Protein AF-0000000083357816 (afdb_homodimer)

Radius of gyration: 38.57 Å; Cα contacts (8 Å, |Δi|>4): 1274; chains: 2; bounding box: 135×91×121 Å

Secondary structure (DSSP, 8-state):
--TTSSHHHHHHHSS-STTHHHHHHHHHHHHHHHHHHHHHHHHHHHHHHHHHHTTS-------------------------------------THHHHHHHHHHHHHHHHHHHHHHS--TT---GGGGTS--S---PPPHHHHHHHHHHHHHHHSPPP--SS-EEEEEEEESS--TTHHHHHHHHTT-TTSEEEEEEESSS-----SGGGTT-B-------TTSHHHHHHHHHHHHHHHTSTTEEEEEEE-TT-EESS-HHHHHHHHHT-SSEEEE-B---STTTGGG--GGGTTTS-GGG--B--S-EEEEHHHHHHHHH--HHHHHHHHH--TT-GGG----HHHHHHHHHHHHH-GGGEEES-SEEE--TT-SSSPPPB-GGG--HHHHHHHHH--EEEEE-SSTT--EEEEE-EETTEE----SEEE-B-GGGHHHHHHHHHHHT--/--TTSSHHHHTTTSS-GGGHHHHHHHHHHHHHHHHHHHHHHHHHHHHHHHHHHTT--------------------------------------THHHHHHHHHHHHHHHHHHHHHHS--TT---GGGGTS--S---PPPHHHHHHHHHHHHHHHSPPP--SS-EEEEEEEESS--TTHHHHHHHHTT-TTSEEEEEEESSS-----SGGGTT-B-------TTSHHHHHHHHHHHHHHHTSTTEEEEEEE-TT-EESS-HHHHHHHHHT-SSEEEE-B---STTTGGG--GGGTTTS-GGG--B--S-EEEEHHHHHHHHH--HHHHHHHHH--TT-GGG----HHHHHHHHHHHHH-GGGEEES-SEEE--TT-SSSPPPB-GGG--HHHHHHHHH--EEEEE-SSTT--EEEEE-EETTEE----SEEE-B-GGGHHHHHHHHHHHT--

Organism: Setaria viridis (NCBI:txid4556)

pLDDT: mean 77.67, std 27.73, range [16.91, 98.94]

Structure (mmCIF, N/CA/C/O backbone):
data_AF-0000000083357816-model_v1
#
loop_
_entity.id
_entity.type
_entity.pdbx_description
1 polymer 'Uncharacterized protein'
#
loop_
_atom_site.group_PDB
_atom_site.id
_atom_site.type_symbol
_atom_site.label_atom_id
_atom_site.label_alt_id
_atom_site.label_comp_id
_atom_site.label_asym_id
_atom_site.label_entity_id
_atom_site.label_seq_id
_atom_site.pdbx_PDB_ins_code
_atom_site.Cartn_x
_atom_site.Cartn_y
_atom_site.Cartn_z
_atom_site.occupancy
_atom_site.B_iso_or_equiv
_atom_site.auth_seq_id
_atom_site.auth_comp_id
_atom_site.auth_asym_id
_atom_site.auth_atom_id
_atom_site.pdbx_PDB_model_num
ATOM 1 N N . MET A 1 1 ? -51.688 39.781 12.18 1 22.92 1 MET A N 1
ATOM 2 C CA . MET A 1 1 ? -52.219 38.438 12.133 1 22.92 1 MET A CA 1
ATOM 3 C C . MET A 1 1 ? -51.906 37.781 10.797 1 22.92 1 MET A C 1
ATOM 5 O O . MET A 1 1 ? -51.781 36.531 10.719 1 22.92 1 MET A O 1
ATOM 9 N N . ARG A 1 2 ? -52.094 38.5 9.602 1 25.75 2 ARG A N 1
ATOM 10 C CA . ARG A 1 2 ? -52.188 38.031 8.227 1 25.75 2 ARG A CA 1
ATOM 11 C C . ARG A 1 2 ? -50.812 37.594 7.703 1 25.75 2 ARG A C 1
ATOM 13 O O . ARG A 1 2 ? -50.719 36.875 6.719 1 25.75 2 ARG A O 1
ATOM 20 N N . GLY A 1 3 ? -49.781 38.406 8.102 1 25.77 3 GLY A N 1
ATOM 21 C CA . GLY A 1 3 ? -48.469 38.375 7.441 1 25.77 3 GLY A CA 1
ATOM 22 C C . GLY A 1 3 ? -47.719 37.094 7.664 1 25.77 3 GLY A C 1
ATOM 23 O O . GLY A 1 3 ? -46.594 36.938 7.195 1 25.77 3 GLY A O 1
ATOM 24 N N . PHE A 1 4 ? -48.031 36.281 8.789 1 29.12 4 PHE A N 1
ATOM 25 C CA . PHE A 1 4 ? -47.281 35.156 9.305 1 29.12 4 PHE A CA 1
ATOM 26 C C . PHE A 1 4 ? -47.312 34 8.328 1 29.12 4 PHE A C 1
ATOM 28 O O . PHE A 1 4 ? -46.719 32.938 8.57 1 29.12 4 PHE A O 1
ATOM 35 N N . LEU A 1 5 ? -48.312 33.906 7.359 1 29.92 5 LEU A N 1
ATOM 36 C CA . LEU A 1 5 ? -48.688 32.688 6.637 1 29.92 5 LEU A CA 1
ATOM 37 C C . LEU A 1 5 ? -47.688 32.406 5.52 1 29.92 5 LEU A C 1
ATOM 39 O O . LEU A 1 5 ? -47.656 31.297 4.996 1 29.92 5 LEU A O 1
ATOM 43 N N . ALA A 1 6 ? -47.094 33.469 4.883 1 29.08 6 ALA A N 1
ATOM 44 C CA . ALA A 1 6 ? -46.5 33.312 3.555 1 29.08 6 ALA A CA 1
ATOM 45 C C . ALA A 1 6 ? -45.188 32.531 3.621 1 29.08 6 ALA A C 1
ATOM 47 O O . ALA A 1 6 ? -44.719 32.031 2.6 1 29.08 6 ALA A O 1
ATOM 48 N N . VAL A 1 7 ? -44.438 32.594 4.758 1 28.38 7 VAL A N 1
ATOM 49 C CA . VAL A 1 7 ? -43.062 32.094 4.746 1 28.38 7 VAL A CA 1
ATOM 50 C C . VAL A 1 7 ? -43.062 30.562 4.648 1 28.38 7 VAL A C 1
ATOM 52 O O . VAL A 1 7 ? -42.094 29.953 4.23 1 28.38 7 VAL A O 1
ATOM 55 N N . SER A 1 8 ? -44.156 29.875 5.121 1 28.27 8 SER A N 1
ATOM 56 C CA . SER A 1 8 ? -44.188 28.422 5.227 1 28.27 8 SER A CA 1
ATOM 57 C C . SER A 1 8 ? -44.219 27.766 3.852 1 28.27 8 SER A C 1
ATOM 59 O O . SER A 1 8 ? -43.875 26.594 3.707 1 28.27 8 SER A O 1
ATOM 61 N N . TRP A 1 9 ? -44.875 28.406 2.848 1 30.91 9 TRP A N 1
ATOM 62 C CA . TRP A 1 9 ? -45.25 27.719 1.621 1 30.91 9 TRP A CA 1
ATOM 63 C C . TRP A 1 9 ? -44.031 27.422 0.764 1 30.91 9 TRP A C 1
ATOM 65 O O . TRP A 1 9 ? -43.938 26.359 0.136 1 30.91 9 TRP A O 1
ATOM 75 N N . ILE A 1 10 ? -43 28.328 0.675 1 30.38 10 ILE A N 1
ATOM 76 C CA . ILE A 1 10 ? -41.969 28.156 -0.332 1 30.38 10 ILE A CA 1
ATOM 77 C C . ILE A 1 10 ? -41.062 26.984 0.043 1 30.38 10 ILE A C 1
ATOM 79 O O . ILE A 1 10 ? -40.438 26.359 -0.829 1 30.38 10 ILE A O 1
ATOM 83 N N . ALA A 1 11 ? -40.875 26.672 1.398 1 27.55 11 ALA A N 1
ATOM 84 C CA . ALA A 1 11 ? -39.906 25.625 1.768 1 27.55 11 ALA A CA 1
ATOM 85 C C . ALA A 1 11 ? -40.375 24.266 1.267 1 27.55 11 ALA A C 1
ATOM 87 O O . ALA A 1 11 ? -39.562 23.328 1.182 1 27.55 11 ALA A O 1
ATOM 88 N N . SER A 1 12 ? -41.656 24.078 1.129 1 30.02 12 SER A N 1
ATOM 89 C CA . SER A 1 12 ? -42.188 22.75 0.837 1 30.02 12 SER A CA 1
ATOM 90 C C . SER A 1 12 ? -41.75 22.281 -0.547 1 30.02 12 SER A C 1
ATOM 92 O O . SER A 1 12 ? -41.812 21.094 -0.854 1 30.02 12 SER A O 1
ATOM 94 N N . ARG A 1 13 ? -41.875 23.172 -1.579 1 30.11 13 ARG A N 1
ATOM 95 C CA . ARG A 1 13 ? -41.875 22.625 -2.938 1 30.11 13 ARG A CA 1
ATOM 96 C C . ARG A 1 13 ? -40.5 22.094 -3.305 1 30.11 13 ARG A C 1
ATOM 98 O O . ARG A 1 13 ? -40.344 21.438 -4.34 1 30.11 13 ARG A O 1
ATOM 105 N N . LEU A 1 14 ? -39.406 22.828 -2.863 1 28.27 14 LEU A N 1
ATOM 106 C CA . LEU A 1 14 ? -38.188 22.453 -3.539 1 28.27 14 LEU A CA 1
ATOM 107 C C . LEU A 1 14 ? -37.656 21.109 -3.029 1 28.27 14 LEU A C 1
ATOM 109 O O . LEU A 1 14 ? -36.562 20.688 -3.381 1 28.27 14 LEU A O 1
ATOM 113 N N . LEU A 1 15 ? -38.219 20.641 -1.861 1 26.94 15 LEU A N 1
ATOM 114 C CA . LEU A 1 15 ? -37.562 19.453 -1.331 1 26.94 15 LEU A CA 1
ATOM 115 C C . LEU A 1 15 ? -37.906 18.234 -2.189 1 26.94 15 LEU A C 1
ATOM 117 O O . LEU A 1 15 ? -39.062 17.922 -2.416 1 26.94 15 LEU A O 1
ATOM 121 N N . LEU A 1 16 ? -37.031 17.984 -3.182 1 29.44 16 LEU A N 1
ATOM 122 C CA . LEU A 1 16 ? -37.188 16.797 -4.004 1 29.44 16 LEU A CA 1
ATOM 123 C C . LEU A 1 16 ? -37.5 15.578 -3.139 1 29.44 16 LEU A C 1
ATOM 125 O O . LEU A 1 16 ? -36.969 15.453 -2.023 1 29.44 16 LEU A O 1
ATOM 129 N N . PRO A 1 17 ? -38.656 14.82 -3.363 1 29.39 17 PRO A N 1
ATOM 130 C CA . PRO A 1 17 ? -39.375 13.797 -2.605 1 29.39 17 PRO A CA 1
ATOM 131 C C . PRO A 1 17 ? -38.469 12.688 -2.092 1 29.39 17 PRO A C 1
ATOM 133 O O . PRO A 1 17 ? -38.688 12.164 -0.996 1 29.39 17 PRO A O 1
ATOM 136 N N . ASP A 1 18 ? -37.625 12.195 -2.979 1 30.28 18 ASP A N 1
ATOM 137 C CA . ASP A 1 18 ? -37.219 10.812 -2.785 1 30.28 18 ASP A CA 1
ATOM 138 C C . ASP A 1 18 ? -36.219 10.688 -1.625 1 30.28 18 ASP A C 1
ATOM 140 O O . ASP A 1 18 ? -36 9.586 -1.118 1 30.28 18 ASP A O 1
ATOM 144 N N . LEU A 1 19 ? -35.375 11.68 -1.396 1 25.83 19 LEU A N 1
ATOM 145 C CA . LEU A 1 19 ? -34.312 11.453 -0.423 1 25.83 19 LEU A CA 1
ATOM 146 C C . LEU A 1 19 ? -34.844 11.5 1 1 25.83 19 LEU A C 1
ATOM 148 O O . LEU A 1 19 ? -34.094 11.516 1.964 1 25.83 19 LEU A O 1
ATOM 152 N N . ARG A 1 20 ? -36.188 11.82 1.104 1 29.8 20 ARG A N 1
ATOM 153 C CA . ARG A 1 20 ? -36.812 12.102 2.396 1 29.8 20 ARG A CA 1
ATOM 154 C C . ARG A 1 20 ? -36.781 10.883 3.307 1 29.8 20 ARG A C 1
ATOM 156 O O . ARG A 1 20 ? -36.625 11.008 4.523 1 29.8 20 ARG A O 1
ATOM 163 N N . GLN A 1 21 ? -37.125 9.805 2.738 1 27.75 21 GLN A N 1
ATOM 164 C CA . GLN A 1 21 ? -37.625 8.742 3.604 1 27.75 21 GLN A CA 1
ATOM 165 C C . GLN A 1 21 ? -36.531 8.211 4.523 1 27.75 21 GLN A C 1
ATOM 167 O O . GLN A 1 21 ? -36.812 7.812 5.656 1 27.75 21 GLN A O 1
ATOM 172 N N . CYS A 1 22 ? -35.281 8.086 3.908 1 27.72 22 CYS A N 1
ATOM 173 C CA . CYS A 1 22 ? -34.375 7.203 4.648 1 27.72 22 CYS A CA 1
ATOM 174 C C . CYS A 1 22 ? -33.812 7.918 5.855 1 27.72 22 CYS A C 1
ATOM 176 O O . CYS A 1 22 ? -33.344 7.273 6.809 1 27.72 22 CYS A O 1
ATOM 178 N N . TYR A 1 23 ? -33.688 9.234 5.773 1 31.56 23 TYR A N 1
ATOM 179 C CA . TYR A 1 23 ? -32.969 9.875 6.863 1 31.56 23 TYR A CA 1
ATOM 180 C C . TYR A 1 23 ? -33.812 9.891 8.141 1 31.56 23 TYR A C 1
ATOM 182 O O . TYR A 1 23 ? -33.281 9.938 9.242 1 31.56 23 TYR A O 1
ATOM 190 N N . PHE A 1 24 ? -35.125 10.055 7.973 1 33.78 24 PHE A N 1
ATOM 191 C CA . PHE A 1 24 ? -35.969 10.18 9.164 1 33.78 24 PHE A CA 1
ATOM 192 C C . PHE A 1 24 ? -35.938 8.898 9.992 1 33.78 24 PHE A C 1
ATOM 194 O O . PHE A 1 24 ? -36.156 8.922 11.203 1 33.78 24 PHE A O 1
ATOM 201 N N . ALA A 1 25 ? -35.625 7.82 9.234 1 32.91 25 ALA A N 1
ATOM 202 C CA . ALA A 1 25 ? -35.75 6.559 9.961 1 32.91 25 ALA A CA 1
ATOM 203 C C . ALA A 1 25 ? -34.594 6.383 10.961 1 32.91 25 ALA A C 1
ATOM 205 O O . ALA A 1 25 ? -34.812 5.914 12.078 1 32.91 25 ALA A O 1
ATOM 206 N N . GLU A 1 26 ? -33.438 6.871 10.562 1 34.25 26 GLU A N 1
ATOM 207 C CA . GLU A 1 26 ? -32.281 6.602 11.445 1 34.25 26 GLU A CA 1
ATOM 208 C C . GLU A 1 26 ? -32.344 7.461 12.703 1 34.25 26 GLU A C 1
ATOM 210 O O . GLU A 1 26 ? -32.062 6.984 13.797 1 34.25 26 GLU A O 1
ATOM 215 N N . VAL A 1 27 ? -32.75 8.695 12.562 1 37.56 27 VAL A N 1
ATOM 216 C CA . VAL A 1 27 ? -32.875 9.547 13.742 1 37.56 27 VAL A CA 1
ATOM 217 C C . VAL A 1 27 ? -33.938 8.992 14.68 1 37.56 27 VAL A C 1
ATOM 219 O O . VAL A 1 27 ? -33.75 9 15.906 1 37.56 27 VAL A O 1
ATOM 222 N N . PHE A 1 28 ? -35 8.398 14.086 1 38.25 28 PHE A N 1
ATOM 223 C CA . PHE A 1 28 ? -36.094 7.863 14.898 1 38.25 28 PHE A CA 1
ATOM 224 C C . PHE A 1 28 ? -35.656 6.586 15.602 1 38.25 28 PHE A C 1
ATOM 226 O O . PHE A 1 28 ? -36.031 6.355 16.75 1 38.25 28 PHE A O 1
ATOM 233 N N . ILE A 1 29 ? -34.75 5.867 14.914 1 39.47 29 ILE A N 1
ATOM 234 C CA . ILE A 1 29 ? -34.344 4.605 15.516 1 39.47 29 ILE A CA 1
ATOM 235 C C . ILE A 1 29 ? -33.375 4.879 16.672 1 39.47 29 ILE A C 1
ATOM 237 O O . ILE A 1 29 ? -33.5 4.273 17.75 1 39.47 29 ILE A O 1
ATOM 241 N N . GLU A 1 30 ? -32.469 5.84 16.5 1 39.72 30 GLU A N 1
ATOM 242 C CA . GLU A 1 30 ? -31.562 6.168 17.594 1 39.72 30 GLU A CA 1
ATOM 243 C C . GLU A 1 30 ? -32.312 6.785 18.766 1 39.72 30 GLU A C 1
ATOM 245 O O . GLU A 1 30 ? -32.031 6.465 19.922 1 39.72 30 GLU A O 1
ATOM 250 N N . ALA A 1 31 ? -33.281 7.598 18.484 1 42.03 31 ALA A N 1
ATOM 251 C CA . ALA A 1 31 ? -34.125 8.172 19.531 1 42.03 31 ALA A CA 1
ATOM 252 C C . ALA A 1 31 ? -34.969 7.09 20.219 1 42.03 31 ALA A C 1
ATOM 254 O O . ALA A 1 31 ? -35.094 7.094 21.438 1 42.03 31 ALA A O 1
ATOM 255 N N . LYS A 1 32 ? -35.406 6.125 19.453 1 42.5 32 LYS A N 1
ATOM 256 C CA . LYS A 1 32 ? -36.188 5.023 20.016 1 42.5 32 LYS A CA 1
ATOM 257 C C . LYS A 1 32 ? -35.312 4.113 20.859 1 42.5 32 LYS A C 1
ATOM 259 O O . LYS A 1 32 ? -35.75 3.639 21.922 1 42.5 32 LYS A O 1
ATOM 264 N N . ARG A 1 33 ? -34.062 3.93 20.438 1 43.5 33 ARG A N 1
ATOM 265 C CA . ARG A 1 33 ? -33.156 3.1 21.188 1 43.5 33 ARG A CA 1
ATOM 266 C C . ARG A 1 33 ? -32.781 3.742 22.516 1 43.5 33 ARG A C 1
ATOM 268 O O . ARG A 1 33 ? -32.75 3.066 23.547 1 43.5 33 ARG A O 1
ATOM 275 N N . LYS A 1 34 ? -32.5 5.055 22.453 1 45.09 34 LYS A N 1
ATOM 276 C CA . LYS A 1 34 ? -32.219 5.789 23.688 1 45.09 34 LYS A CA 1
ATOM 277 C C . LYS A 1 34 ? -33.438 5.812 24.594 1 45.09 34 LYS A C 1
ATOM 279 O O . LYS A 1 34 ? -33.312 5.656 25.812 1 45.09 34 LYS A O 1
ATOM 284 N N . LEU A 1 35 ? -34.562 5.84 23.906 1 44.88 35 LEU A N 1
ATOM 285 C CA . LEU A 1 35 ? -35.812 5.82 24.656 1 44.88 35 LEU A CA 1
ATOM 286 C C . LEU A 1 35 ? -36.062 4.434 25.234 1 44.88 35 LEU A C 1
ATOM 288 O O . LEU A 1 35 ? -36.531 4.312 26.375 1 44.88 35 LEU A O 1
ATOM 292 N N . LEU A 1 36 ? -35.688 3.406 24.469 1 45.22 36 LEU A N 1
ATOM 293 C CA . LEU A 1 36 ? -35.875 2.047 24.969 1 45.22 36 LEU A CA 1
ATOM 294 C C . LEU A 1 36 ? -34.906 1.767 26.109 1 45.22 36 LEU A C 1
ATOM 296 O O . LEU A 1 36 ? -35.281 1.151 27.109 1 45.22 36 LEU A O 1
ATOM 300 N N . LEU A 1 37 ? -33.688 2.248 26 1 44.97 37 LEU A N 1
ATOM 301 C CA . LEU A 1 37 ? -32.719 2.082 27.078 1 44.97 37 LEU A CA 1
ATOM 302 C C . LEU A 1 37 ? -33.156 2.85 28.312 1 44.97 37 LEU A C 1
ATOM 304 O O . LEU A 1 37 ? -33.031 2.346 29.438 1 44.97 37 LEU A O 1
ATOM 308 N N . PHE A 1 38 ? -33.688 4.055 28.078 1 47.62 38 PHE A N 1
ATOM 309 C CA . PHE A 1 38 ? -34.219 4.84 29.188 1 47.62 38 PHE A CA 1
ATOM 310 C C . PHE A 1 38 ? -35.438 4.16 29.781 1 47.62 38 PHE A C 1
ATOM 312 O O . PHE A 1 38 ? -35.594 4.145 31.016 1 47.62 38 PHE A O 1
ATOM 319 N N . SER A 1 39 ? -36.25 3.561 28.953 1 49.53 39 SER A N 1
ATOM 320 C CA . SER A 1 39 ? -37.438 2.838 29.422 1 49.53 39 SER A CA 1
ATOM 321 C C . SER A 1 39 ? -37.031 1.564 30.156 1 49.53 39 SER A C 1
ATOM 323 O O . SER A 1 39 ? -37.656 1.207 31.172 1 49.53 39 SER A O 1
ATOM 325 N N . LEU A 1 40 ?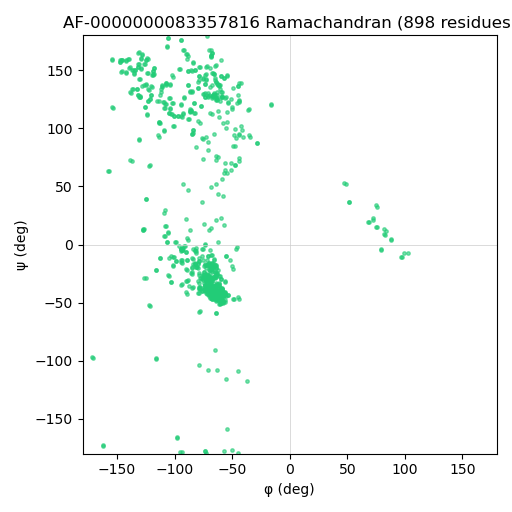 -35.969 0.923 29.703 1 49.56 40 LEU A N 1
ATOM 326 C CA . LEU A 1 40 ? -35.469 -0.271 30.375 1 49.56 40 LEU A CA 1
ATOM 327 C C . LEU A 1 40 ? -34.844 0.088 31.719 1 49.56 40 LEU A C 1
ATOM 329 O O . LEU A 1 40 ? -35.031 -0.6 32.719 1 49.56 40 LEU A O 1
ATOM 333 N N . LEU A 1 41 ? -34.156 1.222 31.734 1 47.03 41 LEU A N 1
ATOM 334 C CA . LEU A 1 41 ? -33.562 1.722 32.969 1 47.03 41 LEU A CA 1
ATOM 335 C C . LEU A 1 41 ? -34.656 2.156 33.969 1 47.03 41 LEU A C 1
ATOM 337 O O . LEU A 1 41 ? -34.562 1.877 35.156 1 47.03 41 LEU A O 1
ATOM 341 N N . GLU A 1 42 ? -35.656 2.773 33.438 1 51.47 42 GLU A N 1
ATOM 342 C CA . GLU A 1 42 ? -36.812 3.146 34.219 1 51.47 42 GLU A CA 1
ATOM 343 C C . GLU A 1 42 ? -37.562 1.911 34.75 1 51.47 42 GLU A C 1
ATOM 345 O O . GLU A 1 42 ? -37.969 1.879 35.906 1 51.47 42 GLU A O 1
ATOM 350 N N . PHE A 1 43 ? -37.625 0.898 33.906 1 51 43 PHE A N 1
ATOM 351 C CA . PHE A 1 43 ? -38.25 -0.357 34.312 1 51 43 PHE A CA 1
ATOM 352 C C . PHE A 1 43 ? -37.469 -1.047 35.406 1 51 43 PHE A C 1
ATOM 354 O O . PHE A 1 43 ? -38.031 -1.53 36.375 1 51 43 PHE A O 1
ATOM 361 N N . VAL A 1 44 ? -36.188 -1.045 35.25 1 48.69 44 VAL A N 1
ATOM 362 C CA . VAL A 1 44 ? -35.312 -1.664 36.25 1 48.69 44 VAL A CA 1
ATOM 363 C C . VAL A 1 44 ? -35.344 -0.864 37.562 1 48.69 44 VAL A C 1
ATOM 365 O O . VAL A 1 44 ? -35.469 -1.438 38.625 1 48.69 44 VAL A O 1
ATOM 368 N N . VAL A 1 45 ? -35.438 0.47 37.406 1 48.94 45 VAL A N 1
ATOM 369 C CA . VAL A 1 45 ? -35.5 1.342 38.562 1 48.94 45 VAL A CA 1
ATOM 370 C C . VAL A 1 45 ? -36.875 1.199 39.219 1 48.94 45 VAL A C 1
ATOM 372 O O . VAL A 1 45 ? -36.969 1.09 40.438 1 48.94 45 VAL A O 1
ATOM 375 N N . GLN A 1 46 ? -37.938 1.14 38.438 1 47.31 46 GLN A N 1
ATOM 376 C CA . GLN A 1 46 ? -39.281 0.985 38.969 1 47.31 46 GLN A CA 1
ATOM 377 C C . GLN A 1 46 ? -39.469 -0.395 39.594 1 47.31 46 GLN A C 1
ATOM 379 O O . GLN A 1 46 ? -40.094 -0.524 40.625 1 47.31 46 GLN A O 1
ATOM 384 N N . HIS A 1 47 ? -38.938 -1.328 38.875 1 48.5 47 HIS A N 1
ATOM 385 C CA . HIS A 1 47 ? -39 -2.676 39.406 1 48.5 47 HIS A CA 1
ATOM 386 C C . HIS A 1 47 ? -38.25 -2.781 40.719 1 48.5 47 HIS A C 1
ATOM 388 O O . HIS A 1 47 ? -38.719 -3.41 41.688 1 48.5 47 HIS A O 1
ATOM 394 N N . PHE A 1 48 ? -37.125 -2.066 40.781 1 44.09 48 PHE A N 1
ATOM 395 C CA . PHE A 1 48 ? -36.344 -2.025 42 1 44.09 48 PHE A CA 1
ATOM 396 C C . PHE A 1 48 ? -37.062 -1.225 43.094 1 44.09 48 PHE A C 1
ATOM 398 O O . PHE A 1 48 ? -37.062 -1.612 44.25 1 44.09 48 PHE A O 1
ATOM 405 N N . LEU A 1 49 ? -37.625 -0.123 42.75 1 43.16 49 LEU A N 1
ATOM 406 C CA . LEU A 1 49 ? -38.375 0.687 43.688 1 43.16 49 LEU A CA 1
ATOM 407 C C . LEU A 1 49 ? -39.656 -0.04 44.156 1 43.16 49 LEU A C 1
ATOM 409 O O . LEU A 1 49 ? -40.031 0.078 45.312 1 43.16 49 LEU A O 1
ATOM 413 N N . SER A 1 50 ? -40.25 -0.759 43.219 1 41.47 50 SER A N 1
ATOM 414 C CA . SER A 1 50 ? -41.469 -1.492 43.594 1 41.47 50 SER A CA 1
ATOM 415 C C . SER A 1 50 ? -41.156 -2.641 44.562 1 41.47 50 SER A C 1
ATOM 417 O O . SER A 1 50 ? -41.969 -2.979 45.406 1 41.47 50 SER A O 1
ATOM 419 N N . GLN A 1 51 ? -39.938 -3.186 44.281 1 39.44 51 GLN A N 1
ATOM 420 C CA . GLN A 1 51 ? -39.625 -4.27 45.219 1 39.44 51 GLN A CA 1
ATOM 421 C C . GLN A 1 51 ? -39.375 -3.74 46.625 1 39.44 51 GLN A C 1
ATOM 423 O O . GLN A 1 51 ? -39.531 -4.465 47.594 1 39.44 51 GLN A O 1
ATOM 428 N N . VAL A 1 52 ? -38.812 -2.473 46.688 1 37.75 52 VAL A N 1
ATOM 429 C CA . VAL A 1 52 ? -38.594 -1.93 48 1 37.75 52 VAL A CA 1
ATOM 430 C C . VAL A 1 52 ? -39.906 -1.631 48.688 1 37.75 52 VAL A C 1
ATOM 432 O O . VAL A 1 52 ? -40.031 -1.794 49.906 1 37.75 52 VAL A O 1
ATOM 435 N N . GLU A 1 53 ? -40.875 -1.086 47.938 1 35 53 GLU A N 1
ATOM 436 C CA . GLU A 1 53 ? -42.094 -0.668 48.625 1 35 53 GLU A CA 1
ATOM 437 C C . GLU A 1 53 ? -42.906 -1.873 49.031 1 35 53 GLU A C 1
ATOM 439 O O . GLU A 1 53 ? -43.844 -1.739 49.844 1 35 53 GLU A O 1
ATOM 444 N N . SER A 1 54 ? -42.781 -2.908 48.219 1 33.75 54 SER A N 1
ATOM 445 C CA . SER A 1 54 ? -43.812 -3.916 48.375 1 33.75 54 SER A CA 1
ATOM 446 C C . SER A 1 54 ? -43.656 -4.668 49.688 1 33.75 54 SER A C 1
ATOM 448 O O . SER A 1 54 ? -44.094 -5.812 49.812 1 33.75 54 SER A O 1
ATOM 450 N N . ASN A 1 55 ? -42.812 -4.156 50.594 1 31.88 55 ASN A N 1
ATOM 451 C CA . ASN A 1 55 ? -42.75 -5.043 51.75 1 31.88 55 ASN A CA 1
ATOM 452 C C . ASN A 1 55 ? -44.094 -5.168 52.438 1 31.88 55 ASN A C 1
ATOM 454 O O . ASN A 1 5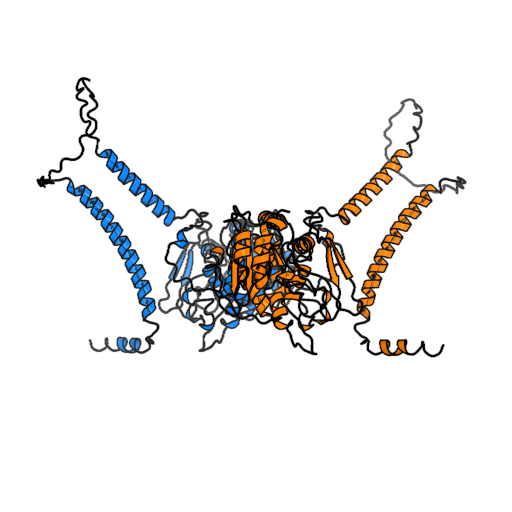5 ? -44.188 -5.684 53.562 1 31.88 55 ASN A O 1
ATOM 458 N N . ASP A 1 56 ? -44.969 -4.121 52.188 1 27.61 56 ASP A N 1
ATOM 459 C CA . ASP A 1 56 ? -45.938 -4.223 53.25 1 27.61 56 ASP A CA 1
ATOM 460 C C . ASP A 1 56 ? -46.719 -5.523 53.188 1 27.61 56 ASP A C 1
ATOM 462 O O . ASP A 1 56 ? -46.812 -6.277 54.156 1 27.61 56 ASP A O 1
ATOM 466 N N . GLY A 1 57 ? -48.062 -5.469 52.781 1 27.12 57 GLY A N 1
ATOM 467 C CA . GLY A 1 57 ? -49.281 -6.121 53.25 1 27.12 57 GLY A CA 1
ATOM 468 C C . GLY A 1 57 ? -49.562 -7.445 52.562 1 27.12 57 GLY A C 1
ATOM 469 O O . GLY A 1 57 ? -50.688 -7.953 52.594 1 27.12 57 GLY A O 1
ATOM 470 N N . GLY A 1 58 ? -48.5 -8.156 51.938 1 24.8 58 GLY A N 1
ATOM 471 C CA . GLY A 1 58 ? -48.844 -9.102 50.875 1 24.8 58 GLY A CA 1
ATOM 472 C C . GLY A 1 58 ? -49.688 -10.258 51.375 1 24.8 58 GLY A C 1
ATOM 473 O O . GLY A 1 58 ? -49.25 -11.023 52.25 1 24.8 58 GLY A O 1
ATOM 474 N N . VAL A 1 59 ? -51.094 -9.992 51.625 1 23.36 59 VAL A N 1
ATOM 475 C CA . VAL A 1 59 ? -52.062 -11.023 51.938 1 23.36 59 VAL A CA 1
ATOM 476 C C . VAL A 1 59 ? -51.938 -12.18 50.969 1 23.36 59 VAL A C 1
ATOM 478 O O . VAL A 1 59 ? -52.219 -12.023 49.781 1 23.36 59 VAL A O 1
ATOM 481 N N . LEU A 1 60 ? -50.844 -12.938 51.031 1 21.22 60 LEU A N 1
ATOM 482 C CA . LEU A 1 60 ? -50.5 -14.055 50.156 1 21.22 60 LEU A CA 1
ATOM 483 C C . LEU A 1 60 ? -51.594 -15.109 50.156 1 21.22 60 LEU A C 1
ATOM 485 O O . LEU A 1 60 ? -51.875 -15.719 51.188 1 21.22 60 LEU A O 1
ATOM 489 N N . GLN A 1 61 ? -52.781 -14.75 49.531 1 19.77 61 GLN A N 1
ATOM 490 C CA . GLN A 1 61 ? -53.906 -15.68 49.469 1 19.77 61 GLN A CA 1
ATOM 491 C C . GLN A 1 61 ? -53.5 -17.016 48.844 1 19.77 61 GLN A C 1
ATOM 493 O O . GLN A 1 61 ? -52.875 -17.031 47.781 1 19.77 61 GLN A O 1
ATOM 498 N N . CYS A 1 62 ? -53.25 -18.031 49.719 1 19.8 62 CYS A N 1
ATOM 499 C CA . CYS A 1 62 ? -52.875 -19.438 49.594 1 19.8 62 CYS A CA 1
ATOM 500 C C . CYS A 1 62 ? -53.812 -20.172 48.625 1 19.8 62 CYS A C 1
ATOM 502 O O . CYS A 1 62 ? -54.969 -20.438 48.969 1 19.8 62 CYS A O 1
ATOM 504 N N . ALA A 1 63 ? -53.781 -19.75 47.281 1 17.84 63 ALA A N 1
ATOM 505 C CA . ALA A 1 63 ? -54.75 -20.5 46.469 1 17.84 63 ALA A CA 1
ATOM 506 C C . ALA A 1 63 ? -54.406 -21.984 46.5 1 17.84 63 ALA A C 1
ATOM 508 O O . ALA A 1 63 ? -53.25 -22.375 46.5 1 17.84 63 ALA A O 1
ATOM 509 N N . ARG A 1 64 ? -55.406 -22.828 46.719 1 19.56 64 ARG A N 1
ATOM 510 C CA . ARG A 1 64 ? -55.594 -24.234 47.094 1 19.56 64 ARG A CA 1
ATOM 511 C C . ARG A 1 64 ? -55.281 -25.141 45.906 1 19.56 64 ARG A C 1
ATOM 513 O O . ARG A 1 64 ? -55.438 -26.359 45.969 1 19.56 64 ARG A O 1
ATOM 520 N N . PRO A 1 65 ? -54.5 -24.609 44.75 1 18.2 65 PRO A N 1
ATOM 521 C CA . PRO A 1 65 ? -54.938 -25.609 43.781 1 18.2 65 PRO A CA 1
ATOM 522 C C . PRO A 1 65 ? -54.625 -27.047 44.219 1 18.2 65 PRO A C 1
ATOM 524 O O . PRO A 1 65 ? -53.781 -27.25 45.094 1 18.2 65 PRO A O 1
ATOM 527 N N . LYS A 1 66 ? -55.031 -27.969 43.188 1 17.78 66 LYS A N 1
ATOM 528 C CA . LYS A 1 66 ? -55.625 -29.297 43.031 1 17.78 66 LYS A CA 1
ATOM 529 C C . LYS A 1 66 ? -54.594 -30.375 43.25 1 17.78 66 LYS A C 1
ATOM 531 O O . LYS A 1 66 ? -54.781 -31.281 44.094 1 17.78 66 LYS A O 1
ATOM 536 N N . ARG A 1 67 ? -54.125 -30.984 42.062 1 17.92 67 ARG A N 1
ATOM 537 C CA . ARG A 1 67 ? -54.281 -32.406 41.75 1 17.92 67 ARG A CA 1
ATOM 538 C C . ARG A 1 67 ? -53.094 -33.188 42.281 1 17.92 67 ARG A C 1
ATOM 540 O O . ARG A 1 67 ? -52 -32.656 42.469 1 17.92 67 ARG A O 1
ATOM 547 N N . GLY A 1 68 ? -53.25 -34.5 42.469 1 17.92 68 GLY A N 1
ATOM 548 C CA . GLY A 1 68 ? -52.938 -35.656 43.312 1 17.92 68 GLY A CA 1
ATOM 549 C C . GLY A 1 68 ? -51.625 -36.312 42.906 1 17.92 68 GLY A C 1
ATOM 550 O O . GLY A 1 68 ? -51.031 -37.062 43.719 1 17.92 68 GLY A O 1
ATOM 551 N N . MET A 1 69 ? -51.219 -36.375 41.531 1 19.17 69 MET A N 1
ATOM 552 C CA . MET A 1 69 ? -50.906 -37.781 41.281 1 19.17 69 MET A CA 1
ATOM 553 C C . MET A 1 69 ? -49.656 -38.219 42 1 19.17 69 MET A C 1
ATOM 555 O O . MET A 1 69 ? -48.75 -37.406 42.25 1 19.17 69 MET A O 1
ATOM 559 N N . LYS A 1 70 ? -49.625 -39.5 42.312 1 20.77 70 LYS A N 1
ATOM 560 C CA . LYS A 1 70 ? -49.062 -40.531 43.219 1 20.77 70 LYS A CA 1
ATOM 561 C C . LYS A 1 70 ? -47.625 -40.844 42.844 1 20.77 70 LYS A C 1
ATOM 563 O O . LYS A 1 70 ? -47.375 -41.75 42.031 1 20.77 70 LYS A O 1
ATOM 568 N N . TRP A 1 71 ? -46.844 -39.75 42.406 1 16.91 71 TRP A N 1
ATOM 569 C CA . TRP A 1 71 ? -45.562 -40.312 41.938 1 16.91 71 TRP A CA 1
ATOM 570 C C . TRP A 1 71 ? -44.969 -41.25 42.969 1 16.91 71 TRP A C 1
ATOM 572 O O . TRP A 1 71 ? -45.312 -41.188 44.156 1 16.91 71 TRP A O 1
ATOM 582 N N . TYR A 1 72 ? -43.719 -41.719 42.562 1 19.03 72 TYR A N 1
ATOM 583 C CA . TYR A 1 72 ? -42.875 -42.906 42.656 1 19.03 72 TYR A CA 1
ATOM 584 C C . TYR A 1 72 ? -42.281 -43.062 44.062 1 19.03 72 TYR A C 1
ATOM 586 O O . TYR A 1 72 ? -42 -42.062 44.719 1 19.03 72 TYR A O 1
ATOM 594 N N . GLN A 1 73 ? -42.438 -44.312 44.594 1 21.22 73 GLN A N 1
ATOM 595 C CA . GLN A 1 73 ? -42.281 -45.125 45.812 1 21.22 73 GLN A CA 1
ATOM 596 C C . GLN A 1 73 ? -40.844 -45.031 46.312 1 21.22 73 GLN A C 1
ATOM 598 O O . GLN A 1 73 ? -40.469 -45.75 47.281 1 21.22 73 GLN A O 1
ATOM 603 N N . VAL A 1 74 ? -39.969 -44.406 45.438 1 20.11 74 VAL A N 1
ATOM 604 C CA . VAL A 1 74 ? -38.688 -45.094 45.656 1 20.11 74 VAL A CA 1
ATOM 605 C C . VAL A 1 74 ? -38.344 -45.031 47.156 1 20.11 74 VAL A C 1
ATOM 607 O O . VAL A 1 74 ? -38.875 -44.188 47.875 1 20.11 74 VAL A O 1
ATOM 610 N N . TRP A 1 75 ? -36.969 -45.219 47.438 1 21.19 75 TRP A N 1
ATOM 611 C CA . TRP A 1 75 ? -36.125 -46.031 48.312 1 21.19 75 TRP A CA 1
ATOM 612 C C . TRP A 1 75 ? -36 -45.375 49.688 1 21.19 75 TRP A C 1
ATOM 614 O O . TRP A 1 75 ? -35.594 -44.219 49.812 1 21.19 75 TRP A O 1
ATOM 624 N N . LYS A 1 76 ? -36.844 -45.844 50.594 1 23.72 76 LYS A N 1
ATOM 625 C CA . LYS A 1 76 ? -37.125 -45.531 52 1 23.72 76 LYS A CA 1
ATOM 626 C C . LYS A 1 76 ? -35.844 -45.688 52.844 1 23.72 76 LYS A C 1
ATOM 628 O O . LYS A 1 76 ? -35.844 -46.438 53.812 1 23.72 76 LYS A O 1
ATOM 633 N N . LEU A 1 77 ? -34.625 -45.719 52.156 1 23.09 77 LEU A N 1
ATOM 634 C CA . LEU A 1 77 ? -33.688 -46.25 53.156 1 23.09 77 LEU A CA 1
ATOM 635 C C . LEU A 1 77 ? -33.812 -45.5 54.469 1 23.09 77 LEU A C 1
ATOM 637 O O . LEU A 1 77 ? -34.031 -44.281 54.5 1 23.09 77 LEU A O 1
ATOM 641 N N . ARG A 1 78 ? -33.844 -46.281 55.562 1 24.77 78 ARG A N 1
ATOM 642 C CA . ARG A 1 78 ? -34.188 -46.344 56.969 1 24.77 78 ARG A CA 1
ATOM 643 C C . ARG A 1 78 ? -33.312 -45.375 57.781 1 24.77 78 ARG A C 1
ATOM 645 O O . ARG A 1 78 ? -32.156 -45.688 58.062 1 24.77 78 ARG A O 1
ATOM 652 N N . PHE A 1 79 ? -33.219 -44.125 57.438 1 24.75 79 PHE A N 1
ATOM 653 C CA . PHE A 1 79 ? -32.438 -43.156 58.188 1 24.75 79 PHE A CA 1
ATOM 654 C C . PHE A 1 79 ? -32.938 -43.062 59.625 1 24.75 79 PHE A C 1
ATOM 656 O O . PHE A 1 79 ? -33.938 -42.406 59.906 1 24.75 79 PHE A O 1
ATOM 663 N N . SER A 1 80 ? -32.938 -44.281 60.281 1 23.44 80 SER A N 1
ATOM 664 C CA . SER A 1 80 ? -33.562 -44.344 61.594 1 23.44 80 SER A CA 1
ATOM 665 C C . SER A 1 80 ? -33.312 -43.062 62.406 1 23.44 80 SER A C 1
ATOM 667 O O . SER A 1 80 ? -34.25 -42.312 62.688 1 23.44 80 SER A O 1
ATOM 669 N N . ASP A 1 81 ? -32.594 -43.312 63.531 1 26.16 81 ASP A N 1
ATOM 670 C CA . ASP A 1 81 ? -32.906 -42.938 64.875 1 26.16 81 ASP A CA 1
ATOM 671 C C . ASP A 1 81 ? -32.438 -41.5 65.188 1 26.16 81 ASP A C 1
ATOM 673 O O . ASP A 1 81 ? -32.469 -41.062 66.312 1 26.16 81 ASP A O 1
ATOM 677 N N . MET A 1 82 ? -31.438 -41 64.438 1 23.72 82 MET A N 1
ATOM 678 C CA . MET A 1 82 ? -30.672 -40.031 65.188 1 23.72 82 MET A CA 1
ATOM 679 C C . MET A 1 82 ? -31.547 -38.844 65.625 1 23.72 82 MET A C 1
ATOM 681 O O . MET A 1 82 ? -32.312 -38.344 64.812 1 23.72 82 MET A O 1
ATOM 685 N N . LYS A 1 83 ? -31.578 -38.594 67 1 29.45 83 LYS A N 1
ATOM 686 C CA . LYS A 1 83 ? -32.312 -37.656 67.812 1 29.45 83 LYS A CA 1
ATOM 687 C C . LYS A 1 83 ? -32.312 -36.25 67.188 1 29.45 83 LYS A C 1
ATOM 689 O O . LYS A 1 83 ? -31.344 -35.844 66.562 1 29.45 83 LYS A O 1
ATOM 694 N N . GLY A 1 84 ? -33.469 -35.562 67 1 27.39 84 GLY A N 1
ATOM 695 C CA . GLY A 1 84 ? -34.125 -34.438 66.375 1 27.39 84 GLY A CA 1
ATOM 696 C C . GLY A 1 84 ? -33.5 -33.094 66.75 1 27.39 84 GLY A C 1
ATOM 697 O O . GLY A 1 84 ? -33.781 -32.562 67.812 1 27.39 84 GLY A O 1
ATOM 698 N N . VAL A 1 85 ? -32.031 -33 66.812 1 29 85 VAL A N 1
ATOM 699 C CA . VAL A 1 85 ? -31.562 -31.75 67.375 1 29 85 VAL A CA 1
ATOM 700 C C . VAL A 1 85 ? -32.156 -30.562 66.625 1 29 85 VAL A C 1
ATOM 702 O O . VAL A 1 85 ? -32.156 -30.531 65.375 1 29 85 VAL A O 1
ATOM 705 N N . THR A 1 86 ? -33.156 -29.906 67.312 1 27.38 86 THR A N 1
ATOM 706 C CA . THR A 1 86 ? -34 -28.797 66.812 1 27.38 86 THR A CA 1
ATOM 707 C C . THR A 1 86 ? -33.125 -27.672 66.312 1 27.38 86 THR A C 1
ATOM 709 O O . THR A 1 86 ? -32.406 -27.016 67.062 1 27.38 86 THR A O 1
ATOM 712 N N . VAL A 1 87 ? -32.25 -27.891 65.25 1 30.8 87 VAL A N 1
ATOM 713 C CA . VAL A 1 87 ? -31.391 -26.797 64.875 1 30.8 87 VAL A CA 1
ATOM 714 C C . VAL A 1 87 ? -32.219 -25.578 64.5 1 30.8 87 VAL A C 1
ATOM 716 O O . VAL A 1 87 ? -33.156 -25.688 63.688 1 30.8 87 VAL A O 1
ATOM 719 N N . PRO A 1 88 ? -32.281 -24.562 65.375 1 30.66 88 PRO A N 1
ATOM 720 C CA . PRO A 1 88 ? -33.094 -23.359 65.188 1 30.66 88 PRO A CA 1
ATOM 721 C C . PRO A 1 88 ? -32.844 -22.734 63.781 1 30.66 88 PRO A C 1
ATOM 723 O O . PRO A 1 88 ? -31.734 -22.875 63.25 1 30.66 88 PRO A O 1
ATOM 726 N N . ARG A 1 89 ? -33.875 -22.703 62.938 1 32.41 89 ARG A N 1
ATOM 727 C CA . ARG A 1 89 ? -33.938 -22.156 61.594 1 32.41 89 ARG A CA 1
ATOM 728 C C . ARG A 1 89 ? -33.344 -20.75 61.531 1 32.41 89 ARG A C 1
ATOM 730 O O . ARG A 1 89 ? -33.906 -19.812 62.125 1 32.41 89 ARG A O 1
ATOM 737 N N . ILE A 1 90 ? -32.062 -20.672 61.719 1 30.61 90 ILE A N 1
ATOM 738 C CA . ILE A 1 90 ? -31.484 -19.344 61.594 1 30.61 90 ILE A CA 1
ATOM 739 C C . ILE A 1 90 ? -31.969 -18.688 60.312 1 30.61 90 ILE A C 1
ATOM 741 O O . ILE A 1 90 ? -31.797 -19.234 59.219 1 30.61 90 ILE A O 1
ATOM 745 N N . ARG A 1 91 ? -33.094 -17.859 60.438 1 32.25 91 ARG A N 1
ATOM 746 C CA . ARG A 1 91 ? -33.656 -16.984 59.406 1 32.25 91 ARG A CA 1
ATOM 747 C C . ARG A 1 91 ? -32.531 -16.281 58.625 1 32.25 91 ARG A C 1
ATOM 749 O O . ARG A 1 91 ? -31.656 -15.672 59.25 1 32.25 91 ARG A O 1
ATOM 756 N N . ALA A 1 92 ? -32.125 -16.875 57.562 1 37.59 92 ALA A N 1
ATOM 757 C CA . ALA A 1 92 ? -31.141 -16.312 56.625 1 37.59 92 ALA A CA 1
ATOM 758 C C . ALA A 1 92 ? -31.422 -14.844 56.344 1 37.59 92 ALA A C 1
ATOM 760 O O . ALA A 1 92 ? -32.562 -14.469 56.031 1 37.59 92 ALA A O 1
ATOM 761 N N . SER A 1 93 ? -30.75 -13.992 57.094 1 36.72 93 SER A N 1
ATOM 762 C CA . SER A 1 93 ? -30.812 -12.531 57.031 1 36.72 93 SER A CA 1
ATOM 763 C C . SER A 1 93 ? -30.781 -12.039 55.594 1 36.72 93 SER A C 1
ATOM 765 O O . SER A 1 93 ? -30.141 -12.664 54.75 1 36.72 93 SER A O 1
ATOM 767 N N . PRO A 1 94 ? -31.812 -11.227 55.188 1 42.91 94 PRO A N 1
ATOM 768 C CA . PRO A 1 94 ? -32.031 -10.609 53.875 1 42.91 94 PRO A CA 1
ATOM 769 C C . PRO A 1 94 ? -30.781 -9.953 53.312 1 42.91 94 PRO A C 1
ATOM 771 O O . PRO A 1 94 ? -30.828 -9.391 52.219 1 42.91 94 PRO A O 1
ATOM 774 N N . ARG A 1 95 ? -29.688 -10.016 54.156 1 45.06 95 ARG A N 1
ATOM 775 C CA . ARG A 1 95 ? -28.5 -9.305 53.688 1 45.06 95 ARG A CA 1
ATOM 776 C C . ARG A 1 95 ? -27.891 -9.984 52.469 1 45.06 95 ARG A C 1
ATOM 778 O O . ARG A 1 95 ? -27.094 -9.383 51.75 1 45.06 95 ARG A O 1
ATOM 785 N N . ARG A 1 96 ? -28.234 -11.281 52.312 1 47.94 96 ARG A N 1
ATOM 786 C CA . ARG A 1 96 ? -27.547 -11.953 51.219 1 47.94 96 ARG A CA 1
ATOM 787 C C . ARG A 1 96 ? -28.109 -11.516 49.875 1 47.94 96 ARG A C 1
ATOM 789 O O . ARG A 1 96 ? -27.375 -11.438 48.875 1 47.94 96 ARG A O 1
ATOM 796 N N . ARG A 1 97 ? -29.375 -11.117 50 1 49.59 97 ARG A N 1
ATOM 797 C CA . ARG A 1 97 ? -29.969 -10.766 48.688 1 49.59 97 ARG A CA 1
ATOM 798 C C . ARG A 1 97 ? -29.5 -9.383 48.25 1 49.59 97 ARG A C 1
ATOM 800 O O . ARG A 1 97 ? -29.406 -9.117 47.062 1 49.59 97 ARG A O 1
ATOM 807 N N . ILE A 1 98 ? -29.125 -8.602 49.344 1 54.69 98 ILE A N 1
ATOM 808 C CA . ILE A 1 98 ? -28.688 -7.254 49 1 54.69 98 ILE A CA 1
ATOM 809 C C . ILE A 1 98 ? -27.297 -7.316 48.344 1 54.69 98 ILE A C 1
ATOM 811 O O . ILE A 1 98 ? -27.016 -6.57 47.406 1 54.69 98 ILE A O 1
ATOM 815 N N . TRP A 1 99 ? -26.609 -8.383 48.719 1 58.12 99 TRP A N 1
ATOM 816 C CA . TRP A 1 99 ? -25.266 -8.453 48.188 1 58.12 99 TRP A CA 1
ATOM 817 C C . TRP A 1 99 ? -25.281 -8.875 46.719 1 58.12 99 TRP A C 1
ATOM 819 O O . TRP A 1 99 ? -24.484 -8.375 45.906 1 58.12 99 TRP A O 1
ATOM 829 N N . ILE A 1 100 ? -26.328 -9.672 46.375 1 60.59 100 ILE A N 1
ATOM 830 C CA . ILE A 1 100 ? -26.422 -10.07 44.969 1 60.59 100 ILE A CA 1
ATOM 831 C C . ILE A 1 100 ? -26.797 -8.867 44.125 1 60.59 100 ILE A C 1
ATOM 833 O O . ILE A 1 100 ? -26.219 -8.641 43.062 1 60.59 100 ILE A O 1
ATOM 837 N N . SER A 1 101 ? -27.672 -8.031 44.75 1 62.19 101 SER A N 1
ATOM 838 C CA . SER A 1 101 ? -28.078 -6.84 44 1 62.19 101 SER A CA 1
ATOM 839 C C . SER A 1 101 ? -26.922 -5.844 43.906 1 62.19 101 SER A C 1
ATOM 841 O O . SER A 1 101 ? -26.719 -5.234 42.844 1 62.19 101 SER A O 1
ATOM 843 N N . VAL A 1 102 ? -26.125 -5.77 44.938 1 63.28 102 VAL A N 1
ATOM 844 C CA . VAL A 1 102 ? -24.969 -4.871 44.938 1 63.28 102 VAL A CA 1
ATOM 845 C C . VAL A 1 102 ? -23.922 -5.383 43.938 1 63.28 102 VAL A C 1
ATOM 847 O O . VAL A 1 102 ? -23.344 -4.605 43.188 1 63.28 102 VAL A O 1
ATOM 850 N N . VAL A 1 103 ? -23.766 -6.672 43.844 1 66.62 103 VAL A N 1
ATOM 851 C CA . VAL A 1 103 ? -22.781 -7.254 42.938 1 66.62 103 VAL A CA 1
ATOM 852 C C . VAL A 1 103 ? -23.25 -7.094 41.5 1 66.62 103 VAL A C 1
ATOM 854 O O . VAL A 1 103 ? -22.453 -6.734 40.625 1 66.62 103 VAL A O 1
ATOM 857 N N . VAL A 1 104 ? -24.578 -7.258 41.312 1 66.75 104 VAL A N 1
ATOM 858 C CA . VAL A 1 104 ? -25.125 -7.094 39.969 1 66.75 104 VAL A CA 1
ATOM 859 C C . VAL A 1 104 ? -25.016 -5.633 39.531 1 66.75 104 VAL A C 1
ATOM 861 O O . VAL A 1 104 ? -24.625 -5.332 38.406 1 66.75 104 VAL A O 1
ATOM 864 N N . ILE A 1 105 ? -25.266 -4.691 40.5 1 66.31 105 ILE A N 1
ATOM 865 C CA . ILE A 1 105 ? -25.141 -3.266 40.188 1 66.31 105 ILE A CA 1
ATOM 866 C C . ILE A 1 105 ? -23.672 -2.92 39.938 1 66.31 105 ILE A C 1
ATOM 868 O O . ILE A 1 105 ? -23.359 -2.178 39.031 1 66.31 105 ILE A O 1
ATOM 872 N N . PHE A 1 106 ? -22.797 -3.533 40.656 1 67.62 106 PHE A N 1
ATOM 873 C CA . PHE A 1 106 ? -21.359 -3.289 40.469 1 67.62 106 PHE A CA 1
ATOM 874 C C . PHE A 1 106 ? -20.891 -3.83 39.125 1 67.62 106 PHE A C 1
ATOM 876 O O . PHE A 1 106 ? -20.125 -3.178 38.406 1 67.62 106 PHE A O 1
ATOM 883 N N . ILE A 1 107 ? -21.375 -4.984 38.75 1 67.06 107 ILE A N 1
ATOM 884 C CA . ILE A 1 107 ? -21.047 -5.555 37.438 1 67.06 107 ILE A CA 1
ATOM 885 C C . ILE A 1 107 ? -21.609 -4.672 36.312 1 67.06 107 ILE A C 1
ATOM 887 O O . ILE A 1 107 ? -20.906 -4.363 35.344 1 67.06 107 ILE A O 1
ATOM 891 N N . ILE A 1 108 ? -22.844 -4.176 36.5 1 65.69 108 ILE A N 1
ATOM 892 C CA . ILE A 1 108 ? -23.469 -3.32 35.5 1 65.69 108 ILE A CA 1
ATOM 893 C C . ILE A 1 108 ? -22.703 -2 35.406 1 65.69 108 ILE A C 1
ATOM 895 O O . ILE A 1 108 ? -22.422 -1.513 34.312 1 65.69 108 ILE A O 1
ATOM 899 N N . ILE A 1 109 ? -22.234 -1.402 36.5 1 63.22 109 ILE A N 1
ATOM 900 C CA . ILE A 1 109 ? -21.469 -0.159 36.5 1 63.22 109 ILE A CA 1
ATOM 901 C C . ILE A 1 109 ? -20.109 -0.391 35.875 1 63.22 109 ILE A C 1
ATOM 903 O O . ILE A 1 109 ? -19.641 0.425 35.062 1 63.22 109 ILE A O 1
ATOM 907 N N . THR A 1 110 ? -19.469 -1.494 36.156 1 64.56 110 THR A N 1
ATOM 908 C CA . THR A 1 110 ? -18.156 -1.784 35.562 1 64.56 110 THR A CA 1
ATOM 909 C C . THR A 1 110 ? -18.281 -2.02 34.062 1 64.56 110 THR A C 1
ATOM 911 O O . THR A 1 110 ? -17.438 -1.551 33.281 1 64.56 110 THR A O 1
ATOM 914 N N . VAL A 1 111 ? -19.266 -2.777 33.625 1 62.59 111 VAL A N 1
ATOM 915 C CA . VAL A 1 111 ? -19.484 -3.008 32.219 1 62.59 111 VAL A CA 1
ATOM 916 C C . VAL A 1 111 ? -19.844 -1.689 31.531 1 62.59 111 VAL A C 1
ATOM 918 O O . VAL A 1 111 ? -19.328 -1.386 30.453 1 62.59 111 VAL A O 1
ATOM 921 N N . LEU A 1 112 ? -20.734 -0.887 32.156 1 57.31 112 LEU A N 1
ATOM 922 C CA . LEU A 1 112 ? -21.047 0.429 31.609 1 57.31 112 LEU A CA 1
ATOM 923 C C . LEU A 1 112 ? -19.828 1.336 31.609 1 57.31 112 LEU A C 1
ATOM 925 O O . LEU A 1 112 ? -19.594 2.074 30.656 1 57.31 112 LEU A O 1
ATOM 929 N N . TRP A 1 113 ? -19.016 1.382 32.656 1 57.47 113 TRP A N 1
ATOM 930 C CA . TRP A 1 113 ? -17.766 2.125 32.719 1 57.47 113 TRP A CA 1
ATOM 931 C C . TRP A 1 113 ? -16.781 1.62 31.672 1 57.47 113 TRP A C 1
ATOM 933 O O . TRP A 1 113 ? -16.156 2.416 30.969 1 57.47 113 TRP A O 1
ATOM 943 N N . ALA A 1 114 ? -16.562 0.323 31.641 1 57.12 114 ALA A N 1
ATOM 944 C CA . ALA A 1 114 ? -15.703 -0.25 30.594 1 57.12 114 ALA A CA 1
ATOM 945 C C . ALA A 1 114 ? -16.25 0.058 29.203 1 57.12 114 ALA A C 1
ATOM 947 O O . ALA A 1 114 ? -15.477 0.229 28.266 1 57.12 114 ALA A O 1
ATOM 948 N N . TYR A 1 115 ? -17.531 0.014 29.094 1 54.84 115 TYR A N 1
ATOM 949 C CA . TYR A 1 115 ? -18.188 0.397 27.844 1 54.84 115 TYR A CA 1
ATOM 950 C C . TYR A 1 115 ? -18 1.886 27.578 1 54.84 115 TYR A C 1
ATOM 952 O O . TYR A 1 115 ? -17.734 2.289 26.438 1 54.84 115 TYR A O 1
ATOM 960 N N . LEU A 1 116 ? -18.172 2.76 28.5 1 52.19 116 LEU A N 1
ATOM 961 C CA . LEU A 1 116 ? -18.062 4.207 28.359 1 52.19 116 LEU A CA 1
ATOM 962 C C . LEU A 1 116 ? -16.594 4.633 28.359 1 52.19 116 LEU A C 1
ATOM 964 O O . LEU A 1 116 ? -16.234 5.625 27.734 1 52.19 116 LEU A O 1
ATOM 968 N N . TYR A 1 117 ? -15.766 4.055 29.125 1 45.44 117 TYR A N 1
ATOM 969 C CA . TYR A 1 117 ? -14.328 4.312 29.203 1 45.44 117 TYR A CA 1
ATOM 970 C C . TYR A 1 117 ? -13.531 3.045 28.922 1 45.44 117 TYR A C 1
ATOM 972 O O . TYR A 1 117 ? -13.047 2.387 29.844 1 45.44 117 TYR A O 1
ATOM 980 N N . PRO A 1 118 ? -13.578 2.523 27.641 1 43.59 118 PRO A N 1
ATOM 981 C CA . PRO A 1 118 ? -12.812 1.312 27.344 1 43.59 118 PRO A CA 1
ATOM 982 C C . PRO A 1 118 ? -11.312 1.488 27.609 1 43.59 118 PRO A C 1
ATOM 984 O O . PRO A 1 118 ? -10.797 2.602 27.5 1 43.59 118 PRO A O 1
ATOM 987 N N . PRO A 1 119 ? -10.766 0.588 28.375 1 41.06 119 PRO A N 1
ATOM 988 C CA . PRO A 1 119 ? -9.312 0.77 28.469 1 41.06 119 PRO A CA 1
ATOM 989 C C . PRO A 1 119 ? -8.656 1.038 27.125 1 41.06 119 PRO A C 1
ATOM 991 O O . PRO A 1 119 ? -9.18 0.61 26.094 1 41.06 119 PRO A O 1
ATOM 994 N N . GLN A 1 120 ? -7.75 2.016 27.156 1 37.69 120 GLN A N 1
ATOM 995 C CA . GLN A 1 120 ? -7.086 2.582 25.984 1 37.69 120 GLN A CA 1
ATOM 996 C C . GLN A 1 120 ? -6.633 1.487 25.031 1 37.69 120 GLN A C 1
ATOM 998 O O . GLN A 1 120 ? -6.641 1.68 23.812 1 37.69 120 GLN A O 1
ATOM 1003 N N . ASP A 1 121 ? -5.984 0.435 25.594 1 35.56 121 ASP A N 1
ATOM 1004 C CA . ASP A 1 121 ? -5.375 -0.568 24.734 1 35.56 121 ASP A CA 1
ATOM 1005 C C . ASP A 1 121 ? -6.406 -1.596 24.266 1 35.56 121 ASP A C 1
ATOM 1007 O O . ASP A 1 121 ? -6.047 -2.635 23.703 1 35.56 121 ASP A O 1
ATOM 1011 N N . TYR A 1 122 ? -7.562 -1.618 24.953 1 34.78 122 TYR A N 1
ATOM 1012 C CA . TYR A 1 122 ? -8.492 -2.684 24.594 1 34.78 122 TYR A CA 1
ATOM 1013 C C . TYR A 1 122 ? -9.195 -2.371 23.281 1 34.78 122 TYR A C 1
ATOM 1015 O O . TYR A 1 122 ? -9.93 -1.383 23.188 1 34.78 122 TYR A O 1
ATOM 1023 N N . THR A 1 123 ? -8.625 -2.828 22.219 1 35.72 123 THR A N 1
ATOM 1024 C CA . THR A 1 123 ? -9.43 -2.902 21 1 35.72 123 THR A CA 1
ATOM 1025 C C . THR A 1 123 ? -10.766 -3.572 21.266 1 35.72 123 THR A C 1
ATOM 1027 O O . THR A 1 123 ? -10.82 -4.699 21.766 1 35.72 123 THR A O 1
ATOM 1030 N N . TYR A 1 124 ? -11.773 -2.918 21.703 1 32.72 124 TYR A N 1
ATOM 1031 C CA . TYR A 1 124 ? -13.125 -3.426 21.906 1 32.72 124 TYR A CA 1
ATOM 1032 C C . TYR A 1 124 ? -13.547 -4.312 20.734 1 32.72 124 TYR A C 1
ATOM 1034 O O . TYR A 1 124 ? -13.555 -3.875 19.594 1 32.72 124 TYR A O 1
ATOM 1042 N N . PRO A 1 125 ? -13.508 -5.625 20.906 1 34.88 125 PRO A N 1
ATOM 1043 C CA . PRO A 1 125 ? -14.211 -6.492 19.953 1 34.88 125 PRO A CA 1
ATOM 1044 C C . PRO A 1 125 ? -15.656 -6.066 19.719 1 34.88 125 PRO A C 1
ATOM 1046 O O . PRO A 1 125 ? -16.375 -6.688 18.922 1 34.88 125 PRO A O 1
ATOM 1049 N N . VAL A 1 126 ? -16.188 -5.262 20.641 1 33.91 126 VAL A N 1
ATOM 1050 C CA . VAL A 1 126 ? -17.625 -5.031 20.641 1 33.91 126 VAL A CA 1
ATOM 1051 C C . VAL A 1 126 ? -18.016 -4.141 19.469 1 33.91 126 VAL A C 1
ATOM 1053 O O . VAL A 1 126 ? -19.203 -3.934 19.203 1 33.91 126 VAL A O 1
ATOM 1056 N N . ARG A 1 127 ? -17.094 -3.416 18.922 1 34.62 127 ARG A N 1
ATOM 1057 C CA . ARG A 1 127 ? -17.609 -2.631 17.797 1 34.62 127 ARG A CA 1
ATOM 1058 C C . ARG A 1 127 ? -18.281 -3.527 16.766 1 34.62 127 ARG A C 1
ATOM 1060 O O . ARG A 1 127 ? -18.984 -3.037 15.883 1 34.62 127 ARG A O 1
ATOM 1067 N N . ASP A 1 128 ? -18.109 -4.84 16.938 1 34.62 128 ASP A N 1
ATOM 1068 C CA . ASP A 1 128 ? -18.781 -5.766 16.031 1 34.62 128 ASP A CA 1
ATOM 1069 C C . ASP A 1 128 ? -20.25 -5.941 16.406 1 34.62 128 ASP A C 1
ATOM 1071 O O . ASP A 1 128 ? -20.984 -6.695 15.75 1 34.62 128 ASP A O 1
ATOM 1075 N N . TRP A 1 129 ? -20.641 -5.457 17.562 1 34.31 129 TRP A N 1
ATOM 1076 C CA . TRP A 1 129 ? -22 -5.809 17.922 1 34.31 129 TRP A CA 1
ATOM 1077 C C . TRP A 1 129 ? -23 -4.844 17.297 1 34.31 129 TRP A C 1
ATOM 1079 O O . TRP A 1 129 ? -24.219 -5.047 17.391 1 34.31 129 TRP A O 1
ATOM 1089 N N . PHE A 1 130 ? -22.75 -3.555 17.172 1 33.53 130 PHE A N 1
ATOM 1090 C CA . PHE A 1 130 ? -23.844 -2.783 16.594 1 33.53 130 PHE A CA 1
ATOM 1091 C C . PHE A 1 130 ? -24.125 -3.234 15.164 1 33.53 130 PHE A C 1
ATOM 1093 O O . PHE A 1 130 ? -23.203 -3.58 14.422 1 33.53 130 PHE A O 1
ATOM 1100 N N . PRO A 1 131 ? -25.438 -3.58 14.961 1 34.53 131 PRO A N 1
ATOM 1101 C CA . PRO A 1 131 ? -25.75 -3.891 13.562 1 34.53 131 PRO A CA 1
ATOM 1102 C C . PRO A 1 131 ? -25.141 -2.896 12.586 1 34.53 131 PRO A C 1
ATOM 1104 O O . PRO A 1 131 ? -25.375 -1.691 12.688 1 34.53 131 PRO A O 1
ATOM 1107 N N . SER A 1 132 ? -23.938 -2.92 12.344 1 37.53 132 SER A N 1
ATOM 1108 C CA . SER A 1 132 ? -23.312 -2.061 11.352 1 37.53 132 SER A CA 1
ATOM 1109 C C . SER A 1 132 ? -24.219 -1.844 10.148 1 37.53 132 SER A C 1
ATOM 1111 O O . SER A 1 132 ? -25.062 -2.693 9.836 1 37.53 132 SER A O 1
ATOM 1113 N N . GLU A 1 133 ? -24.703 -0.593 9.859 1 42.88 133 GLU A N 1
ATOM 1114 C CA . GLU A 1 133 ? -25.281 -0.39 8.531 1 42.88 133 GLU A CA 1
ATOM 1115 C C . GLU A 1 133 ? -24.875 -1.514 7.578 1 42.88 133 GLU A C 1
ATOM 1117 O O . GLU A 1 133 ? -23.797 -2.096 7.719 1 42.88 133 GLU A O 1
ATOM 1122 N N . PRO A 1 134 ? -25.859 -2.227 7.043 1 48.78 134 PRO A N 1
ATOM 1123 C CA . PRO A 1 134 ? -25.453 -3.299 6.133 1 48.78 134 PRO A CA 1
ATOM 1124 C C . PRO A 1 134 ? -24.125 -3.004 5.434 1 48.78 134 PRO A C 1
ATOM 1126 O O . PRO A 1 134 ? -23.969 -1.937 4.836 1 48.78 134 PRO A O 1
ATOM 1129 N N . THR A 1 135 ? -23.031 -3.367 6.055 1 65 135 THR A N 1
ATOM 1130 C CA . THR A 1 135 ? -21.672 -3.199 5.539 1 65 135 THR A CA 1
ATOM 1131 C C . THR A 1 135 ? -21.656 -3.387 4.023 1 65 135 THR A C 1
ATOM 1133 O O . THR A 1 135 ? -22.062 -4.43 3.514 1 65 135 THR A O 1
ATOM 1136 N N . ARG A 1 136 ? -21.766 -2.266 3.311 1 81.31 136 ARG A N 1
ATOM 1137 C CA . ARG A 1 136 ? -21.688 -2.336 1.854 1 81.31 136 ARG A CA 1
ATOM 1138 C C . ARG A 1 136 ? -20.547 -3.252 1.41 1 81.31 136 ARG A C 1
ATOM 1140 O O . ARG A 1 136 ? -19.547 -3.4 2.117 1 81.31 136 ARG A O 1
ATOM 1147 N N . GLU A 1 137 ? -20.938 -3.965 0.41 1 88.12 137 GLU A N 1
ATOM 1148 C CA . GLU A 1 137 ? -19.875 -4.773 -0.191 1 88.12 137 GLU A CA 1
ATOM 1149 C C . GLU A 1 137 ? -18.781 -3.893 -0.785 1 88.12 137 GLU A C 1
ATOM 1151 O O . GLU A 1 137 ? -19.078 -2.957 -1.535 1 88.12 137 GLU A O 1
ATOM 1156 N N . LEU A 1 138 ? -17.656 -4.113 -0.384 1 93.12 138 LEU A N 1
ATOM 1157 C CA . LEU A 1 138 ? -16.516 -3.324 -0.855 1 93.12 138 LEU A CA 1
ATOM 1158 C C . LEU A 1 138 ? -16.141 -3.709 -2.283 1 93.12 138 LEU A C 1
ATOM 1160 O O . LEU A 1 138 ? -16.297 -4.867 -2.68 1 93.12 138 LEU A O 1
ATOM 1164 N N . THR A 1 139 ? -15.695 -2.719 -3.014 1 93.5 139 THR A N 1
ATOM 1165 C CA . THR A 1 139 ? -15.125 -3.008 -4.324 1 93.5 139 THR A CA 1
ATOM 1166 C C . THR A 1 139 ? -13.82 -3.789 -4.184 1 93.5 139 THR A C 1
ATOM 1168 O O . THR A 1 139 ? -13.234 -3.834 -3.102 1 93.5 139 THR A O 1
ATOM 1171 N N . ASP A 1 140 ? -13.344 -4.391 -5.266 1 92.5 140 ASP A N 1
ATOM 1172 C CA . ASP A 1 140 ? -12.078 -5.117 -5.258 1 92.5 140 ASP A CA 1
ATOM 1173 C C . ASP A 1 140 ? -10.922 -4.211 -4.84 1 92.5 140 ASP A C 1
ATOM 1175 O O . ASP A 1 140 ? -10.07 -4.609 -4.039 1 92.5 140 ASP A O 1
ATOM 1179 N N . ALA A 1 141 ? -10.969 -3.033 -5.367 1 93.88 141 ALA A N 1
ATOM 1180 C CA . ALA A 1 141 ? -9.906 -2.08 -5.07 1 93.88 141 ALA A CA 1
ATOM 1181 C C . ALA A 1 141 ? -9.914 -1.687 -3.596 1 93.88 141 ALA A C 1
ATOM 1183 O O . ALA A 1 141 ? -8.859 -1.567 -2.971 1 93.88 141 ALA A O 1
ATOM 1184 N N . GLU A 1 142 ? -11.078 -1.524 -3.043 1 96 142 GLU A N 1
ATOM 1185 C CA . GLU A 1 142 ? -11.195 -1.186 -1.628 1 96 142 GLU A CA 1
ATOM 1186 C C . GLU A 1 142 ? -10.727 -2.336 -0.744 1 96 142 GLU A C 1
ATOM 1188 O O . GLU A 1 142 ? -10.031 -2.117 0.252 1 96 142 GLU A O 1
ATOM 1193 N N . THR A 1 143 ? -11.156 -3.504 -1.144 1 95.25 143 THR A N 1
ATOM 1194 C CA . THR A 1 143 ? -10.75 -4.676 -0.375 1 95.25 143 THR A CA 1
ATOM 1195 C C . THR A 1 143 ? -9.227 -4.781 -0.321 1 95.25 143 THR A C 1
ATOM 1197 O O . THR A 1 143 ? -8.648 -4.969 0.752 1 95.25 143 THR A O 1
ATOM 1200 N N . ALA A 1 144 ? -8.648 -4.668 -1.436 1 95.81 144 ALA A N 1
ATOM 1201 C CA . ALA A 1 144 ? -7.195 -4.727 -1.508 1 95.81 144 ALA A CA 1
ATOM 1202 C C . ALA A 1 144 ? -6.559 -3.627 -0.662 1 95.81 144 ALA A C 1
ATOM 1204 O O . ALA A 1 144 ? -5.66 -3.893 0.142 1 95.81 144 ALA A O 1
ATOM 1205 N N . ALA A 1 145 ? -7.039 -2.406 -0.798 1 96.94 145 ALA A N 1
ATOM 1206 C CA . ALA A 1 145 ? -6.477 -1.27 -0.073 1 96.94 145 ALA A CA 1
ATOM 1207 C C . ALA A 1 145 ? -6.645 -1.442 1.434 1 96.94 145 ALA A C 1
ATOM 1209 O O . ALA A 1 145 ? -5.707 -1.209 2.199 1 96.94 145 ALA A O 1
ATOM 1210 N N . ARG A 1 146 ? -7.777 -1.848 1.837 1 96.5 146 ARG A N 1
ATOM 1211 C CA . ARG A 1 146 ? -8.086 -1.919 3.26 1 96.5 146 ARG A CA 1
ATOM 1212 C C . ARG A 1 146 ? -7.309 -3.043 3.936 1 96.5 146 ARG A C 1
ATOM 1214 O O . ARG A 1 146 ? -6.961 -2.943 5.113 1 96.5 146 ARG A O 1
ATOM 1221 N N . VAL A 1 147 ? -7.043 -4.125 3.168 1 96.38 147 VAL A N 1
ATOM 1222 C CA . VAL A 1 147 ? -6.184 -5.172 3.703 1 96.38 147 VAL A CA 1
ATOM 1223 C C . VAL A 1 147 ? -4.797 -4.605 4 1 96.38 147 VAL A C 1
ATOM 1225 O O . VAL A 1 147 ? -4.223 -4.867 5.059 1 96.38 147 VAL A O 1
ATOM 1228 N N . VAL A 1 148 ? -4.277 -3.803 3.113 1 96.75 148 VAL A N 1
ATOM 1229 C CA . VAL A 1 148 ? -2.961 -3.197 3.275 1 96.75 148 VAL A CA 1
ATOM 1230 C C . VAL A 1 148 ? -2.982 -2.215 4.441 1 96.75 148 VAL A C 1
ATOM 1232 O O . VAL A 1 148 ? -2.074 -2.211 5.277 1 96.75 148 VAL A O 1
ATOM 1235 N N . PHE A 1 149 ? -4.062 -1.401 4.531 1 97.75 149 PHE A N 1
ATOM 1236 C CA . PHE A 1 149 ? -4.184 -0.444 5.625 1 97.75 149 PHE A CA 1
ATOM 1237 C C . PHE A 1 149 ? -4.207 -1.16 6.973 1 97.75 149 PHE A C 1
ATOM 1239 O O . PHE A 1 149 ? -3.506 -0.762 7.902 1 97.75 149 PHE A O 1
ATOM 1246 N N . ARG A 1 150 ? -4.984 -2.188 7 1 94.69 150 ARG A N 1
ATOM 1247 C CA . ARG A 1 150 ? -5.102 -2.939 8.242 1 94.69 150 ARG A CA 1
ATOM 1248 C C . ARG A 1 150 ? -3.756 -3.539 8.648 1 94.69 150 ARG A C 1
ATOM 1250 O O . ARG A 1 150 ? -3.396 -3.527 9.828 1 94.69 150 ARG A O 1
ATOM 1257 N N . HIS A 1 151 ? -3.078 -4.023 7.652 1 93.06 151 HIS A N 1
ATOM 1258 C CA . HIS A 1 151 ? -1.751 -4.562 7.918 1 93.06 151 HIS A CA 1
ATOM 1259 C C . HIS A 1 151 ? -0.829 -3.498 8.5 1 93.06 151 HIS A C 1
ATOM 1261 O O . HIS A 1 151 ? -0.165 -3.732 9.516 1 93.06 151 HIS A O 1
ATOM 1267 N N . ILE A 1 152 ? -0.812 -2.322 7.957 1 94.81 152 ILE A N 1
ATOM 1268 C CA . ILE A 1 152 ? 0.043 -1.222 8.391 1 94.81 152 ILE A CA 1
ATOM 1269 C C . ILE A 1 152 ? -0.339 -0.794 9.805 1 94.81 152 ILE A C 1
ATOM 1271 O O . ILE A 1 152 ? 0.529 -0.631 10.664 1 94.81 152 ILE A O 1
ATOM 1275 N N . LEU A 1 153 ? -1.598 -0.665 10.039 1 94.31 153 LEU A N 1
ATOM 1276 C CA . LEU A 1 153 ? -2.092 -0.119 11.305 1 94.31 153 LEU A CA 1
ATOM 1277 C C . LEU A 1 153 ? -1.95 -1.138 12.43 1 94.31 153 LEU A C 1
ATOM 1279 O O . LEU A 1 153 ? -1.845 -0.765 13.602 1 94.31 153 LEU A O 1
ATOM 1283 N N . SER A 1 154 ? -1.892 -2.438 12.055 1 88.56 154 SER A N 1
ATOM 1284 C CA . SER A 1 154 ? -1.815 -3.477 13.078 1 88.56 154 SER A CA 1
ATOM 1285 C C . SER A 1 154 ? -0.369 -3.867 13.359 1 88.56 154 SER A C 1
ATOM 1287 O O . SER A 1 154 ? -0.09 -4.562 14.336 1 88.56 154 SER A O 1
ATOM 1289 N N . THR A 1 155 ? 0.486 -3.5 12.523 1 85.56 155 THR A N 1
ATOM 1290 C CA . THR A 1 155 ? 1.896 -3.814 12.719 1 85.56 155 THR A CA 1
ATOM 1291 C C . THR A 1 155 ? 2.496 -2.945 13.82 1 85.56 155 THR A C 1
ATOM 1293 O O . THR A 1 155 ? 2.336 -1.723 13.805 1 85.56 155 THR A O 1
ATOM 1296 N N . PRO A 1 156 ? 3.094 -3.596 14.734 1 79.31 156 PRO A N 1
ATOM 1297 C CA . PRO A 1 156 ? 3.736 -2.785 15.773 1 79.31 156 PRO A CA 1
ATOM 1298 C C . PRO A 1 156 ? 4.805 -1.847 15.211 1 79.31 156 PRO A C 1
ATOM 1300 O O . PRO A 1 156 ? 5.508 -2.203 14.266 1 79.31 156 PRO A O 1
ATOM 1303 N N . PRO A 1 157 ? 4.879 -0.729 15.812 1 74.94 157 PRO A N 1
ATOM 1304 C CA . PRO A 1 157 ? 5.863 0.232 15.312 1 74.94 157 PRO A CA 1
ATOM 1305 C C . PRO A 1 157 ? 7.301 -0.265 15.461 1 74.94 157 PRO A C 1
ATOM 1307 O O . PRO A 1 157 ? 7.613 -0.974 16.422 1 74.94 157 PRO A O 1
ATOM 1310 N N . PHE A 1 158 ? 8.031 0.031 14.414 1 74.19 158 PHE A N 1
ATOM 1311 C CA . PHE A 1 158 ? 9.461 -0.258 14.461 1 74.19 158 PHE A CA 1
ATOM 1312 C C . PHE A 1 158 ? 10.125 0.483 15.617 1 74.19 158 PHE A C 1
ATOM 1314 O O . PHE A 1 158 ? 9.867 1.671 15.828 1 74.19 158 PHE A O 1
ATOM 1321 N N . ILE A 1 159 ? 10.812 -0.234 16.406 1 78.5 159 ILE A N 1
ATOM 1322 C CA . ILE A 1 159 ? 11.531 0.403 17.5 1 78.5 159 ILE A CA 1
ATOM 1323 C C . ILE A 1 159 ? 12.875 0.933 16.984 1 78.5 159 ILE A C 1
ATOM 1325 O O . ILE A 1 159 ? 13.812 0.164 16.797 1 78.5 159 ILE A O 1
ATOM 1329 N N . SER A 1 160 ? 12.852 2.195 16.719 1 83.88 160 SER A N 1
ATOM 1330 C CA . SER A 1 160 ? 14.078 2.852 16.266 1 83.88 160 SER A CA 1
ATOM 1331 C C . SER A 1 160 ? 15 3.158 17.438 1 83.88 160 SER A C 1
ATOM 1333 O O . SER A 1 160 ? 14.539 3.514 18.531 1 83.88 160 SER A O 1
ATOM 1335 N N . ARG A 1 161 ? 16.25 2.961 17.203 1 86 161 ARG A N 1
ATOM 1336 C CA . ARG A 1 161 ? 17.234 3.297 18.219 1 86 161 ARG A CA 1
ATOM 1337 C C . ARG A 1 161 ? 17.359 4.809 18.391 1 86 161 ARG A C 1
ATOM 1339 O O . ARG A 1 161 ? 17.641 5.293 19.484 1 86 161 ARG A O 1
ATOM 1346 N N . ASN A 1 162 ? 17.062 5.605 17.344 1 93.06 162 ASN A N 1
ATOM 1347 C CA . ASN A 1 162 ? 17.125 7.062 17.359 1 93.06 162 ASN A CA 1
ATOM 1348 C C . ASN A 1 162 ? 15.914 7.68 16.656 1 93.06 162 ASN A C 1
ATOM 1350 O O . ASN A 1 162 ? 16.047 8.281 15.586 1 93.06 162 ASN A O 1
ATOM 1354 N N . PRO A 1 163 ? 14.805 7.566 17.344 1 96.56 163 PRO A N 1
ATOM 1355 C CA . PRO A 1 163 ? 13.602 8.094 16.703 1 96.56 163 PRO A CA 1
ATOM 1356 C C . PRO A 1 163 ? 13.688 9.594 16.438 1 96.56 163 PRO A C 1
ATOM 1358 O O . PRO A 1 163 ? 14.203 10.344 17.266 1 96.56 163 PRO A O 1
ATOM 1361 N N . LYS A 1 164 ? 13.242 9.984 15.266 1 98.5 164 LYS A N 1
ATOM 1362 C CA . LYS A 1 164 ? 13.305 11.375 14.828 1 98.5 164 LYS A CA 1
ATOM 1363 C C . LYS A 1 164 ? 11.93 11.891 14.422 1 98.5 164 LYS A C 1
ATOM 1365 O O . LYS A 1 164 ? 11.016 11.102 14.164 1 98.5 164 LYS A O 1
ATOM 1370 N N . ILE A 1 165 ? 11.82 13.188 14.445 1 98.81 165 ILE A N 1
ATOM 1371 C CA . ILE A 1 165 ? 10.68 13.867 13.852 1 98.81 165 ILE A CA 1
ATOM 1372 C C . ILE A 1 165 ? 11.094 14.5 12.516 1 98.81 165 ILE A C 1
ATOM 1374 O O . ILE A 1 165 ? 12.109 15.188 12.438 1 98.81 165 ILE A O 1
ATOM 1378 N N . ALA A 1 166 ? 10.344 14.156 11.484 1 98.94 166 ALA A N 1
ATOM 1379 C CA . ALA A 1 166 ? 10.57 14.797 10.188 1 98.94 166 ALA A CA 1
ATOM 1380 C C . ALA A 1 166 ? 9.789 16.094 10.07 1 98.94 166 ALA A C 1
ATOM 1382 O O . ALA A 1 166 ? 8.555 16.094 10.109 1 98.94 166 ALA A O 1
ATOM 1383 N N . PHE A 1 167 ? 10.492 17.188 9.977 1 98.94 167 PHE A N 1
ATOM 1384 C CA . PHE A 1 167 ? 9.875 18.484 9.719 1 98.94 167 PHE A CA 1
ATOM 1385 C C . PHE A 1 167 ? 9.844 18.781 8.227 1 98.94 167 PHE A C 1
ATOM 1387 O O . PHE A 1 167 ? 10.891 18.953 7.598 1 98.94 167 PHE A O 1
ATOM 1394 N N . MET A 1 168 ? 8.641 18.797 7.676 1 98.94 168 MET A N 1
ATOM 1395 C CA . MET A 1 168 ? 8.43 18.906 6.234 1 98.94 168 MET A CA 1
ATOM 1396 C C . MET A 1 168 ? 7.875 20.281 5.867 1 98.94 168 MET A C 1
ATOM 1398 O O . MET A 1 168 ? 6.762 20.641 6.266 1 98.94 168 MET A O 1
ATOM 1402 N N . PHE A 1 169 ? 8.648 21.016 5.09 1 98.75 169 PHE A N 1
ATOM 1403 C CA . PHE A 1 169 ? 8.258 22.359 4.711 1 98.75 169 PHE A CA 1
ATOM 1404 C C . PHE A 1 169 ? 7.723 22.391 3.283 1 98.75 169 PHE A C 1
ATOM 1406 O O . PHE A 1 169 ? 8.445 22.078 2.336 1 98.75 169 PHE A O 1
ATOM 1413 N N . LEU A 1 170 ? 6.48 22.656 3.127 1 98.06 170 LEU A N 1
ATOM 1414 C CA . LEU A 1 170 ? 5.871 22.938 1.835 1 98.06 170 LEU A CA 1
ATOM 1415 C C . LEU A 1 170 ? 5.812 24.453 1.583 1 98.06 170 LEU A C 1
ATOM 1417 O O . LEU A 1 170 ? 5.055 25.156 2.24 1 98.06 170 LEU A O 1
ATOM 1421 N N . THR A 1 171 ? 6.609 24.953 0.643 1 96.94 171 THR A N 1
ATOM 1422 C CA . THR A 1 171 ? 6.777 26.391 0.441 1 96.94 171 THR A CA 1
ATOM 1423 C C . THR A 1 171 ? 6.754 26.734 -1.046 1 96.94 171 THR A C 1
ATOM 1425 O O . THR A 1 171 ? 7.078 25.891 -1.888 1 96.94 171 THR A O 1
ATOM 1428 N N . PRO A 1 172 ? 6.301 27.922 -1.374 1 94.12 172 PRO A N 1
ATOM 1429 C CA . PRO A 1 172 ? 6.441 28.344 -2.766 1 94.12 172 PRO A CA 1
ATOM 1430 C C . PRO A 1 172 ? 7.898 28.578 -3.166 1 94.12 172 PRO A C 1
ATOM 1432 O O . PRO A 1 172 ? 8.25 28.422 -4.34 1 94.12 172 PRO A O 1
ATOM 1435 N N . GLY A 1 173 ? 8.734 28.969 -2.135 1 93.06 173 GLY A N 1
ATOM 1436 C CA . GLY A 1 173 ? 10.133 29.266 -2.41 1 93.06 173 GLY A CA 1
ATOM 1437 C C . GLY A 1 173 ? 10.953 29.484 -1.155 1 93.06 173 GLY A C 1
ATOM 1438 O O . GLY A 1 173 ? 11.219 28.531 -0.409 1 93.06 173 GLY A O 1
ATOM 1439 N N . GLN A 1 174 ? 11.109 30.734 -0.834 1 91.88 174 GLN A N 1
ATOM 1440 C CA . GLN A 1 174 ? 12 31.094 0.262 1 91.88 174 GLN A CA 1
ATOM 1441 C C . GLN A 1 174 ? 11.391 30.719 1.611 1 91.88 174 GLN A C 1
ATOM 1443 O O . GLN A 1 174 ? 10.172 30.641 1.75 1 91.88 174 GLN A O 1
ATOM 1448 N N . LEU A 1 175 ? 12.289 30.484 2.557 1 96.44 175 LEU A N 1
ATOM 1449 C CA . LEU A 1 175 ? 11.945 30.234 3.949 1 96.44 175 LEU A CA 1
ATOM 1450 C C . LEU A 1 175 ? 12.43 31.359 4.848 1 96.44 175 LEU A C 1
ATOM 1452 O O . LEU A 1 175 ? 13.539 31.297 5.395 1 96.44 175 LEU A O 1
ATOM 1456 N N . PRO A 1 176 ? 11.602 32.312 5.094 1 96.69 176 PRO A N 1
ATOM 1457 C CA . PRO A 1 176 ? 12.047 33.531 5.777 1 96.69 176 PRO A CA 1
ATOM 1458 C C . PRO A 1 176 ? 12.422 33.281 7.238 1 96.69 176 PRO A C 1
ATOM 1460 O O . PRO A 1 176 ? 13.133 34.094 7.844 1 96.69 176 PRO A O 1
ATOM 1463 N N . PHE A 1 177 ? 12.016 32.188 7.816 1 97.81 177 PHE A N 1
ATOM 1464 C CA . PHE A 1 177 ? 12.219 31.984 9.242 1 97.81 177 PHE A CA 1
ATOM 1465 C C . PHE A 1 177 ? 13.281 30.922 9.492 1 97.81 177 PHE A C 1
ATOM 1467 O O . PHE A 1 177 ? 13.258 30.234 10.516 1 97.81 177 PHE A O 1
ATOM 1474 N N . GLU A 1 178 ? 14.219 30.719 8.617 1 97.38 178 GLU A N 1
ATOM 1475 C CA . GLU A 1 178 ? 15.273 29.719 8.766 1 97.38 178 GLU A CA 1
ATOM 1476 C C . GLU A 1 178 ? 16.078 29.953 10.047 1 97.38 178 GLU A C 1
ATOM 1478 O O . GLU A 1 178 ? 16.391 29 10.758 1 97.38 178 GLU A O 1
ATOM 1483 N N . LYS A 1 179 ? 16.375 31.203 10.305 1 96.38 179 LYS A N 1
ATOM 1484 C CA . LYS A 1 179 ? 17.156 31.516 11.484 1 96.38 179 LYS A CA 1
ATOM 1485 C C . LYS A 1 179 ? 16.422 31.125 12.766 1 96.38 179 LYS A C 1
ATOM 1487 O O . LYS A 1 179 ? 17.047 30.641 13.719 1 96.38 179 LYS A O 1
ATOM 1492 N N . LEU A 1 180 ? 15.148 31.422 12.758 1 97.5 180 LEU A N 1
ATOM 1493 C CA . LEU A 1 180 ? 14.336 31.031 13.906 1 97.5 180 LEU A CA 1
ATOM 1494 C C . LEU A 1 180 ? 14.328 29.516 14.078 1 97.5 180 LEU A C 1
ATOM 1496 O O . LEU A 1 180 ? 14.484 29.016 15.188 1 97.5 180 LEU A O 1
ATOM 1500 N N . TRP A 1 181 ? 14.148 28.75 13.031 1 98.25 181 TRP A N 1
ATOM 1501 C CA . TRP A 1 181 ? 14.117 27.297 13.07 1 98.25 181 TRP A CA 1
ATOM 1502 C C . TRP A 1 181 ? 15.484 26.734 13.461 1 98.25 181 TRP A C 1
ATOM 1504 O O . TRP A 1 181 ? 15.57 25.703 14.133 1 98.25 181 TRP A O 1
ATOM 1514 N N . GLU A 1 182 ? 16.516 27.422 12.992 1 97.31 182 GLU A N 1
ATOM 1515 C CA . GLU A 1 182 ? 17.859 27.031 13.422 1 97.31 182 GLU A CA 1
ATOM 1516 C C . GLU A 1 182 ? 18 27.094 14.945 1 97.31 182 GLU A C 1
ATOM 1518 O O . GLU A 1 182 ? 18.578 26.203 15.562 1 97.31 182 GLU A O 1
ATOM 1523 N N . LEU A 1 183 ? 17.5 28.188 15.484 1 96.31 183 LEU A N 1
ATOM 1524 C CA . LEU A 1 183 ? 17.5 28.328 16.938 1 96.31 183 LEU A CA 1
ATOM 1525 C C . LEU A 1 183 ? 16.672 27.219 17.578 1 96.31 183 LEU A C 1
ATOM 1527 O O . LEU A 1 183 ? 17.094 26.641 18.594 1 96.31 183 LEU A O 1
ATOM 1531 N N . PHE A 1 184 ? 15.578 26.891 17.016 1 97.75 184 PHE A N 1
ATOM 1532 C CA . PHE A 1 184 ? 14.68 25.859 17.5 1 97.75 184 PHE A CA 1
ATOM 1533 C C . PHE A 1 184 ? 15.375 24.5 17.516 1 97.75 184 PHE A C 1
ATOM 1535 O O . PHE A 1 184 ? 15.25 23.75 18.484 1 97.75 184 PHE A O 1
ATOM 1542 N N . PHE A 1 185 ? 16.172 24.156 16.531 1 98.06 185 PHE A N 1
ATOM 1543 C CA . PHE A 1 185 ? 16.766 22.828 16.344 1 98.06 185 PHE A CA 1
ATOM 1544 C C . PHE A 1 185 ? 18.109 22.734 17.062 1 98.06 185 PHE A C 1
ATOM 1546 O O . PHE A 1 185 ? 18.656 21.641 17.219 1 98.06 185 PHE A O 1
ATOM 1553 N N . LYS A 1 186 ? 18.609 23.859 17.453 1 95.88 186 LYS A N 1
ATOM 1554 C CA . LYS A 1 186 ? 19.969 23.922 17.984 1 95.88 186 LYS A CA 1
ATOM 1555 C C . LYS A 1 186 ? 20.141 22.953 19.156 1 95.88 186 LYS A C 1
ATOM 1557 O O . LYS A 1 186 ? 19.359 22.984 20.109 1 95.88 186 LYS A O 1
ATOM 1562 N N . GLY A 1 187 ? 21.156 22.109 19.062 1 96.12 187 GLY A N 1
ATOM 1563 C CA . GLY A 1 187 ? 21.484 21.203 20.156 1 96.12 187 GLY A CA 1
ATOM 1564 C C . GLY A 1 187 ? 20.734 19.891 20.094 1 96.12 187 GLY A C 1
ATOM 1565 O O . GLY A 1 187 ? 20.875 19.047 20.984 1 96.12 187 GLY A O 1
ATOM 1566 N N . HIS A 1 188 ? 20 19.703 19.094 1 97.44 188 HIS A N 1
ATOM 1567 C CA . HIS A 1 188 ? 19.172 18.5 19.016 1 97.44 188 HIS A CA 1
ATOM 1568 C C . HIS A 1 188 ? 19.453 17.734 17.719 1 97.44 188 HIS A C 1
ATOM 1570 O O . HIS A 1 188 ? 18.547 17.125 17.141 1 97.44 188 HIS A O 1
ATOM 1576 N N . GLU A 1 189 ? 20.719 17.797 17.5 1 94.12 189 GLU A N 1
ATOM 1577 C CA . GLU A 1 189 ? 21.156 17.125 16.281 1 94.12 189 GLU A CA 1
ATOM 1578 C C . GLU A 1 189 ? 20.875 15.617 16.344 1 94.12 189 GLU A C 1
ATOM 1580 O O . GLU A 1 189 ? 21.094 14.984 17.375 1 94.12 189 GLU A O 1
ATOM 1585 N N . GLY A 1 190 ? 20.266 15.031 15.438 1 96.31 190 GLY A N 1
ATOM 1586 C CA . GLY A 1 190 ? 19.969 13.602 15.383 1 96.31 190 GLY A CA 1
ATOM 1587 C C . GLY A 1 190 ? 18.531 13.281 15.75 1 96.31 190 GLY A C 1
ATOM 1588 O O . GLY A 1 190 ? 18.109 12.133 15.625 1 96.31 190 GLY A O 1
ATOM 1589 N N . ARG A 1 191 ? 17.812 14.258 16.203 1 98.12 191 ARG A N 1
ATOM 1590 C CA . ARG A 1 191 ? 16.453 14.008 16.656 1 98.12 191 ARG A CA 1
ATOM 1591 C C . ARG A 1 191 ? 15.438 14.539 15.664 1 98.12 191 ARG A C 1
ATOM 1593 O O . ARG A 1 191 ? 14.234 14.492 15.914 1 98.12 191 ARG A O 1
ATOM 1600 N N . TYR A 1 192 ? 15.992 15.062 14.617 1 98.62 192 TYR A N 1
ATOM 1601 C CA . TYR A 1 192 ? 15.094 15.617 13.609 1 98.62 192 TYR A CA 1
ATOM 1602 C C . TYR A 1 192 ? 15.68 15.453 12.211 1 98.62 192 TYR A C 1
ATOM 1604 O O . TYR A 1 192 ? 16.875 15.195 12.062 1 98.62 192 TYR A O 1
ATOM 1612 N N . THR A 1 193 ? 14.836 15.469 11.242 1 98.69 193 THR A N 1
ATOM 1613 C CA . THR A 1 193 ? 15.195 15.625 9.836 1 98.69 193 THR A CA 1
ATOM 1614 C C . THR A 1 193 ? 14.359 16.734 9.188 1 98.69 193 THR A C 1
ATOM 1616 O O . THR A 1 193 ? 13.289 17.078 9.688 1 98.69 193 THR A O 1
ATOM 1619 N N . ILE A 1 194 ? 14.938 17.359 8.188 1 98.75 194 ILE A N 1
ATOM 1620 C CA . ILE A 1 194 ? 14.258 18.453 7.5 1 98.75 194 ILE A CA 1
ATOM 1621 C C . ILE A 1 194 ? 14.078 18.109 6.023 1 98.75 194 ILE A C 1
ATOM 1623 O O . ILE A 1 194 ? 14.992 17.562 5.395 1 98.75 194 ILE A O 1
ATOM 1627 N N . TYR A 1 195 ? 12.938 18.359 5.477 1 98.62 195 TYR A N 1
ATOM 1628 C CA . TYR A 1 195 ? 12.617 18.203 4.059 1 98.62 195 TYR A CA 1
ATOM 1629 C C . TYR A 1 195 ? 11.906 19.438 3.525 1 98.62 195 TYR A C 1
ATOM 1631 O O . TYR A 1 195 ? 10.953 19.938 4.141 1 98.62 195 TYR A O 1
ATOM 1639 N N . VAL A 1 196 ? 12.328 19.938 2.359 1 98.56 196 VAL A N 1
ATOM 1640 C CA . VAL A 1 196 ? 11.758 21.172 1.816 1 98.56 196 VAL A CA 1
ATOM 1641 C C . VAL A 1 196 ? 11.25 20.922 0.399 1 98.56 196 VAL A C 1
ATOM 1643 O O . VAL A 1 196 ? 12 20.453 -0.464 1 98.56 196 VAL A O 1
ATOM 1646 N N . HIS A 1 197 ? 10.031 21.078 0.178 1 98.25 197 HIS A N 1
ATOM 1647 C CA . HIS A 1 197 ? 9.414 21.125 -1.143 1 98.25 197 HIS A CA 1
ATOM 1648 C C . HIS A 1 197 ? 9.133 22.562 -1.572 1 98.25 197 HIS A C 1
ATOM 1650 O O . HIS A 1 197 ? 8.227 23.203 -1.042 1 98.25 197 HIS A O 1
ATOM 1656 N N . ALA A 1 198 ? 9.859 23.047 -2.555 1 96.75 198 ALA A N 1
ATOM 1657 C CA . ALA A 1 198 ? 9.711 24.406 -3.07 1 96.75 198 ALA A CA 1
ATOM 1658 C C . ALA A 1 198 ? 8.992 24.406 -4.414 1 96.75 198 ALA A C 1
ATOM 1660 O O . ALA A 1 198 ? 9.578 24.078 -5.445 1 96.75 198 ALA A O 1
ATOM 1661 N N . SER A 1 199 ? 7.82 24.938 -4.5 1 93.81 199 SER A N 1
ATOM 1662 C CA . SER A 1 199 ? 6.879 24.703 -5.59 1 93.81 199 SER A CA 1
ATOM 1663 C C . SER A 1 199 ? 7.082 25.688 -6.727 1 93.81 199 SER A C 1
ATOM 1665 O O . SER A 1 199 ? 6.637 25.453 -7.852 1 93.81 199 SER A O 1
ATOM 1667 N N . GLN A 1 200 ? 7.68 26.812 -6.484 1 92.12 200 GLN A N 1
ATOM 1668 C CA . GLN A 1 200 ? 7.758 27.844 -7.512 1 92.12 200 GLN A CA 1
ATOM 1669 C C . GLN A 1 200 ? 9.203 28.219 -7.809 1 92.12 200 GLN A C 1
ATOM 1671 O O . GLN A 1 200 ? 9.617 28.25 -8.969 1 92.12 200 GLN A O 1
ATOM 1676 N N . GLU A 1 201 ? 9.906 28.531 -6.73 1 91.44 201 GLU A N 1
ATOM 1677 C CA . GLU A 1 201 ? 11.289 28.969 -6.887 1 91.44 201 GLU A CA 1
ATOM 1678 C C . GLU A 1 201 ? 12.219 28.203 -5.945 1 91.44 201 GLU A C 1
ATOM 1680 O O . GLU A 1 201 ? 11.852 27.906 -4.809 1 91.44 201 GLU A O 1
ATOM 1685 N N . LYS A 1 202 ? 13.328 27.938 -6.465 1 90 202 LYS A N 1
ATOM 1686 C CA . LYS A 1 202 ? 14.312 27.297 -5.609 1 90 202 LYS A CA 1
ATOM 1687 C C . LYS A 1 202 ? 14.766 28.219 -4.484 1 90 202 LYS A C 1
ATOM 1689 O O . LYS A 1 202 ? 15.172 29.359 -4.738 1 90 202 LYS A O 1
ATOM 1694 N N . PRO A 1 203 ? 14.719 27.719 -3.389 1 91.38 203 PRO A N 1
ATOM 1695 C CA . PRO A 1 203 ? 15.109 28.578 -2.27 1 91.38 203 PRO A CA 1
ATOM 1696 C C . PRO A 1 203 ? 16.625 28.719 -2.131 1 91.38 203 PRO A C 1
ATOM 1698 O O . PRO A 1 203 ? 17.359 27.797 -2.451 1 91.38 203 PRO A O 1
ATOM 1701 N N . GLU A 1 204 ? 17.062 29.906 -1.726 1 92.94 204 GLU A N 1
ATOM 1702 C CA . GLU A 1 204 ? 18.422 30.141 -1.26 1 92.94 204 GLU A CA 1
ATOM 1703 C C . GLU A 1 204 ? 18.5 30.094 0.264 1 92.94 204 GLU A C 1
ATOM 1705 O O . GLU A 1 204 ? 18.062 31.031 0.942 1 92.94 204 GLU A O 1
ATOM 1710 N N . HIS A 1 205 ? 19.141 29.047 0.726 1 95.31 205 HIS A N 1
ATOM 1711 C CA . HIS A 1 205 ? 19.141 28.828 2.168 1 95.31 205 HIS A CA 1
ATOM 1712 C C . HIS A 1 205 ? 20.25 29.625 2.85 1 95.31 205 HIS A C 1
ATOM 1714 O O . HIS A 1 205 ? 21.391 29.609 2.41 1 95.31 205 HIS A O 1
ATOM 1720 N N . ILE A 1 206 ? 19.906 30.312 3.893 1 93.12 206 ILE A N 1
ATOM 1721 C CA . ILE A 1 206 ? 20.859 31.109 4.66 1 93.12 206 ILE A CA 1
ATOM 1722 C C . ILE A 1 206 ? 21.375 30.281 5.836 1 93.12 206 ILE A C 1
ATOM 1724 O O . ILE A 1 206 ? 22.547 30.406 6.227 1 93.12 206 ILE A O 1
ATOM 1728 N N . SER A 1 207 ? 20.562 29.469 6.383 1 95.56 207 SER A N 1
ATOM 1729 C CA . SER A 1 207 ? 20.938 28.609 7.496 1 95.56 207 SER A CA 1
ATOM 1730 C C . SER A 1 207 ? 21.516 27.281 6.996 1 95.56 207 SER A C 1
ATOM 1732 O O . SER A 1 207 ? 20.922 26.625 6.133 1 95.56 207 SER A O 1
ATOM 1734 N N . PRO A 1 208 ? 22.578 26.797 7.582 1 95.69 208 PRO A N 1
ATOM 1735 C CA . PRO A 1 208 ? 23.219 25.562 7.145 1 95.69 208 PRO A CA 1
ATOM 1736 C C . PRO A 1 208 ? 22.328 24.328 7.328 1 95.69 208 PRO A C 1
ATOM 1738 O O . PRO A 1 208 ? 22.469 23.359 6.59 1 95.69 208 PRO A O 1
ATOM 1741 N N . ILE A 1 209 ? 21.438 24.344 8.266 1 96.88 209 ILE A N 1
ATOM 1742 C CA . ILE A 1 209 ? 20.656 23.156 8.57 1 96.88 209 ILE A CA 1
ATOM 1743 C C . ILE A 1 209 ? 19.672 22.891 7.43 1 96.88 209 ILE A C 1
ATOM 1745 O O . ILE A 1 209 ? 19.125 21.797 7.324 1 96.88 209 ILE A O 1
ATOM 1749 N N . PHE A 1 210 ? 19.406 23.844 6.555 1 97.5 210 PHE A N 1
ATOM 1750 C CA . PHE A 1 210 ? 18.453 23.688 5.469 1 97.5 210 PHE A CA 1
ATOM 1751 C C . PHE A 1 210 ? 19.156 23.359 4.164 1 97.5 210 PHE A C 1
ATOM 1753 O O . PHE A 1 210 ? 18.516 22.953 3.189 1 97.5 210 PHE A O 1
ATOM 1760 N N . VAL A 1 211 ? 20.469 23.547 4.125 1 96.06 211 VAL A N 1
ATOM 1761 C CA . VAL A 1 211 ? 21.234 23.297 2.908 1 96.06 211 VAL A CA 1
ATOM 1762 C C . VAL A 1 211 ? 21.172 21.812 2.564 1 96.06 211 VAL A C 1
ATOM 1764 O O . VAL A 1 211 ? 21.438 20.953 3.42 1 96.06 211 VAL A O 1
ATOM 1767 N N . GLY A 1 212 ? 20.797 21.484 1.318 1 94.94 212 GLY A N 1
ATOM 1768 C CA . GLY A 1 212 ? 20.766 20.109 0.859 1 94.94 212 GLY A CA 1
ATOM 1769 C C . GLY A 1 212 ? 19.5 19.375 1.262 1 94.94 212 GLY A C 1
ATOM 1770 O O . GLY A 1 212 ? 19.391 18.156 1.076 1 94.94 212 GLY A O 1
ATOM 1771 N N . ARG A 1 213 ? 18.547 20.109 1.812 1 96.69 213 ARG A N 1
ATOM 1772 C CA . ARG A 1 213 ? 17.344 19.453 2.34 1 96.69 213 ARG A CA 1
ATOM 1773 C C . ARG A 1 213 ? 16.203 19.547 1.347 1 96.69 213 ARG A C 1
ATOM 1775 O O . ARG A 1 213 ? 15.109 19.031 1.604 1 96.69 213 ARG A O 1
ATOM 1782 N N . ASP A 1 214 ? 16.438 20.125 0.204 1 96.12 214 ASP A N 1
ATOM 1783 C CA . ASP A 1 214 ? 15.406 20.234 -0.827 1 96.12 214 ASP A CA 1
ATOM 1784 C C . ASP A 1 214 ? 15.148 18.891 -1.492 1 96.12 214 ASP A C 1
ATOM 1786 O O . ASP A 1 214 ? 16.078 18.141 -1.791 1 96.12 214 ASP A O 1
ATOM 1790 N N . ILE A 1 215 ? 13.906 18.625 -1.702 1 95.56 215 ILE A N 1
ATOM 1791 C CA . ILE A 1 215 ? 13.539 17.406 -2.434 1 95.56 215 ILE A CA 1
ATOM 1792 C C . ILE A 1 215 ? 13.07 17.781 -3.838 1 95.56 215 ILE A C 1
ATOM 1794 O O . ILE A 1 215 ? 12.906 18.969 -4.152 1 95.56 215 ILE A O 1
ATOM 1798 N N . HIS A 1 216 ? 12.891 16.75 -4.699 1 92.75 216 HIS A N 1
ATOM 1799 C CA . HIS A 1 216 ? 12.227 17 -5.973 1 92.75 216 HIS A CA 1
ATOM 1800 C C . HIS A 1 216 ? 10.883 17.688 -5.77 1 92.75 216 HIS A C 1
ATOM 1802 O O . HIS A 1 216 ? 10.047 17.203 -5.004 1 92.75 216 HIS A O 1
ATOM 1808 N N . SER A 1 217 ? 10.789 18.875 -6.414 1 94.25 217 SER A N 1
ATOM 1809 C CA . SER A 1 217 ? 9.586 19.672 -6.223 1 94.25 217 SER A CA 1
ATOM 1810 C C . SER A 1 217 ? 8.852 19.891 -7.543 1 94.25 217 SER A C 1
ATOM 1812 O O . SER A 1 217 ? 9.469 19.875 -8.609 1 94.25 217 SER A O 1
ATOM 1814 N N . GLU A 1 218 ? 7.551 19.938 -7.457 1 94.62 218 GLU A N 1
ATOM 1815 C CA . GLU A 1 218 ? 6.695 20.281 -8.594 1 94.62 218 GLU A CA 1
ATOM 1816 C C . GLU A 1 218 ? 5.793 21.469 -8.266 1 94.62 218 GLU A C 1
ATOM 1818 O O . GLU A 1 218 ? 5.562 21.766 -7.09 1 94.62 218 GLU A O 1
ATOM 1823 N N . LYS A 1 219 ? 5.332 22.062 -9.32 1 94.94 219 LYS A N 1
ATOM 1824 C CA . LYS A 1 219 ? 4.438 23.203 -9.141 1 94.94 219 LYS A CA 1
ATOM 1825 C C . LYS A 1 219 ? 3.168 22.781 -8.398 1 94.94 219 LYS A C 1
ATOM 1827 O O . LYS A 1 219 ? 2.611 21.719 -8.656 1 94.94 219 LYS A O 1
ATOM 1832 N N . VAL A 1 220 ? 2.807 23.625 -7.484 1 94.25 220 VAL A N 1
ATOM 1833 C CA . VAL A 1 220 ? 1.607 23.406 -6.68 1 94.25 220 VAL A CA 1
ATOM 1834 C C . VAL A 1 220 ? 0.635 24.578 -6.883 1 94.25 220 VAL A C 1
ATOM 1836 O O . VAL A 1 220 ? 1.033 25.734 -6.852 1 94.25 220 VAL A O 1
ATOM 1839 N N . ALA A 1 221 ? -0.611 24.219 -7.195 1 90.25 221 ALA A N 1
ATOM 1840 C CA . ALA A 1 221 ? -1.669 25.219 -7.305 1 90.25 221 ALA A CA 1
ATOM 1841 C C . ALA A 1 221 ? -2.633 25.125 -6.125 1 90.25 221 ALA A C 1
ATOM 1843 O O . ALA A 1 221 ? -3.004 24.031 -5.703 1 90.25 221 ALA A O 1
ATOM 1844 N N . TRP A 1 222 ? -3 26.328 -5.664 1 85.19 222 TRP A N 1
ATOM 1845 C CA . TRP A 1 222 ? -3.838 26.391 -4.473 1 85.19 222 TRP A CA 1
ATOM 1846 C C . TRP A 1 222 ? -5.152 25.656 -4.691 1 85.19 222 TRP A C 1
ATOM 1848 O O . TRP A 1 222 ? -5.816 25.828 -5.715 1 85.19 222 TRP A O 1
ATOM 1858 N N . GLY A 1 223 ? -5.461 24.797 -3.693 1 86 223 GLY A N 1
ATOM 1859 C CA . GLY A 1 223 ? -6.742 24.109 -3.668 1 86 223 GLY A CA 1
ATOM 1860 C C . GLY A 1 223 ? -6.797 22.922 -4.605 1 86 223 GLY A C 1
ATOM 1861 O O . GLY A 1 223 ? -7.793 22.188 -4.637 1 86 223 GLY A O 1
ATOM 1862 N N . MET A 1 224 ? -5.789 22.719 -5.355 1 90.69 224 MET A N 1
ATOM 1863 C CA . MET A 1 224 ? -5.746 21.625 -6.316 1 90.69 224 MET A CA 1
ATOM 1864 C C . MET A 1 224 ? -5.125 20.375 -5.691 1 90.69 224 MET A C 1
ATOM 1866 O O . MET A 1 224 ? -4.5 20.453 -4.633 1 90.69 224 MET A O 1
ATOM 1870 N N . ILE A 1 225 ? -5.316 19.312 -6.422 1 95.69 225 ILE A N 1
ATOM 1871 C CA . ILE A 1 225 ? -4.809 18.031 -5.938 1 95.69 225 ILE A CA 1
ATOM 1872 C C . ILE A 1 225 ? -3.283 18.078 -5.863 1 95.69 225 ILE A C 1
ATOM 1874 O O . ILE A 1 225 ? -2.666 17.297 -5.133 1 95.69 225 ILE A O 1
ATOM 1878 N N . SER A 1 226 ? -2.674 19.031 -6.559 1 96.25 226 SER A N 1
ATOM 1879 C CA . SER A 1 226 ? -1.221 19.156 -6.566 1 96.25 226 SER A CA 1
ATOM 1880 C C . SER A 1 226 ? -0.685 19.469 -5.172 1 96.25 226 SER A C 1
ATOM 1882 O O . SER A 1 226 ? 0.461 19.141 -4.855 1 96.25 226 SER A O 1
ATOM 1884 N N . MET A 1 227 ? -1.5 20.078 -4.301 1 96.25 227 MET A N 1
ATOM 1885 C CA . MET A 1 227 ? -1.111 20.297 -2.914 1 96.25 227 MET A CA 1
ATOM 1886 C C . MET A 1 227 ? -0.934 18.969 -2.178 1 96.25 227 MET A C 1
ATOM 1888 O O . MET A 1 227 ? 0.052 18.781 -1.464 1 96.25 227 MET A O 1
ATOM 1892 N N . VAL A 1 228 ? -1.912 18.094 -2.408 1 97.88 228 VAL A N 1
ATOM 1893 C CA . VAL A 1 228 ? -1.85 16.781 -1.778 1 97.88 228 VAL A CA 1
ATOM 1894 C C . VAL A 1 228 ? -0.689 15.977 -2.365 1 97.88 228 VAL A C 1
ATOM 1896 O O . VAL A 1 228 ? 0.006 15.258 -1.645 1 97.88 228 VAL A O 1
ATOM 1899 N N . ASP A 1 229 ? -0.445 16.141 -3.719 1 97.69 229 ASP A N 1
ATOM 1900 C CA . ASP A 1 229 ? 0.698 15.492 -4.355 1 97.69 229 ASP A CA 1
ATOM 1901 C C . ASP A 1 229 ? 2.006 15.898 -3.68 1 97.69 229 ASP A C 1
ATOM 1903 O O . ASP A 1 229 ? 2.869 15.055 -3.43 1 97.69 229 ASP A O 1
ATOM 1907 N N . ALA A 1 230 ? 2.107 17.141 -3.41 1 98.06 230 ALA A N 1
ATOM 1908 C CA . ALA A 1 230 ? 3.318 17.656 -2.781 1 98.06 230 ALA A CA 1
ATOM 1909 C C . ALA A 1 230 ? 3.482 17.109 -1.367 1 98.06 230 ALA A C 1
ATOM 1911 O O . ALA A 1 230 ? 4.594 16.766 -0.952 1 98.06 230 ALA A O 1
ATOM 1912 N N . GLU A 1 231 ? 2.4 17.078 -0.626 1 98.31 231 GLU A N 1
ATOM 1913 C CA . GLU A 1 231 ? 2.418 16.484 0.712 1 98.31 231 GLU A CA 1
ATOM 1914 C C . GLU A 1 231 ? 2.857 15.031 0.675 1 98.31 231 GLU A C 1
ATOM 1916 O O . GLU A 1 231 ? 3.674 14.602 1.494 1 98.31 231 GLU A O 1
ATOM 1921 N N . ARG A 1 232 ? 2.342 14.328 -0.266 1 98.25 232 ARG A N 1
ATOM 1922 C CA . ARG A 1 232 ? 2.695 12.922 -0.422 1 98.25 232 ARG A CA 1
ATOM 1923 C C . ARG A 1 232 ? 4.168 12.766 -0.792 1 98.25 232 ARG A C 1
ATOM 1925 O O . ARG A 1 232 ? 4.832 11.836 -0.331 1 98.25 232 ARG A O 1
ATOM 1932 N N . ARG A 1 233 ? 4.695 13.672 -1.641 1 97.94 233 ARG A N 1
ATOM 1933 C CA . ARG A 1 233 ? 6.109 13.641 -2 1 97.94 233 ARG A CA 1
ATOM 1934 C C . ARG A 1 233 ? 6.988 13.844 -0.771 1 97.94 233 ARG A C 1
ATOM 1936 O O . ARG A 1 233 ? 7.977 13.125 -0.585 1 97.94 233 ARG A O 1
ATOM 1943 N N . LEU A 1 234 ? 6.582 14.766 0.015 1 98.69 234 LEU A N 1
ATOM 1944 C CA . LEU A 1 234 ? 7.312 15.039 1.247 1 98.69 234 LEU A CA 1
ATOM 1945 C C . LEU A 1 234 ? 7.289 13.828 2.178 1 98.69 234 LEU A C 1
ATOM 1947 O O . LEU A 1 234 ? 8.328 13.406 2.682 1 98.69 234 LEU A O 1
ATOM 1951 N N . LEU A 1 235 ? 6.121 13.266 2.342 1 98.81 235 LEU A N 1
ATOM 1952 C CA . LEU A 1 235 ? 5.973 12.109 3.217 1 98.81 235 LEU A CA 1
ATOM 1953 C C . LEU A 1 235 ? 6.789 10.93 2.701 1 98.81 235 LEU A C 1
ATOM 1955 O O . LEU A 1 235 ? 7.504 10.281 3.471 1 98.81 235 LEU A O 1
ATOM 1959 N N . ALA A 1 236 ? 6.684 10.68 1.409 1 98.31 236 ALA A N 1
ATOM 1960 C CA . ALA A 1 236 ? 7.398 9.555 0.825 1 98.31 236 ALA A CA 1
ATOM 1961 C C . ALA A 1 236 ? 8.906 9.695 1.026 1 98.31 236 ALA A C 1
ATOM 1963 O O . ALA A 1 236 ? 9.578 8.734 1.414 1 98.31 236 ALA A O 1
ATOM 1964 N N . LYS A 1 237 ? 9.391 10.883 0.784 1 98 237 LYS A N 1
ATOM 1965 C CA . LYS A 1 237 ? 10.82 11.125 0.942 1 98 237 LYS A CA 1
ATOM 1966 C C . LYS A 1 237 ? 11.242 10.992 2.402 1 98 237 LYS A C 1
ATOM 1968 O O . LYS A 1 237 ? 12.266 10.367 2.705 1 98 237 LYS A O 1
ATOM 1973 N N . ALA A 1 238 ? 10.469 11.516 3.301 1 98.69 238 ALA A N 1
ATOM 1974 C CA . ALA A 1 238 ? 10.781 11.469 4.727 1 98.69 238 ALA A CA 1
ATOM 1975 C C . ALA A 1 238 ? 10.711 10.047 5.262 1 98.69 238 ALA A C 1
ATOM 1977 O O . ALA A 1 238 ? 11.469 9.672 6.164 1 98.69 238 ALA A O 1
ATOM 1978 N N . LEU A 1 239 ? 9.867 9.242 4.711 1 97.88 239 LEU A N 1
ATOM 1979 C CA . LEU A 1 239 ? 9.641 7.875 5.168 1 97.88 239 LEU A CA 1
ATOM 1980 C C . LEU A 1 239 ? 10.812 6.977 4.789 1 97.88 239 LEU A C 1
ATOM 1982 O O . LEU A 1 239 ? 10.945 5.871 5.312 1 97.88 239 LEU A O 1
ATOM 1986 N N . GLU A 1 240 ? 11.648 7.422 3.838 1 95.56 240 GLU A N 1
ATOM 1987 C CA . GLU A 1 240 ? 12.82 6.633 3.475 1 95.56 240 GLU A CA 1
ATOM 1988 C C . GLU A 1 240 ? 13.742 6.434 4.676 1 95.56 240 GLU A C 1
ATOM 1990 O O . GLU A 1 240 ? 14.461 5.434 4.754 1 95.56 240 GLU A O 1
ATOM 1995 N N . ASP A 1 241 ? 13.703 7.422 5.555 1 96 241 ASP A N 1
ATOM 1996 C CA . ASP A 1 241 ? 14.469 7.293 6.793 1 96 241 ASP A CA 1
ATOM 1997 C C . ASP A 1 241 ? 13.664 6.543 7.855 1 96 241 ASP A C 1
ATOM 1999 O O . ASP A 1 241 ? 12.672 7.062 8.367 1 96 241 ASP A O 1
ATOM 2003 N N . ILE A 1 242 ? 14.125 5.383 8.234 1 92.75 242 ILE A N 1
ATOM 2004 C CA . ILE A 1 242 ? 13.383 4.5 9.133 1 92.75 242 ILE A CA 1
ATOM 2005 C C . ILE A 1 242 ? 13.328 5.105 10.531 1 92.75 242 ILE A C 1
ATOM 2007 O O . ILE A 1 242 ? 12.469 4.754 11.336 1 92.75 242 ILE A O 1
ATOM 2011 N N . ASP A 1 243 ? 14.242 6.039 10.789 1 96.31 243 ASP A N 1
ATOM 2012 C CA . ASP A 1 243 ? 14.273 6.645 12.117 1 96.31 243 ASP A CA 1
ATOM 2013 C C . ASP A 1 243 ? 13.195 7.715 12.258 1 96.31 243 ASP A C 1
ATOM 2015 O O . ASP A 1 243 ? 12.875 8.141 13.375 1 96.31 243 ASP A O 1
ATOM 2019 N N . ASN A 1 244 ? 12.688 8.234 11.141 1 97.75 244 ASN A N 1
ATOM 2020 C CA . ASN A 1 244 ? 11.562 9.164 11.227 1 97.75 244 ASN A CA 1
ATOM 2021 C C . ASN A 1 244 ? 10.297 8.469 11.711 1 97.75 244 ASN A C 1
ATOM 2023 O O . ASN A 1 244 ? 9.719 7.648 10.984 1 97.75 244 ASN A O 1
ATOM 2027 N N . GLN A 1 245 ? 9.891 8.852 12.898 1 97.38 245 GLN A N 1
ATOM 2028 C CA . GLN A 1 245 ? 8.742 8.172 13.492 1 97.38 245 GLN A CA 1
ATOM 2029 C C . GLN A 1 245 ? 7.543 9.102 13.594 1 97.38 245 GLN A C 1
ATOM 2031 O O . GLN A 1 245 ? 6.426 8.656 13.875 1 97.38 245 GLN A O 1
ATOM 2036 N N . HIS A 1 246 ? 7.77 10.359 13.383 1 98.5 246 HIS A N 1
ATOM 2037 C CA . HIS A 1 246 ? 6.703 11.352 13.344 1 98.5 246 HIS A CA 1
ATOM 2038 C C . HIS A 1 246 ? 6.965 12.398 12.273 1 98.5 246 HIS A C 1
ATOM 2040 O O . HIS A 1 246 ? 8.117 12.703 11.961 1 98.5 246 HIS A O 1
ATOM 2046 N N . PHE A 1 247 ? 5.871 12.922 11.688 1 98.94 247 PHE A N 1
ATOM 2047 C CA . PHE A 1 247 ? 5.969 13.789 10.523 1 98.94 247 PHE A CA 1
ATOM 2048 C C . PHE A 1 247 ? 5.129 15.047 10.711 1 98.94 247 PHE A C 1
ATOM 2050 O O . PHE A 1 247 ? 3.936 14.969 11.016 1 98.94 247 PHE A O 1
ATOM 2057 N N . VAL A 1 248 ? 5.711 16.188 10.5 1 98.94 248 VAL A N 1
ATOM 2058 C CA . VAL A 1 248 ? 5.031 17.469 10.695 1 98.94 248 VAL A CA 1
ATOM 2059 C C . VAL A 1 248 ? 5.035 18.266 9.383 1 98.94 248 VAL A C 1
ATOM 2061 O O . VAL A 1 248 ? 6.09 18.469 8.781 1 98.94 248 VAL A O 1
ATOM 2064 N N . LEU A 1 249 ? 3.877 18.672 8.922 1 98.94 249 LEU A N 1
ATOM 2065 C CA . LEU A 1 249 ? 3.783 19.531 7.75 1 98.94 249 LEU A CA 1
ATOM 2066 C C . LEU A 1 249 ? 3.77 21 8.156 1 98.94 249 LEU A C 1
ATOM 2068 O O . LEU A 1 249 ? 2.941 21.422 8.969 1 98.94 249 LEU A O 1
ATOM 2072 N N . LEU A 1 250 ? 4.684 21.781 7.578 1 98.75 250 LEU A N 1
ATOM 2073 C CA . LEU A 1 250 ? 4.836 23.203 7.867 1 98.75 250 LEU A CA 1
ATOM 2074 C C . LEU A 1 250 ? 4.902 24.016 6.578 1 98.75 250 LEU A C 1
ATOM 2076 O O . LEU A 1 250 ? 5.23 23.484 5.516 1 98.75 250 LEU A O 1
ATOM 2080 N N . SER A 1 251 ? 4.531 25.281 6.668 1 97.56 251 SER A N 1
ATOM 2081 C CA . SER A 1 251 ? 4.727 26.234 5.578 1 97.56 251 SER A CA 1
ATOM 2082 C C . SER A 1 251 ? 5.871 27.203 5.887 1 97.56 251 SER A C 1
ATOM 2084 O O . SER A 1 251 ? 6.473 27.125 6.961 1 97.56 251 SER A O 1
ATOM 2086 N N . GLU A 1 252 ? 6.148 28.062 4.945 1 97.19 252 GLU A N 1
ATOM 2087 C CA . GLU A 1 252 ? 7.176 29.078 5.109 1 97.19 252 GLU A CA 1
ATOM 2088 C C . GLU A 1 252 ? 6.77 30.109 6.164 1 97.19 252 GLU A C 1
ATOM 2090 O O . GLU A 1 252 ? 7.613 30.844 6.68 1 97.19 252 GLU A O 1
ATOM 2095 N N . SER A 1 253 ? 5.473 30.141 6.516 1 97.94 253 SER A N 1
ATOM 2096 C CA . SER A 1 253 ? 4.965 31.172 7.414 1 97.94 253 SER A CA 1
ATOM 2097 C C . SER A 1 253 ? 4.691 30.609 8.805 1 97.94 253 SER A C 1
ATOM 2099 O O . SER A 1 253 ? 4.047 31.266 9.625 1 97.94 253 SER A O 1
ATOM 2101 N N . CYS A 1 254 ? 5.152 29.375 9.031 1 98.38 254 CYS A N 1
ATOM 2102 C CA . CYS A 1 254 ? 4.969 28.719 10.328 1 98.38 254 CYS A CA 1
ATOM 2103 C C . CYS A 1 254 ? 6.113 29.062 11.273 1 98.38 254 CYS A C 1
ATOM 2105 O O . CYS A 1 254 ? 7.25 29.25 10.836 1 98.38 254 CYS A O 1
ATOM 2107 N N . ILE A 1 255 ? 5.801 29.094 12.57 1 98.12 255 ILE A N 1
ATOM 2108 C CA . ILE A 1 255 ? 6.801 29.266 13.617 1 98.12 255 ILE A CA 1
ATOM 2109 C C . ILE A 1 255 ? 6.559 28.266 14.742 1 98.12 255 ILE A C 1
ATOM 2111 O O . ILE A 1 255 ? 5.434 27.812 14.945 1 98.12 255 ILE A O 1
ATOM 2115 N N . PRO A 1 256 ? 7.582 27.859 15.422 1 98 256 PRO A N 1
ATOM 2116 C CA . PRO A 1 256 ? 7.379 27.047 16.625 1 98 256 PRO A CA 1
ATOM 2117 C C . PRO A 1 256 ? 6.883 27.875 17.812 1 98 256 PRO A C 1
ATOM 2119 O O . PRO A 1 256 ? 7.316 29.016 18 1 98 256 PRO A O 1
ATOM 2122 N N . LEU A 1 257 ? 6.008 27.266 18.578 1 97.06 257 LEU A N 1
ATOM 2123 C CA . LEU A 1 257 ? 5.457 27.953 19.75 1 97.06 257 LEU A CA 1
ATOM 2124 C C . LEU A 1 257 ? 6.137 27.484 21.031 1 97.06 257 LEU A C 1
ATOM 2126 O O . LEU A 1 257 ? 6.012 28.125 22.062 1 97.06 257 LEU A O 1
ATOM 2130 N N . HIS A 1 258 ? 6.789 26.344 20.969 1 96.44 258 HIS A N 1
ATOM 2131 C CA . HIS A 1 258 ? 7.48 25.719 22.094 1 96.44 258 HIS A CA 1
ATOM 2132 C C . HIS A 1 258 ? 8.914 25.359 21.719 1 96.44 258 HIS A C 1
ATOM 2134 O O . HIS A 1 258 ? 9.297 25.422 20.547 1 96.44 258 HIS A O 1
ATOM 2140 N N . ASN A 1 259 ? 9.727 25.109 22.797 1 95.75 259 ASN A N 1
ATOM 2141 C CA . ASN A 1 259 ? 11.07 24.625 22.5 1 95.75 259 ASN A CA 1
ATOM 2142 C C . ASN A 1 259 ? 11.055 23.219 21.922 1 95.75 259 ASN A C 1
ATOM 2144 O O . ASN A 1 259 ? 10.023 22.547 21.938 1 95.75 259 ASN A O 1
ATOM 2148 N N . PHE A 1 260 ? 12.141 22.828 21.422 1 97.69 260 PHE A N 1
ATOM 2149 C CA . PHE A 1 260 ? 12.234 21.578 20.703 1 97.69 260 PHE A CA 1
ATOM 2150 C C . PHE A 1 260 ? 11.906 20.391 21.625 1 97.69 260 PHE A C 1
ATOM 2152 O O . PHE A 1 260 ? 11.188 19.484 21.219 1 97.69 260 PHE A O 1
ATOM 2159 N N . ASP A 1 261 ? 12.43 20.391 22.812 1 97.12 261 ASP A N 1
ATOM 2160 C CA . ASP A 1 261 ? 12.234 19.266 23.719 1 97.12 261 ASP A CA 1
ATOM 2161 C C . ASP A 1 261 ? 10.758 19.031 24.016 1 97.12 261 ASP A C 1
ATOM 2163 O O . ASP A 1 261 ? 10.289 17.891 24.016 1 97.12 261 ASP A O 1
ATOM 2167 N N . TYR A 1 262 ? 10.078 20.109 24.203 1 96.81 262 TYR A N 1
ATOM 2168 C CA . TYR A 1 262 ? 8.648 19.984 24.453 1 96.81 262 TYR A CA 1
ATOM 2169 C C . TYR A 1 262 ? 7.926 19.406 23.25 1 96.81 262 TYR A C 1
ATOM 2171 O O . TYR A 1 262 ? 7.121 18.484 23.375 1 96.81 262 TYR A O 1
ATOM 2179 N N . VAL A 1 263 ? 8.203 19.938 22.094 1 98.31 263 VAL A N 1
ATOM 2180 C CA . VAL A 1 263 ? 7.559 19.5 20.859 1 98.31 263 VAL A CA 1
ATOM 2181 C C . VAL A 1 263 ? 7.875 18.016 20.609 1 98.31 263 VAL A C 1
ATOM 2183 O O . VAL A 1 263 ? 6.984 17.234 20.281 1 98.31 263 VAL A O 1
ATOM 2186 N N . TYR A 1 264 ? 9.109 17.688 20.797 1 98.44 264 TYR A N 1
ATOM 2187 C CA . TYR A 1 264 ? 9.555 16.312 20.594 1 98.44 264 TYR A CA 1
ATOM 2188 C C . TYR A 1 264 ? 8.82 15.344 21.516 1 98.44 264 TYR A C 1
ATOM 2190 O O . TYR A 1 264 ? 8.266 14.344 21.062 1 98.44 264 TYR A O 1
ATOM 2198 N N . ASP A 1 265 ? 8.797 15.656 22.766 1 97.56 265 ASP A N 1
ATOM 2199 C CA . ASP A 1 265 ? 8.156 14.789 23.75 1 97.56 265 ASP A CA 1
ATOM 2200 C C . ASP A 1 265 ? 6.656 14.688 23.516 1 97.56 265 ASP A C 1
ATOM 2202 O O . ASP A 1 265 ? 6.066 13.617 23.656 1 97.56 265 ASP A O 1
ATOM 2206 N N . PHE A 1 266 ? 6.086 15.805 23.141 1 98 266 PHE A N 1
ATOM 2207 C CA . PHE A 1 266 ? 4.652 15.859 22.875 1 98 266 PHE A CA 1
ATOM 2208 C C . PHE A 1 266 ? 4.277 14.938 21.719 1 98 266 PHE A C 1
ATOM 2210 O O . PHE A 1 266 ? 3.371 14.109 21.844 1 98 266 PHE A O 1
ATOM 2217 N N . LEU A 1 267 ? 4.992 15.008 20.672 1 98.5 267 LEU A N 1
ATOM 2218 C CA . LEU A 1 267 ? 4.648 14.289 19.453 1 98.5 267 LEU A CA 1
ATOM 2219 C C . LEU A 1 267 ? 5.059 12.82 19.547 1 98.5 267 LEU A C 1
ATOM 2221 O O . LEU A 1 267 ? 4.285 11.93 19.188 1 98.5 267 LEU A O 1
ATOM 2225 N N . MET A 1 268 ? 6.23 12.562 20.094 1 96.88 268 MET A N 1
ATOM 2226 C CA . MET A 1 268 ? 6.73 11.195 20.172 1 96.88 268 MET A CA 1
ATOM 2227 C C . MET A 1 268 ? 5.977 10.406 21.234 1 96.88 268 MET A C 1
ATOM 2229 O O . MET A 1 268 ? 5.855 9.188 21.141 1 96.88 268 MET A O 1
ATOM 2233 N N . GLY A 1 269 ? 5.484 11.141 22.141 1 96 269 GLY A N 1
ATOM 2234 C CA . GLY A 1 269 ? 4.809 10.477 23.234 1 96 269 GLY A CA 1
ATOM 2235 C C . GLY A 1 269 ? 3.328 10.258 22.984 1 96 269 GLY A C 1
ATOM 2236 O O . GLY A 1 269 ? 2.652 9.578 23.766 1 96 269 GLY A O 1
ATOM 2237 N N . SER A 1 270 ? 2.826 10.781 21.938 1 96.44 270 SER A N 1
ATOM 2238 C CA . SER A 1 270 ? 1.392 10.695 21.672 1 96.44 270 SER A CA 1
ATOM 2239 C C . SER A 1 270 ? 1.031 9.391 20.969 1 96.44 270 SER A C 1
ATOM 2241 O O . SER A 1 270 ? 1.797 8.898 20.141 1 96.44 270 SER A O 1
ATOM 2243 N N . ARG A 1 271 ? -0.191 8.922 21.234 1 94.62 271 ARG A N 1
ATOM 2244 C CA . ARG A 1 271 ? -0.72 7.746 20.547 1 94.62 271 ARG A CA 1
ATOM 2245 C C . ARG A 1 271 ? -1.513 8.141 19.312 1 94.62 271 ARG A C 1
ATOM 2247 O O . ARG A 1 271 ? -1.937 7.281 18.531 1 94.62 271 ARG A O 1
ATOM 2254 N N . HIS A 1 272 ? -1.665 9.461 19.109 1 97.75 272 HIS A N 1
ATOM 2255 C CA . HIS A 1 272 ? -2.539 9.945 18.047 1 97.75 272 HIS A CA 1
ATOM 2256 C C . HIS A 1 272 ? -1.761 10.766 17.031 1 97.75 272 HIS A C 1
ATOM 2258 O O . HIS A 1 272 ? -0.705 11.32 17.344 1 97.75 272 HIS A O 1
ATOM 2264 N N . SER A 1 273 ? -2.227 10.703 15.828 1 98.5 273 SER A N 1
ATOM 2265 C CA . SER A 1 273 ? -1.877 11.727 14.852 1 98.5 273 SER A CA 1
ATOM 2266 C C . SER A 1 273 ? -2.754 12.961 15.008 1 98.5 273 SER A C 1
ATOM 2268 O O . SER A 1 273 ? -3.889 12.867 15.484 1 98.5 273 SER A O 1
ATOM 2270 N N . PHE A 1 274 ? -2.197 14.078 14.672 1 98.75 274 PHE A N 1
ATOM 2271 C CA . PHE A 1 274 ? -2.9 15.336 14.852 1 98.75 274 PHE A CA 1
ATOM 2272 C C . PHE A 1 274 ? -3.312 15.93 13.508 1 98.75 274 PHE A C 1
ATOM 2274 O O . PHE A 1 274 ? -2.506 16.562 12.828 1 98.75 274 PHE A O 1
ATOM 2281 N N . LEU A 1 275 ? -4.52 15.711 13.148 1 97.38 275 LEU A N 1
ATOM 2282 C CA . LEU A 1 275 ? -5.148 16.234 11.938 1 97.38 275 LEU A CA 1
ATOM 2283 C C . LEU A 1 275 ? -6.555 16.75 12.234 1 97.38 275 LEU A C 1
ATOM 2285 O O . LEU A 1 275 ? -7.309 16.109 12.977 1 97.38 275 LEU A O 1
ATOM 2289 N N . ASP A 1 276 ? -6.797 17.891 11.719 1 97.25 276 ASP A N 1
ATOM 2290 C CA . ASP A 1 276 ? -8.125 18.484 11.859 1 97.25 276 ASP A CA 1
ATOM 2291 C C . ASP A 1 276 ? -9.172 17.672 11.102 1 97.25 276 ASP A C 1
ATOM 2293 O O . ASP A 1 276 ? -8.953 17.281 9.953 1 97.25 276 ASP A O 1
ATOM 2297 N N . CYS A 1 277 ? -10.242 17.312 11.766 1 98.12 277 CYS A N 1
ATOM 2298 C CA . CYS A 1 277 ? -11.289 16.484 11.172 1 98.12 277 CYS A CA 1
ATOM 2299 C C . CYS A 1 277 ? -12.633 16.734 11.844 1 98.12 277 CYS A C 1
ATOM 2301 O O . CYS A 1 277 ? -12.797 16.453 13.031 1 98.12 277 CYS A O 1
ATOM 2303 N N . PHE A 1 278 ? -13.609 17.203 11.156 1 97.81 278 PHE A N 1
ATOM 2304 C CA . PHE A 1 278 ? -14.938 17.422 11.719 1 97.81 278 PHE A CA 1
ATOM 2305 C C . PHE A 1 278 ? -16 17.359 10.625 1 97.81 278 PHE A C 1
ATOM 2307 O O . PHE A 1 278 ? -15.68 17.406 9.438 1 97.81 278 PHE A O 1
ATOM 2314 N N . HIS A 1 279 ? -17.219 17.125 11.023 1 97.38 279 HIS A N 1
ATOM 2315 C CA . HIS A 1 279 ? -18.359 17.109 10.109 1 97.38 279 HIS A CA 1
ATOM 2316 C C . HIS A 1 279 ? -18.922 18.516 9.93 1 97.38 279 HIS A C 1
ATOM 2318 O O . HIS A 1 279 ? -19.344 19.156 10.898 1 97.38 279 HIS A O 1
ATOM 2324 N N . ASP A 1 280 ? -18.875 19.047 8.781 1 97.31 280 ASP A N 1
ATOM 2325 C CA . ASP A 1 280 ? -19.484 20.328 8.414 1 97.31 280 ASP A CA 1
ATOM 2326 C C . ASP A 1 280 ? -20.625 20.125 7.414 1 97.31 280 ASP A C 1
ATOM 2328 O O . ASP A 1 280 ? -20.375 19.875 6.23 1 97.31 280 ASP A O 1
ATOM 2332 N N . PRO A 1 281 ? -21.812 20.219 7.828 1 96.19 281 PRO A N 1
ATOM 2333 C CA . PRO A 1 281 ? -22.969 19.969 6.953 1 96.19 281 PRO A CA 1
ATOM 2334 C C . PRO A 1 281 ? -23.188 21.109 5.949 1 96.19 281 PRO A C 1
ATOM 2336 O O . PRO A 1 281 ? -24.078 21 5.094 1 96.19 281 PRO A O 1
ATOM 2339 N N . GLY A 1 282 ? -22.375 22.141 5.945 1 94.5 282 GLY A N 1
ATOM 2340 C CA . GLY A 1 282 ? -22.609 23.344 5.152 1 94.5 282 GLY A CA 1
ATOM 2341 C C . GLY A 1 282 ? -21.844 23.344 3.846 1 94.5 282 GLY A C 1
ATOM 2342 O O . GLY A 1 282 ? -21.391 22.297 3.377 1 94.5 282 GLY A O 1
ATOM 2343 N N . PRO A 1 283 ? -21.781 24.531 3.23 1 92.44 283 PRO A N 1
ATOM 2344 C CA . PRO A 1 283 ? -21.203 24.688 1.894 1 92.44 283 PRO A CA 1
ATOM 2345 C C . PRO A 1 283 ? -19.703 24.391 1.86 1 92.44 283 PRO A C 1
ATOM 2347 O O . PRO A 1 283 ? -19.172 24.047 0.807 1 92.44 283 PRO A O 1
ATOM 2350 N N . HIS A 1 284 ? -19.062 24.516 3.002 1 92.38 284 HIS A N 1
ATOM 2351 C CA . HIS A 1 284 ? -17.625 24.281 3.012 1 92.38 284 HIS A CA 1
ATOM 2352 C C . HIS A 1 284 ? -17.297 22.844 3.385 1 92.38 284 HIS A C 1
ATOM 2354 O O . HIS A 1 284 ? -16.125 22.438 3.365 1 92.38 284 HIS A O 1
ATOM 2360 N N . GLY A 1 285 ? -18.297 22.094 3.713 1 94.81 285 GLY A N 1
ATOM 2361 C CA . GLY A 1 285 ? -18.125 20.703 4.09 1 94.81 285 GLY A CA 1
ATOM 2362 C C . GLY A 1 285 ? -18.797 19.734 3.137 1 94.81 285 GLY A C 1
ATOM 2363 O O . GLY A 1 285 ? -18.344 19.547 2.012 1 94.81 285 GLY A O 1
ATOM 2364 N N . VAL A 1 286 ? -20 19.281 3.494 1 94.25 286 VAL A N 1
ATOM 2365 C CA . VAL A 1 286 ? -20.688 18.203 2.805 1 94.25 286 VAL A CA 1
ATOM 2366 C C . VAL A 1 286 ? -21.094 18.656 1.403 1 94.25 286 VAL A C 1
ATOM 2368 O O . VAL A 1 286 ? -21.141 17.844 0.472 1 94.25 286 VAL A O 1
ATOM 2371 N N . TYR A 1 287 ? -21.328 19.922 1.191 1 93.56 287 TYR A N 1
ATOM 2372 C CA . TYR A 1 287 ? -21.75 20.406 -0.12 1 93.56 287 TYR A CA 1
ATOM 2373 C C . TYR A 1 287 ? -20.625 20.297 -1.133 1 93.56 287 TYR A C 1
ATOM 2375 O O . TYR A 1 287 ? -20.844 20.391 -2.342 1 93.56 287 TYR A O 1
ATOM 2383 N N . ARG A 1 288 ? -19.484 20.172 -0.655 1 95.62 288 ARG A N 1
ATOM 2384 C CA . ARG A 1 288 ? -18.344 20.016 -1.546 1 95.62 288 ARG A CA 1
ATOM 2385 C C . ARG A 1 288 ? -18.188 18.562 -2 1 95.62 288 ARG A C 1
ATOM 2387 O O . ARG A 1 288 ? -17.391 18.266 -2.895 1 95.62 288 ARG A O 1
ATOM 2394 N N . TYR A 1 289 ? -18.984 17.672 -1.499 1 96.12 289 TYR A N 1
ATOM 2395 C CA . TYR A 1 289 ? -18.953 16.25 -1.825 1 96.12 289 TYR A CA 1
ATOM 2396 C C . TYR A 1 289 ? -19.5 16 -3.229 1 96.12 289 TYR A C 1
ATOM 2398 O O . TYR A 1 289 ? -20.453 16.656 -3.654 1 96.12 289 TYR A O 1
ATOM 2406 N N . SER A 1 290 ? -18.859 15.062 -3.943 1 95.38 290 SER A N 1
ATOM 2407 C CA . SER A 1 290 ? -19.344 14.625 -5.254 1 95.38 290 SER A CA 1
ATOM 2408 C C . SER A 1 290 ? -19.875 13.195 -5.199 1 95.38 290 SER A C 1
ATOM 2410 O O . SER A 1 290 ? -19.203 12.297 -4.68 1 95.38 290 SER A O 1
ATOM 2412 N N . LYS A 1 291 ? -20.984 12.938 -5.82 1 94.38 291 LYS A N 1
ATOM 2413 C CA . LYS A 1 291 ? -21.578 11.609 -5.871 1 94.38 291 LYS A CA 1
ATOM 2414 C C . LYS A 1 291 ? -20.703 10.648 -6.676 1 94.38 291 LYS A C 1
ATOM 2416 O O . LYS A 1 291 ? -20.844 9.43 -6.57 1 94.38 291 LYS A O 1
ATOM 2421 N N . ASN A 1 292 ? -19.844 11.219 -7.469 1 95.25 292 ASN A N 1
ATOM 2422 C CA . ASN A 1 292 ? -18.938 10.391 -8.266 1 95.25 292 ASN A CA 1
ATOM 2423 C C . ASN A 1 292 ? -17.922 9.664 -7.391 1 95.25 292 ASN A C 1
ATOM 2425 O O . ASN A 1 292 ? -17.234 8.742 -7.852 1 95.25 292 ASN A O 1
ATOM 2429 N N . MET A 1 293 ? -17.859 9.992 -6.141 1 96.5 293 MET A N 1
ATOM 2430 C CA . MET A 1 293 ? -16.938 9.336 -5.211 1 96.5 293 MET A CA 1
ATOM 2431 C C . MET A 1 293 ? -17.5 7.988 -4.762 1 96.5 293 MET A C 1
ATOM 2433 O O . MET A 1 293 ? -16.766 7.172 -4.191 1 96.5 293 MET A O 1
ATOM 2437 N N . LEU A 1 294 ? -18.781 7.832 -5.004 1 95.94 294 LEU A N 1
ATOM 2438 C CA . LEU A 1 294 ? -19.406 6.551 -4.68 1 95.94 294 LEU A CA 1
ATOM 2439 C C . LEU A 1 294 ? -18.875 5.445 -5.578 1 95.94 294 LEU A C 1
ATOM 2441 O O . LEU A 1 294 ? -18.484 5.695 -6.723 1 95.94 294 LEU A O 1
ATOM 2445 N N . PRO A 1 295 ? -18.797 4.172 -4.988 1 96.44 295 PRO A N 1
ATOM 2446 C CA . PRO A 1 295 ? -19.234 3.742 -3.656 1 96.44 295 PRO A CA 1
ATOM 2447 C C . PRO A 1 295 ? -18.125 3.846 -2.611 1 96.44 295 PRO A C 1
ATOM 2449 O O . PRO A 1 295 ? -18.359 3.566 -1.432 1 96.44 295 PRO A O 1
ATOM 2452 N N . GLU A 1 296 ? -16.922 4.262 -2.973 1 97.25 296 GLU A N 1
ATOM 2453 C CA . GLU A 1 296 ? -15.75 4.18 -2.098 1 97.25 296 GLU A CA 1
ATOM 2454 C C . GLU A 1 296 ? -15.844 5.184 -0.953 1 97.25 296 GLU A C 1
ATOM 2456 O O . GLU A 1 296 ? -15.445 4.891 0.175 1 97.25 296 GLU A O 1
ATOM 2461 N N . VAL A 1 297 ? -16.375 6.34 -1.286 1 97.81 297 VAL A N 1
ATOM 2462 C CA . VAL A 1 297 ? -16.547 7.379 -0.278 1 97.81 297 VAL A CA 1
ATOM 2463 C C . VAL A 1 297 ? -18.016 7.812 -0.234 1 97.81 297 VAL A C 1
ATOM 2465 O O . VAL A 1 297 ? -18.5 8.477 -1.154 1 97.81 297 VAL A O 1
ATOM 2468 N N . ARG A 1 298 ? -18.625 7.523 0.771 1 96.81 298 ARG A N 1
ATOM 2469 C CA . ARG A 1 298 ? -20.016 7.941 0.951 1 96.81 298 ARG A CA 1
ATOM 2470 C C . ARG A 1 298 ? -20.094 9.359 1.501 1 96.81 298 ARG A C 1
ATOM 2472 O O . ARG A 1 298 ? -19.172 9.828 2.168 1 96.81 298 ARG A O 1
ATOM 2479 N N . GLU A 1 299 ? -21.141 9.984 1.283 1 96.81 299 GLU A N 1
ATOM 2480 C CA . GLU A 1 299 ? -21.344 11.352 1.737 1 96.81 299 GLU A CA 1
ATOM 2481 C C . GLU A 1 299 ? -21.234 11.453 3.256 1 96.81 299 GLU A C 1
ATOM 2483 O O . GLU A 1 299 ? -20.656 12.414 3.775 1 96.81 299 GLU A O 1
ATOM 2488 N N . SER A 1 300 ? -21.734 10.453 3.922 1 96.25 300 SER A N 1
ATOM 2489 C CA . SER A 1 300 ? -21.75 10.461 5.383 1 96.25 300 SER A CA 1
ATOM 2490 C C . SER A 1 300 ? -20.328 10.359 5.945 1 96.25 300 SER A C 1
ATOM 2492 O O . SER A 1 300 ? -20.094 10.695 7.109 1 96.25 300 SER A O 1
ATOM 2494 N N . GLU A 1 301 ? -19.422 9.914 5.172 1 97.44 301 GLU A N 1
ATOM 2495 C CA . GLU A 1 301 ? -18.047 9.719 5.609 1 97.44 301 GLU A CA 1
ATOM 2496 C C . GLU A 1 301 ? -17.188 10.93 5.289 1 97.44 301 GLU A C 1
ATOM 2498 O O . GLU A 1 301 ? -16.078 11.062 5.809 1 97.44 301 GLU A O 1
ATOM 2503 N N . PHE A 1 302 ? -17.688 11.836 4.461 1 98.19 302 PHE A N 1
ATOM 2504 C CA . PHE A 1 302 ? -16.953 13.008 4 1 98.19 302 PHE A CA 1
ATOM 2505 C C . PHE A 1 302 ? -16.703 13.977 5.152 1 98.19 302 PHE A C 1
ATOM 2507 O O . PHE A 1 302 ? -17.609 14.305 5.91 1 98.19 302 PHE A O 1
ATOM 2514 N N . ARG A 1 303 ? -15.438 14.398 5.359 1 98.44 303 ARG A N 1
ATOM 2515 C CA . ARG A 1 303 ? -15.039 15.25 6.473 1 98.44 303 ARG A CA 1
ATOM 2516 C C . ARG A 1 303 ? -14.242 16.453 5.98 1 98.44 303 ARG A C 1
ATOM 2518 O O . ARG A 1 303 ? -13.734 16.453 4.855 1 98.44 303 ARG A O 1
ATOM 2525 N N . LYS A 1 304 ? -14.203 17.422 6.812 1 97.69 304 LYS A N 1
ATOM 2526 C CA . LYS A 1 304 ? -13.445 18.641 6.574 1 97.69 304 LYS A CA 1
ATOM 2527 C C . LYS A 1 304 ? -12.375 18.844 7.641 1 97.69 304 LYS A C 1
ATOM 2529 O O . LYS A 1 304 ? -12.531 18.406 8.781 1 97.69 304 LYS A O 1
ATOM 2534 N N . GLY A 1 305 ? -11.25 19.422 7.25 1 96.56 305 GLY A N 1
ATOM 2535 C CA . GLY A 1 305 ? -10.18 19.812 8.156 1 96.56 305 GLY A CA 1
ATOM 2536 C C . GLY A 1 305 ? -9.227 20.812 7.547 1 96.56 305 GLY A C 1
ATOM 2537 O O . GLY A 1 305 ? -9.562 21.484 6.566 1 96.56 305 GLY A O 1
ATOM 2538 N N . SER A 1 306 ? -8.18 21.078 8.258 1 94.31 306 SER A N 1
ATOM 2539 C CA . SER A 1 306 ? -7.102 21.922 7.734 1 94.31 306 SER A CA 1
ATOM 2540 C C . SER A 1 306 ? -6.055 21.078 7.008 1 94.31 306 SER A C 1
ATOM 2542 O O . SER A 1 306 ? -6.035 19.859 7.137 1 94.31 306 SER A O 1
ATOM 2544 N N . GLN A 1 307 ? -5.254 21.719 6.254 1 95.69 307 GLN A N 1
ATOM 2545 C CA . GLN A 1 307 ? -4.18 21.062 5.52 1 95.69 307 GLN A CA 1
ATOM 2546 C C . GLN A 1 307 ? -3.082 20.578 6.461 1 95.69 307 GLN A C 1
ATOM 2548 O O . GLN A 1 307 ? -2.41 19.594 6.184 1 95.69 307 GLN A O 1
ATOM 2553 N N . TRP A 1 308 ? -2.936 21.25 7.574 1 98.19 308 TRP A N 1
ATOM 2554 C CA . TRP A 1 308 ? -1.761 21.062 8.414 1 98.19 308 TRP A CA 1
ATOM 2555 C C . TRP A 1 308 ? -1.932 19.844 9.328 1 98.19 308 TRP A C 1
ATOM 2557 O O . TRP A 1 308 ? -2.902 19.766 10.086 1 98.19 308 TRP A O 1
ATOM 2567 N N . PHE A 1 309 ? -1.007 18.922 9.18 1 98.69 309 PHE A N 1
ATOM 2568 C CA . PHE A 1 309 ? -1.086 17.688 9.961 1 98.69 309 PHE A CA 1
ATOM 2569 C C . PHE A 1 309 ? 0.256 17.375 10.617 1 98.69 309 PHE A C 1
ATOM 2571 O O . PHE A 1 309 ? 1.292 17.906 10.195 1 98.69 309 PHE A O 1
ATOM 2578 N N . SER A 1 310 ? 0.246 16.719 11.672 1 98.75 310 SER A N 1
ATOM 2579 C CA . SER A 1 310 ? 1.326 15.93 12.266 1 98.75 310 SER A CA 1
ATOM 2580 C C . SER A 1 310 ? 0.906 14.477 12.484 1 98.75 310 SER A C 1
ATOM 2582 O O . SER A 1 310 ? -0.125 14.211 13.102 1 98.75 310 SER A O 1
ATOM 2584 N N . MET A 1 311 ? 1.678 13.594 11.906 1 98.38 311 MET A N 1
ATOM 2585 C CA . MET A 1 311 ? 1.131 12.242 12 1 98.38 311 MET A CA 1
ATOM 2586 C C . MET A 1 311 ? 2.23 11.234 12.297 1 98.38 311 MET A C 1
ATOM 2588 O O . MET A 1 311 ? 3.4 11.469 11.992 1 98.38 311 MET A O 1
ATOM 2592 N N . LYS A 1 312 ? 1.81 10.211 12.914 1 97.56 312 LYS A N 1
ATOM 2593 C CA . LYS A 1 312 ? 2.674 9.078 13.227 1 97.56 312 LYS A CA 1
ATOM 2594 C C . LYS A 1 312 ? 3.072 8.328 11.961 1 97.56 312 LYS A C 1
ATOM 2596 O O . LYS A 1 312 ? 2.406 8.445 10.93 1 97.56 312 LYS A O 1
ATOM 2601 N N . ARG A 1 313 ? 4.07 7.586 12.102 1 96.94 313 ARG A N 1
ATOM 2602 C CA . ARG A 1 313 ? 4.656 6.891 10.953 1 96.94 313 ARG A CA 1
ATOM 2603 C C . ARG A 1 313 ? 3.633 5.969 10.297 1 96.94 313 ARG A C 1
ATOM 2605 O O . ARG A 1 313 ? 3.559 5.891 9.07 1 96.94 313 ARG A O 1
ATOM 2612 N N . GLN A 1 314 ? 2.822 5.227 11.07 1 96.06 314 GLN A N 1
ATOM 2613 C CA . GLN A 1 314 ? 1.837 4.301 10.523 1 96.06 314 GLN A CA 1
ATOM 2614 C C . GLN A 1 314 ? 0.832 5.031 9.641 1 96.06 314 GLN A C 1
ATOM 2616 O O . GLN A 1 314 ? 0.477 4.551 8.562 1 96.06 314 GLN A O 1
ATOM 2621 N N . HIS A 1 315 ? 0.419 6.195 10.109 1 98.44 315 HIS A N 1
ATOM 2622 C CA . HIS A 1 315 ? -0.54 6.965 9.32 1 98.44 315 HIS A CA 1
ATOM 2623 C C . HIS A 1 315 ? 0.106 7.523 8.055 1 98.44 315 HIS A C 1
ATOM 2625 O O . HIS A 1 315 ? -0.516 7.547 6.992 1 98.44 315 HIS A O 1
ATOM 2631 N N . ALA A 1 316 ? 1.323 7.992 8.195 1 98.56 316 ALA A N 1
ATOM 2632 C CA . ALA A 1 316 ? 2.051 8.43 7.012 1 98.56 316 ALA A CA 1
ATOM 2633 C C . ALA A 1 316 ? 2.141 7.309 5.977 1 98.56 316 ALA A C 1
ATOM 2635 O O . ALA A 1 316 ? 1.955 7.543 4.781 1 98.56 316 ALA A O 1
ATOM 2636 N N . MET A 1 317 ? 2.4 6.117 6.441 1 97.56 317 MET A N 1
ATOM 2637 C CA . MET A 1 317 ? 2.494 4.945 5.574 1 97.56 317 MET A CA 1
ATOM 2638 C C . MET A 1 317 ? 1.162 4.676 4.883 1 97.56 317 MET A C 1
ATOM 2640 O O . MET A 1 317 ? 1.13 4.352 3.693 1 97.56 317 MET A O 1
ATOM 2644 N N . VAL A 1 318 ? 0.077 4.797 5.605 1 98.38 318 VAL A N 1
ATOM 2645 C CA . VAL A 1 318 ? -1.252 4.594 5.035 1 98.38 318 VAL A CA 1
ATOM 2646 C C . VAL A 1 318 ? -1.487 5.594 3.904 1 98.38 318 VAL A C 1
ATOM 2648 O O . VAL A 1 318 ? -2.002 5.23 2.844 1 98.38 318 VAL A O 1
ATOM 2651 N N . VAL A 1 319 ? -1.066 6.832 4.113 1 98.69 319 VAL A N 1
ATOM 2652 C CA . VAL A 1 319 ? -1.264 7.875 3.113 1 98.69 319 VAL A CA 1
ATOM 2653 C C . VAL A 1 319 ? -0.51 7.516 1.835 1 98.69 319 VAL A C 1
ATOM 2655 O O . VAL A 1 319 ? -1.057 7.621 0.734 1 98.69 319 VAL A O 1
ATOM 2658 N N . ILE A 1 320 ? 0.692 7.055 2.021 1 98.12 320 ILE A N 1
ATOM 2659 C CA . ILE A 1 320 ? 1.547 6.785 0.87 1 98.12 320 ILE A CA 1
ATOM 2660 C C . ILE A 1 320 ? 1.1 5.492 0.188 1 98.12 320 ILE A C 1
ATOM 2662 O O . ILE A 1 320 ? 1.233 5.348 -1.03 1 98.12 320 ILE A O 1
ATOM 2666 N N . ALA A 1 321 ? 0.483 4.602 0.9 1 97.81 321 ALA A N 1
ATOM 2667 C CA . ALA A 1 321 ? 0.001 3.332 0.358 1 97.81 321 ALA A CA 1
ATOM 2668 C C . ALA A 1 321 ? -1.338 3.514 -0.353 1 97.81 321 ALA A C 1
ATOM 2670 O O . ALA A 1 321 ? -1.745 2.664 -1.148 1 97.81 321 ALA A O 1
ATOM 2671 N N . ASP A 1 322 ? -2.051 4.59 -0.074 1 98 322 ASP A N 1
ATOM 2672 C CA . ASP A 1 322 ? -3.412 4.766 -0.572 1 98 322 ASP A CA 1
ATOM 2673 C C . ASP A 1 322 ? -3.41 5.184 -2.041 1 98 322 ASP A C 1
ATOM 2675 O O . ASP A 1 322 ? -2.877 6.242 -2.391 1 98 322 ASP A O 1
ATOM 2679 N N . SER A 1 323 ? -4.004 4.367 -2.836 1 95.44 323 SER A N 1
ATOM 2680 C CA . SER A 1 323 ? -4.207 4.738 -4.234 1 95.44 323 SER A CA 1
ATOM 2681 C C . SER A 1 323 ? -5.691 4.859 -4.566 1 95.44 323 SER A C 1
ATOM 2683 O O . SER A 1 323 ? -6.066 5.57 -5.5 1 95.44 323 SER A O 1
ATOM 2685 N N . VAL A 1 324 ? -6.523 4.234 -3.785 1 96.94 324 VAL A N 1
ATOM 2686 C CA . VAL A 1 324 ? -7.945 4.141 -4.098 1 96.94 324 VAL A CA 1
ATOM 2687 C C . VAL A 1 324 ? -8.641 5.449 -3.74 1 96.94 324 VAL A C 1
ATOM 2689 O O . VAL A 1 324 ? -9.234 6.102 -4.605 1 96.94 324 VAL A O 1
ATOM 2692 N N . TYR A 1 325 ? -8.555 5.832 -2.547 1 98.19 325 TYR A N 1
ATOM 2693 C CA . TYR A 1 325 ? -9.25 7.023 -2.082 1 98.19 325 TYR A CA 1
ATOM 2694 C C . TYR A 1 325 ? -8.578 8.289 -2.598 1 98.19 325 TYR A C 1
ATOM 2696 O O . TYR A 1 325 ? -9.25 9.258 -2.959 1 98.19 325 TYR A O 1
ATOM 2704 N N . TYR A 1 326 ? -7.27 8.258 -2.629 1 97.94 326 TYR A N 1
ATOM 2705 C CA . TYR A 1 326 ? -6.516 9.367 -3.211 1 97.94 326 TYR A CA 1
ATOM 2706 C C . TYR A 1 326 ? -6.992 9.664 -4.629 1 97.94 326 TYR A C 1
ATOM 2708 O O . TYR A 1 326 ? -7.184 10.82 -4.996 1 97.94 326 TYR A O 1
ATOM 2716 N N . THR A 1 327 ? -7.207 8.57 -5.406 1 96.94 327 THR A N 1
ATOM 2717 C CA . THR A 1 327 ? -7.641 8.734 -6.789 1 96.94 327 THR A CA 1
ATOM 2718 C C . THR A 1 327 ? -9.047 9.336 -6.848 1 96.94 327 THR A C 1
ATOM 2720 O O . THR A 1 327 ? -9.336 10.156 -7.715 1 96.94 327 THR A O 1
ATOM 2723 N N . LYS A 1 328 ? -9.875 8.945 -5.973 1 97.62 328 LYS A N 1
ATOM 2724 C CA . LYS A 1 328 ? -11.219 9.523 -5.93 1 97.62 328 LYS A CA 1
ATOM 2725 C C . LYS A 1 328 ? -11.164 11.031 -5.691 1 97.62 328 LYS A C 1
ATOM 2727 O O . LYS A 1 328 ? -11.867 11.789 -6.352 1 97.62 328 LYS A O 1
ATOM 2732 N N . PHE A 1 329 ? -10.344 11.453 -4.805 1 98 329 PHE A N 1
ATOM 2733 C CA . PHE A 1 329 ? -10.234 12.883 -4.512 1 98 329 PHE A CA 1
ATOM 2734 C C . PHE A 1 329 ? -9.555 13.617 -5.656 1 98 329 PHE A C 1
ATOM 2736 O O . PHE A 1 329 ? -9.875 14.773 -5.938 1 98 329 PHE A O 1
ATOM 2743 N N . ARG A 1 330 ? -8.633 12.969 -6.273 1 96.88 330 ARG A N 1
ATOM 2744 C CA . ARG A 1 330 ? -7.969 13.562 -7.438 1 96.88 330 ARG A CA 1
ATOM 2745 C C . ARG A 1 330 ? -8.969 13.828 -8.555 1 96.88 330 ARG A C 1
ATOM 2747 O O . ARG A 1 330 ? -8.938 14.891 -9.18 1 96.88 330 ARG A O 1
ATOM 2754 N N . LEU A 1 331 ? -9.906 12.961 -8.711 1 95.88 331 LEU A N 1
ATOM 2755 C CA . LEU A 1 331 ? -10.812 13.031 -9.852 1 95.88 331 LEU A CA 1
ATOM 2756 C C . LEU A 1 331 ? -12.031 13.883 -9.516 1 95.88 331 LEU A C 1
ATOM 2758 O O . LEU A 1 331 ? -12.547 14.594 -10.383 1 95.88 331 LEU A O 1
ATOM 2762 N N . TYR A 1 332 ? -12.422 13.844 -8.203 1 96.56 332 TYR A N 1
ATOM 2763 C CA . TYR A 1 332 ? -13.773 14.336 -7.969 1 96.56 332 TYR A CA 1
ATOM 2764 C C . TYR A 1 332 ? -13.781 15.398 -6.883 1 96.56 332 TYR A C 1
ATOM 2766 O O . TYR A 1 332 ? -14.844 15.758 -6.363 1 96.56 332 TYR A O 1
ATOM 2774 N N . CYS A 1 333 ? -12.672 15.938 -6.453 1 96.69 333 CYS A N 1
ATOM 2775 C CA . CYS A 1 333 ? -12.578 17.047 -5.512 1 96.69 333 CYS A CA 1
ATOM 2776 C C . CYS A 1 333 ? -11.625 18.125 -6.027 1 96.69 333 CYS A C 1
ATOM 2778 O O . CYS A 1 333 ? -10.438 18.109 -5.711 1 96.69 333 CYS A O 1
ATOM 2780 N N . ARG A 1 334 ? -12.281 19.062 -6.789 1 94.38 334 ARG A N 1
ATOM 2781 C CA . ARG A 1 334 ? -11.516 20.156 -7.402 1 94.38 334 ARG A CA 1
ATOM 2782 C C . ARG A 1 334 ? -12.336 21.438 -7.473 1 94.38 334 ARG A C 1
ATOM 2784 O O . ARG A 1 334 ? -13.562 21.391 -7.34 1 94.38 334 ARG 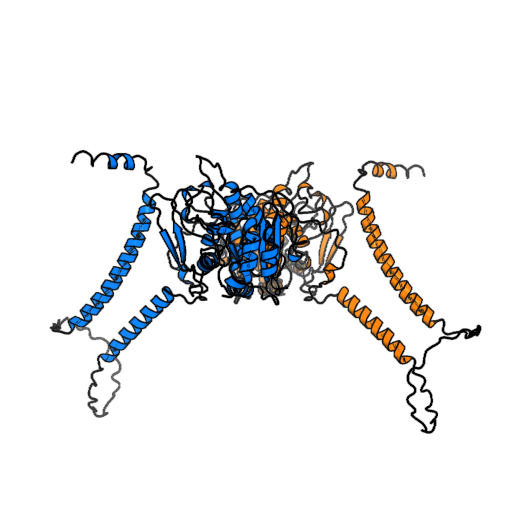A O 1
ATOM 2791 N N . PRO A 1 335 ? -11.531 22.516 -7.582 1 91.75 335 PRO A N 1
ATOM 2792 C CA . PRO A 1 335 ? -12.289 23.734 -7.82 1 91.75 335 PRO A CA 1
ATOM 2793 C C . PRO A 1 335 ? -13.008 23.734 -9.164 1 91.75 335 PRO A C 1
ATOM 2795 O O . PRO A 1 335 ? -12.516 23.156 -10.133 1 91.75 335 PRO A O 1
ATOM 2798 N N . GLY A 1 336 ? -14.172 24.359 -9.25 1 87.56 336 GLY A N 1
ATOM 2799 C CA . GLY A 1 336 ? -14.898 24.547 -10.5 1 87.56 336 GLY A CA 1
ATOM 2800 C C . GLY A 1 336 ? -15.578 23.266 -10.977 1 87.56 336 GLY A C 1
ATOM 2801 O O . GLY A 1 336 ? -15.555 22.953 -12.172 1 87.56 336 GLY A O 1
ATOM 2802 N N . MET A 1 337 ? -16.016 22.484 -10.055 1 85.94 337 MET A N 1
ATOM 2803 C CA . MET A 1 337 ? -16.703 21.266 -10.422 1 85.94 337 MET A CA 1
ATOM 2804 C C . MET A 1 337 ? -18.094 21.562 -10.969 1 85.94 337 MET A C 1
ATOM 2806 O O . MET A 1 337 ? -18.469 22.734 -11.102 1 85.94 337 MET A O 1
ATOM 2810 N N . GLU A 1 338 ? -18.734 20.438 -11.305 1 76.88 338 GLU A N 1
ATOM 2811 C CA . GLU A 1 338 ? -20.062 20.562 -11.891 1 76.88 338 GLU A CA 1
ATOM 2812 C C . GLU A 1 338 ? -21.016 21.328 -10.961 1 76.88 338 GLU A C 1
ATOM 2814 O O . GLU A 1 338 ? -20.875 21.25 -9.734 1 76.88 338 GLU A O 1
ATOM 2819 N N . GLU A 1 339 ? -21.891 22.141 -11.531 1 76.25 339 GLU A N 1
ATOM 2820 C CA . GLU A 1 339 ? -22.953 22.859 -10.844 1 76.25 339 GLU A CA 1
ATOM 2821 C C . GLU A 1 339 ? -22.391 23.953 -9.938 1 76.25 339 GLU A C 1
ATOM 2823 O O . GLU A 1 339 ? -22.969 24.25 -8.891 1 76.25 339 GLU A O 1
ATOM 2828 N N . GLY A 1 340 ? -21.141 24.312 -10.25 1 78 340 GLY A N 1
ATOM 2829 C CA . GLY A 1 340 ? -20.547 25.422 -9.516 1 78 340 GLY A CA 1
ATOM 2830 C C . GLY A 1 340 ? -19.984 25.016 -8.172 1 78 340 GLY A C 1
ATOM 2831 O O . GLY A 1 340 ? -19.703 25.859 -7.32 1 78 340 GLY A O 1
ATOM 2832 N N . ARG A 1 341 ? -19.859 23.797 -7.953 1 85.75 341 ARG A N 1
ATOM 2833 C CA . ARG A 1 341 ? -19.312 23.281 -6.699 1 85.75 341 ARG A CA 1
ATOM 2834 C C . ARG A 1 341 ? -17.797 23.359 -6.695 1 85.75 341 ARG A C 1
ATOM 2836 O O . ARG A 1 341 ? -17.156 23.141 -7.723 1 85.75 341 ARG A O 1
ATOM 2843 N N . ASN A 1 342 ? -17.219 23.875 -5.473 1 91.69 342 ASN A N 1
ATOM 2844 C CA . ASN A 1 342 ? -15.781 23.891 -5.27 1 91.69 342 ASN A CA 1
ATOM 2845 C C . ASN A 1 342 ? -15.344 22.922 -4.18 1 91.69 342 ASN A C 1
ATOM 2847 O O . ASN A 1 342 ? -16 22.812 -3.146 1 91.69 342 ASN A O 1
ATOM 2851 N N . CYS A 1 343 ? -14.391 22.172 -4.512 1 95.5 343 CYS A N 1
ATOM 2852 C CA . CYS A 1 343 ? -13.812 21.281 -3.506 1 95.5 343 CYS A CA 1
ATOM 2853 C C . CYS A 1 343 ? -12.297 21.453 -3.443 1 95.5 343 CYS A C 1
ATOM 2855 O O . CYS A 1 343 ? -11.641 21.609 -4.473 1 95.5 343 CYS A O 1
ATOM 2857 N N . TYR A 1 344 ? -11.781 21.5 -2.24 1 95.56 344 TYR A N 1
ATOM 2858 C CA . TYR A 1 344 ? -10.344 21.609 -1.997 1 95.56 344 TYR A CA 1
ATOM 2859 C C . TYR A 1 344 ? -9.797 20.359 -1.333 1 95.56 344 TYR A C 1
ATOM 2861 O O . TYR A 1 344 ? -9.953 20.172 -0.124 1 95.56 344 TYR A O 1
ATOM 2869 N N . ALA A 1 345 ? -9.109 19.562 -2.055 1 96.62 345 ALA A N 1
ATOM 2870 C CA . ALA A 1 345 ? -8.734 18.203 -1.654 1 96.62 345 ALA A CA 1
ATOM 2871 C C . ALA A 1 345 ? -7.875 18.219 -0.393 1 96.62 345 ALA A C 1
ATOM 2873 O O . ALA A 1 345 ? -7.961 17.312 0.434 1 96.62 345 ALA A O 1
ATOM 2874 N N . ASP A 1 346 ? -7.016 19.266 -0.203 1 96.44 346 ASP A N 1
ATOM 2875 C CA . ASP A 1 346 ? -6.113 19.344 0.944 1 96.44 346 ASP A CA 1
ATOM 2876 C C . ASP A 1 346 ? -6.898 19.469 2.25 1 96.44 346 ASP A C 1
ATOM 2878 O O . ASP A 1 346 ? -6.379 19.156 3.324 1 96.44 346 ASP A O 1
ATOM 2882 N N . GLU A 1 347 ? -8.164 19.844 2.197 1 96.38 347 GLU A N 1
ATOM 2883 C CA . GLU A 1 347 ? -8.969 20.047 3.395 1 96.38 347 GLU A CA 1
ATOM 2884 C C . GLU A 1 347 ? -9.875 18.859 3.664 1 96.38 347 GLU A C 1
ATOM 2886 O O . GLU A 1 347 ? -10.523 18.781 4.711 1 96.38 347 GLU A O 1
ATOM 2891 N N . HIS A 1 348 ? -9.953 17.969 2.686 1 98.19 348 HIS A N 1
ATOM 2892 C CA . HIS A 1 348 ? -10.992 16.953 2.811 1 98.19 348 HIS A CA 1
ATOM 2893 C C . HIS A 1 348 ? -10.398 15.547 2.713 1 98.19 348 HIS A C 1
ATOM 2895 O O . HIS A 1 348 ? -10.961 14.594 3.264 1 98.19 348 HIS A O 1
ATOM 2901 N N . TYR A 1 349 ? -9.312 15.375 2.018 1 98.5 349 TYR A N 1
ATOM 2902 C CA . TYR A 1 349 ? -8.781 14.047 1.723 1 98.5 349 TYR A CA 1
ATOM 2903 C C . TYR A 1 349 ? -8.359 13.336 3.002 1 98.5 349 TYR A C 1
ATOM 2905 O O . TYR A 1 349 ? -8.938 12.32 3.375 1 98.5 349 TYR A O 1
ATOM 2913 N N . LEU A 1 350 ? -7.441 13.891 3.766 1 98.75 350 LEU A N 1
ATOM 2914 C CA . LEU A 1 350 ? -6.875 13.203 4.926 1 98.75 350 LEU A CA 1
ATOM 2915 C C . LEU A 1 350 ? -7.914 13.07 6.035 1 98.75 350 LEU A C 1
ATOM 2917 O O . LEU A 1 350 ? -8.055 12 6.633 1 98.75 350 LEU A O 1
ATOM 2921 N N . PRO A 1 351 ? -8.695 14.156 6.312 1 98.56 351 PRO A N 1
ATOM 2922 C CA . PRO A 1 351 ? -9.734 13.992 7.328 1 98.56 351 PRO A CA 1
ATOM 2923 C C . PRO A 1 351 ? -10.711 12.867 6.988 1 98.56 351 PRO A C 1
ATOM 2925 O O . PRO A 1 351 ? -11.062 12.062 7.859 1 98.56 351 PRO A O 1
ATOM 2928 N N . THR A 1 352 ? -11.102 12.781 5.738 1 98.75 352 THR A N 1
ATOM 2929 C CA . THR A 1 352 ? -12.047 11.758 5.316 1 98.75 352 THR A CA 1
ATOM 2930 C C . THR A 1 352 ? -11.414 10.367 5.387 1 98.75 352 THR A C 1
ATOM 2932 O O . THR A 1 352 ? -12.008 9.438 5.926 1 98.75 352 THR A O 1
ATOM 2935 N N . LEU A 1 353 ? -10.195 10.273 4.879 1 98.69 353 LEU A N 1
ATOM 2936 C CA . LEU A 1 353 ? -9.484 9 4.859 1 98.69 353 LEU A CA 1
ATOM 2937 C C . LEU A 1 353 ? -9.383 8.414 6.262 1 98.69 353 LEU A C 1
ATOM 2939 O O . LEU A 1 353 ? -9.75 7.258 6.484 1 98.69 353 LEU A O 1
ATOM 2943 N N . PHE A 1 354 ? -8.969 9.18 7.207 1 98.62 354 PHE A N 1
ATOM 2944 C CA . PHE A 1 354 ? -8.664 8.617 8.516 1 98.62 354 PHE A CA 1
ATOM 2945 C C . PHE A 1 354 ? -9.93 8.516 9.367 1 98.62 354 PHE A C 1
ATOM 2947 O O . PHE A 1 354 ? -9.992 7.695 10.289 1 98.62 354 PHE A O 1
ATOM 2954 N N . HIS A 1 355 ? -10.898 9.359 9.055 1 98.44 355 HIS A N 1
ATOM 2955 C CA . HIS A 1 355 ? -12.195 9.094 9.672 1 98.44 355 HIS A CA 1
ATOM 2956 C C . HIS A 1 355 ? -12.703 7.703 9.305 1 98.44 355 HIS A C 1
ATOM 2958 O O . HIS A 1 355 ? -13.273 7.004 10.148 1 98.44 355 HIS A O 1
ATOM 2964 N N . MET A 1 356 ? -12.477 7.32 8.086 1 97.75 356 MET A N 1
ATOM 2965 C CA . MET A 1 356 ? -12.953 6.031 7.598 1 97.75 356 MET A CA 1
ATOM 2966 C C . MET A 1 356 ? -12.055 4.898 8.078 1 97.75 356 MET A C 1
ATOM 2968 O O . MET A 1 356 ? -12.539 3.824 8.438 1 97.75 356 MET A O 1
ATOM 2972 N N . MET A 1 357 ? -10.75 5.098 8.172 1 97.69 357 MET A N 1
ATOM 2973 C CA . MET A 1 357 ? -9.812 3.984 8.289 1 97.69 357 MET A CA 1
ATOM 2974 C C . MET A 1 357 ? -9.328 3.828 9.734 1 97.69 357 MET A C 1
ATOM 2976 O O . MET A 1 357 ? -8.992 2.725 10.164 1 97.69 357 MET A O 1
ATOM 2980 N N . ASP A 1 358 ? -9.227 4.957 10.43 1 97.94 358 ASP A N 1
ATOM 2981 C CA . ASP A 1 358 ? -8.695 4.883 11.789 1 97.94 358 ASP A CA 1
ATOM 2982 C C . ASP A 1 358 ? -9.148 6.078 12.625 1 97.94 358 ASP A C 1
ATOM 2984 O O . ASP A 1 358 ? -8.328 6.855 13.109 1 97.94 358 ASP A O 1
ATOM 2988 N N . PRO A 1 359 ? -10.445 6.188 12.836 1 97.44 359 PRO A N 1
ATOM 2989 C CA . PRO A 1 359 ? -10.953 7.344 13.586 1 97.44 359 PRO A CA 1
ATOM 2990 C C . PRO A 1 359 ? -10.398 7.422 15 1 97.44 359 PRO A C 1
ATOM 2992 O O . PRO A 1 359 ? -10.242 8.523 15.547 1 97.44 359 PRO A O 1
ATOM 2995 N N . ALA A 1 360 ? -10.039 6.305 15.562 1 96.19 360 ALA A N 1
ATOM 2996 C CA . ALA A 1 360 ? -9.523 6.285 16.922 1 96.19 360 ALA A CA 1
ATOM 2997 C C . ALA A 1 360 ? -8.062 6.715 16.969 1 96.19 360 ALA A C 1
ATOM 2999 O O . ALA A 1 360 ? -7.531 7.039 18.031 1 96.19 360 ALA A O 1
ATOM 3000 N N . GLY A 1 361 ? -7.438 6.75 15.797 1 97.62 361 GLY A N 1
ATOM 3001 C CA . GLY A 1 361 ? -6.008 7.023 15.758 1 97.62 361 GLY A CA 1
ATOM 3002 C C . GLY A 1 361 ? -5.691 8.492 15.539 1 97.62 361 GLY A C 1
ATOM 3003 O O . GLY A 1 361 ? -4.531 8.898 15.617 1 97.62 361 GLY A O 1
ATOM 3004 N N . ILE A 1 362 ? -6.719 9.289 15.344 1 98 362 ILE A N 1
ATOM 3005 C CA . ILE A 1 362 ? -6.473 10.703 15.102 1 98 362 ILE A CA 1
ATOM 3006 C C . ILE A 1 362 ? -7.109 11.531 16.219 1 98 362 ILE A C 1
ATOM 3008 O O . ILE A 1 362 ? -8.148 11.148 16.766 1 98 362 ILE A O 1
ATOM 3012 N N . ALA A 1 363 ? -6.52 12.703 16.469 1 97.88 363 ALA A N 1
ATOM 3013 C CA . ALA A 1 363 ? -6.961 13.562 17.562 1 97.88 363 ALA A CA 1
ATOM 3014 C C . ALA A 1 363 ? -8.125 14.453 17.125 1 97.88 363 ALA A C 1
ATOM 3016 O O . ALA A 1 363 ? -8.836 15 17.969 1 97.88 363 ALA A O 1
ATOM 3017 N N . ASN A 1 364 ? -8.297 14.648 15.773 1 97.25 364 ASN A N 1
ATOM 3018 C CA . ASN A 1 364 ? -9.359 15.445 15.172 1 97.25 364 ASN A CA 1
ATOM 3019 C C . ASN A 1 364 ? -9.094 16.938 15.32 1 97.25 364 ASN A C 1
ATOM 3021 O O . ASN A 1 364 ? -10.016 17.75 15.25 1 97.25 364 ASN A O 1
ATOM 3025 N N . TRP A 1 365 ? -7.941 17.344 15.648 1 97.62 365 TRP A N 1
ATOM 3026 C CA . TRP A 1 365 ? -7.457 18.719 15.609 1 97.62 365 TRP A CA 1
ATOM 3027 C C . TRP A 1 365 ? -6 18.766 15.164 1 97.62 365 TRP A C 1
ATOM 3029 O O . TRP A 1 365 ? -5.297 17.75 15.203 1 97.62 365 TRP A O 1
ATOM 3039 N N . SER A 1 366 ? -5.566 19.906 14.648 1 98 366 SER A N 1
ATOM 3040 C CA . SER A 1 366 ? -4.191 20.141 14.219 1 98 366 SER A CA 1
ATOM 3041 C C . SER A 1 366 ? -3.377 20.828 15.312 1 98 366 SER A C 1
ATOM 3043 O O . SER A 1 366 ? -3.918 21.594 16.109 1 98 366 SER A O 1
ATOM 3045 N N . VAL A 1 367 ? -2.082 20.578 15.32 1 98.44 367 VAL A N 1
ATOM 3046 C CA . VAL A 1 367 ? -1.205 21.203 16.297 1 98.44 367 VAL A CA 1
ATOM 3047 C C . VAL A 1 367 ? -0.698 22.547 15.773 1 98.44 367 VAL A C 1
ATOM 3049 O O . VAL A 1 367 ? 0.146 23.188 16.406 1 98.44 367 VAL A O 1
ATOM 3052 N N . THR A 1 368 ? -1.169 22.953 14.633 1 98.69 368 THR A N 1
ATOM 3053 C CA . THR A 1 368 ? -0.796 24.234 14.055 1 98.69 368 THR A CA 1
ATOM 3054 C C . THR A 1 368 ? -1.922 25.25 14.227 1 98.69 368 THR A C 1
ATOM 3056 O O . THR A 1 368 ? -3.008 25.094 13.672 1 98.69 368 THR A O 1
ATOM 3059 N N . TYR A 1 369 ? -1.617 26.281 14.953 1 97.88 369 TYR A N 1
ATOM 3060 C CA . TYR A 1 369 ? -2.58 27.344 15.195 1 97.88 369 TYR A CA 1
ATOM 3061 C C . TYR A 1 369 ? -2.744 28.219 13.961 1 97.88 369 TYR A C 1
ATOM 3063 O O . TYR A 1 369 ? -1.758 28.688 13.383 1 97.88 369 TYR A O 1
ATOM 3071 N N . VAL A 1 370 ? -3.928 28.422 13.57 1 97 370 VAL A N 1
ATOM 3072 C CA . VAL A 1 370 ? -4.301 29.344 12.5 1 97 370 VAL A CA 1
ATOM 3073 C C . VAL A 1 370 ? -5.434 30.25 12.977 1 97 370 VAL A C 1
ATOM 3075 O O . VAL A 1 370 ? -6.453 29.766 13.477 1 97 370 VAL A O 1
ATOM 3078 N N . ASP A 1 371 ? -5.246 31.547 12.852 1 95.5 371 ASP A N 1
ATOM 3079 C CA . ASP A 1 371 ? -6.238 32.5 13.328 1 95.5 371 ASP A CA 1
ATOM 3080 C C . ASP A 1 371 ? -7.281 32.812 12.25 1 95.5 371 ASP A C 1
ATOM 3082 O O . ASP A 1 371 ? -7.016 33.562 11.312 1 95.5 371 ASP A O 1
ATOM 3086 N N . TRP A 1 372 ? -8.461 32.312 12.445 1 91.75 372 TRP A N 1
ATOM 3087 C CA . TRP A 1 372 ? -9.547 32.5 11.492 1 91.75 372 TRP A CA 1
ATOM 3088 C C . TRP A 1 372 ? -10.586 33.469 12.055 1 91.75 372 TRP A C 1
ATOM 3090 O O . TRP A 1 372 ? -11.711 33.531 11.555 1 91.75 372 TRP A O 1
ATOM 3100 N N . SER A 1 373 ? -10.281 34.188 13.039 1 88.25 373 SER A N 1
ATOM 3101 C CA . SER A 1 373 ? -11.211 35.031 13.781 1 88.25 373 SER A CA 1
ATOM 3102 C C . SER A 1 373 ? -11.781 36.156 12.898 1 88.25 373 SER A C 1
ATOM 3104 O O . SER A 1 373 ? -12.859 36.656 13.172 1 88.25 373 SER A O 1
ATOM 3106 N N . GLU A 1 374 ? -11.117 36.438 11.852 1 89.12 374 GLU A N 1
ATOM 3107 C CA . GLU A 1 374 ? -11.555 37.531 10.984 1 89.12 374 GLU A CA 1
ATOM 3108 C C . GLU A 1 374 ? -12.648 37.062 10.023 1 89.12 374 GLU A C 1
ATOM 3110 O O . GLU A 1 374 ? -13.297 37.875 9.367 1 89.12 374 GLU A O 1
ATOM 3115 N N . GLY A 1 375 ? -12.82 35.781 9.836 1 81.5 375 GLY A N 1
ATOM 3116 C CA . GLY A 1 375 ? -13.883 35.219 9.016 1 81.5 375 GLY A CA 1
ATOM 3117 C C . GLY A 1 375 ? -13.664 35.438 7.531 1 81.5 375 GLY A C 1
ATOM 3118 O O . GLY A 1 375 ? -14.625 35.5 6.762 1 81.5 375 GLY A O 1
ATOM 3119 N N . LYS A 1 376 ? -12.43 35.656 7.148 1 83.25 376 LYS A N 1
ATOM 3120 C CA . LYS A 1 376 ? -12.094 35.875 5.746 1 83.25 376 LYS A CA 1
ATOM 3121 C C . LYS A 1 376 ? -11.664 34.594 5.07 1 83.25 376 LYS A C 1
ATOM 3123 O O . LYS A 1 376 ? -11.719 33.5 5.68 1 83.25 376 LYS A O 1
ATOM 3128 N N . TRP A 1 377 ? -11.43 34.75 3.742 1 80.94 377 TRP A N 1
ATOM 3129 C CA . TRP A 1 377 ? -11.047 33.594 2.949 1 80.94 377 TRP A CA 1
ATOM 3130 C C . TRP A 1 377 ? -9.625 33.156 3.268 1 80.94 377 TRP A C 1
ATOM 3132 O O . TRP A 1 377 ? -9.219 32.031 2.936 1 80.94 377 TRP A O 1
ATOM 3142 N N . HIS A 1 378 ? -8.938 34.094 3.891 1 87.38 378 HIS A N 1
ATOM 3143 C CA . HIS A 1 378 ? -7.586 33.812 4.359 1 87.38 378 HIS A CA 1
ATOM 3144 C C . HIS A 1 378 ? -7.449 34.062 5.855 1 87.38 378 HIS A C 1
ATOM 3146 O O . HIS A 1 378 ? -8.117 34.969 6.395 1 87.38 378 HIS A O 1
ATOM 3152 N N . PRO A 1 379 ? -6.609 33.281 6.449 1 93.44 379 PRO A N 1
ATOM 3153 C CA . PRO A 1 379 ? -6.426 33.5 7.883 1 93.44 379 PRO A CA 1
ATOM 3154 C C . PRO A 1 379 ? -5.719 34.844 8.188 1 93.44 379 PRO A C 1
ATOM 3156 O O . PRO A 1 379 ? -5.105 35.438 7.293 1 93.44 379 PRO A O 1
ATOM 3159 N N . ARG A 1 380 ? -5.859 35.219 9.406 1 94.81 380 ARG A N 1
ATOM 3160 C CA . ARG A 1 380 ? -5.172 36.438 9.859 1 94.81 380 ARG A CA 1
ATOM 3161 C C . ARG A 1 380 ? -3.66 36.281 9.766 1 94.81 380 ARG A C 1
ATOM 3163 O O . ARG A 1 380 ? -3.123 35.219 10.102 1 94.81 380 ARG A O 1
ATOM 3170 N N . SER A 1 381 ? -3.014 37.344 9.305 1 96.06 381 SER A N 1
ATOM 3171 C CA . SER A 1 381 ? -1.557 37.344 9.25 1 96.06 381 SER A CA 1
ATOM 3172 C C . SER A 1 381 ? -0.971 38.156 10.398 1 96.06 381 SER A C 1
ATOM 3174 O O . SER A 1 381 ? -1.529 39.188 10.773 1 96.06 381 SER A O 1
ATOM 3176 N N . PHE A 1 382 ? 0.159 37.75 10.898 1 97.5 382 PHE A N 1
ATOM 3177 C CA . PHE A 1 382 ? 0.829 38.438 12 1 97.5 382 PHE A CA 1
ATOM 3178 C C . PHE A 1 382 ? 2.072 39.156 11.508 1 97.5 382 PHE A C 1
ATOM 3180 O O . PHE A 1 382 ? 2.988 38.562 10.961 1 97.5 382 PHE A O 1
ATOM 3187 N N . ARG A 1 383 ? 2.045 40.438 11.719 1 97 383 ARG A N 1
ATOM 3188 C CA . ARG A 1 383 ? 3.176 41.281 11.367 1 97 383 ARG A CA 1
ATOM 3189 C C . ARG A 1 383 ? 4.109 41.469 12.555 1 97 383 ARG A C 1
ATOM 3191 O O . ARG A 1 383 ? 3.887 40.906 13.625 1 97 383 ARG A O 1
ATOM 3198 N N . ALA A 1 384 ? 5.164 42.25 12.336 1 96.62 384 ALA A N 1
ATOM 3199 C CA . ALA A 1 384 ? 6.168 42.469 13.375 1 96.62 384 ALA A CA 1
ATOM 3200 C C . ALA A 1 384 ? 5.523 43.031 14.648 1 96.62 384 ALA A C 1
ATOM 3202 O O . ALA A 1 384 ? 5.852 42.594 15.75 1 96.62 384 ALA A O 1
ATOM 3203 N N . LYS A 1 385 ? 4.625 43.906 14.453 1 94.88 385 LYS A N 1
ATOM 3204 C CA . LYS A 1 385 ? 3.988 44.562 15.586 1 94.88 385 LYS A CA 1
ATOM 3205 C C . LYS A 1 385 ? 3.086 43.594 16.344 1 94.88 385 LYS A C 1
ATOM 3207 O O . LYS A 1 385 ? 2.781 43.844 17.516 1 94.88 385 LYS A O 1
ATOM 3212 N N . ASP A 1 386 ? 2.67 42.562 15.703 1 95.25 386 ASP A N 1
ATOM 3213 C CA . ASP A 1 386 ? 1.745 41.594 16.297 1 95.25 386 ASP A CA 1
ATOM 3214 C C . ASP A 1 386 ? 2.49 40.562 17.141 1 95.25 386 ASP A C 1
ATOM 3216 O O . ASP A 1 386 ? 1.874 39.812 17.875 1 95.25 386 ASP A O 1
ATOM 3220 N N . VAL A 1 387 ? 3.803 40.562 16.969 1 95.81 387 VAL A N 1
ATOM 3221 C CA . VAL A 1 387 ? 4.617 39.594 17.688 1 95.81 387 VAL A CA 1
ATOM 3222 C C . VAL A 1 387 ? 4.953 40.125 19.078 1 95.81 387 VAL A C 1
ATOM 3224 O O . VAL A 1 387 ? 5.895 40.906 19.234 1 95.81 387 VAL A O 1
ATOM 3227 N N . THR A 1 388 ? 4.172 39.75 20.047 1 94.81 388 THR A N 1
ATOM 3228 C CA . THR A 1 388 ? 4.383 40.094 21.438 1 94.81 388 THR A CA 1
ATOM 3229 C C . THR A 1 388 ? 4.406 38.844 22.312 1 94.81 388 THR A C 1
ATOM 3231 O O . THR A 1 388 ? 3.859 37.812 21.938 1 94.81 388 THR A O 1
ATOM 3234 N N . TYR A 1 389 ? 5.074 38.969 23.438 1 93.81 389 TYR A N 1
ATOM 3235 C CA . TYR A 1 389 ? 5.141 37.844 24.391 1 93.81 389 TYR A CA 1
ATOM 3236 C C . TYR A 1 389 ? 3.744 37.375 24.781 1 93.81 389 TYR A C 1
ATOM 3238 O O . TYR A 1 389 ? 3.473 36.188 24.812 1 93.81 389 TYR A O 1
ATOM 3246 N N . GLU A 1 390 ? 2.887 38.312 25.047 1 93.62 390 GLU A N 1
ATOM 3247 C CA . GLU A 1 390 ? 1.531 38 25.5 1 93.62 390 GLU A CA 1
ATOM 3248 C C . GLU A 1 390 ? 0.758 37.219 24.438 1 93.62 390 GLU A C 1
ATOM 3250 O O . GLU A 1 390 ? 0.076 36.25 24.75 1 93.62 390 GLU A O 1
ATOM 3255 N N . ARG A 1 391 ? 0.883 37.625 23.219 1 94.81 391 ARG A N 1
ATOM 3256 C CA . ARG A 1 391 ? 0.159 36.969 22.141 1 94.81 391 ARG A CA 1
ATOM 3257 C C . ARG A 1 391 ? 0.667 35.531 21.922 1 94.81 391 ARG A C 1
ATOM 3259 O O . ARG A 1 391 ? -0.124 34.625 21.734 1 94.81 391 ARG A O 1
ATOM 3266 N N . LEU A 1 392 ? 1.903 35.406 21.875 1 95.12 392 LEU A N 1
ATOM 3267 C CA . LEU A 1 392 ? 2.496 34.094 21.703 1 95.12 392 LEU A CA 1
ATOM 3268 C C . LEU A 1 392 ? 2.139 33.156 22.859 1 95.12 392 LEU A C 1
ATOM 3270 O O . LEU A 1 392 ? 1.812 32 22.656 1 95.12 392 LEU A O 1
ATOM 3274 N N . LYS A 1 393 ? 2.133 33.656 24.062 1 92.81 393 LYS A N 1
ATOM 3275 C CA . LYS A 1 393 ? 1.746 32.875 25.234 1 92.81 393 LYS A CA 1
ATOM 3276 C C . LYS A 1 393 ? 0.279 32.469 25.156 1 92.81 393 LYS A C 1
ATOM 3278 O O . LYS A 1 393 ? -0.077 31.359 25.562 1 92.81 393 LYS A O 1
ATOM 3283 N N . ASN A 1 394 ? -0.499 33.375 24.703 1 94.38 394 ASN A N 1
ATOM 3284 C CA . ASN A 1 394 ? -1.916 33.062 24.547 1 94.38 394 ASN A CA 1
ATOM 3285 C C . ASN A 1 394 ? -2.131 31.906 23.594 1 94.38 394 ASN A C 1
ATOM 3287 O O . ASN A 1 394 ? -2.963 31.031 23.844 1 94.38 394 ASN A O 1
ATOM 3291 N N . MET A 1 395 ? -1.407 31.859 22.531 1 95.25 395 MET A N 1
ATOM 3292 C CA . MET A 1 395 ? -1.511 30.781 21.562 1 95.25 395 MET A CA 1
ATOM 3293 C C . MET A 1 395 ? -1.151 29.438 22.203 1 95.25 395 MET A C 1
ATOM 3295 O O . MET A 1 395 ? -1.76 28.422 21.906 1 95.25 395 MET A O 1
ATOM 3299 N N . THR A 1 396 ? -0.205 29.438 23.109 1 94.44 396 THR A N 1
ATOM 3300 C CA . THR A 1 396 ? 0.302 28.219 23.734 1 94.44 396 THR A CA 1
ATOM 3301 C C . THR A 1 396 ? -0.617 27.766 24.859 1 94.44 396 THR A C 1
ATOM 3303 O O . THR A 1 396 ? -0.462 26.656 25.391 1 94.44 396 THR A O 1
ATOM 3306 N N . SER A 1 397 ? -1.595 28.562 25.203 1 94.5 397 SER A N 1
ATOM 3307 C CA . SER A 1 397 ? -2.436 28.25 26.359 1 94.5 397 SER A CA 1
ATOM 3308 C C . SER A 1 397 ? -3.787 27.688 25.906 1 94.5 397 SER A C 1
ATOM 3310 O O . SER A 1 397 ? -4.543 27.172 26.734 1 94.5 397 SER A O 1
ATOM 3312 N N . ILE A 1 398 ? -4.047 27.766 24.656 1 96.81 398 ILE A N 1
ATOM 3313 C CA . ILE A 1 398 ? -5.332 27.297 24.141 1 96.81 398 ILE A CA 1
ATOM 3314 C C . ILE A 1 398 ? -5.422 25.781 24.297 1 96.81 398 ILE A C 1
ATOM 3316 O O . ILE A 1 398 ? -4.551 25.047 23.812 1 96.81 398 ILE A O 1
ATOM 3320 N N . ASP A 1 399 ? -6.496 25.281 24.922 1 97.25 399 ASP A N 1
ATOM 3321 C CA . ASP A 1 399 ? -6.598 23.844 25.172 1 97.25 399 ASP A CA 1
ATOM 3322 C C . ASP A 1 399 ? -7.926 23.297 24.656 1 97.25 399 ASP A C 1
ATOM 3324 O O . ASP A 1 399 ? -8.352 22.219 25.062 1 97.25 399 ASP A O 1
ATOM 3328 N N . VAL A 1 400 ? -8.609 24.109 23.859 1 97.44 400 VAL A N 1
ATOM 3329 C CA . VAL A 1 400 ? -9.859 23.703 23.234 1 97.44 400 VAL A CA 1
ATOM 3330 C C . VAL A 1 400 ? -9.805 24 21.734 1 97.44 400 VAL A C 1
ATOM 3332 O O . VAL A 1 400 ? -9.422 25.094 21.328 1 97.44 400 VAL A O 1
ATOM 3335 N N . SER A 1 401 ? -10.086 23 20.969 1 96.12 401 SER A N 1
ATOM 3336 C CA . SER A 1 401 ? -10.219 23.203 19.531 1 96.12 401 SER A CA 1
ATOM 3337 C C . SER A 1 401 ? -11.633 23.625 19.156 1 96.12 401 SER A C 1
ATOM 3339 O O . SER A 1 401 ? -12.609 23 19.594 1 96.12 401 SER A O 1
ATOM 3341 N N . ARG A 1 402 ? -11.719 24.672 18.344 1 94.25 402 ARG A N 1
ATOM 3342 C CA . ARG A 1 402 ? -13.023 25.219 18 1 94.25 402 ARG A CA 1
ATOM 3343 C C . ARG A 1 402 ? -13.211 25.281 16.5 1 94.25 402 ARG A C 1
ATOM 3345 O O . ARG A 1 402 ? -12.273 25.578 15.75 1 94.25 402 ARG A O 1
ATOM 3352 N N . HIS A 1 403 ? -14.445 24.891 16.062 1 94.12 403 HIS A N 1
ATOM 3353 C CA . HIS A 1 403 ? -14.875 25.047 14.68 1 94.12 403 HIS A CA 1
ATOM 3354 C C . HIS A 1 403 ? -16.297 25.594 14.594 1 94.12 403 HIS A C 1
ATOM 3356 O O . HIS A 1 403 ? -17.109 25.375 15.5 1 94.12 403 HIS A O 1
ATOM 3362 N N . ILE A 1 404 ? -16.516 26.359 13.586 1 93.56 404 ILE A N 1
ATOM 3363 C CA . ILE A 1 404 ? -17.859 26.828 13.297 1 93.56 404 ILE A CA 1
ATOM 3364 C C . ILE A 1 404 ? -18.344 26.219 11.977 1 93.56 404 ILE A C 1
ATOM 3366 O O . ILE A 1 404 ? -17.656 26.312 10.961 1 93.56 404 ILE A O 1
ATOM 3370 N N . THR A 1 405 ? -19.453 25.547 11.992 1 94.75 405 THR A N 1
ATOM 3371 C CA . THR A 1 405 ? -19.984 24.953 10.773 1 94.75 405 THR A CA 1
ATOM 3372 C C . THR A 1 405 ? -20.359 26.031 9.758 1 94.75 405 THR A C 1
ATOM 3374 O O . THR A 1 405 ? -20.688 27.156 10.133 1 94.75 405 THR A O 1
ATOM 3377 N N . SER A 1 406 ? -20.359 25.719 8.555 1 93.5 406 SER A N 1
ATOM 3378 C CA . SER A 1 406 ? -20.516 26.719 7.508 1 93.5 406 SER A CA 1
ATOM 3379 C C . SER A 1 406 ? -21.969 26.844 7.066 1 93.5 406 SER A C 1
ATOM 3381 O O . SER A 1 406 ? -22.297 27.656 6.215 1 93.5 406 SER A O 1
ATOM 3383 N N . ASP A 1 407 ? -22.797 26 7.633 1 94.31 407 ASP A N 1
ATOM 3384 C CA . ASP A 1 407 ? -24.203 26.109 7.297 1 94.31 407 ASP A CA 1
ATOM 3385 C C . ASP A 1 407 ? -24.844 27.328 7.965 1 94.31 407 ASP A C 1
ATOM 3387 O O . ASP A 1 407 ? -24.156 28.125 8.609 1 94.31 407 ASP A O 1
ATOM 3391 N N . GLU A 1 408 ? -26.109 27.469 7.75 1 94.62 408 GLU A N 1
ATOM 3392 C CA . GLU A 1 408 ? -26.828 28.641 8.25 1 94.62 408 GLU A CA 1
ATOM 3393 C C . GLU A 1 408 ? -26.844 28.672 9.773 1 94.62 408 GLU A C 1
ATOM 3395 O O . GLU A 1 408 ? -26.828 29.75 10.383 1 94.62 408 GLU A O 1
ATOM 3400 N N . LYS A 1 409 ? -26.797 27.531 10.352 1 94.19 409 LYS A N 1
ATOM 3401 C CA . LYS A 1 409 ? -26.859 27.438 11.805 1 94.19 409 LYS A CA 1
ATOM 3402 C C . LYS A 1 409 ? -25.578 27.938 12.453 1 94.19 409 LYS A C 1
ATOM 3404 O O . LYS A 1 409 ? -25.594 28.469 13.562 1 94.19 409 LYS A O 1
ATOM 3409 N N . LYS A 1 410 ? -24.469 27.875 11.836 1 93.44 410 LYS A N 1
ATOM 3410 C CA . LYS A 1 410 ? -23.172 28.312 12.344 1 93.44 410 LYS A CA 1
ATOM 3411 C C . LYS A 1 410 ? -22.922 27.75 13.742 1 93.44 410 LYS A C 1
ATOM 3413 O O . LYS A 1 410 ? -22.609 28.5 14.664 1 93.44 410 LYS A O 1
ATOM 3418 N N . GLU A 1 411 ? -23.078 26.469 13.812 1 94.75 411 GLU A N 1
ATOM 3419 C CA . GLU A 1 411 ? -22.906 25.781 15.094 1 94.75 411 GLU A CA 1
ATOM 3420 C C . GLU A 1 411 ? -21.438 25.781 15.523 1 94.75 411 GLU A C 1
ATOM 3422 O O . GLU A 1 411 ? -20.547 25.5 14.711 1 94.75 411 GLU A O 1
ATOM 3427 N N . LEU A 1 412 ? -21.203 26.219 16.781 1 95.06 412 LEU A N 1
ATOM 3428 C CA . LEU A 1 412 ? -19.859 26.188 17.344 1 95.06 412 LEU A CA 1
ATOM 3429 C C . LEU A 1 412 ? -19.531 24.797 17.891 1 95.06 412 LEU A C 1
ATOM 3431 O O . LEU A 1 412 ? -20.156 24.344 18.859 1 95.06 412 LEU A O 1
ATOM 3435 N N . LEU A 1 413 ? -18.594 24.172 17.234 1 95 413 LEU A N 1
ATOM 3436 C CA . LEU A 1 413 ? -18.094 22.875 17.703 1 95 413 LEU A CA 1
ATOM 3437 C C . LEU A 1 413 ? -16.859 23.047 18.562 1 95 413 LEU A C 1
ATOM 3439 O O . LEU A 1 413 ? -15.891 23.688 18.141 1 95 413 LEU A O 1
ATOM 3443 N N . GLN A 1 414 ? -16.906 22.609 19.797 1 95.69 414 GLN A N 1
ATOM 3444 C CA . GLN A 1 414 ? -15.781 22.719 20.719 1 95.69 414 GLN A CA 1
ATOM 3445 C C . GLN A 1 414 ? -15.367 21.344 21.234 1 95.69 414 GLN A C 1
ATOM 3447 O O . GLN A 1 414 ? -16.219 20.531 21.609 1 95.69 414 GLN A O 1
ATOM 3452 N N . ARG A 1 415 ? -14.102 21.094 21.203 1 94.56 415 ARG A N 1
ATOM 3453 C CA . ARG A 1 415 ? -13.531 19.844 21.719 1 94.56 415 ARG A CA 1
ATOM 3454 C C . ARG A 1 415 ? -12.25 20.125 22.5 1 94.56 415 ARG A C 1
ATOM 3456 O O . ARG A 1 415 ? -11.359 20.828 22.016 1 94.56 415 ARG A O 1
ATOM 3463 N N . PRO A 1 416 ? -12.18 19.562 23.703 1 97.25 416 PRO A N 1
ATOM 3464 C CA . PRO A 1 416 ? -10.906 19.703 24.406 1 97.25 416 PRO A CA 1
ATOM 3465 C C . PRO A 1 416 ? -9.758 18.984 23.703 1 97.25 416 PRO A C 1
ATOM 3467 O O . PRO A 1 416 ? -9.953 17.891 23.156 1 97.25 416 PRO A O 1
ATOM 3470 N N . CYS A 1 417 ? -8.617 19.531 23.719 1 98.06 417 CYS A N 1
ATOM 3471 C CA . CYS A 1 417 ? -7.43 18.875 23.172 1 98.06 417 CYS A CA 1
ATOM 3472 C C . CYS A 1 417 ? -6.879 17.859 24.172 1 98.06 417 CYS A C 1
ATOM 3474 O O . CYS A 1 417 ? -6.223 18.234 25.141 1 98.06 417 CYS A O 1
ATOM 3476 N N . LEU A 1 418 ? -7.129 16.641 23.812 1 96.94 418 LEU A N 1
ATOM 3477 C CA . LEU A 1 418 ? -6.723 15.562 24.719 1 96.94 418 LEU A CA 1
ATOM 3478 C C . LEU A 1 418 ? -5.449 14.891 24.219 1 96.94 418 LEU A C 1
ATOM 3480 O O . LEU A 1 418 ? -5.383 14.453 23.062 1 96.94 418 LEU A O 1
ATOM 3484 N N . TRP A 1 419 ? -4.457 14.906 25.031 1 96.56 419 TRP A N 1
ATOM 3485 C CA . TRP A 1 419 ? -3.207 14.188 24.812 1 96.56 419 TRP A CA 1
ATOM 3486 C C . TRP A 1 419 ? -3.168 12.891 25.625 1 96.56 419 TRP A C 1
ATOM 3488 O O . TRP A 1 419 ? -2.904 12.922 26.828 1 96.56 419 TRP A O 1
ATOM 3498 N N . ASN A 1 420 ? -3.412 11.797 24.969 1 95.81 420 ASN A N 1
ATOM 3499 C CA . ASN A 1 420 ? -3.498 10.508 25.641 1 95.81 420 ASN A CA 1
ATOM 3500 C C . ASN A 1 420 ? -4.465 10.555 26.828 1 95.81 420 ASN A C 1
ATOM 3502 O O . ASN A 1 420 ? -4.145 10.078 27.906 1 95.81 420 ASN A O 1
ATOM 3506 N N . GLY A 1 421 ? -5.473 11.273 26.641 1 93.38 421 GLY A N 1
ATOM 3507 C CA . GLY A 1 421 ? -6.523 11.328 27.656 1 93.38 421 GLY A CA 1
ATOM 3508 C C . GLY A 1 421 ? -6.398 12.516 28.578 1 93.38 421 GLY A C 1
ATOM 3509 O O . GLY A 1 421 ? -7.32 12.812 29.344 1 93.38 421 GLY A O 1
ATOM 3510 N N . LEU A 1 422 ? -5.293 13.227 28.531 1 96.19 422 LEU A N 1
ATOM 3511 C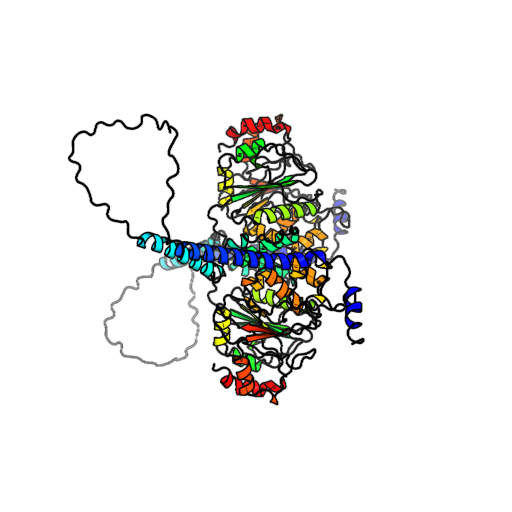 CA . LEU A 1 422 ? -5.059 14.383 29.391 1 96.19 422 LEU A CA 1
ATOM 3512 C C . LEU A 1 422 ? -5.227 15.68 28.594 1 96.19 422 LEU A C 1
ATOM 3514 O O . LEU A 1 422 ? -4.738 15.797 27.469 1 96.19 422 LEU A O 1
ATOM 3518 N N . LYS A 1 423 ? -5.863 16.547 29.219 1 96.56 423 LYS A N 1
ATOM 3519 C CA . LYS A 1 423 ? -6.027 17.844 28.562 1 96.56 423 LYS A CA 1
ATOM 3520 C C . LYS A 1 423 ? -4.707 18.609 28.516 1 96.56 423 LYS A C 1
ATOM 3522 O O . LYS A 1 423 ? -4.02 18.734 29.531 1 96.56 423 LYS A O 1
ATOM 3527 N N . ARG A 1 424 ? -4.293 19.047 27.391 1 95.56 424 ARG A N 1
ATOM 3528 C CA . ARG A 1 424 ? -3.084 19.828 27.156 1 95.56 424 ARG A CA 1
ATOM 3529 C C . ARG A 1 424 ? -3.346 20.938 26.141 1 95.56 424 ARG A C 1
ATOM 3531 O O . ARG A 1 424 ? -4.359 20.922 25.438 1 95.56 424 ARG A O 1
ATOM 3538 N N . PRO A 1 425 ? -2.439 21.938 26.203 1 96.5 425 PRO A N 1
ATOM 3539 C CA . PRO A 1 425 ? -2.561 22.938 25.125 1 96.5 425 PRO A CA 1
ATOM 3540 C C . PRO A 1 425 ? -2.525 22.312 23.734 1 96.5 425 PRO A C 1
ATOM 3542 O O . PRO A 1 425 ? -1.77 21.359 23.5 1 96.5 425 PRO A O 1
ATOM 3545 N N . CYS A 1 426 ? -3.27 22.891 22.828 1 97.94 426 CYS A N 1
ATOM 3546 C CA . CYS A 1 426 ? -3.512 22.266 21.531 1 97.94 426 CYS A CA 1
ATOM 3547 C C . CYS A 1 426 ? -2.316 22.453 20.609 1 97.94 426 CYS A C 1
ATOM 3549 O O . CYS A 1 426 ? -1.954 21.547 19.859 1 97.94 426 CYS A O 1
ATOM 3551 N N . TYR A 1 427 ? -1.71 23.625 20.703 1 98.31 427 TYR A N 1
ATOM 3552 C CA . TYR A 1 427 ? -0.95 24.047 19.531 1 98.31 427 TYR A CA 1
ATOM 3553 C C . TYR A 1 427 ? 0.546 24.047 19.828 1 98.31 427 TYR A C 1
ATOM 3555 O O . TYR A 1 427 ? 0.982 24.484 20.891 1 98.31 427 TYR A O 1
ATOM 3563 N N . LEU A 1 428 ? 1.306 23.484 18.891 1 98.31 428 LEU A N 1
ATOM 3564 C CA . LEU A 1 428 ? 2.762 23.438 18.938 1 98.31 428 LEU A CA 1
ATOM 3565 C C . LEU A 1 428 ? 3.385 24.438 17.969 1 98.31 428 LEU A C 1
ATOM 3567 O O . LEU A 1 428 ? 4.527 24.859 18.156 1 98.31 428 LEU A O 1
ATOM 3571 N N . PHE A 1 429 ? 2.676 24.75 16.938 1 98.56 429 PHE A N 1
ATOM 3572 C CA . PHE A 1 429 ? 3.104 25.672 15.891 1 98.56 429 PHE A CA 1
ATOM 3573 C C . PHE A 1 429 ? 2.02 26.703 15.594 1 98.56 429 PHE A C 1
ATOM 3575 O O . PHE A 1 429 ? 0.885 26.562 16.062 1 98.56 429 PHE A O 1
ATOM 3582 N N . ALA A 1 430 ? 2.455 27.781 14.859 1 98.38 430 ALA A N 1
ATOM 3583 C CA . ALA A 1 430 ? 1.474 28.797 14.5 1 98.38 430 ALA A CA 1
ATOM 3584 C C . ALA A 1 430 ? 1.781 29.406 13.133 1 98.38 430 ALA A C 1
ATOM 3586 O O . ALA A 1 430 ? 2.939 29.438 12.711 1 98.38 430 ALA A O 1
ATOM 3587 N N . ARG A 1 431 ? 0.822 29.75 12.547 1 97.69 431 ARG A N 1
ATOM 3588 C CA . ARG A 1 431 ? 0.856 30.484 11.297 1 97.69 431 ARG A CA 1
ATOM 3589 C C . ARG A 1 431 ? -0.306 31.469 11.203 1 97.69 431 ARG A C 1
ATOM 3591 O O . ARG A 1 431 ? -1.283 31.344 11.945 1 97.69 431 ARG A O 1
ATOM 3598 N N . LYS A 1 432 ? -0.378 32.562 10.406 1 97.12 432 LYS A N 1
ATOM 3599 C CA . LYS A 1 432 ? 0.556 32.938 9.344 1 97.12 432 LYS A CA 1
ATOM 3600 C C . LYS A 1 432 ? 1.381 34.156 9.734 1 97.12 432 LYS A C 1
ATOM 3602 O O . LYS A 1 432 ? 0.833 35.25 9.945 1 97.12 432 LYS A O 1
ATOM 3607 N N . PHE A 1 433 ? 2.742 34 9.727 1 98.25 433 PHE A N 1
ATOM 3608 C CA . PHE A 1 433 ? 3.594 35.125 10.117 1 98.25 433 PHE A CA 1
ATOM 3609 C C . PHE A 1 433 ? 4.309 35.719 8.906 1 98.25 433 PHE A C 1
ATOM 3611 O O . PHE A 1 433 ? 4.773 34.969 8.031 1 98.25 433 PHE A O 1
ATOM 3618 N N . TYR A 1 434 ? 4.352 37.031 8.883 1 97.44 434 TYR A N 1
ATOM 3619 C CA . TYR A 1 434 ? 5.078 37.719 7.824 1 97.44 434 TYR A CA 1
ATOM 3620 C C . TYR A 1 434 ? 6.582 37.688 8.086 1 97.44 434 TYR A C 1
ATOM 3622 O O . TYR A 1 434 ? 7.012 37.719 9.242 1 97.44 434 TYR A O 1
ATOM 3630 N N . PRO A 1 435 ? 7.305 37.75 7 1 96.56 435 PRO A N 1
ATOM 3631 C CA . PRO A 1 435 ? 8.766 37.719 7.141 1 96.56 435 PRO A CA 1
ATOM 3632 C C . PRO A 1 435 ? 9.305 38.812 8.047 1 96.56 435 PRO A C 1
ATOM 3634 O O . PRO A 1 435 ? 10.312 38.625 8.734 1 96.56 435 PRO A O 1
ATOM 3637 N N . GLU A 1 436 ? 8.703 39.938 8.094 1 97.12 436 GLU A N 1
ATOM 3638 C CA . GLU A 1 436 ? 9.188 41.062 8.875 1 97.12 436 GLU A CA 1
ATOM 3639 C C . GLU A 1 436 ? 9.133 40.75 10.367 1 97.12 436 GLU A C 1
ATOM 3641 O O . GLU A 1 436 ? 9.727 41.5 11.172 1 97.12 436 GLU A O 1
ATOM 3646 N N . ALA A 1 437 ? 8.461 39.719 10.719 1 97 437 ALA A N 1
ATOM 3647 C CA . ALA A 1 437 ? 8.32 39.375 12.125 1 97 437 ALA A CA 1
ATOM 3648 C C . ALA A 1 437 ? 9.547 38.625 12.633 1 97 437 ALA A C 1
ATOM 3650 O O . ALA A 1 437 ? 9.672 38.344 13.828 1 97 437 ALA A O 1
ATOM 3651 N N . LEU A 1 438 ? 10.516 38.312 11.828 1 96.75 438 LEU A N 1
ATOM 3652 C CA . LEU A 1 438 ? 11.625 37.406 12.141 1 96.75 438 LEU A CA 1
ATOM 3653 C C . LEU A 1 438 ? 12.414 37.938 13.344 1 96.75 438 LEU A C 1
ATOM 3655 O O . LEU A 1 438 ? 12.625 37.188 14.312 1 96.75 438 LEU A O 1
ATOM 3659 N N . ASP A 1 439 ? 12.805 39.188 13.312 1 95.81 439 ASP A N 1
ATOM 3660 C CA . ASP A 1 439 ? 13.664 39.719 14.367 1 95.81 439 ASP A CA 1
ATOM 3661 C C . ASP A 1 439 ? 12.969 39.688 15.719 1 95.81 439 ASP A C 1
ATOM 3663 O O . ASP A 1 439 ? 13.578 39.312 16.734 1 95.81 439 ASP A O 1
ATOM 3667 N N . ASN A 1 440 ? 11.727 40.062 15.703 1 96 440 ASN A N 1
ATOM 3668 C CA . ASN A 1 440 ? 10.969 40 16.953 1 96 440 ASN A CA 1
ATOM 3669 C C . ASN A 1 440 ? 10.82 38.594 17.469 1 96 440 ASN A C 1
ATOM 3671 O O . ASN A 1 440 ? 10.906 38.344 18.672 1 96 440 ASN A O 1
ATOM 3675 N N . LEU A 1 441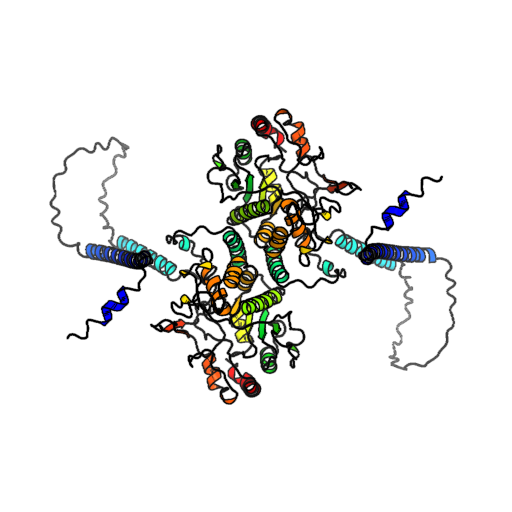 ? 10.609 37.688 16.562 1 96.44 441 LEU A N 1
ATOM 3676 C CA . LEU A 1 441 ? 10.438 36.281 16.938 1 96.44 441 LEU A CA 1
ATOM 3677 C C . LEU A 1 441 ? 11.734 35.719 17.516 1 96.44 441 LEU A C 1
ATOM 3679 O O . LEU A 1 441 ? 11.711 35 18.531 1 96.44 441 LEU A O 1
ATOM 3683 N N . VAL A 1 442 ? 12.859 36.031 16.891 1 95.12 442 VAL A N 1
ATOM 3684 C CA . VAL A 1 442 ? 14.156 35.562 17.344 1 95.12 442 VAL A CA 1
ATOM 3685 C C . VAL A 1 442 ? 14.469 36.125 18.719 1 95.12 442 VAL A C 1
ATOM 3687 O O . VAL A 1 442 ? 14.953 35.406 19.609 1 95.12 442 VAL A O 1
ATOM 3690 N N . ASN A 1 443 ? 14.125 37.344 18.922 1 92.88 443 ASN A N 1
ATOM 3691 C CA . ASN A 1 443 ? 14.398 38 20.188 1 92.88 443 ASN A CA 1
ATOM 3692 C C . ASN A 1 443 ? 13.57 37.438 21.328 1 92.88 443 ASN A C 1
ATOM 3694 O O . ASN A 1 443 ? 14.039 37.312 22.453 1 92.88 443 ASN A O 1
ATOM 3698 N N . LEU A 1 444 ? 12.414 37.031 20.984 1 91.94 444 LEU A N 1
ATOM 3699 C CA . LEU A 1 444 ? 11.492 36.562 22.031 1 91.94 444 LEU A CA 1
ATOM 3700 C C . LEU A 1 444 ? 11.586 35.062 22.188 1 91.94 444 LEU A C 1
ATOM 3702 O O . LEU A 1 444 ? 10.977 34.5 23.094 1 91.94 444 LEU A O 1
ATOM 3706 N N . PHE A 1 445 ? 12.312 34.375 21.391 1 89.19 445 PHE A N 1
ATOM 3707 C CA . PHE A 1 445 ? 12.258 32.938 21.281 1 89.19 445 PHE A CA 1
ATOM 3708 C C . PHE A 1 445 ? 12.562 32.281 22.625 1 89.19 445 PHE A C 1
ATOM 3710 O O . PHE A 1 445 ? 11.828 31.406 23.078 1 89.19 445 PHE A O 1
ATOM 3717 N N . SER A 1 446 ? 13.633 32.688 23.266 1 81.75 446 SER A N 1
ATOM 3718 C CA . SER A 1 446 ? 14.039 32.094 24.531 1 81.75 446 SER A CA 1
ATOM 3719 C C . SER A 1 446 ? 13.023 32.375 25.625 1 81.75 446 SER A C 1
ATOM 3721 O O . SER A 1 446 ? 12.953 31.625 26.609 1 81.75 446 SER A O 1
ATOM 3723 N N . ASN A 1 447 ? 12.258 33.312 25.422 1 76.5 447 ASN A N 1
ATOM 3724 C CA . ASN A 1 447 ? 11.32 33.75 26.453 1 76.5 447 ASN A CA 1
ATOM 3725 C C . ASN A 1 447 ? 10 33 26.359 1 76.5 447 ASN A C 1
ATOM 3727 O O . ASN A 1 447 ? 9.461 32.531 27.375 1 76.5 447 ASN A O 1
ATOM 3731 N N . TYR A 1 448 ? 9.562 32.844 25.25 1 75.25 448 TYR A N 1
ATOM 3732 C CA . TYR A 1 448 ? 8.203 32.312 25.156 1 75.25 448 TYR A CA 1
ATOM 3733 C C . TYR A 1 448 ? 8.227 30.781 25.016 1 75.25 448 TYR A C 1
ATOM 3735 O O . TYR A 1 448 ? 7.18 30.125 25.109 1 75.25 448 TYR A O 1
ATOM 3743 N N . THR A 1 449 ? 9.406 30.156 24.938 1 78.62 449 THR A N 1
ATOM 3744 C CA . THR A 1 449 ? 9.469 28.719 24.766 1 78.62 449 THR A CA 1
ATOM 3745 C C . THR A 1 449 ? 9.961 28.047 26.047 1 78.62 449 THR A C 1
ATOM 3747 O O . THR A 1 449 ? 10.305 26.859 26.031 1 78.62 449 THR A O 1
ATOM 3750 N N . ILE A 1 450 ? 10.094 28.75 27.047 1 63.12 450 ILE A N 1
ATOM 3751 C CA . ILE A 1 450 ? 10.594 28.219 28.328 1 63.12 450 ILE A CA 1
ATOM 3752 C C . ILE A 1 450 ? 9.539 27.312 28.953 1 63.12 450 ILE A C 1
ATOM 3754 O O . ILE A 1 450 ? 9.875 26.422 29.734 1 63.12 450 ILE A O 1
ATOM 3758 N N . PHE A 1 451 ? 8.336 27.297 28.422 1 54.19 451 PHE A N 1
ATOM 3759 C CA . PHE A 1 451 ? 7.301 26.531 29.109 1 54.19 451 PHE A CA 1
ATOM 3760 C C . PHE A 1 451 ? 7.023 25.219 28.375 1 54.19 451 PHE A C 1
ATOM 3762 O O . PHE A 1 451 ? 7.113 25.156 27.156 1 54.19 451 PHE A O 1
ATOM 3769 N N . MET B 1 1 ? 35.844 -22.953 -52.594 1 20.25 1 MET B N 1
ATOM 3770 C CA . MET B 1 1 ? 36.531 -21.797 -51.969 1 20.25 1 MET B CA 1
ATOM 3771 C C . MET B 1 1 ? 35.594 -20.594 -51.938 1 20.25 1 MET B C 1
ATOM 3773 O O . MET B 1 1 ? 35.812 -19.672 -51.156 1 20.25 1 MET B O 1
ATOM 3777 N N . ARG B 1 2 ? 34.75 -20.359 -53.062 1 23.86 2 ARG B N 1
ATOM 3778 C CA . ARG B 1 2 ? 33.969 -19.172 -53.406 1 23.86 2 ARG B CA 1
ATOM 3779 C C . ARG B 1 2 ? 32.781 -19.016 -52.469 1 23.86 2 ARG B C 1
ATOM 3781 O O . ARG B 1 2 ? 32.188 -17.938 -52.406 1 23.86 2 ARG B O 1
ATOM 3788 N N . GLY B 1 3 ? 32.188 -20.156 -52.094 1 24.05 3 GLY B N 1
ATOM 3789 C CA . GLY B 1 3 ? 30.859 -20.219 -51.531 1 24.05 3 GLY B CA 1
ATOM 3790 C C . GLY B 1 3 ? 30.781 -19.562 -50.156 1 24.05 3 GLY B C 1
ATOM 3791 O O . GLY B 1 3 ? 29.719 -19.484 -49.562 1 24.05 3 GLY B O 1
ATOM 3792 N N . PHE B 1 4 ? 31.922 -19.516 -49.344 1 28.38 4 PHE B N 1
ATOM 3793 C CA . PHE B 1 4 ? 32 -19.203 -47.938 1 28.38 4 PHE B CA 1
ATOM 3794 C C . PHE B 1 4 ? 31.656 -17.734 -47.688 1 28.38 4 PHE B C 1
ATOM 3796 O O . PHE B 1 4 ? 31.641 -17.266 -46.562 1 28.38 4 PHE B O 1
ATOM 3803 N N . LEU B 1 5 ? 31.719 -16.812 -48.719 1 29.02 5 LEU B N 1
ATOM 3804 C CA . LEU B 1 5 ? 31.797 -15.367 -48.531 1 29.02 5 LEU B CA 1
ATOM 3805 C C . LEU B 1 5 ? 30.422 -14.789 -48.219 1 29.02 5 LEU B C 1
ATOM 3807 O O . LEU B 1 5 ? 30.312 -13.641 -47.781 1 29.02 5 LEU B O 1
ATOM 3811 N N . ALA B 1 6 ? 29.312 -15.391 -48.75 1 28.66 6 ALA B N 1
ATOM 3812 C CA . ALA B 1 6 ? 28.047 -14.672 -48.875 1 28.66 6 ALA B CA 1
ATOM 3813 C C . ALA B 1 6 ? 27.375 -14.477 -47.531 1 28.66 6 ALA B C 1
ATOM 3815 O O . ALA B 1 6 ? 26.484 -13.633 -47.375 1 28.66 6 ALA B O 1
ATOM 3816 N N . VAL B 1 7 ? 27.547 -15.422 -46.531 1 27.98 7 VAL B N 1
ATOM 3817 C CA . VAL B 1 7 ? 26.703 -15.422 -45.344 1 27.98 7 VAL B CA 1
ATOM 3818 C C . VAL B 1 7 ? 27.031 -14.203 -44.5 1 27.98 7 VAL B C 1
ATOM 3820 O O . VAL B 1 7 ? 26.219 -13.789 -43.656 1 27.98 7 VAL B O 1
ATOM 3823 N N . SER B 1 8 ? 28.281 -13.633 -44.594 1 27.8 8 SER B N 1
ATOM 3824 C CA . SER B 1 8 ? 28.719 -12.594 -43.656 1 27.8 8 SER B CA 1
ATOM 3825 C C . SER B 1 8 ? 27.984 -11.281 -43.906 1 27.8 8 SER B C 1
ATOM 3827 O O . SER B 1 8 ? 27.969 -10.406 -43.062 1 27.8 8 SER B O 1
ATOM 3829 N N . TRP B 1 9 ? 27.578 -10.992 -45.188 1 30.25 9 TRP B N 1
ATOM 3830 C CA . TRP B 1 9 ? 27.203 -9.633 -45.562 1 30.25 9 TRP B CA 1
ATOM 3831 C C . TRP B 1 9 ? 25.859 -9.25 -44.969 1 30.25 9 TRP B C 1
ATOM 3833 O O . TRP B 1 9 ? 25.625 -8.086 -44.625 1 30.25 9 TRP B O 1
ATOM 3843 N N . ILE B 1 10 ? 24.844 -10.18 -44.875 1 29.89 10 ILE B N 1
ATOM 3844 C CA . ILE B 1 10 ? 23.484 -9.773 -44.562 1 29.89 10 ILE B CA 1
ATOM 3845 C C . ILE B 1 10 ? 23.391 -9.352 -43.094 1 29.89 10 ILE B C 1
ATOM 3847 O O . ILE B 1 10 ? 22.516 -8.562 -42.719 1 29.89 10 ILE B O 1
ATOM 3851 N N . ALA B 1 11 ? 24.219 -9.938 -42.156 1 27.42 11 ALA B N 1
ATOM 3852 C CA . ALA B 1 11 ? 24.062 -9.633 -40.719 1 27.42 11 ALA B CA 1
ATOM 3853 C C . ALA B 1 11 ? 24.375 -8.172 -40.438 1 27.42 11 ALA B C 1
ATOM 3855 O O . ALA B 1 11 ? 24.031 -7.645 -39.375 1 27.42 11 ALA B O 1
ATOM 3856 N N . SER B 1 12 ? 25.234 -7.574 -41.281 1 29.73 12 SER B N 1
ATOM 3857 C CA . SER B 1 12 ? 25.719 -6.238 -40.969 1 29.73 12 SER B CA 1
ATOM 3858 C C . SER B 1 12 ? 24.594 -5.211 -41 1 29.73 12 SER B C 1
ATOM 3860 O O . SER B 1 12 ? 24.734 -4.102 -40.469 1 29.73 12 SER B O 1
ATOM 3862 N N . ARG B 1 13 ? 23.719 -5.242 -42.062 1 30.03 13 ARG B N 1
ATOM 3863 C CA . ARG B 1 13 ? 22.938 -4.051 -42.344 1 30.03 13 ARG B CA 1
ATOM 3864 C C . ARG B 1 13 ? 21.875 -3.814 -41.281 1 30.03 13 ARG B C 1
ATOM 3866 O O . ARG B 1 13 ? 21.281 -2.742 -41.219 1 30.03 13 ARG B O 1
ATOM 3873 N N . LEU B 1 14 ? 21.219 -4.938 -40.844 1 28.31 14 LEU B N 1
ATOM 3874 C CA . LEU B 1 14 ? 20 -4.598 -40.094 1 28.31 14 LEU B CA 1
ATOM 3875 C C . LEU B 1 14 ? 20.328 -4.023 -38.75 1 28.31 14 LEU B C 1
ATOM 3877 O O . LEU B 1 14 ? 19.438 -3.826 -37.906 1 28.31 14 LEU B O 1
ATOM 3881 N N . LEU B 1 15 ? 21.641 -4.168 -38.312 1 27.22 15 LEU B N 1
ATOM 3882 C CA . LEU B 1 15 ? 21.875 -3.766 -36.938 1 27.22 15 LEU B CA 1
ATOM 3883 C C . LEU B 1 15 ? 21.797 -2.25 -36.781 1 27.22 15 LEU B C 1
ATOM 3885 O O . LEU B 1 15 ? 22.5 -1.518 -37.469 1 27.22 15 LEU B O 1
ATOM 3889 N N . LEU B 1 16 ? 20.562 -1.78 -36.531 1 29.3 16 LEU B N 1
ATOM 3890 C CA . LEU B 1 16 ? 20.406 -0.352 -36.281 1 29.3 16 LEU B CA 1
ATOM 3891 C C . LEU B 1 16 ? 21.5 0.158 -35.344 1 29.3 16 LEU B C 1
ATOM 3893 O O . LEU B 1 16 ? 21.922 -0.549 -34.438 1 29.3 16 LEU B O 1
ATOM 3897 N N . PRO B 1 17 ? 22.344 1.203 -35.75 1 29.69 17 PRO B N 1
ATOM 3898 C CA . PRO B 1 17 ? 23.609 1.749 -35.25 1 29.69 17 PRO B CA 1
ATOM 3899 C C . PRO B 1 17 ? 23.578 2.006 -33.719 1 29.69 17 PRO B C 1
ATOM 3901 O O . PRO B 1 17 ? 24.578 1.817 -33.031 1 29.69 17 PRO B O 1
ATOM 3904 N N . ASP B 1 18 ? 22.5 2.641 -33.281 1 30.06 18 ASP B N 1
ATOM 3905 C CA . ASP B 1 18 ? 22.672 3.432 -32.094 1 30.06 18 ASP B CA 1
ATOM 3906 C C . ASP B 1 18 ? 22.75 2.533 -30.844 1 30.06 18 ASP B C 1
ATOM 3908 O O . ASP B 1 18 ? 23.156 2.98 -29.781 1 30.06 18 ASP B O 1
ATOM 3912 N N . LEU B 1 19 ? 22.094 1.384 -30.844 1 25.95 19 LEU B N 1
ATOM 3913 C CA . LEU B 1 19 ? 22.016 0.642 -29.594 1 25.95 19 LEU B CA 1
ATOM 3914 C C . LEU B 1 19 ? 23.344 -0.06 -29.297 1 25.95 19 LEU B C 1
ATOM 3916 O O . LEU B 1 19 ? 23.422 -0.877 -28.375 1 25.95 19 LEU B O 1
ATOM 3920 N N . ARG B 1 20 ? 24.312 0.056 -30.281 1 29.83 20 ARG B N 1
ATOM 3921 C CA . ARG B 1 20 ? 25.547 -0.705 -30.25 1 29.83 20 ARG B CA 1
ATOM 3922 C C . ARG B 1 20 ? 26.391 -0.336 -29.031 1 29.83 20 ARG B C 1
ATOM 3924 O O . ARG B 1 20 ? 27.062 -1.19 -28.453 1 29.83 20 ARG B O 1
ATOM 3931 N N . GLN B 1 21 ? 26.469 0.913 -28.828 1 27.95 21 GLN B N 1
ATOM 3932 C CA . GLN B 1 21 ? 27.625 1.368 -28.078 1 27.95 21 GLN B CA 1
ATOM 3933 C C . GLN B 1 21 ? 27.562 0.877 -26.625 1 27.95 21 GLN B C 1
ATOM 3935 O O . GLN B 1 21 ? 28.594 0.584 -26.016 1 27.95 21 GLN B O 1
ATOM 3940 N N . CYS B 1 22 ? 26.297 0.922 -26.078 1 28.03 22 CYS B N 1
ATOM 3941 C CA . CYS B 1 22 ? 26.328 0.863 -24.625 1 28.03 22 CYS B CA 1
ATOM 3942 C C . CYS B 1 22 ? 26.531 -0.567 -24.141 1 28.03 22 CYS B C 1
ATOM 3944 O O . CYS B 1 22 ? 26.969 -0.788 -23.016 1 28.03 22 CYS B O 1
ATOM 3946 N N . TYR B 1 23 ? 26.125 -1.541 -24.938 1 30.98 23 TYR B N 1
ATOM 3947 C CA . TYR B 1 23 ? 26.188 -2.889 -24.391 1 30.98 23 TYR B CA 1
ATOM 3948 C C . TYR B 1 23 ? 27.625 -3.385 -24.328 1 30.98 23 TYR B C 1
ATOM 3950 O O . TYR B 1 23 ? 27.953 -4.266 -23.531 1 30.98 23 TYR B O 1
ATOM 3958 N N . PHE B 1 24 ? 28.438 -2.986 -25.328 1 33.69 24 PHE B N 1
ATOM 3959 C CA . PHE B 1 24 ? 29.781 -3.521 -25.375 1 33.69 24 PHE B CA 1
ATOM 3960 C C . PHE B 1 24 ? 30.578 -3.078 -24.141 1 33.69 24 PHE B C 1
ATOM 3962 O O . PHE B 1 24 ? 31.531 -3.756 -23.734 1 33.69 24 PHE B O 1
ATOM 3969 N N . ALA B 1 25 ? 30.125 -1.934 -23.625 1 32.75 25 ALA B N 1
ATOM 3970 C CA . ALA B 1 25 ? 30.984 -1.396 -22.562 1 32.75 25 ALA B CA 1
ATOM 3971 C C . ALA B 1 25 ? 30.844 -2.217 -21.281 1 32.75 25 ALA B C 1
ATOM 3973 O O . ALA B 1 25 ? 31.844 -2.467 -20.594 1 32.75 25 ALA B O 1
ATOM 3974 N N . GLU B 1 26 ? 29.641 -2.705 -21.047 1 33.97 26 GLU B N 1
ATOM 3975 C CA . GLU B 1 26 ? 29.453 -3.375 -19.766 1 33.97 26 GLU B CA 1
ATOM 3976 C C . GLU B 1 26 ? 30.125 -4.746 -19.766 1 33.97 26 GLU B C 1
ATOM 3978 O O . GLU B 1 26 ? 30.734 -5.133 -18.766 1 33.97 26 GLU B O 1
ATOM 3983 N N . VAL B 1 27 ? 30.062 -5.465 -20.859 1 37.5 27 VAL B N 1
ATOM 3984 C CA . VAL B 1 27 ? 30.719 -6.766 -20.906 1 37.5 27 VAL B CA 1
ATOM 3985 C C . VAL B 1 27 ? 32.219 -6.59 -20.766 1 37.5 27 VAL B C 1
ATOM 3987 O O . VAL B 1 27 ? 32.875 -7.371 -20.078 1 37.5 27 VAL B O 1
ATOM 3990 N N . PHE B 1 28 ? 32.75 -5.473 -21.328 1 37.75 28 PHE B N 1
ATOM 3991 C CA . PHE B 1 28 ? 34.188 -5.223 -21.281 1 37.75 28 PHE B CA 1
ATOM 3992 C C . PHE B 1 28 ? 34.625 -4.828 -19.875 1 37.75 28 PHE B C 1
ATOM 3994 O O . PHE B 1 28 ? 35.688 -5.219 -19.406 1 37.75 28 PHE B O 1
ATOM 4001 N N . ILE B 1 29 ? 33.656 -4.156 -19.172 1 38.69 29 ILE B N 1
ATOM 4002 C CA . ILE B 1 29 ? 34.031 -3.711 -17.844 1 38.69 29 ILE B CA 1
ATOM 4003 C C . ILE B 1 29 ? 34.031 -4.898 -16.875 1 38.69 29 ILE B C 1
ATOM 4005 O O . ILE B 1 29 ? 34.938 -5.047 -16.062 1 38.69 29 ILE B O 1
ATOM 4009 N N . GLU B 1 30 ? 33.062 -5.773 -17.016 1 39.94 30 GLU B N 1
ATOM 4010 C CA . GLU B 1 30 ? 33.031 -6.953 -16.141 1 39.94 30 GLU B CA 1
ATOM 4011 C C . GLU B 1 30 ? 34.219 -7.871 -16.438 1 39.94 30 GLU B C 1
ATOM 4013 O O . GLU B 1 30 ? 34.844 -8.414 -15.523 1 39.94 30 GLU B O 1
ATOM 4018 N N . ALA B 1 31 ? 34.562 -8.031 -17.672 1 39.72 31 ALA B N 1
ATOM 4019 C CA . ALA B 1 31 ? 35.75 -8.82 -18.062 1 39.72 31 ALA B CA 1
ATOM 4020 C C . ALA B 1 31 ? 37.031 -8.172 -17.562 1 39.72 31 ALA B C 1
ATOM 4022 O O . ALA B 1 31 ? 37.938 -8.867 -17.078 1 39.72 31 ALA B O 1
ATOM 4023 N N . LYS B 1 32 ? 37.062 -6.828 -17.562 1 42.59 32 LYS B N 1
ATOM 4024 C CA . LYS B 1 32 ? 38.25 -6.105 -17.094 1 42.59 32 LYS B CA 1
ATOM 4025 C C . LYS B 1 32 ? 38.406 -6.215 -15.57 1 42.59 32 LYS B C 1
ATOM 4027 O O . LYS B 1 32 ? 39.5 -6.359 -15.055 1 42.59 32 LYS B O 1
ATOM 4032 N N . ARG B 1 33 ? 37.25 -6.234 -14.922 1 41.28 33 ARG B N 1
ATOM 4033 C CA . ARG B 1 33 ? 37.219 -6.359 -13.469 1 41.28 33 ARG B CA 1
ATOM 4034 C C . ARG B 1 33 ? 37.688 -7.746 -13.039 1 41.28 33 ARG B C 1
ATOM 4036 O O . ARG B 1 33 ? 38.5 -7.883 -12.109 1 41.28 33 ARG B O 1
ATOM 4043 N N . LYS B 1 34 ? 37.219 -8.734 -13.734 1 44.5 34 LYS B N 1
ATOM 4044 C CA . LYS B 1 34 ? 37.656 -10.102 -13.461 1 44.5 34 LYS B CA 1
ATOM 4045 C C . LYS B 1 34 ? 39.156 -10.281 -13.812 1 44.5 34 LYS B C 1
ATOM 4047 O O . LYS B 1 34 ? 39.906 -10.914 -13.07 1 44.5 34 LYS B O 1
ATOM 4052 N N . LEU B 1 35 ? 39.438 -9.547 -14.875 1 44.44 35 LEU B N 1
ATOM 4053 C CA . LEU B 1 35 ? 40.844 -9.602 -15.297 1 44.44 35 LEU B CA 1
ATOM 4054 C C . LEU B 1 35 ? 41.75 -8.844 -14.312 1 44.44 35 LEU B C 1
ATOM 4056 O O . LEU B 1 35 ? 42.844 -9.305 -14 1 44.44 35 LEU B O 1
ATOM 4060 N N . LEU B 1 36 ? 41.188 -7.75 -13.781 1 44.69 36 LEU B N 1
ATOM 4061 C CA . LEU B 1 36 ? 41.969 -6.996 -12.797 1 44.69 36 LEU B CA 1
ATOM 4062 C C . LEU B 1 36 ? 42.094 -7.777 -11.492 1 44.69 36 LEU B C 1
ATOM 4064 O O . LEU B 1 36 ? 43.156 -7.812 -10.875 1 44.69 36 LEU B O 1
ATOM 4068 N N . LEU B 1 37 ? 41.031 -8.445 -11.102 1 43.94 37 LEU B N 1
ATOM 4069 C CA . LEU B 1 37 ? 41.062 -9.266 -9.891 1 43.94 37 LEU B CA 1
ATOM 4070 C C . LEU B 1 37 ? 42 -10.453 -10.07 1 43.94 37 LEU B C 1
ATOM 4072 O O . LEU B 1 37 ? 42.75 -10.789 -9.156 1 43.94 37 LEU B O 1
ATOM 4076 N N . PHE B 1 38 ? 41.938 -11.039 -11.273 1 47.03 38 PHE B N 1
ATOM 4077 C CA . PHE B 1 38 ? 42.875 -12.125 -11.586 1 47.03 38 PHE B CA 1
ATOM 4078 C C . PHE B 1 38 ? 44.312 -11.625 -11.641 1 47.03 38 PHE B C 1
ATOM 4080 O O . PHE B 1 38 ? 45.219 -12.297 -11.172 1 47.03 38 PHE B O 1
ATOM 4087 N N . SER B 1 39 ? 44.5 -10.445 -12.156 1 49.44 39 SER B N 1
ATOM 4088 C CA . SER B 1 39 ? 45.812 -9.844 -12.227 1 49.44 39 SER B CA 1
ATOM 4089 C C . SER B 1 39 ? 46.312 -9.461 -10.836 1 49.44 39 SER B C 1
ATOM 4091 O O . SER B 1 39 ? 47.5 -9.617 -10.539 1 49.44 39 SER B O 1
ATOM 4093 N N . LEU B 1 40 ? 45.406 -9.031 -9.984 1 49.19 40 LEU B N 1
ATOM 4094 C CA . LEU B 1 40 ? 45.781 -8.703 -8.609 1 49.19 40 LEU B CA 1
ATOM 4095 C C . LEU B 1 40 ? 46.094 -9.961 -7.812 1 49.19 40 LEU B C 1
ATOM 4097 O O . LEU B 1 40 ? 47.062 -9.992 -7.047 1 49.19 40 LEU B O 1
ATOM 4101 N N . LEU B 1 41 ? 45.344 -11.023 -8.094 1 46.47 41 LEU B N 1
ATOM 4102 C CA . LEU B 1 41 ? 45.625 -12.32 -7.469 1 46.47 41 LEU B CA 1
ATOM 4103 C C . LEU B 1 41 ? 46.938 -12.898 -7.969 1 46.47 41 LEU B C 1
ATOM 4105 O O . LEU B 1 41 ? 47.719 -13.43 -7.184 1 46.47 41 LEU B O 1
ATOM 4109 N N . GLU B 1 42 ? 47.188 -12.742 -9.227 1 51.22 42 GLU B N 1
ATOM 4110 C CA . GLU B 1 42 ? 48.469 -13.156 -9.82 1 51.22 42 GLU B CA 1
ATOM 4111 C C . GLU B 1 42 ? 49.625 -12.344 -9.266 1 51.22 42 GLU B C 1
ATOM 4113 O O . GLU B 1 42 ? 50.688 -12.891 -8.977 1 51.22 42 GLU B O 1
ATOM 4118 N N . PHE B 1 43 ? 49.406 -11.055 -9.062 1 50.62 43 PHE B N 1
ATOM 4119 C CA . PHE B 1 43 ? 50.406 -10.18 -8.5 1 50.62 43 PHE B CA 1
ATOM 4120 C C . PHE B 1 43 ? 50.719 -10.555 -7.055 1 50.62 43 PHE B C 1
ATOM 4122 O O . PHE B 1 43 ? 51.875 -10.625 -6.652 1 50.62 43 PHE B O 1
ATOM 4129 N N . VAL B 1 44 ? 49.719 -10.867 -6.309 1 48.03 44 VAL B N 1
ATOM 4130 C CA . VAL B 1 44 ? 49.875 -11.258 -4.91 1 48.03 44 VAL B CA 1
ATOM 4131 C C . VAL B 1 44 ? 50.562 -12.617 -4.836 1 48.03 44 VAL B C 1
ATOM 4133 O O . VAL B 1 44 ? 51.5 -12.805 -4.051 1 48.03 44 VAL B O 1
ATOM 4136 N N . VAL B 1 45 ? 50.219 -13.484 -5.789 1 48.59 45 VAL B N 1
ATOM 4137 C CA . VAL B 1 45 ? 50.844 -14.805 -5.84 1 48.59 45 VAL B CA 1
ATOM 4138 C C . VAL B 1 45 ? 52.281 -14.688 -6.301 1 48.59 45 VAL B C 1
ATOM 4140 O O . VAL B 1 45 ? 53.188 -15.312 -5.723 1 48.59 45 VAL B O 1
ATOM 4143 N N . GLN B 1 46 ? 52.562 -13.867 -7.305 1 47.56 46 GLN B N 1
ATOM 4144 C CA . GLN B 1 46 ? 53.906 -13.68 -7.816 1 47.56 46 GLN B CA 1
ATOM 4145 C C . GLN B 1 46 ? 54.812 -12.961 -6.797 1 47.56 46 GLN B C 1
ATOM 4147 O O . GLN B 1 46 ? 55.969 -13.312 -6.625 1 47.56 46 GLN B O 1
ATOM 4152 N N . HIS B 1 47 ? 54.188 -11.969 -6.211 1 48.06 47 HIS B N 1
ATOM 4153 C CA . HIS B 1 47 ? 54.938 -11.273 -5.172 1 48.06 47 HIS B CA 1
ATOM 4154 C C . HIS B 1 47 ? 55.25 -12.203 -4.004 1 48.06 47 HIS B C 1
ATOM 4156 O O . HIS B 1 47 ? 56.375 -12.156 -3.461 1 48.06 47 HIS B O 1
ATOM 4162 N N . PHE B 1 48 ? 54.375 -13.094 -3.729 1 43.66 48 PHE B N 1
ATOM 4163 C CA . PHE B 1 48 ? 54.594 -14.094 -2.686 1 43.66 48 PHE B CA 1
ATOM 4164 C C . PHE B 1 48 ? 55.625 -15.109 -3.125 1 43.66 48 PHE B C 1
ATOM 4166 O O . PHE B 1 48 ? 56.5 -15.516 -2.336 1 43.66 48 PHE B O 1
ATOM 4173 N N . LEU B 1 49 ? 55.594 -15.516 -4.34 1 42.59 49 LEU B N 1
ATOM 4174 C CA . LEU B 1 49 ? 56.562 -16.484 -4.863 1 42.59 49 LEU B CA 1
ATOM 4175 C C . LEU B 1 49 ? 57.938 -15.859 -4.992 1 42.59 49 LEU B C 1
ATOM 4177 O O . LEU B 1 49 ? 58.969 -16.531 -4.777 1 42.59 49 LEU B O 1
ATOM 4181 N N . SER B 1 50 ? 57.969 -14.602 -5.375 1 41.06 50 SER B N 1
ATOM 4182 C CA . SER B 1 50 ? 59.25 -13.93 -5.531 1 41.06 50 SER B CA 1
ATOM 4183 C C . SER B 1 50 ? 59.938 -13.727 -4.184 1 41.06 50 SER B C 1
ATOM 4185 O O . SER B 1 50 ? 61.188 -13.766 -4.094 1 41.06 50 SER B O 1
ATOM 4187 N N . GLN B 1 51 ? 59.062 -13.461 -3.236 1 38.84 51 GLN B N 1
ATOM 4188 C CA . GLN B 1 51 ? 59.719 -13.281 -1.933 1 38.84 51 GLN B CA 1
ATOM 4189 C C . GLN B 1 51 ? 60.344 -14.586 -1.438 1 38.84 51 GLN B C 1
ATOM 4191 O O . GLN B 1 51 ? 61.219 -14.57 -0.596 1 38.84 51 GLN B O 1
ATOM 4196 N N . VAL B 1 52 ? 59.719 -15.695 -1.875 1 37.09 52 VAL B N 1
ATOM 4197 C CA . VAL B 1 52 ? 60.25 -16.969 -1.423 1 37.09 52 VAL B CA 1
ATOM 4198 C C . VAL B 1 52 ? 61.594 -17.219 -2.109 1 37.09 52 VAL B C 1
ATOM 4200 O O . VAL B 1 52 ? 62.5 -17.844 -1.528 1 37.09 52 VAL B O 1
ATOM 4203 N N . GLU B 1 53 ? 61.688 -16.828 -3.432 1 34.16 53 GLU B N 1
ATOM 4204 C CA . GLU B 1 53 ? 62.906 -17.234 -4.141 1 34.16 53 GLU B CA 1
ATOM 4205 C C . GLU B 1 53 ? 64.125 -16.406 -3.723 1 34.16 53 GLU B C 1
ATOM 4207 O O . GLU B 1 53 ? 65.25 -16.75 -4.043 1 34.16 53 GLU B O 1
ATOM 4212 N N . SER B 1 54 ? 63.781 -15.109 -3.488 1 33.38 54 SER B N 1
ATOM 4213 C CA . SER B 1 54 ? 64.938 -14.195 -3.479 1 33.38 54 SER B CA 1
ATOM 4214 C C . SER B 1 54 ? 65.812 -14.469 -2.295 1 33.38 54 SER B C 1
ATOM 4216 O O . SER B 1 54 ? 66.625 -13.625 -1.927 1 33.38 54 SER B O 1
ATOM 4218 N N . ASN B 1 55 ? 65.688 -15.539 -1.616 1 30.64 55 ASN B N 1
ATOM 4219 C CA . ASN B 1 55 ? 66.5 -15.562 -0.433 1 30.64 55 ASN B CA 1
ATOM 4220 C C . ASN B 1 55 ? 68 -15.68 -0.809 1 30.64 55 ASN B C 1
ATOM 4222 O O . ASN B 1 55 ? 68.812 -16.078 0.02 1 30.64 55 ASN B O 1
ATOM 4226 N N . ASP B 1 56 ? 68.25 -15.859 -2.234 1 26.7 56 ASP B N 1
ATOM 4227 C CA . ASP B 1 56 ? 69.625 -16.328 -2.238 1 26.7 56 ASP B CA 1
ATOM 4228 C C . ASP B 1 56 ? 70.562 -15.195 -1.869 1 26.7 56 ASP B C 1
ATOM 4230 O O . ASP B 1 56 ? 71.438 -15.352 -0.982 1 26.7 56 ASP B O 1
ATOM 4234 N N . GLY B 1 57 ? 71.438 -14.562 -2.91 1 26.55 57 GLY B N 1
ATOM 4235 C CA . GLY B 1 57 ? 72.875 -14.141 -2.979 1 26.55 57 GLY B CA 1
ATOM 4236 C C . GLY B 1 57 ? 73.062 -12.734 -2.451 1 26.55 57 GLY B C 1
ATOM 4237 O O . GLY B 1 57 ? 72.312 -11.828 -2.742 1 26.55 57 GLY B O 1
ATOM 4238 N N . GLY B 1 58 ? 73.812 -12.492 -1.25 1 25.38 58 GLY B N 1
ATOM 4239 C CA . GLY B 1 58 ? 74.125 -11.406 -0.33 1 25.38 58 GLY B CA 1
ATOM 4240 C C . GLY B 1 58 ? 74.875 -10.266 -0.981 1 25.38 58 GLY B C 1
ATOM 4241 O O . GLY B 1 58 ? 75.312 -9.328 -0.304 1 25.38 58 GLY B O 1
ATOM 4242 N N . VAL B 1 59 ? 75.25 -10.125 -2.299 1 24.41 59 VAL B N 1
ATOM 4243 C CA . VAL B 1 59 ? 76.5 -9.305 -2.332 1 24.41 59 VAL B CA 1
ATOM 4244 C C . VAL B 1 59 ? 76.125 -7.844 -2.064 1 24.41 59 VAL B C 1
ATOM 4246 O O . VAL B 1 59 ? 75.438 -7.207 -2.875 1 24.41 59 VAL B O 1
ATOM 4249 N N . LEU B 1 60 ? 75.75 -7.371 -0.788 1 21.16 60 LEU B N 1
ATOM 4250 C CA . LEU B 1 60 ? 75.25 -6.059 -0.417 1 21.16 60 LEU B CA 1
ATOM 4251 C C . LEU B 1 60 ? 76.312 -4.973 -0.669 1 21.16 60 LEU B C 1
ATOM 4253 O O . LEU B 1 60 ? 77.375 -5.016 -0.099 1 21.16 60 LEU B O 1
ATOM 4257 N N . GLN B 1 61 ? 76.625 -4.582 -1.964 1 21 61 GLN B N 1
ATOM 4258 C CA . GLN B 1 61 ? 77.625 -3.561 -2.115 1 21 61 GLN B CA 1
ATOM 4259 C C . GLN B 1 61 ? 77.312 -2.307 -1.317 1 21 61 GLN B C 1
ATOM 4261 O O . GLN B 1 61 ? 76.188 -1.825 -1.368 1 21 61 GLN B O 1
ATOM 4266 N N . CYS B 1 62 ? 78.125 -1.908 -0.231 1 19.52 62 CYS B N 1
ATOM 4267 C CA . CYS B 1 62 ? 78.125 -1.004 0.913 1 19.52 62 CYS B CA 1
ATOM 4268 C C . CYS B 1 62 ? 78.188 0.449 0.457 1 19.52 62 CYS B C 1
ATOM 4270 O O . CYS B 1 62 ? 79.25 0.93 0.069 1 19.52 62 CYS B O 1
ATOM 4272 N N . ALA B 1 63 ? 77.375 0.982 -0.502 1 21.67 63 ALA B N 1
ATOM 4273 C CA . ALA B 1 63 ? 77.75 2.348 -0.851 1 21.67 63 ALA B CA 1
ATOM 4274 C C . ALA B 1 63 ? 77.688 3.264 0.368 1 21.67 63 ALA B C 1
ATOM 4276 O O . ALA B 1 63 ? 77 2.992 1.317 1 21.67 63 ALA B O 1
ATOM 4277 N N . ARG B 1 64 ? 78.5 4.578 0.335 1 20.2 64 ARG B N 1
ATOM 4278 C CA . ARG B 1 64 ? 79.062 5.574 1.224 1 20.2 64 ARG B CA 1
ATOM 4279 C C . ARG B 1 64 ? 78 6.402 1.904 1 20.2 64 ARG B C 1
ATOM 4281 O O . ARG B 1 64 ? 76.938 6.738 1.287 1 20.2 64 ARG B O 1
ATOM 4288 N N . PRO B 1 65 ? 78.062 6.727 3.408 1 22.34 65 PRO B N 1
ATOM 4289 C CA . PRO B 1 65 ? 77.25 7.004 4.613 1 22.34 65 PRO B CA 1
ATOM 4290 C C . PRO B 1 65 ? 76.875 8.477 4.754 1 22.34 65 PRO B C 1
ATOM 4292 O O . PRO B 1 65 ? 76.312 8.875 5.75 1 22.34 65 PRO B O 1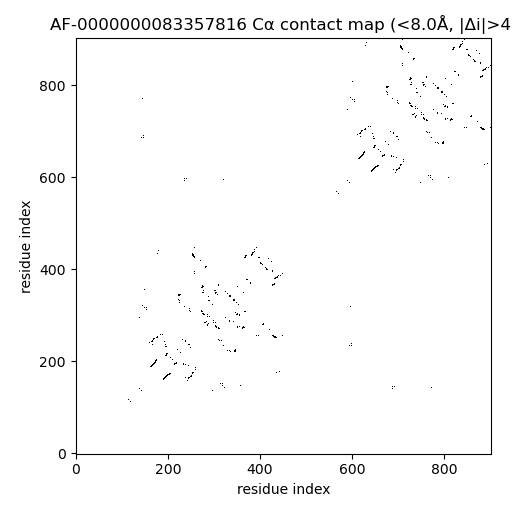
ATOM 4295 N N . LYS B 1 66 ? 77 9.523 3.766 1 21.56 66 LYS B N 1
ATOM 4296 C CA . LYS B 1 66 ? 77.562 10.703 4.465 1 21.56 66 LYS B CA 1
ATOM 4297 C C . LYS B 1 66 ? 76.562 11.203 5.504 1 21.56 66 LYS B C 1
ATOM 4299 O O . LYS B 1 66 ? 76.875 11.43 6.66 1 21.56 66 LYS B O 1
ATOM 4304 N N . ARG B 1 67 ? 75.562 12.195 5.215 1 21.58 67 ARG B N 1
ATOM 4305 C CA . ARG B 1 67 ? 75.438 13.484 5.875 1 21.58 67 ARG B CA 1
ATOM 4306 C C . ARG B 1 67 ? 74.562 13.375 7.105 1 21.58 67 ARG B C 1
ATOM 4308 O O . ARG B 1 67 ? 73.75 12.453 7.215 1 21.58 67 ARG B O 1
ATOM 4315 N N . GLY B 1 68 ? 74.625 14.469 8.148 1 21.38 68 GLY B N 1
ATOM 4316 C CA . GLY B 1 68 ? 74.5 14.805 9.562 1 21.38 68 GLY B CA 1
ATOM 4317 C C . GLY B 1 68 ? 73.125 14.992 10.055 1 21.38 68 GLY B C 1
ATOM 4318 O O . GLY B 1 68 ? 72.375 15.875 9.578 1 21.38 68 GLY B O 1
ATOM 4319 N N . MET B 1 69 ? 72.375 14.055 10.422 1 21.17 69 MET B N 1
ATOM 4320 C CA . MET B 1 69 ? 70.938 14.102 10.828 1 21.17 69 MET B CA 1
ATOM 4321 C C . MET B 1 69 ? 70.812 14.781 12.18 1 21.17 69 MET B C 1
ATOM 4323 O O . MET B 1 69 ? 71.312 14.297 13.188 1 21.17 69 MET B O 1
ATOM 4327 N N . LYS B 1 70 ? 70.812 16.094 12.328 1 24.22 70 LYS B N 1
ATOM 4328 C CA . LYS B 1 70 ? 70.938 16.719 13.641 1 24.22 70 LYS B CA 1
ATOM 4329 C C . LYS B 1 70 ? 69.812 16.234 14.578 1 24.22 70 LYS B C 1
ATOM 4331 O O . LYS B 1 70 ? 68.688 16.609 14.422 1 24.22 70 LYS B O 1
ATOM 4336 N N . TRP B 1 71 ? 69.75 14.906 14.875 1 19.94 71 TRP B N 1
ATOM 4337 C CA . TRP B 1 71 ? 68.75 14.406 15.82 1 19.94 71 TRP B CA 1
ATOM 4338 C C . TRP B 1 71 ? 68.938 14.992 17.203 1 19.94 71 TRP B C 1
ATOM 4340 O O . TRP B 1 71 ? 70 14.789 17.812 1 19.94 71 TRP B O 1
ATOM 4350 N N . TYR B 1 72 ? 68.562 16.188 17.344 1 22.81 72 TYR B N 1
ATOM 4351 C CA . TYR B 1 72 ? 68.875 16.953 18.547 1 22.81 72 TYR B CA 1
ATOM 4352 C C . TYR B 1 72 ? 68.625 16.109 19.797 1 22.81 72 TYR B C 1
ATOM 4354 O O . TYR B 1 72 ? 67.938 15.094 19.719 1 22.81 72 TYR B O 1
ATOM 4362 N N . GLN B 1 73 ? 68.875 16.75 21.031 1 24 73 GLN B N 1
ATOM 4363 C CA . GLN B 1 73 ? 69.5 16.672 22.375 1 24 73 GLN B CA 1
ATOM 4364 C C . GLN B 1 73 ? 68.5 16.047 23.359 1 24 73 GLN B C 1
ATOM 4366 O O . GLN B 1 73 ? 67.688 16.75 23.953 1 24 73 GLN B O 1
ATOM 4371 N N . VAL B 1 74 ? 67.875 14.914 22.891 1 20.86 74 VAL B N 1
ATOM 4372 C CA . VAL B 1 74 ? 66.75 14.445 23.75 1 20.86 74 VAL B CA 1
ATOM 4373 C C . VAL B 1 74 ? 67.312 14.25 25.172 1 20.86 74 VAL B C 1
ATOM 4375 O O . VAL B 1 74 ? 66.75 14.812 26.125 1 20.86 74 VAL B O 1
ATOM 4378 N N . TRP B 1 75 ? 67.312 12.992 25.672 1 20.73 75 TRP B N 1
ATOM 4379 C CA . TRP B 1 75 ? 66.938 12.344 26.922 1 20.73 75 TRP B CA 1
ATOM 4380 C C . TRP B 1 75 ? 68.062 12.211 27.875 1 20.73 75 TRP B C 1
ATOM 4382 O O . TRP B 1 75 ? 68.938 11.297 27.719 1 20.73 75 TRP B O 1
ATOM 4392 N N . LYS B 1 76 ? 68.875 13.18 28.297 1 24.61 76 LYS B N 1
ATOM 4393 C CA . LYS B 1 76 ? 70.188 12.922 28.906 1 24.61 76 LYS B CA 1
ATOM 4394 C C . LYS B 1 76 ? 70 12.164 30.219 1 24.61 76 LYS B C 1
ATOM 4396 O O . LYS B 1 76 ? 70.75 12.422 31.172 1 24.61 76 LYS B O 1
ATOM 4401 N N . LEU B 1 77 ? 68.875 11.477 30.469 1 21.61 77 LEU B N 1
ATOM 4402 C CA . LEU B 1 77 ? 68.875 11.109 31.891 1 21.61 77 LEU B CA 1
ATOM 4403 C C . LEU B 1 77 ? 70.062 10.172 32.188 1 21.61 77 LEU B C 1
ATOM 4405 O O . LEU B 1 77 ? 70.375 9.289 31.406 1 21.61 77 LEU B O 1
ATOM 4409 N N . ARG B 1 78 ? 71 10.484 33.188 1 24.02 78 ARG B N 1
ATOM 4410 C CA . ARG B 1 78 ? 72.25 10.102 33.75 1 24.02 78 ARG B CA 1
ATOM 4411 C C . ARG B 1 78 ? 72.25 8.672 34.281 1 24.02 78 ARG B C 1
ATOM 4413 O O . ARG B 1 78 ? 72.188 8.461 35.469 1 24.02 78 ARG B O 1
ATOM 4420 N N . PHE B 1 79 ? 71.375 7.719 33.844 1 23.08 79 PHE B N 1
ATOM 4421 C CA . PHE B 1 79 ? 71.438 6.488 34.625 1 23.08 79 PHE B CA 1
ATOM 4422 C C . PHE B 1 79 ? 72.812 5.797 34.438 1 23.08 79 PHE B C 1
ATOM 4424 O O . PHE B 1 79 ? 73.188 5.473 33.344 1 23.08 79 PHE B O 1
ATOM 4431 N N . SER B 1 80 ? 73.812 6.027 35.344 1 23.59 80 SER B N 1
ATOM 4432 C CA . SER B 1 80 ? 75.188 5.613 35.438 1 23.59 80 SER B CA 1
ATOM 4433 C C . SER B 1 80 ? 75.375 4.129 35.125 1 23.59 80 SER B C 1
ATOM 4435 O O . SER B 1 80 ? 76.062 3.766 34.188 1 23.59 80 SER B O 1
ATOM 4437 N N . ASP B 1 81 ? 75.688 3.273 36.125 1 25.69 81 ASP B N 1
ATOM 4438 C CA . ASP B 1 81 ? 76.812 2.355 36.281 1 25.69 81 ASP B CA 1
ATOM 4439 C C . ASP B 1 81 ? 76.5 0.992 35.656 1 25.69 81 ASP B C 1
ATOM 4441 O O . ASP B 1 81 ? 77.375 0.091 35.688 1 25.69 81 ASP B O 1
ATOM 4445 N N . MET B 1 82 ? 75.25 0.534 35.625 1 23.33 82 MET B N 1
ATOM 4446 C CA . MET B 1 82 ? 75.188 -0.908 35.844 1 23.33 82 MET B CA 1
ATOM 4447 C C . MET B 1 82 ? 75.812 -1.666 34.688 1 23.33 82 MET B C 1
ATOM 4449 O O . MET B 1 82 ? 75.688 -1.249 33.531 1 23.33 82 MET B O 1
ATOM 4453 N N . LYS B 1 83 ? 76.688 -2.83 35.031 1 30.05 83 LYS B N 1
ATOM 4454 C CA . LYS B 1 83 ? 77.562 -3.781 34.344 1 30.05 83 LYS B CA 1
ATOM 4455 C C . LYS B 1 83 ? 76.812 -4.434 33.156 1 30.05 83 LYS B C 1
ATOM 4457 O O . LYS B 1 83 ? 75.625 -4.676 33.219 1 30.05 83 LYS B O 1
ATOM 4462 N N . GLY B 1 84 ? 77.312 -4.422 31.812 1 26.88 84 GLY B N 1
ATOM 4463 C CA . GLY B 1 84 ? 77 -4.66 30.422 1 26.88 84 GLY B CA 1
ATOM 4464 C C . GLY B 1 84 ? 76.625 -6.105 30.125 1 26.88 84 GLY B C 1
ATOM 4465 O O . GLY B 1 84 ? 77.5 -6.879 29.672 1 26.88 84 GLY B O 1
ATOM 4466 N N . VAL B 1 85 ? 75.75 -6.797 31 1 28.31 85 VAL B N 1
ATOM 4467 C CA . VAL B 1 85 ? 75.688 -8.227 30.719 1 28.31 85 VAL B CA 1
ATOM 4468 C C . VAL B 1 85 ? 75.125 -8.453 29.312 1 28.31 85 VAL B C 1
ATOM 4470 O O . VAL B 1 85 ? 74.188 -7.785 28.875 1 28.31 85 VAL B O 1
ATOM 4473 N N . THR B 1 86 ? 76 -9.031 28.391 1 28.14 86 THR B N 1
ATOM 4474 C CA . THR B 1 86 ? 75.938 -9.352 26.969 1 28.14 86 THR B CA 1
ATOM 4475 C C . THR B 1 86 ? 74.75 -10.25 26.688 1 28.14 86 THR B C 1
ATOM 4477 O O . THR B 1 86 ? 74.688 -11.406 27.125 1 28.14 86 THR B O 1
ATOM 4480 N N . VAL B 1 87 ? 73.438 -9.789 26.906 1 30.09 87 VAL B N 1
ATOM 4481 C CA . VAL B 1 87 ? 72.312 -10.68 26.719 1 30.09 87 VAL B CA 1
ATOM 4482 C C . VAL B 1 87 ? 72.25 -11.172 25.266 1 30.09 87 VAL B C 1
ATOM 4484 O O . VAL B 1 87 ? 72.375 -10.367 24.328 1 30.09 87 VAL B O 1
ATOM 4487 N N . PRO B 1 88 ? 72.562 -12.547 25.016 1 30.59 88 PRO B N 1
ATOM 4488 C CA . PRO B 1 88 ? 72.625 -13.18 23.703 1 30.59 88 PRO B CA 1
ATOM 4489 C C . PRO B 1 88 ? 71.375 -12.906 22.859 1 30.59 88 PRO B C 1
ATOM 4491 O O . PRO B 1 88 ? 70.25 -12.734 23.406 1 30.59 88 PRO B O 1
ATOM 4494 N N . ARG B 1 89 ? 71.5 -12.25 21.703 1 32.41 89 ARG B N 1
ATOM 4495 C CA . ARG B 1 89 ? 70.5 -11.844 20.672 1 32.41 89 ARG B CA 1
ATOM 4496 C C . ARG B 1 89 ? 69.625 -13.016 20.25 1 32.41 89 ARG B C 1
ATOM 4498 O O . ARG B 1 89 ? 70.125 -13.992 19.672 1 32.41 89 ARG B O 1
ATOM 4505 N N . ILE B 1 90 ? 68.75 -13.477 21.109 1 29.47 90 ILE B N 1
ATOM 4506 C CA . ILE B 1 90 ? 67.812 -14.539 20.703 1 29.47 90 ILE B CA 1
ATOM 4507 C C . ILE B 1 90 ? 67.188 -14.188 19.375 1 29.47 90 ILE B C 1
ATOM 4509 O O . ILE B 1 90 ? 66.562 -13.125 19.219 1 29.47 90 ILE B O 1
ATOM 4513 N N . ARG B 1 91 ? 67.688 -14.773 18.188 1 32.53 91 ARG B N 1
ATOM 4514 C CA . ARG B 1 91 ? 67.25 -14.766 16.797 1 32.53 91 ARG B CA 1
ATOM 4515 C C . ARG B 1 91 ? 65.75 -14.984 16.734 1 32.53 91 ARG B C 1
ATOM 4517 O O . ARG B 1 91 ? 65.188 -15.945 17.297 1 32.53 91 ARG B O 1
ATOM 4524 N N . ALA B 1 92 ? 65 -13.867 16.688 1 36.97 92 ALA B N 1
ATOM 4525 C CA . ALA B 1 92 ? 63.531 -13.844 16.516 1 36.97 92 ALA B CA 1
ATOM 4526 C C . ALA B 1 92 ? 63.125 -14.781 15.383 1 36.97 92 ALA B C 1
ATOM 4528 O O . ALA B 1 92 ? 63.625 -14.688 14.266 1 36.97 92 ALA B O 1
ATOM 4529 N N . SER B 1 93 ? 62.812 -16.062 15.695 1 36.06 93 SER B N 1
ATOM 4530 C CA . SER B 1 93 ? 62.406 -17.141 14.812 1 36.06 93 SER B CA 1
ATOM 4531 C C . SER B 1 93 ? 61.344 -16.688 13.812 1 36.06 93 SER B C 1
ATOM 4533 O O . SER B 1 93 ? 60.5 -15.844 14.133 1 36.06 93 SER B O 1
ATOM 4535 N N . PRO B 1 94 ? 61.625 -16.828 12.469 1 43.47 94 PRO B N 1
ATOM 4536 C CA . PRO B 1 94 ? 60.844 -16.5 11.289 1 43.47 94 PRO B CA 1
ATOM 4537 C C . PRO B 1 94 ? 59.406 -16.984 11.391 1 43.47 94 PRO B C 1
ATOM 4539 O O . PRO B 1 94 ? 58.594 -16.75 10.477 1 43.47 94 PRO B O 1
ATOM 4542 N N . ARG B 1 95 ? 59.094 -17.703 12.508 1 45.38 95 ARG B N 1
ATOM 4543 C CA . ARG B 1 95 ? 57.75 -18.281 12.594 1 45.38 95 ARG B CA 1
ATOM 4544 C C . ARG B 1 95 ? 56.688 -17.188 12.766 1 45.38 95 ARG B C 1
ATOM 4546 O O . ARG B 1 95 ? 55.5 -17.422 12.555 1 45.38 95 ARG B O 1
ATOM 4553 N N . ARG B 1 96 ? 57.156 -15.992 13.266 1 47.97 96 ARG B N 1
ATOM 4554 C CA . ARG B 1 96 ? 56.125 -14.992 13.555 1 47.97 96 ARG B CA 1
ATOM 4555 C C . ARG B 1 96 ? 55.594 -14.375 12.266 1 47.97 96 ARG B C 1
ATOM 4557 O O . ARG B 1 96 ? 54.406 -14.023 12.188 1 47.97 96 ARG B O 1
ATOM 4564 N N . ARG B 1 97 ? 56.469 -14.398 11.273 1 50.19 97 ARG B N 1
ATOM 4565 C CA . ARG B 1 97 ? 56.031 -13.75 10.047 1 50.19 97 ARG B CA 1
ATOM 4566 C C . ARG B 1 97 ? 55.062 -14.648 9.266 1 50.19 97 ARG B C 1
ATOM 4568 O O . ARG B 1 97 ? 54.156 -14.156 8.594 1 50.19 97 ARG B O 1
ATOM 4575 N N . ILE B 1 98 ? 55.312 -16 9.516 1 53.91 98 ILE B N 1
ATOM 4576 C CA . ILE B 1 98 ? 54.469 -16.938 8.805 1 53.91 98 ILE B CA 1
ATOM 4577 C C . ILE B 1 98 ? 53.062 -16.875 9.383 1 53.91 98 ILE B C 1
ATOM 4579 O O . ILE B 1 98 ? 52.062 -16.953 8.648 1 53.91 98 ILE B O 1
ATOM 4583 N N . TRP B 1 99 ? 53.031 -16.5 10.656 1 58.03 99 TRP B N 1
ATOM 4584 C CA . TRP B 1 99 ? 51.719 -16.484 11.297 1 58.03 99 TRP B CA 1
ATOM 4585 C C . TRP B 1 99 ? 50.906 -15.281 10.844 1 58.03 99 TRP B C 1
ATOM 4587 O O . TRP B 1 99 ? 49.688 -15.383 10.648 1 58.03 99 TRP B O 1
ATOM 4597 N N . ILE B 1 100 ? 51.656 -14.195 10.492 1 60.97 100 ILE B N 1
ATOM 4598 C CA . ILE B 1 100 ? 50.938 -13.023 10.016 1 60.97 100 ILE B CA 1
ATOM 4599 C C . ILE B 1 100 ? 50.344 -13.305 8.625 1 60.97 100 ILE B C 1
ATOM 4601 O O . ILE B 1 100 ? 49.188 -12.984 8.344 1 60.97 100 ILE B O 1
ATOM 4605 N N . SER B 1 101 ? 51.188 -14.062 7.848 1 62.44 101 SER B N 1
ATOM 4606 C CA . SER B 1 101 ? 50.719 -14.391 6.504 1 62.44 101 SER B CA 1
ATOM 4607 C C . SER B 1 101 ? 49.562 -15.391 6.555 1 62.44 101 SER B C 1
ATOM 4609 O O . SER B 1 101 ? 48.594 -15.266 5.805 1 62.44 101 SER B O 1
ATOM 4611 N N . VAL B 1 102 ? 49.594 -16.297 7.484 1 63.22 102 VAL B N 1
ATOM 4612 C CA . VAL B 1 102 ? 48.531 -17.281 7.645 1 63.22 102 VAL B CA 1
ATOM 4613 C C . VAL B 1 102 ? 47.25 -16.594 8.164 1 63.22 102 VAL B C 1
ATOM 4615 O O . VAL B 1 102 ? 46.156 -16.875 7.676 1 63.22 102 VAL B O 1
ATOM 4618 N N . VAL B 1 103 ? 47.438 -15.625 9 1 66.56 103 VAL B N 1
ATOM 4619 C CA . VAL B 1 103 ? 46.281 -14.906 9.547 1 66.56 103 VAL B CA 1
ATOM 4620 C C . VAL B 1 103 ? 45.656 -14.023 8.469 1 66.56 103 VAL B C 1
ATOM 4622 O O . VAL B 1 103 ? 44.438 -13.977 8.336 1 66.56 103 VAL B O 1
ATOM 4625 N N . VAL B 1 104 ? 46.562 -13.43 7.668 1 67.44 104 VAL B N 1
ATOM 4626 C CA . VAL B 1 104 ? 46.062 -12.578 6.59 1 67.44 104 VAL B CA 1
ATOM 4627 C C . VAL B 1 104 ? 45.344 -13.438 5.547 1 67.44 104 VAL B C 1
ATOM 4629 O O . VAL B 1 104 ? 44.25 -13.086 5.082 1 67.44 104 VAL B O 1
ATOM 4632 N N . ILE B 1 105 ? 45.875 -14.641 5.242 1 66.12 105 ILE B N 1
ATOM 4633 C CA . ILE B 1 105 ? 45.25 -15.562 4.305 1 66.12 105 ILE B CA 1
ATOM 4634 C C . ILE B 1 105 ? 43.938 -16.078 4.891 1 66.12 105 ILE B C 1
ATOM 4636 O O . ILE B 1 105 ? 42.906 -16.141 4.191 1 66.12 105 ILE B O 1
ATOM 4640 N N . PHE B 1 106 ? 43.906 -16.312 6.152 1 67.75 106 PHE B N 1
ATOM 4641 C CA . PHE B 1 106 ? 42.688 -16.781 6.809 1 67.75 106 PHE B CA 1
ATOM 4642 C C . PHE B 1 106 ? 41.625 -15.688 6.809 1 67.75 106 PHE B C 1
ATOM 4644 O O . PHE B 1 106 ? 40.438 -15.961 6.559 1 67.75 106 PHE B O 1
ATOM 4651 N N . ILE B 1 107 ? 42.031 -14.461 7.043 1 67.19 107 ILE B N 1
ATOM 4652 C CA . ILE B 1 107 ? 41.094 -13.336 7 1 67.19 107 ILE B CA 1
ATOM 4653 C C . ILE B 1 107 ? 40.562 -13.156 5.578 1 67.19 107 ILE B C 1
ATOM 4655 O O . ILE B 1 107 ? 39.344 -12.992 5.371 1 67.19 107 ILE B O 1
ATOM 4659 N N . ILE B 1 108 ? 41.438 -13.281 4.574 1 65.81 108 ILE B N 1
ATOM 4660 C CA . ILE B 1 108 ? 41.031 -13.125 3.188 1 65.81 108 ILE B CA 1
ATOM 4661 C C . ILE B 1 108 ? 40.094 -14.266 2.803 1 65.81 108 ILE B C 1
ATOM 4663 O O . ILE B 1 108 ? 39.062 -14.031 2.168 1 65.81 108 ILE B O 1
ATOM 4667 N N . ILE B 1 109 ? 40.281 -15.508 3.209 1 63.56 109 ILE B N 1
ATOM 4668 C CA . ILE B 1 109 ? 39.406 -16.641 2.914 1 63.56 109 ILE B CA 1
ATOM 4669 C C . ILE B 1 109 ? 38.094 -16.484 3.629 1 63.56 109 ILE B C 1
ATOM 4671 O O . ILE B 1 109 ? 37.031 -16.734 3.047 1 63.56 109 ILE B O 1
ATOM 4675 N N . THR B 1 110 ? 38.094 -16.031 4.859 1 64.81 110 THR B N 1
ATOM 4676 C CA . THR B 1 110 ? 36.844 -15.828 5.59 1 64.81 110 THR B CA 1
ATOM 4677 C C . THR B 1 110 ? 36.031 -14.703 4.961 1 64.81 110 THR B C 1
ATOM 4679 O O . THR B 1 110 ? 34.812 -14.812 4.836 1 64.81 110 THR B O 1
ATOM 4682 N N . VAL B 1 111 ? 36.656 -13.609 4.609 1 62.91 111 VAL B N 1
ATOM 4683 C CA . VAL B 1 111 ? 35.969 -12.508 3.951 1 62.91 111 VAL B CA 1
ATOM 4684 C C . VAL B 1 111 ? 35.438 -12.969 2.594 1 62.91 111 VAL B C 1
ATOM 4686 O O . VAL B 1 111 ? 34.281 -12.688 2.236 1 62.91 111 VAL B O 1
ATOM 4689 N N . LEU B 1 112 ? 36.281 -13.68 1.825 1 57.84 112 LEU B N 1
ATOM 4690 C CA . LEU B 1 112 ? 35.844 -14.227 0.551 1 57.84 112 LEU B CA 1
ATOM 4691 C C . LEU B 1 112 ? 34.719 -15.25 0.761 1 57.84 112 LEU B C 1
ATOM 4693 O O . LEU B 1 112 ? 33.75 -15.273 0.004 1 57.84 112 LEU B O 1
ATOM 4697 N N . TRP B 1 113 ? 34.812 -16.156 1.722 1 57.72 113 TRP B N 1
ATOM 4698 C CA . TRP B 1 113 ? 33.75 -17.109 2.076 1 57.72 113 TRP B CA 1
ATOM 4699 C C . TRP B 1 113 ? 32.5 -16.375 2.521 1 57.72 113 TRP B C 1
ATOM 4701 O O . TRP B 1 113 ? 31.391 -16.703 2.1 1 57.72 113 TRP B O 1
ATOM 4711 N N . ALA B 1 114 ? 32.656 -15.445 3.453 1 57.56 114 ALA B N 1
ATOM 4712 C CA . ALA B 1 114 ? 31.516 -14.633 3.877 1 57.56 114 ALA B CA 1
ATOM 4713 C C . A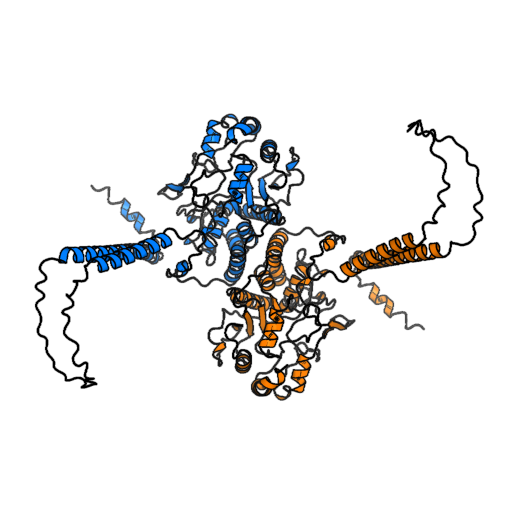LA B 1 114 ? 30.922 -13.859 2.703 1 57.56 114 ALA B C 1
ATOM 4715 O O . ALA B 1 114 ? 29.719 -13.617 2.65 1 57.56 114 ALA B O 1
ATOM 4716 N N . TYR B 1 115 ? 31.781 -13.398 1.847 1 55.5 115 TYR B N 1
ATOM 4717 C CA . TYR B 1 115 ? 31.344 -12.742 0.62 1 55.5 115 TYR B CA 1
ATOM 4718 C C . TYR B 1 115 ? 30.656 -13.727 -0.316 1 55.5 115 TYR B C 1
ATOM 4720 O O . TYR B 1 115 ? 29.625 -13.398 -0.917 1 55.5 115 TYR B O 1
ATOM 4728 N N . LEU B 1 116 ? 31.156 -14.891 -0.538 1 52.97 116 LEU B N 1
ATOM 4729 C CA . LEU B 1 116 ? 30.609 -15.922 -1.42 1 52.97 116 LEU B CA 1
ATOM 4730 C C . LEU B 1 116 ? 29.453 -16.641 -0.757 1 52.97 116 LEU B C 1
ATOM 4732 O O . LEU B 1 116 ? 28.516 -17.094 -1.438 1 52.97 116 LEU B O 1
ATOM 4736 N N . TYR B 1 117 ? 29.5 -16.906 0.477 1 45.59 117 TYR B N 1
ATOM 4737 C CA . TYR B 1 117 ? 28.453 -17.547 1.263 1 45.59 117 TYR B CA 1
ATOM 4738 C C . TYR B 1 117 ? 28.016 -16.656 2.422 1 45.59 117 TYR B C 1
ATOM 4740 O O . TYR B 1 117 ? 28.469 -16.844 3.557 1 45.59 117 TYR B O 1
ATOM 4748 N N . PRO B 1 118 ? 27.344 -15.484 2.127 1 43.94 118 PRO B N 1
ATOM 4749 C CA . PRO B 1 118 ? 26.922 -14.625 3.23 1 43.94 118 PRO B CA 1
ATOM 4750 C C . PRO B 1 118 ? 25.969 -15.336 4.199 1 43.94 118 PRO B C 1
ATOM 4752 O O . PRO B 1 118 ? 25.234 -16.234 3.795 1 43.94 118 PRO B O 1
ATOM 4755 N N . PRO B 1 119 ? 26.328 -15.297 5.461 1 41.22 119 PRO B N 1
ATOM 4756 C CA . PRO B 1 119 ? 25.328 -15.914 6.324 1 41.22 119 PRO B CA 1
ATOM 4757 C C . PRO B 1 119 ? 23.906 -15.469 5.977 1 41.22 119 PRO B C 1
ATOM 4759 O O . PRO B 1 119 ? 23.703 -14.367 5.457 1 41.22 119 PRO B O 1
ATOM 4762 N N . GLN B 1 120 ? 23.031 -16.453 5.969 1 38.03 120 GLN B N 1
ATOM 4763 C CA . GLN B 1 120 ? 21.641 -16.359 5.52 1 38.03 120 GLN B CA 1
ATOM 4764 C C . GLN B 1 120 ? 20.969 -15.102 6.074 1 38.03 120 GLN B C 1
ATOM 4766 O O . GLN B 1 120 ? 20.141 -14.492 5.406 1 38.03 120 GLN B O 1
ATOM 4771 N N . ASP B 1 121 ? 21.188 -14.867 7.395 1 36 121 ASP B N 1
ATOM 4772 C CA . ASP B 1 121 ? 20.453 -13.781 8.039 1 36 121 ASP B CA 1
ATOM 4773 C C . ASP B 1 121 ? 21.141 -12.438 7.816 1 36 121 ASP B C 1
ATOM 4775 O O . ASP B 1 121 ? 20.797 -11.438 8.453 1 36 121 ASP B O 1
ATOM 4779 N N . TYR B 1 122 ? 22.422 -12.508 7.406 1 34.88 122 TYR B N 1
ATOM 4780 C CA . TYR B 1 122 ? 23.125 -11.242 7.309 1 34.88 122 TYR B CA 1
ATOM 4781 C C . TYR B 1 122 ? 22.688 -10.461 6.078 1 34.88 122 TYR B C 1
ATOM 4783 O O . TYR B 1 122 ? 22.875 -10.914 4.945 1 34.88 122 TYR B O 1
ATOM 4791 N N . THR B 1 123 ? 21.688 -9.641 6.254 1 35.78 123 THR B N 1
ATOM 4792 C CA . THR B 1 123 ? 21.5 -8.602 5.25 1 35.78 123 THR B CA 1
ATOM 4793 C C . THR B 1 123 ? 22.812 -7.891 4.941 1 35.78 123 THR B C 1
ATOM 4795 O O . THR B 1 123 ? 23.453 -7.344 5.84 1 35.78 123 THR B O 1
ATOM 4798 N N . TYR B 1 124 ? 23.641 -8.359 4.086 1 33.41 124 TYR B N 1
ATOM 4799 C CA . TYR B 1 124 ? 24.859 -7.723 3.633 1 33.41 124 TYR B CA 1
ATOM 4800 C C . TYR B 1 124 ? 24.656 -6.23 3.406 1 33.41 124 TYR B C 1
ATOM 4802 O O . TYR B 1 124 ? 23.797 -5.836 2.604 1 33.41 124 TYR B O 1
ATOM 4810 N N . PRO B 1 125 ? 25.031 -5.398 4.332 1 35.31 125 PRO B N 1
ATOM 4811 C CA . PRO B 1 125 ? 25.125 -3.969 4.027 1 35.31 125 PRO B CA 1
ATOM 4812 C C . PRO B 1 125 ? 25.906 -3.693 2.74 1 35.31 125 PRO B C 1
ATOM 4814 O O . PRO B 1 125 ? 25.969 -2.547 2.289 1 35.31 125 PRO B O 1
ATOM 4817 N N . VAL B 1 126 ? 26.734 -4.684 2.334 1 33.66 126 VAL B N 1
ATOM 4818 C CA . VAL B 1 126 ? 27.719 -4.414 1.286 1 33.66 126 VAL B CA 1
ATOM 4819 C C . VAL B 1 126 ? 27.016 -4.332 -0.068 1 33.66 126 VAL B C 1
ATOM 4821 O O . VAL B 1 126 ? 27.656 -4.047 -1.086 1 33.66 126 VAL B O 1
ATOM 4824 N N . ARG B 1 127 ? 25.875 -4.828 -0.185 1 34.31 127 ARG B N 1
ATOM 4825 C CA . ARG B 1 127 ? 25.297 -4.645 -1.513 1 34.31 127 ARG B CA 1
ATOM 4826 C C . ARG B 1 127 ? 25.344 -3.18 -1.934 1 34.31 127 ARG B C 1
ATOM 4828 O O . ARG B 1 127 ? 25.141 -2.857 -3.105 1 34.31 127 ARG B O 1
ATOM 4835 N N . ASP B 1 128 ? 25.625 -2.289 -0.968 1 34.56 128 ASP B N 1
ATOM 4836 C CA . ASP B 1 128 ? 25.781 -0.875 -1.293 1 34.56 128 ASP B CA 1
ATOM 4837 C C . ASP B 1 128 ? 27.141 -0.603 -1.95 1 34.56 128 ASP B C 1
ATOM 4839 O O . ASP B 1 128 ? 27.453 0.544 -2.268 1 34.56 128 ASP B O 1
ATOM 4843 N N . TRP B 1 129 ? 28.031 -1.566 -1.95 1 34.16 129 TRP B N 1
ATOM 4844 C CA . TRP B 1 129 ? 29.344 -1.186 -2.445 1 34.16 129 TRP B CA 1
ATOM 4845 C C . TRP B 1 129 ? 29.406 -1.257 -3.967 1 34.16 129 TRP B C 1
ATOM 4847 O O . TRP B 1 129 ? 30.391 -0.85 -4.578 1 34.16 129 TRP B O 1
ATOM 4857 N N . PHE B 1 130 ? 28.766 -2.207 -4.648 1 33.34 130 PHE B N 1
ATOM 4858 C CA . PHE B 1 130 ? 28.969 -2.139 -6.09 1 33.34 130 PHE B CA 1
ATOM 4859 C C . PHE B 1 130 ? 28.391 -0.849 -6.66 1 33.34 130 PHE B C 1
ATOM 4861 O O . PHE B 1 130 ? 27.344 -0.379 -6.215 1 33.34 130 PHE B O 1
ATOM 4868 N N . PRO B 1 131 ? 29.312 -0.12 -7.391 1 34.59 131 PRO B N 1
ATOM 4869 C CA . PRO B 1 131 ? 28.734 1.052 -8.062 1 34.59 131 PRO B CA 1
ATOM 4870 C C . PRO B 1 131 ? 27.406 0.751 -8.734 1 34.59 131 PRO B C 1
ATOM 4872 O O . PRO B 1 131 ? 27.328 -0.137 -9.586 1 34.59 131 PRO B O 1
ATOM 4875 N N . SER B 1 132 ? 26.406 0.563 -8.07 1 37.69 132 SER B N 1
ATOM 4876 C CA . SER B 1 132 ? 25.078 0.368 -8.672 1 37.69 132 SER B CA 1
ATOM 4877 C C . SER B 1 132 ? 24.922 1.226 -9.922 1 37.69 132 SER B C 1
ATOM 4879 O O . SER B 1 132 ? 25.547 2.283 -10.047 1 37.69 132 SER B O 1
ATOM 4881 N N . GLU B 1 133 ? 24.734 0.645 -11.164 1 42.84 133 GLU B N 1
ATOM 4882 C CA . GLU B 1 133 ? 24.266 1.497 -12.25 1 42.84 133 GLU B CA 1
ATOM 4883 C C . GLU B 1 133 ? 23.688 2.805 -11.711 1 42.84 133 GLU B C 1
ATOM 4885 O O . GLU B 1 133 ? 23.156 2.844 -10.602 1 42.84 133 GLU B O 1
ATOM 4890 N N . PRO B 1 134 ? 24.266 3.934 -12.125 1 48.66 134 PRO B N 1
ATOM 4891 C CA . PRO B 1 134 ? 23.688 5.176 -11.602 1 48.66 134 PRO B CA 1
ATOM 4892 C C . PRO B 1 134 ? 22.203 5.043 -11.266 1 48.66 134 PRO B C 1
ATOM 4894 O O . PRO B 1 134 ? 21.422 4.594 -12.102 1 48.66 134 PRO B O 1
ATOM 4897 N N . THR B 1 135 ? 21.891 4.605 -10.062 1 65.19 135 THR B N 1
ATOM 4898 C CA . THR B 1 135 ? 20.547 4.438 -9.547 1 65.19 135 THR B CA 1
ATOM 4899 C C . THR B 1 135 ? 19.609 5.512 -10.094 1 65.19 135 THR B C 1
ATOM 4901 O O . THR B 1 135 ? 19.875 6.707 -9.938 1 65.19 135 THR B O 1
ATOM 4904 N N . ARG B 1 136 ? 18.953 5.191 -11.195 1 81.31 136 ARG B N 1
ATOM 4905 C CA . ARG B 1 136 ? 17.984 6.129 -11.766 1 81.31 136 ARG B CA 1
ATOM 4906 C C . ARG B 1 136 ? 17.141 6.77 -10.68 1 81.31 136 ARG B C 1
ATOM 4908 O O . ARG B 1 136 ? 16.906 6.168 -9.625 1 81.31 136 ARG B O 1
ATOM 4915 N N . GLU B 1 137 ? 16.969 8.023 -10.938 1 88.12 137 GLU B N 1
ATOM 4916 C CA . GLU B 1 137 ? 16.047 8.703 -10.039 1 88.12 137 GLU B CA 1
ATOM 4917 C C . GLU B 1 137 ? 14.641 8.133 -10.164 1 88.12 137 GLU B C 1
ATOM 4919 O O . GLU B 1 137 ? 14.117 7.988 -11.273 1 88.12 137 GLU B O 1
ATOM 4924 N N . LEU B 1 138 ? 14.141 7.727 -9.133 1 93.12 138 LEU B N 1
ATOM 4925 C CA . LEU B 1 138 ? 12.805 7.137 -9.117 1 93.12 138 LEU B CA 1
ATOM 4926 C C . LEU B 1 138 ? 11.734 8.211 -9.297 1 93.12 138 LEU B C 1
ATOM 4928 O O . LEU B 1 138 ? 11.914 9.344 -8.859 1 93.12 138 LEU B O 1
ATOM 4932 N N . THR B 1 139 ? 10.672 7.816 -9.961 1 93.44 139 THR B N 1
ATOM 4933 C CA . THR B 1 139 ? 9.508 8.695 -10.016 1 93.44 139 THR B CA 1
ATOM 4934 C C . THR B 1 139 ? 8.859 8.82 -8.641 1 93.44 139 THR B C 1
ATOM 4936 O O . THR B 1 139 ? 9.133 8.023 -7.742 1 93.44 139 THR B O 1
ATOM 4939 N N . ASP B 1 140 ? 7.992 9.812 -8.461 1 92.38 140 ASP B N 1
ATOM 4940 C CA . ASP B 1 140 ? 7.277 10 -7.203 1 92.38 140 ASP B CA 1
ATOM 4941 C C . ASP B 1 140 ? 6.461 8.766 -6.848 1 92.38 140 ASP B C 1
ATOM 4943 O O . ASP B 1 140 ? 6.453 8.328 -5.695 1 92.38 140 ASP B O 1
ATOM 4947 N N . ALA B 1 141 ? 5.844 8.227 -7.855 1 93.88 141 ALA B N 1
ATOM 4948 C CA . ALA B 1 141 ? 5 7.055 -7.637 1 93.88 141 ALA B CA 1
ATOM 4949 C C . ALA B 1 141 ? 5.836 5.852 -7.215 1 93.88 141 ALA B C 1
ATOM 4951 O O . ALA B 1 141 ? 5.438 5.086 -6.332 1 93.88 141 ALA B O 1
ATOM 4952 N N . GLU B 1 142 ? 6.984 5.703 -7.805 1 96 142 GLU B N 1
ATOM 4953 C CA . GLU B 1 142 ? 7.875 4.605 -7.445 1 96 142 GLU B CA 1
ATOM 4954 C C . GLU B 1 142 ? 8.406 4.766 -6.023 1 96 142 GLU B C 1
ATOM 4956 O O . GLU B 1 142 ? 8.477 3.795 -5.266 1 96 142 GLU B O 1
ATOM 4961 N N . THR B 1 143 ? 8.789 5.992 -5.746 1 95.25 143 THR B N 1
ATOM 4962 C CA . THR B 1 143 ? 9.297 6.258 -4.402 1 95.25 143 THR B CA 1
ATOM 4963 C C . THR B 1 143 ? 8.258 5.891 -3.348 1 95.25 143 THR B C 1
ATOM 4965 O O . THR B 1 143 ? 8.57 5.203 -2.375 1 95.25 143 THR B O 1
ATOM 4968 N N . ALA B 1 144 ? 7.098 6.344 -3.57 1 95.81 144 ALA B N 1
ATOM 4969 C CA . ALA B 1 144 ? 6.016 6.035 -2.643 1 95.81 144 ALA B CA 1
ATOM 4970 C C . ALA B 1 144 ? 5.789 4.531 -2.541 1 95.81 144 ALA B C 1
ATOM 4972 O O . ALA B 1 144 ? 5.719 3.98 -1.438 1 95.81 144 ALA B O 1
ATOM 4973 N N . ALA B 1 145 ? 5.73 3.855 -3.66 1 97 145 ALA B N 1
ATOM 4974 C CA . ALA B 1 145 ? 5.473 2.418 -3.68 1 97 145 ALA B CA 1
ATOM 4975 C C . ALA B 1 145 ? 6.594 1.649 -2.992 1 97 145 ALA B C 1
ATOM 4977 O O . ALA B 1 145 ? 6.336 0.746 -2.191 1 97 145 ALA B O 1
ATOM 4978 N N . ARG B 1 146 ? 7.781 2.002 -3.279 1 96.56 146 ARG B N 1
ATOM 4979 C CA . ARG B 1 146 ? 8.93 1.251 -2.779 1 96.56 146 ARG B CA 1
ATOM 4980 C C . ARG B 1 146 ? 9.094 1.44 -1.275 1 96.56 146 ARG B C 1
ATOM 4982 O O . ARG B 1 146 ? 9.555 0.536 -0.578 1 96.56 146 ARG B O 1
ATOM 4989 N N . VAL B 1 147 ? 8.711 2.645 -0.781 1 96.38 147 VAL B N 1
ATOM 4990 C CA . VAL B 1 147 ? 8.703 2.844 0.665 1 96.38 147 VAL B CA 1
ATOM 4991 C C . VAL B 1 147 ? 7.73 1.868 1.32 1 96.38 147 VAL B C 1
ATOM 4993 O O . VAL B 1 147 ? 8.055 1.242 2.332 1 96.38 147 VAL B O 1
ATOM 4996 N N . VAL B 1 148 ? 6.578 1.684 0.747 1 96.81 148 VAL B N 1
ATOM 4997 C CA . VAL B 1 148 ? 5.562 0.784 1.278 1 96.81 148 VAL B CA 1
ATOM 4998 C C . VAL B 1 148 ? 6.047 -0.66 1.188 1 96.81 148 VAL B C 1
ATOM 5000 O O . VAL B 1 148 ? 5.914 -1.429 2.143 1 96.81 148 VAL B O 1
ATOM 5003 N N . PHE B 1 149 ? 6.668 -1.012 0.035 1 97.75 149 PHE B N 1
ATOM 5004 C CA . PHE B 1 149 ? 7.188 -2.363 -0.135 1 97.75 149 PHE B CA 1
ATOM 5005 C C . PHE B 1 149 ? 8.25 -2.67 0.914 1 97.75 149 PHE B C 1
ATOM 5007 O O . PHE B 1 149 ? 8.227 -3.732 1.538 1 97.75 149 PHE B O 1
ATOM 5014 N N . ARG B 1 150 ? 9.117 -1.737 1.073 1 94.75 150 ARG B N 1
ATOM 5015 C CA . ARG B 1 150 ? 10.195 -1.929 2.043 1 94.75 150 ARG B CA 1
ATOM 5016 C C . ARG B 1 150 ? 9.633 -2.105 3.451 1 94.75 150 ARG B C 1
ATOM 5018 O O . ARG B 1 150 ? 10.117 -2.945 4.215 1 94.75 150 ARG B O 1
ATOM 5025 N N . HIS B 1 151 ? 8.633 -1.302 3.725 1 93.12 151 HIS B N 1
ATOM 5026 C CA . HIS B 1 151 ? 7.984 -1.432 5.023 1 93.12 151 HIS B CA 1
ATOM 5027 C C . HIS B 1 151 ? 7.398 -2.828 5.211 1 93.12 151 HIS B C 1
ATOM 5029 O O . HIS B 1 151 ? 7.621 -3.467 6.238 1 93.12 151 HIS B O 1
ATOM 5035 N N . ILE B 1 152 ? 6.734 -3.359 4.242 1 94.88 152 ILE B N 1
ATOM 5036 C CA . ILE B 1 152 ? 6.09 -4.668 4.297 1 94.88 152 ILE B CA 1
ATOM 5037 C C . ILE B 1 152 ? 7.148 -5.758 4.438 1 94.88 152 ILE B C 1
ATOM 5039 O O . ILE B 1 152 ? 7.02 -6.648 5.281 1 94.88 152 ILE B O 1
ATOM 5043 N N . LEU B 1 153 ? 8.172 -5.66 3.67 1 94.31 153 LEU B N 1
ATOM 5044 C CA . LEU B 1 153 ? 9.18 -6.711 3.596 1 94.31 153 LEU B CA 1
ATOM 5045 C C . LEU B 1 153 ? 10.062 -6.703 4.836 1 94.31 153 LEU B C 1
ATOM 5047 O O . LEU B 1 153 ? 10.633 -7.734 5.203 1 94.31 153 LEU B O 1
ATOM 5051 N N . SER B 1 154 ? 10.141 -5.539 5.504 1 88.56 154 SER B N 1
ATOM 5052 C CA . SER B 1 154 ? 11.016 -5.434 6.668 1 88.56 154 SER B CA 1
ATOM 5053 C C . SER B 1 154 ? 10.25 -5.715 7.957 1 88.56 154 SER B C 1
ATOM 5055 O O . SER B 1 154 ? 10.859 -5.891 9.016 1 88.56 154 SER B O 1
ATOM 5057 N N . THR B 1 155 ? 9 -5.688 7.887 1 85.56 155 THR B N 1
ATOM 5058 C CA . THR B 1 155 ? 8.188 -5.965 9.062 1 85.56 155 THR B CA 1
ATOM 5059 C C . THR B 1 155 ? 8.211 -7.453 9.406 1 85.56 155 THR B C 1
ATOM 5061 O O . THR B 1 155 ? 7.992 -8.297 8.531 1 85.56 155 THR B O 1
ATOM 5064 N N . PRO B 1 156 ? 8.531 -7.703 10.609 1 79.31 156 PRO B N 1
ATOM 5065 C CA . PRO B 1 156 ? 8.508 -9.117 10.984 1 79.31 156 PRO B CA 1
ATOM 5066 C C . PRO B 1 156 ? 7.125 -9.75 1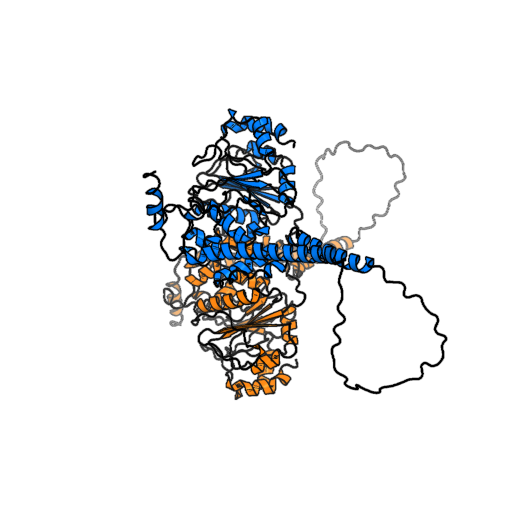0.812 1 79.31 156 PRO B C 1
ATOM 5068 O O . PRO B 1 156 ? 6.109 -9.094 11.039 1 79.31 156 PRO B O 1
ATOM 5071 N N . PRO B 1 157 ? 7.148 -10.961 10.438 1 75.06 157 PRO B N 1
ATOM 5072 C CA . PRO B 1 157 ? 5.859 -11.625 10.227 1 75.06 157 PRO B CA 1
ATOM 5073 C C . PRO B 1 157 ? 5.043 -11.742 11.508 1 75.06 157 PRO B C 1
ATOM 5075 O O . PRO B 1 157 ? 5.605 -11.898 12.594 1 75.06 157 PRO B O 1
ATOM 5078 N N . PHE B 1 158 ? 3.77 -11.516 11.297 1 74.44 158 PHE B N 1
ATOM 5079 C CA . PHE B 1 158 ? 2.838 -11.719 12.398 1 74.44 158 PHE B CA 1
ATOM 5080 C C . PHE B 1 158 ? 2.895 -13.164 12.898 1 74.44 158 PHE B C 1
ATOM 5082 O O . PHE B 1 158 ? 2.902 -14.102 12.094 1 74.44 158 PHE B O 1
ATOM 5089 N N . ILE B 1 159 ? 3.086 -13.305 14.141 1 78.62 159 ILE B N 1
ATOM 5090 C CA . ILE B 1 159 ? 3.088 -14.648 14.711 1 78.62 159 ILE B CA 1
ATOM 5091 C C . ILE B 1 159 ? 1.654 -15.086 15 1 78.62 159 ILE B C 1
ATOM 5093 O O . ILE B 1 159 ? 1.049 -14.648 15.977 1 78.62 159 ILE B O 1
ATOM 5097 N N . SER B 1 160 ? 1.159 -15.844 14.062 1 84.06 160 SER B N 1
ATOM 5098 C CA . SER B 1 160 ? -0.186 -16.391 14.234 1 84.06 160 SER B CA 1
ATOM 5099 C C . SER B 1 160 ? -0.187 -17.594 15.164 1 84.06 160 SER B C 1
ATOM 5101 O O . SER B 1 160 ? 0.745 -18.406 15.148 1 84.06 160 SER B O 1
ATOM 5103 N N . ARG B 1 161 ? -1.22 -17.688 15.984 1 85.88 161 ARG B N 1
ATOM 5104 C CA . ARG B 1 161 ? -1.376 -18.844 16.859 1 85.88 161 ARG B CA 1
ATOM 5105 C C . ARG B 1 161 ? -1.763 -20.078 16.078 1 85.88 161 ARG B C 1
ATOM 5107 O O . ARG B 1 161 ? -1.418 -21.203 16.453 1 85.88 161 ARG B O 1
ATOM 5114 N N . ASN B 1 162 ? -2.395 -19.906 14.898 1 93.19 162 ASN B N 1
ATOM 5115 C CA . ASN B 1 162 ? -2.826 -21 14.031 1 93.19 162 ASN B CA 1
ATOM 5116 C C . ASN B 1 162 ? -2.566 -20.688 12.562 1 93.19 162 ASN B C 1
ATOM 5118 O O . ASN B 1 162 ? -3.506 -20.469 11.789 1 93.19 162 ASN B O 1
ATOM 5122 N N . PRO B 1 163 ? -1.299 -20.734 12.242 1 96.62 163 PRO B N 1
ATOM 5123 C CA . PRO B 1 163 ? -0.979 -20.375 10.852 1 96.62 163 PRO B CA 1
ATOM 5124 C C . PRO B 1 163 ? -1.613 -21.328 9.844 1 96.62 163 PRO B C 1
ATOM 5126 O O . PRO B 1 163 ? -1.666 -22.547 10.078 1 96.62 163 PRO B O 1
ATOM 5129 N N . LYS B 1 164 ? -2.141 -20.766 8.797 1 98.5 164 LYS B N 1
ATOM 5130 C CA . LYS B 1 164 ? -2.842 -21.531 7.773 1 98.5 164 LYS B CA 1
ATOM 5131 C C . LYS B 1 164 ? -2.242 -21.281 6.391 1 98.5 164 LYS B C 1
ATOM 5133 O O . LYS B 1 164 ? -1.528 -20.297 6.188 1 98.5 164 LYS B O 1
ATOM 5138 N N . ILE B 1 165 ? -2.506 -22.219 5.523 1 98.88 165 ILE B N 1
ATOM 5139 C CA . ILE B 1 165 ? -2.24 -22.031 4.102 1 98.88 165 ILE B CA 1
ATOM 5140 C C . ILE B 1 165 ? -3.551 -21.781 3.363 1 98.88 165 ILE B C 1
ATOM 5142 O O . ILE B 1 165 ? -4.527 -22.5 3.539 1 98.88 165 ILE B O 1
ATOM 5146 N N . ALA B 1 166 ? -3.578 -20.672 2.631 1 98.94 166 ALA B N 1
ATOM 5147 C CA . ALA B 1 166 ? -4.73 -20.391 1.779 1 98.94 166 ALA B CA 1
ATOM 5148 C C . ALA B 1 166 ? -4.586 -21.062 0.418 1 98.94 166 ALA B C 1
ATOM 5150 O O . ALA B 1 166 ? -3.672 -20.734 -0.346 1 98.94 166 ALA B O 1
ATOM 5151 N N . PHE B 1 167 ? -5.449 -21.984 0.138 1 98.94 167 PHE B N 1
ATOM 5152 C CA . PHE B 1 167 ? -5.52 -22.609 -1.179 1 98.94 167 PHE B CA 1
ATOM 5153 C C . PHE B 1 167 ? -6.523 -21.875 -2.066 1 98.94 167 PHE B C 1
ATOM 5155 O O . PHE B 1 167 ? -7.727 -21.906 -1.805 1 98.94 167 PHE B O 1
ATOM 5162 N N . MET B 1 168 ? -6.004 -21.234 -3.098 1 98.94 168 MET B N 1
ATOM 5163 C CA . MET B 1 168 ? -6.797 -20.359 -3.955 1 98.94 168 MET B CA 1
ATOM 5164 C C . MET B 1 168 ? -7 -20.984 -5.332 1 98.94 168 MET B C 1
ATOM 5166 O O . MET B 1 168 ? -6.039 -21.188 -6.074 1 98.94 168 MET B O 1
ATOM 5170 N N . PHE B 1 169 ? -8.25 -21.234 -5.648 1 98.75 169 PHE B N 1
ATOM 5171 C CA . PHE B 1 169 ? -8.578 -21.891 -6.91 1 98.75 169 PHE B CA 1
ATOM 5172 C C . PHE B 1 169 ? -9.102 -20.875 -7.922 1 98.75 169 PHE B C 1
ATOM 5174 O O . PHE B 1 169 ? -10.141 -20.25 -7.703 1 98.75 169 PHE B O 1
ATOM 5181 N N . LEU B 1 170 ? -8.367 -20.625 -8.945 1 98.12 170 LEU B N 1
ATOM 5182 C CA . LEU B 1 170 ? -8.82 -19.875 -10.102 1 98.12 170 LEU B CA 1
ATOM 5183 C C . LEU B 1 170 ? -9.352 -20.797 -11.195 1 98.12 170 LEU B C 1
ATOM 5185 O O . LEU B 1 170 ? -8.578 -21.516 -11.82 1 98.12 170 LEU B O 1
ATOM 5189 N N . THR B 1 171 ? -10.656 -20.797 -11.43 1 97 171 THR B N 1
ATOM 5190 C CA . THR B 1 171 ? -11.297 -21.766 -12.305 1 97 171 THR B CA 1
ATOM 5191 C C . THR B 1 171 ? -12.312 -21.094 -13.219 1 97 171 THR B C 1
ATOM 5193 O O . THR B 1 171 ? -12.852 -20.031 -12.875 1 97 171 THR B O 1
ATOM 5196 N N . PRO B 1 172 ? -12.516 -21.625 -14.391 1 94.25 172 PRO B N 1
ATOM 5197 C CA . PRO B 1 172 ? -13.609 -21.109 -15.211 1 94.25 172 PRO B CA 1
ATOM 5198 C C . PRO B 1 172 ? -14.984 -21.422 -14.617 1 94.25 172 PRO B C 1
ATOM 5200 O O . PRO B 1 172 ? -15.938 -20.672 -14.844 1 94.25 172 PRO B O 1
ATOM 5203 N N . GLY B 1 173 ? -15.039 -22.594 -13.859 1 93.12 173 GLY B N 1
ATOM 5204 C CA . GLY B 1 173 ? -16.312 -23.016 -13.289 1 93.12 173 GLY B CA 1
ATOM 5205 C C . GLY B 1 173 ? -16.172 -24.172 -12.32 1 93.12 173 GLY B C 1
ATOM 5206 O O . GLY B 1 173 ? -15.641 -24.016 -11.219 1 93.12 173 GLY B O 1
ATOM 5207 N N . GLN B 1 174 ? -16.422 -25.344 -12.859 1 92.12 174 GLN B N 1
ATOM 5208 C CA . GLN B 1 174 ? -16.469 -26.531 -12.016 1 92.12 174 GLN B CA 1
ATOM 5209 C C . GLN B 1 174 ? -15.07 -26.922 -11.547 1 92.12 174 GLN B C 1
ATOM 5211 O O . GLN B 1 174 ? -14.078 -26.609 -12.203 1 92.12 174 GLN B O 1
ATOM 5216 N N . LEU B 1 175 ? -15.07 -27.594 -10.406 1 96.56 175 LEU B N 1
ATOM 5217 C CA . LEU B 1 175 ? -13.859 -28.188 -9.836 1 96.56 175 LEU B CA 1
ATOM 5218 C C . LEU B 1 175 ? -13.953 -29.703 -9.82 1 96.56 175 LEU B C 1
ATOM 5220 O O . LEU B 1 175 ? -14.383 -30.297 -8.828 1 96.56 175 LEU B O 1
ATOM 5224 N N . PRO B 1 176 ? -13.438 -30.328 -10.82 1 96.81 176 PRO B N 1
ATOM 5225 C CA . PRO B 1 176 ? -13.656 -31.781 -10.984 1 96.81 176 PRO B CA 1
ATOM 5226 C C . PRO B 1 176 ? -12.938 -32.594 -9.922 1 96.81 176 PRO B C 1
ATOM 5228 O O . PRO B 1 176 ? -13.289 -33.75 -9.695 1 96.81 176 PRO B O 1
ATOM 5231 N N . PHE B 1 177 ? -11.984 -32.062 -9.242 1 97.88 177 PHE B N 1
ATOM 5232 C CA . PHE B 1 177 ? -11.18 -32.844 -8.328 1 97.88 177 PHE B CA 1
ATOM 5233 C C . PHE B 1 177 ? -11.5 -32.5 -6.875 1 97.88 177 PHE B C 1
ATOM 5235 O O . PHE B 1 177 ? -10.648 -32.656 -5.996 1 97.88 177 PHE B O 1
ATOM 5242 N N . GLU B 1 178 ? -12.68 -32.094 -6.562 1 97.38 178 GLU B N 1
ATOM 5243 C CA . GLU B 1 178 ? -13.078 -31.719 -5.203 1 97.38 178 GLU B CA 1
ATOM 5244 C C . GLU B 1 178 ? -12.906 -32.906 -4.254 1 97.38 178 GLU B C 1
ATOM 5246 O O . GLU B 1 178 ? -12.43 -32.75 -3.129 1 97.38 178 GLU B O 1
ATOM 5251 N N . LYS B 1 179 ? -13.289 -34.062 -4.727 1 96.44 179 LYS B N 1
ATOM 5252 C CA . LYS B 1 179 ? -13.203 -35.25 -3.881 1 96.44 179 LYS B CA 1
ATOM 5253 C C . LYS B 1 179 ? -11.75 -35.562 -3.52 1 96.44 179 LYS B C 1
ATOM 5255 O O . LYS B 1 179 ? -11.461 -35.969 -2.395 1 96.44 179 LYS B O 1
ATOM 5260 N N . LEU B 1 180 ? -10.914 -35.438 -4.512 1 97.56 180 LEU B N 1
ATOM 5261 C CA . LEU B 1 180 ? -9.492 -35.625 -4.262 1 97.56 180 LEU B CA 1
ATOM 5262 C C . LEU B 1 180 ? -8.969 -34.625 -3.242 1 97.56 180 LEU B C 1
ATOM 5264 O O . LEU B 1 180 ? -8.242 -35 -2.314 1 97.56 180 LEU B O 1
ATOM 5268 N N . TRP B 1 181 ? -9.297 -33.375 -3.375 1 98.31 181 TRP B N 1
ATOM 5269 C CA . TRP B 1 181 ? -8.859 -32.312 -2.459 1 98.31 181 TRP B CA 1
ATOM 5270 C C . TRP B 1 181 ? -9.445 -32.531 -1.069 1 98.31 181 TRP B C 1
ATOM 5272 O O . TRP B 1 181 ? -8.805 -32.219 -0.062 1 98.31 181 TRP B O 1
ATOM 5282 N N . GLU B 1 182 ? -10.68 -33.031 -1.043 1 97.38 182 GLU B N 1
ATOM 5283 C CA . GLU B 1 182 ? -11.266 -33.375 0.246 1 97.38 182 GLU B CA 1
ATOM 5284 C C . GLU B 1 182 ? -10.422 -34.406 0.98 1 97.38 182 GLU B C 1
ATOM 5286 O O . GLU B 1 182 ? -10.203 -34.281 2.189 1 97.38 182 GLU B O 1
ATOM 5291 N N . LEU B 1 183 ? -10.023 -35.406 0.229 1 96.38 183 LEU B N 1
ATOM 5292 C CA . LEU B 1 183 ? -9.141 -36.406 0.806 1 96.38 183 LEU B CA 1
ATOM 5293 C C . LEU B 1 183 ? -7.832 -35.781 1.272 1 96.38 183 LEU B C 1
ATOM 5295 O O . LEU B 1 183 ? -7.332 -36.094 2.354 1 96.38 183 LEU B O 1
ATOM 5299 N N . PHE B 1 184 ? -7.309 -34.875 0.511 1 97.75 184 PHE B N 1
ATOM 5300 C CA . PHE B 1 184 ? -6.066 -34.156 0.815 1 97.75 184 PHE B CA 1
ATOM 5301 C C . PHE B 1 184 ? -6.191 -33.375 2.113 1 97.75 184 PHE B C 1
ATOM 5303 O O . PHE B 1 184 ? -5.289 -33.406 2.951 1 97.75 184 PHE B O 1
ATOM 5310 N N . PHE B 1 185 ? -7.297 -32.719 2.375 1 98.06 185 PHE B N 1
ATOM 5311 C CA . PHE B 1 185 ? -7.48 -31.812 3.496 1 98.06 185 PHE B CA 1
ATOM 5312 C C . PHE B 1 185 ? -7.977 -32.562 4.727 1 98.06 185 PHE B C 1
ATOM 5314 O O . PHE B 1 185 ? -7.977 -32.031 5.832 1 98.06 185 PHE B O 1
ATOM 5321 N N . LYS B 1 186 ? -8.398 -33.75 4.539 1 96 186 LYS B N 1
ATOM 5322 C CA . LYS B 1 186 ? -9.07 -34.5 5.602 1 96 186 LYS B CA 1
ATOM 5323 C C . LYS B 1 186 ? -8.188 -34.594 6.848 1 96 186 LYS B C 1
ATOM 5325 O O . LYS B 1 186 ? -7.023 -34.969 6.77 1 96 186 LYS B O 1
ATOM 5330 N N . GLY B 1 187 ? -8.75 -34.188 7.957 1 96.19 187 GLY B N 1
ATOM 5331 C CA . GLY B 1 187 ? -8.055 -34.281 9.234 1 96.19 187 GLY B CA 1
ATOM 5332 C C . GLY B 1 187 ? -7.195 -33.094 9.555 1 96.19 187 GLY B C 1
ATOM 5333 O O . GLY B 1 187 ? -6.5 -33.062 10.57 1 96.19 187 GLY B O 1
ATOM 5334 N N . HIS B 1 188 ? -7.254 -32.125 8.742 1 97.5 188 HIS B N 1
ATOM 5335 C CA . HIS B 1 188 ? -6.387 -30.953 8.938 1 97.5 188 HIS B CA 1
ATOM 5336 C C . HIS B 1 188 ? -7.195 -29.672 9 1 97.5 188 HIS B C 1
ATOM 5338 O O . HIS B 1 188 ? -6.73 -28.609 8.555 1 97.5 188 HIS B O 1
ATOM 5344 N N . GLU B 1 189 ? -8.273 -29.906 9.664 1 94.31 189 GLU B N 1
ATOM 5345 C CA . GLU B 1 189 ? -9.172 -28.766 9.812 1 94.31 189 GLU B CA 1
ATOM 5346 C C . GLU B 1 189 ? -8.508 -27.641 10.602 1 94.31 189 GLU B C 1
ATOM 5348 O O . GLU B 1 189 ? -7.84 -27.891 11.609 1 94.31 189 GLU B O 1
ATOM 5353 N N . GLY B 1 190 ? -8.516 -26.453 10.188 1 96.38 190 GLY B N 1
ATOM 5354 C CA . GLY B 1 190 ? -7.938 -25.297 10.867 1 96.38 190 GLY B CA 1
ATOM 5355 C C . GLY B 1 190 ? -6.574 -24.906 10.336 1 96.38 190 GLY B C 1
ATOM 5356 O O . GLY B 1 190 ? -6.02 -23.875 10.727 1 96.38 190 GLY B O 1
ATOM 5357 N N . ARG B 1 191 ? -6.035 -25.719 9.469 1 98.12 191 ARG B N 1
ATOM 5358 C CA . ARG B 1 191 ? -4.688 -25.453 8.969 1 98.12 191 ARG B CA 1
ATOM 5359 C C . ARG B 1 191 ? -4.727 -24.953 7.531 1 98.12 191 ARG B C 1
ATOM 5361 O O . ARG B 1 191 ? -3.678 -24.734 6.914 1 98.12 191 ARG B O 1
ATOM 5368 N N . TYR B 1 192 ? -5.922 -24.828 7.082 1 98.69 192 TYR B N 1
ATOM 5369 C CA . TYR B 1 192 ? -6.059 -24.359 5.707 1 98.69 192 TYR B CA 1
ATOM 5370 C C . TYR B 1 192 ? -7.328 -23.531 5.543 1 98.69 192 TYR B C 1
ATOM 5372 O O . TYR B 1 192 ? -8.219 -23.562 6.395 1 98.69 192 TYR B O 1
ATOM 5380 N N . THR B 1 193 ? -7.336 -22.703 4.551 1 98.69 193 THR B N 1
ATOM 5381 C CA . THR B 1 193 ? -8.531 -22.031 4.031 1 98.69 193 THR B CA 1
ATOM 5382 C C . THR B 1 193 ? -8.633 -22.219 2.521 1 98.69 193 THR B C 1
ATOM 5384 O O . THR B 1 193 ? -7.641 -22.5 1.854 1 98.69 193 THR B O 1
ATOM 5387 N N . ILE B 1 194 ? -9.844 -22.203 2.031 1 98.75 194 ILE B N 1
ATOM 5388 C CA . ILE B 1 194 ? -10.086 -22.391 0.605 1 98.75 194 ILE B CA 1
ATOM 5389 C C . ILE B 1 194 ? -10.805 -21.172 0.04 1 98.75 194 ILE B C 1
ATOM 5391 O O . ILE B 1 194 ? -11.719 -20.625 0.667 1 98.75 194 ILE B O 1
ATOM 5395 N N . TYR B 1 195 ? -10.391 -20.703 -1.099 1 98.62 195 TYR B N 1
ATOM 5396 C CA . TYR B 1 195 ? -11.023 -19.625 -1.85 1 98.62 195 TYR B CA 1
ATOM 5397 C C . TYR B 1 195 ? -11.172 -20 -3.318 1 98.62 195 TYR B C 1
ATOM 5399 O O . TYR B 1 195 ? -10.227 -20.469 -3.945 1 98.62 195 TYR B O 1
ATOM 5407 N N . VAL B 1 196 ? -12.359 -19.75 -3.895 1 98.56 196 VAL B N 1
ATOM 5408 C CA . VAL B 1 196 ? -12.617 -20.156 -5.273 1 98.56 196 VAL B CA 1
ATOM 5409 C C . VAL B 1 196 ? -13.078 -18.953 -6.086 1 98.56 196 VAL B C 1
ATOM 5411 O O . VAL B 1 196 ? -14.047 -18.281 -5.719 1 98.56 196 VAL B O 1
ATOM 5414 N N . HIS B 1 197 ? -12.383 -18.594 -7.055 1 98.25 197 HIS B N 1
ATOM 5415 C CA . HIS B 1 197 ? -12.789 -17.641 -8.078 1 98.25 197 HIS B CA 1
ATOM 5416 C C . HIS B 1 197 ? -13.25 -18.344 -9.352 1 98.25 197 HIS B C 1
ATOM 5418 O O . HIS B 1 197 ? -12.43 -18.906 -10.078 1 98.25 197 HIS B O 1
ATOM 5424 N N . ALA B 1 198 ? -14.523 -18.281 -9.641 1 96.81 198 ALA B N 1
ATOM 5425 C CA . ALA B 1 198 ? -15.117 -18.922 -10.812 1 96.81 198 ALA B CA 1
ATOM 5426 C C . ALA B 1 198 ? -15.445 -17.891 -11.891 1 96.81 198 ALA B C 1
ATOM 5428 O O . ALA B 1 198 ? -16.438 -17.172 -11.789 1 96.81 198 ALA B O 1
ATOM 5429 N N . SER B 1 199 ? -14.797 -17.922 -13.008 1 94 199 SER B N 1
ATOM 5430 C CA . SER B 1 199 ? -14.742 -16.797 -13.945 1 94 199 SER B CA 1
ATOM 5431 C C . SER B 1 199 ? -15.875 -16.875 -14.961 1 94 199 SER B C 1
ATOM 5433 O O . SER B 1 199 ? -16.203 -15.867 -15.594 1 94 199 SER B O 1
ATOM 5435 N N . GLN B 1 200 ? -16.453 -18 -15.172 1 92.38 200 GLN B N 1
ATOM 5436 C CA . GLN B 1 200 ? -17.438 -18.141 -16.234 1 92.38 200 GLN B CA 1
ATOM 5437 C C . GLN B 1 200 ? -18.781 -18.609 -15.695 1 92.38 200 GLN B C 1
ATOM 5439 O O . GLN B 1 200 ? -19.812 -18.031 -15.984 1 92.38 200 GLN B O 1
ATOM 5444 N N . GLU B 1 201 ? -18.688 -19.734 -14.945 1 91.62 201 GLU B N 1
ATOM 5445 C CA . GLU B 1 201 ? -19.906 -20.328 -14.414 1 91.62 201 GLU B CA 1
ATOM 5446 C C . GLU B 1 201 ? -19.766 -20.609 -12.922 1 91.62 201 GLU B C 1
ATOM 5448 O O . GLU B 1 201 ? -18.703 -21 -12.453 1 91.62 201 GLU B O 1
ATOM 5453 N N . LYS B 1 202 ? -20.828 -20.391 -12.289 1 90.12 202 LYS B N 1
ATOM 5454 C CA . LYS B 1 202 ? -20.828 -20.719 -10.867 1 90.12 202 LYS B CA 1
ATOM 5455 C C . LYS B 1 202 ? -20.688 -22.219 -10.656 1 90.12 202 LYS B C 1
ATOM 5457 O O . LYS B 1 202 ? -21.453 -23.016 -11.227 1 90.12 202 LYS B O 1
ATOM 5462 N N . PRO B 1 203 ? -19.828 -22.531 -9.859 1 91.62 203 PRO B N 1
ATOM 5463 C CA . PRO B 1 203 ? -19.641 -23.953 -9.648 1 91.62 203 PRO B CA 1
ATOM 5464 C C . PRO B 1 203 ? -20.688 -24.562 -8.719 1 91.62 203 PRO B C 1
ATOM 5466 O O . PRO B 1 203 ? -21.188 -23.891 -7.816 1 91.62 203 PRO B O 1
ATOM 5469 N N . GLU B 1 204 ? -21.078 -25.812 -8.984 1 93.12 204 GLU B N 1
ATOM 5470 C CA . GLU B 1 204 ? -21.828 -26.641 -8.055 1 93.12 204 GLU B CA 1
ATOM 5471 C C . GLU B 1 204 ? -20.906 -27.578 -7.277 1 93.12 204 GLU B C 1
ATOM 5473 O O . GLU B 1 204 ? -20.391 -28.547 -7.828 1 93.12 204 GLU B O 1
ATOM 5478 N N . HIS B 1 205 ? -20.797 -27.281 -6.004 1 95.44 205 HIS B N 1
ATOM 5479 C CA . HIS B 1 205 ? -19.828 -28.016 -5.207 1 95.44 205 HIS B CA 1
ATOM 5480 C C . HIS B 1 205 ? -20.406 -29.328 -4.695 1 95.44 205 HIS B C 1
ATOM 5482 O O . HIS B 1 205 ? -21.516 -29.344 -4.16 1 95.44 205 HIS B O 1
ATOM 5488 N N . ILE B 1 206 ? -19.688 -30.375 -4.867 1 93.25 206 ILE B N 1
ATOM 5489 C CA . ILE B 1 206 ? -20.094 -31.688 -4.398 1 93.25 206 ILE B CA 1
ATOM 5490 C C . ILE B 1 206 ? -19.516 -31.969 -3.018 1 93.25 206 ILE B C 1
ATOM 5492 O O . ILE B 1 206 ? -20.156 -32.594 -2.176 1 93.25 206 ILE B O 1
ATOM 5496 N N . SER B 1 207 ? -18.359 -31.484 -2.783 1 95.62 207 SER B N 1
ATOM 5497 C CA . SER B 1 207 ? -17.703 -31.656 -1.492 1 95.62 207 SER B CA 1
ATOM 5498 C C . SER B 1 207 ? -18.078 -30.547 -0.528 1 95.62 207 SER B C 1
ATOM 5500 O O . SER B 1 207 ? -18.031 -29.359 -0.888 1 95.62 207 SER B O 1
ATOM 5502 N N . PRO B 1 208 ? -18.344 -30.859 0.711 1 95.75 208 PRO B N 1
ATOM 5503 C CA . PRO B 1 208 ? -18.75 -29.859 1.697 1 95.75 208 PRO B CA 1
ATOM 5504 C C . PRO B 1 208 ? -17.672 -28.828 1.985 1 95.75 208 PRO B C 1
ATOM 5506 O O . PRO B 1 208 ? -17.969 -27.688 2.35 1 95.75 208 PRO B O 1
ATOM 5509 N N . ILE B 1 209 ? -16.422 -29.172 1.83 1 96.94 209 ILE B N 1
ATOM 5510 C CA . ILE B 1 209 ? -15.336 -28.266 2.211 1 96.94 209 ILE B CA 1
ATOM 5511 C C . ILE B 1 209 ? -15.273 -27.094 1.238 1 96.94 209 ILE B C 1
ATOM 5513 O O . ILE B 1 209 ? -14.641 -26.078 1.528 1 96.94 209 ILE B O 1
ATOM 5517 N N . PHE B 1 210 ? -15.898 -27.172 0.061 1 97.62 210 PHE B N 1
ATOM 5518 C CA . PHE B 1 210 ? -15.852 -26.125 -0.943 1 97.62 210 PHE B CA 1
ATOM 5519 C C . PHE B 1 210 ? -17.109 -25.25 -0.876 1 97.62 210 PHE B C 1
ATOM 5521 O O . PHE B 1 210 ? -17.156 -24.172 -1.472 1 97.62 210 PHE B O 1
ATOM 5528 N N . VAL B 1 211 ? -18.125 -25.734 -0.174 1 96.12 211 VAL B N 1
ATOM 5529 C CA . VAL B 1 211 ? -19.391 -25 -0.088 1 96.12 211 VAL B CA 1
ATOM 5530 C C . VAL B 1 211 ? -19.156 -23.672 0.646 1 96.12 211 VAL B C 1
ATOM 5532 O O . VAL B 1 211 ? -18.562 -23.656 1.726 1 96.12 211 VAL B O 1
ATOM 5535 N N . GLY B 1 212 ? -19.594 -22.562 0.04 1 95 212 GLY B N 1
ATOM 5536 C CA . GLY B 1 212 ? -19.484 -21.25 0.668 1 95 212 GLY B CA 1
ATOM 5537 C C . GLY B 1 212 ? -18.109 -20.625 0.511 1 95 212 GLY B C 1
ATOM 5538 O O . GLY B 1 212 ? -17.828 -19.594 1.121 1 95 212 GLY B O 1
ATOM 5539 N N . ARG B 1 213 ? -17.266 -21.234 -0.305 1 96.81 213 ARG B N 1
ATOM 5540 C CA . ARG B 1 213 ? -15.891 -20.766 -0.417 1 96.81 213 ARG B CA 1
ATOM 5541 C C . ARG B 1 213 ? -15.703 -19.906 -1.658 1 96.81 213 ARG B C 1
ATOM 5543 O O . ARG B 1 213 ? -14.617 -19.375 -1.903 1 96.81 213 ARG B O 1
ATOM 5550 N N . ASP B 1 214 ? -16.75 -19.672 -2.402 1 96.19 214 ASP B N 1
ATOM 5551 C CA . ASP B 1 214 ? -16.688 -18.828 -3.592 1 96.19 214 ASP B CA 1
ATOM 5552 C C . ASP B 1 214 ? -16.562 -17.359 -3.217 1 96.19 214 ASP B C 1
ATOM 5554 O O . ASP B 1 214 ? -17.234 -16.875 -2.299 1 96.19 214 ASP B O 1
ATOM 5558 N N . ILE B 1 215 ? -15.727 -16.688 -3.93 1 95.62 215 ILE B N 1
ATOM 5559 C CA . ILE B 1 215 ? -15.602 -15.242 -3.74 1 95.62 215 ILE B CA 1
ATOM 5560 C C . ILE B 1 215 ? -16.25 -14.508 -4.914 1 95.62 215 ILE B C 1
ATOM 5562 O O . ILE B 1 215 ? -16.641 -15.133 -5.898 1 95.62 215 ILE B O 1
ATOM 5566 N N . HIS B 1 216 ? -16.375 -13.156 -4.773 1 92.88 216 HIS B N 1
ATOM 5567 C CA . HIS B 1 216 ? -16.766 -12.367 -5.934 1 92.88 216 HIS B CA 1
ATOM 5568 C C . HIS B 1 216 ? -15.859 -12.633 -7.121 1 92.88 216 HIS B C 1
ATOM 5570 O O . HIS B 1 216 ? -14.633 -12.539 -7.004 1 92.88 216 HIS B O 1
ATOM 5576 N N . SER B 1 217 ? -16.531 -13.07 -8.219 1 94.5 217 SER B N 1
ATOM 5577 C CA . SER B 1 217 ? -15.742 -13.445 -9.391 1 94.5 217 SER B CA 1
ATOM 5578 C C . SER B 1 217 ? -16.109 -12.586 -10.602 1 94.5 217 SER B C 1
ATOM 5580 O O . SER B 1 217 ? -17.234 -12.078 -10.688 1 94.5 217 SER B O 1
ATOM 5582 N N . GLU B 1 218 ? -15.117 -12.312 -11.406 1 94.75 218 GLU B N 1
ATOM 5583 C CA . GLU B 1 218 ? -15.312 -11.625 -12.68 1 94.75 218 GLU B CA 1
ATOM 5584 C C . GLU B 1 218 ? -14.766 -12.453 -13.844 1 94.75 218 GLU B C 1
ATOM 5586 O O . GLU B 1 218 ? -13.938 -13.344 -13.641 1 94.75 218 GLU B O 1
ATOM 5591 N N . LYS B 1 219 ? -15.266 -12.109 -14.992 1 95.06 219 LYS B N 1
ATOM 5592 C CA . LYS B 1 219 ? -14.812 -12.812 -16.188 1 95.06 219 LYS B CA 1
ATOM 5593 C C . LYS B 1 219 ? -13.312 -12.633 -16.391 1 95.06 219 LYS B C 1
ATOM 5595 O O . LYS B 1 219 ? -12.781 -11.531 -16.203 1 95.06 219 LYS B O 1
ATOM 5600 N N . VAL B 1 220 ? -12.695 -13.727 -16.734 1 94.31 220 VAL B N 1
ATOM 5601 C CA . VAL B 1 220 ? -11.258 -13.742 -16.984 1 94.31 220 VAL B CA 1
ATOM 5602 C C . VAL B 1 220 ? -10.992 -14.203 -18.422 1 94.31 220 VAL B C 1
ATOM 5604 O O . VAL B 1 220 ? -11.578 -15.195 -18.875 1 94.31 220 VAL B O 1
ATOM 5607 N N . ALA B 1 221 ? -10.195 -13.398 -19.125 1 90.38 221 ALA B N 1
ATOM 5608 C CA . ALA B 1 221 ? -9.773 -13.781 -20.469 1 90.38 221 ALA B CA 1
ATOM 5609 C C . ALA B 1 221 ? -8.305 -14.188 -20.484 1 90.38 221 ALA B C 1
ATOM 5611 O O . ALA B 1 221 ? -7.469 -13.555 -19.844 1 90.38 221 ALA B O 1
ATOM 5612 N N . TRP B 1 222 ? -8.07 -15.266 -21.25 1 85.31 222 TRP B N 1
ATOM 5613 C CA . TRP B 1 222 ? -6.723 -15.836 -21.281 1 85.31 222 TRP B CA 1
ATOM 5614 C C . TRP B 1 222 ? -5.703 -14.797 -21.75 1 85.31 222 TRP B C 1
ATOM 5616 O O . TRP B 1 222 ? -5.922 -14.117 -22.75 1 85.31 222 TRP B O 1
ATOM 5626 N N . GLY B 1 223 ? -4.621 -14.711 -20.953 1 86.25 223 GLY B N 1
ATOM 5627 C CA . GLY B 1 223 ? -3.49 -13.875 -21.328 1 86.25 223 GLY B CA 1
ATOM 5628 C C . GLY B 1 223 ? -3.719 -12.406 -21.047 1 86.25 223 GLY B C 1
ATOM 5629 O O . GLY B 1 223 ? -2.822 -11.586 -21.234 1 86.25 223 GLY B O 1
ATOM 5630 N N . MET B 1 224 ? -4.871 -12.07 -20.609 1 90.94 224 MET B N 1
ATOM 5631 C CA . MET B 1 224 ? -5.211 -10.672 -20.344 1 90.94 224 MET B CA 1
ATOM 5632 C C . MET B 1 224 ? -4.926 -10.32 -18.891 1 90.94 224 MET B C 1
ATOM 5634 O O . MET B 1 224 ? -4.73 -11.203 -18.047 1 90.94 224 MET B O 1
ATOM 5638 N N . ILE B 1 225 ? -4.957 -9.031 -18.688 1 95.81 225 ILE B N 1
ATOM 5639 C CA . ILE B 1 225 ? -4.672 -8.539 -17.344 1 95.81 225 ILE B CA 1
ATOM 5640 C C . ILE B 1 225 ? -5.746 -9.031 -16.375 1 95.81 225 ILE B C 1
ATOM 5642 O O . ILE B 1 225 ? -5.52 -9.086 -15.164 1 95.81 225 ILE B O 1
ATOM 5646 N N . SER B 1 226 ? -6.887 -9.461 -16.906 1 96.38 226 SER B N 1
ATOM 5647 C CA . SER B 1 226 ? -7.98 -9.938 -16.062 1 96.38 226 SER B CA 1
ATOM 5648 C C . SER B 1 226 ? -7.57 -11.18 -15.281 1 96.38 226 SER B C 1
ATOM 5650 O O . SER B 1 226 ? -8.117 -11.453 -14.211 1 96.38 226 SER B O 1
ATOM 5652 N N . MET B 1 227 ? -6.594 -11.938 -15.773 1 96.31 227 MET B N 1
ATOM 5653 C CA . MET B 1 227 ? -6.059 -13.078 -15.031 1 96.31 227 MET B CA 1
ATOM 5654 C C . MET B 1 227 ? -5.363 -12.617 -13.75 1 96.31 227 MET B C 1
ATOM 5656 O O . MET B 1 227 ? -5.574 -13.188 -12.68 1 96.31 227 MET B O 1
ATOM 5660 N N . VAL B 1 228 ? -4.559 -11.562 -13.93 1 97.94 228 VAL B N 1
ATOM 5661 C CA . VAL B 1 228 ? -3.852 -11.008 -12.781 1 97.94 228 VAL B CA 1
ATOM 5662 C C . VAL B 1 228 ? -4.852 -10.367 -11.82 1 97.94 228 VAL B C 1
ATOM 5664 O O . VAL B 1 228 ? -4.703 -10.477 -10.602 1 97.94 228 VAL B O 1
ATOM 5667 N N . ASP B 1 229 ? -5.926 -9.711 -12.391 1 97.69 229 ASP B N 1
ATOM 5668 C CA . ASP B 1 229 ? -6.984 -9.148 -11.555 1 97.69 229 ASP B CA 1
ATOM 5669 C C . ASP B 1 229 ? -7.617 -10.227 -10.672 1 97.69 229 ASP B C 1
ATOM 5671 O O . ASP B 1 229 ? -7.855 -10 -9.484 1 97.69 229 ASP B O 1
ATOM 5675 N N . ALA B 1 230 ? -7.852 -11.336 -11.258 1 98.06 230 ALA B N 1
ATOM 5676 C CA . ALA B 1 230 ? -8.469 -12.438 -10.523 1 98.06 230 ALA B CA 1
ATOM 5677 C C . ALA B 1 230 ? -7.547 -12.953 -9.422 1 98.06 230 ALA B C 1
ATOM 5679 O O . ALA B 1 230 ? -7.996 -13.258 -8.32 1 98.06 230 ALA B O 1
ATOM 5680 N N . GLU B 1 231 ? -6.281 -13.094 -9.75 1 98.38 231 GLU B N 1
ATOM 5681 C CA . GLU B 1 231 ? -5.289 -13.508 -8.758 1 98.38 231 GLU B CA 1
ATOM 5682 C C . GLU B 1 231 ? -5.242 -12.531 -7.586 1 98.38 231 GLU B C 1
ATOM 5684 O O . GLU B 1 231 ? -5.199 -12.945 -6.426 1 98.38 231 GLU B O 1
ATOM 5689 N N . ARG B 1 232 ? -5.273 -11.281 -7.91 1 98.25 232 ARG B N 1
ATOM 5690 C CA . ARG B 1 232 ? -5.25 -10.25 -6.879 1 98.25 232 ARG B CA 1
ATOM 5691 C C . ARG B 1 232 ? -6.508 -10.305 -6.02 1 98.25 232 ARG B C 1
ATOM 5693 O O . ARG B 1 232 ? -6.445 -10.086 -4.809 1 98.25 232 ARG B O 1
ATOM 5700 N N . ARG B 1 233 ? -7.672 -10.586 -6.641 1 97.94 233 ARG B N 1
ATOM 5701 C CA . ARG B 1 233 ? -8.914 -10.727 -5.895 1 97.94 233 ARG B CA 1
ATOM 5702 C C . ARG B 1 233 ? -8.828 -11.883 -4.898 1 97.94 233 ARG B C 1
ATOM 5704 O O . ARG B 1 233 ? -9.227 -11.742 -3.74 1 97.94 233 ARG B O 1
ATOM 5711 N N . LEU B 1 234 ? -8.281 -12.938 -5.375 1 98.69 234 LEU B N 1
ATOM 5712 C CA . LEU B 1 234 ? -8.102 -14.109 -4.523 1 98.69 234 LEU B CA 1
ATOM 5713 C C . LEU B 1 234 ? -7.172 -13.789 -3.357 1 98.69 234 LEU B C 1
ATOM 5715 O O . LEU B 1 234 ? -7.492 -14.078 -2.203 1 98.69 234 LEU B O 1
ATOM 5719 N N . LEU B 1 235 ? -6.066 -13.164 -3.672 1 98.81 235 LEU B N 1
ATOM 5720 C CA . LEU B 1 235 ? -5.09 -12.82 -2.643 1 98.81 235 LEU B CA 1
ATOM 5721 C C . LEU B 1 235 ? -5.691 -11.859 -1.623 1 98.81 235 LEU B C 1
ATOM 5723 O O . LEU B 1 235 ? -5.547 -12.062 -0.415 1 98.81 235 LEU B O 1
ATOM 5727 N N . ALA B 1 236 ? -6.363 -10.836 -2.127 1 98.31 236 ALA B N 1
ATOM 5728 C CA . ALA B 1 236 ? -6.945 -9.836 -1.233 1 98.31 236 ALA B CA 1
ATOM 5729 C C . ALA B 1 236 ? -7.949 -10.477 -0.278 1 98.31 236 ALA B C 1
ATOM 5731 O O . ALA B 1 236 ? -7.934 -10.211 0.924 1 98.31 236 ALA B O 1
ATOM 5732 N N . LYS B 1 237 ? -8.773 -11.336 -0.824 1 98 237 LYS B N 1
ATOM 5733 C CA . LYS B 1 237 ? -9.781 -12 0.005 1 98 237 LYS B CA 1
ATOM 5734 C C . LYS B 1 237 ? -9.125 -12.93 1.024 1 98 237 LYS B C 1
ATOM 5736 O O . LYS B 1 237 ? -9.5 -12.938 2.197 1 98 237 LYS B O 1
ATOM 5741 N N . ALA B 1 238 ? -8.133 -13.656 0.61 1 98.69 238 ALA B N 1
ATOM 5742 C CA . ALA B 1 238 ? -7.445 -14.602 1.489 1 98.69 238 ALA B CA 1
ATOM 5743 C C . ALA B 1 238 ? -6.672 -13.875 2.582 1 98.69 238 ALA B C 1
ATOM 5745 O O . ALA B 1 238 ? -6.547 -14.367 3.703 1 98.69 238 ALA B O 1
ATOM 5746 N N . LEU B 1 239 ? -6.195 -12.711 2.293 1 97.88 239 LEU B N 1
ATOM 5747 C CA . LEU B 1 239 ? -5.375 -11.938 3.217 1 97.88 239 LEU B CA 1
ATOM 5748 C C . LEU B 1 239 ? -6.223 -11.359 4.344 1 97.88 239 LEU B C 1
ATOM 5750 O O . LEU B 1 239 ? -5.688 -10.914 5.363 1 97.88 239 LEU B O 1
ATOM 5754 N N . GLU B 1 240 ? -7.547 -11.32 4.164 1 95.62 240 GLU B N 1
ATOM 5755 C CA . GLU B 1 240 ? -8.414 -10.844 5.234 1 95.62 240 GLU B CA 1
ATOM 5756 C C . GLU B 1 240 ? -8.273 -11.695 6.488 1 95.62 240 GLU B C 1
ATOM 5758 O O . GLU B 1 240 ? -8.469 -11.211 7.605 1 95.62 240 GLU B O 1
ATOM 5763 N N . ASP B 1 241 ? -7.945 -12.953 6.242 1 96.06 241 ASP B N 1
ATOM 5764 C CA . ASP B 1 241 ? -7.68 -13.836 7.371 1 96.06 241 ASP B CA 1
ATOM 5765 C C . ASP B 1 241 ? -6.223 -13.734 7.816 1 96.06 241 ASP B C 1
ATOM 5767 O O . ASP B 1 241 ? -5.316 -14.156 7.094 1 96.06 241 ASP B O 1
ATOM 5771 N N . ILE B 1 242 ? -6 -13.25 9 1 92.75 242 ILE B N 1
ATOM 5772 C CA . ILE B 1 242 ? -4.656 -12.961 9.5 1 92.75 242 ILE B CA 1
ATOM 5773 C C . ILE B 1 242 ? -3.898 -14.266 9.727 1 92.75 242 ILE B C 1
ATOM 5775 O O . ILE B 1 242 ? -2.666 -14.273 9.766 1 92.75 242 ILE B O 1
ATOM 5779 N N . ASP B 1 243 ? -4.645 -15.359 9.828 1 96.31 243 ASP B N 1
ATOM 5780 C CA . ASP B 1 243 ? -3.994 -16.641 10.086 1 96.31 243 ASP B CA 1
ATOM 5781 C C . ASP B 1 243 ? -3.412 -17.219 8.797 1 96.31 243 ASP B C 1
ATOM 5783 O O . ASP B 1 243 ? -2.596 -18.141 8.836 1 96.31 243 ASP B O 1
ATOM 5787 N N . ASN B 1 244 ? -3.877 -16.75 7.645 1 97.81 244 ASN B N 1
ATOM 5788 C CA . ASN B 1 244 ? -3.258 -17.188 6.395 1 97.81 244 ASN B CA 1
ATOM 5789 C C . ASN B 1 244 ? -1.844 -16.625 6.25 1 97.81 244 ASN B C 1
ATOM 5791 O O . ASN B 1 244 ? -1.661 -15.43 6.066 1 97.81 244 ASN B O 1
ATOM 5795 N N . GLN B 1 245 ? -0.905 -17.547 6.301 1 97.38 245 GLN B N 1
ATOM 5796 C CA . GLN B 1 245 ? 0.487 -17.109 6.277 1 97.38 245 GLN B CA 1
ATOM 5797 C C . GLN B 1 245 ? 1.175 -17.531 4.98 1 97.38 245 GLN B C 1
ATOM 5799 O O . GLN B 1 245 ? 2.279 -17.078 4.684 1 97.38 245 GLN B O 1
ATOM 5804 N N . HIS B 1 246 ? 0.526 -18.375 4.246 1 98.5 246 HIS B N 1
ATOM 5805 C CA . HIS B 1 246 ? 1.009 -18.797 2.934 1 98.5 246 HIS B CA 1
ATOM 5806 C C . HIS B 1 246 ? -0.146 -18.969 1.951 1 98.5 246 HIS B C 1
ATOM 5808 O O . HIS B 1 246 ? -1.262 -19.297 2.35 1 98.5 246 HIS B O 1
ATOM 5814 N N . PHE B 1 247 ? 0.14 -18.688 0.663 1 98.94 247 PHE B N 1
ATOM 5815 C CA . PHE B 1 247 ? -0.906 -18.609 -0.351 1 98.94 247 PHE B CA 1
ATOM 5816 C C . PHE B 1 247 ? -0.52 -19.422 -1.584 1 98.94 247 PHE B C 1
ATOM 5818 O O . PHE B 1 247 ? 0.561 -19.234 -2.146 1 98.94 247 PHE B O 1
ATOM 5825 N N . VAL B 1 248 ? -1.384 -20.281 -2.025 1 98.94 248 VAL B N 1
ATOM 5826 C CA . VAL B 1 248 ? -1.114 -21.156 -3.166 1 98.94 248 VAL B CA 1
ATOM 5827 C C . VAL B 1 248 ? -2.158 -20.922 -4.254 1 98.94 248 VAL B C 1
ATOM 5829 O O . VAL B 1 248 ? -3.361 -20.984 -3.992 1 98.94 248 VAL B O 1
ATOM 5832 N N . LEU B 1 249 ? -1.721 -20.625 -5.449 1 98.94 249 LEU B N 1
ATOM 5833 C CA . LEU B 1 249 ? -2.629 -20.5 -6.586 1 98.94 249 LEU B CA 1
ATOM 5834 C C . LEU B 1 249 ? -2.764 -21.828 -7.324 1 98.94 249 LEU B C 1
ATOM 5836 O O . LEU B 1 249 ? -1.762 -22.406 -7.738 1 98.94 249 LEU B O 1
ATOM 5840 N N . LEU B 1 250 ? -4.004 -22.266 -7.504 1 98.75 250 LEU B N 1
ATOM 5841 C CA . LEU B 1 250 ? -4.32 -23.531 -8.156 1 98.75 250 LEU B CA 1
ATOM 5842 C C . LEU B 1 250 ? -5.406 -23.344 -9.211 1 98.75 250 LEU B C 1
ATOM 5844 O O . LEU B 1 250 ? -6.164 -22.375 -9.164 1 98.75 250 LEU B O 1
ATOM 5848 N N . SER B 1 251 ? -5.426 -24.234 -10.188 1 97.62 251 SER B N 1
ATOM 5849 C CA . SER B 1 251 ? -6.512 -24.312 -11.156 1 97.62 251 SER B CA 1
ATOM 5850 C C . SER B 1 251 ? -7.406 -25.516 -10.891 1 97.62 251 SER B C 1
ATOM 5852 O O . SER B 1 251 ? -7.148 -26.297 -9.977 1 97.62 251 SER B O 1
ATOM 5854 N N . GLU B 1 252 ? -8.438 -25.641 -11.688 1 97.25 252 GLU B N 1
ATOM 5855 C CA . GLU B 1 252 ? -9.359 -26.766 -11.602 1 97.25 252 GLU B CA 1
ATOM 5856 C C . GLU B 1 252 ? -8.672 -28.078 -12.016 1 97.25 252 GLU B C 1
ATOM 5858 O O . GLU B 1 252 ? -9.156 -29.156 -11.703 1 97.25 252 GLU B O 1
ATOM 5863 N N . SER B 1 253 ? -7.52 -27.953 -12.688 1 98 253 SER B N 1
ATOM 5864 C CA . SER B 1 253 ? -6.859 -29.141 -13.242 1 98 253 SER B CA 1
ATOM 5865 C C . SER B 1 253 ? -5.629 -29.516 -12.43 1 98 253 SER B C 1
ATOM 5867 O O . SER B 1 253 ? -4.82 -30.344 -12.867 1 98 253 SER B O 1
ATOM 5869 N N . CYS B 1 254 ? -5.473 -28.875 -11.266 1 98.38 254 CYS B N 1
ATOM 5870 C CA . CYS B 1 254 ? -4.348 -29.156 -10.383 1 98.38 254 CYS B CA 1
ATOM 5871 C C . CYS B 1 254 ? -4.672 -30.297 -9.43 1 98.38 254 CYS B C 1
ATOM 5873 O O . CYS B 1 254 ? -5.824 -30.484 -9.039 1 98.38 254 CYS B O 1
ATOM 5875 N N . ILE B 1 255 ? -3.635 -31.047 -9.062 1 98.19 255 ILE B N 1
ATOM 5876 C CA . ILE B 1 255 ? -3.752 -32.125 -8.062 1 98.19 255 ILE B CA 1
ATOM 5877 C C . ILE B 1 255 ? -2.59 -32.031 -7.078 1 98.19 255 ILE B C 1
ATOM 5879 O O . ILE B 1 255 ? -1.521 -31.516 -7.414 1 98.19 255 ILE B O 1
ATOM 5883 N N . PRO B 1 256 ? -2.791 -32.438 -5.863 1 98 256 PRO B N 1
ATOM 5884 C CA . PRO B 1 256 ? -1.662 -32.531 -4.934 1 98 256 PRO B CA 1
ATOM 5885 C C . PRO B 1 256 ? -0.769 -33.75 -5.215 1 98 256 PRO B C 1
ATOM 5887 O O . PRO B 1 256 ? -1.266 -34.812 -5.566 1 98 256 PRO B O 1
ATOM 5890 N N . LEU B 1 257 ? 0.514 -33.531 -5.035 1 97.12 257 LEU B N 1
ATOM 5891 C CA . LEU B 1 257 ? 1.468 -34.625 -5.281 1 97.12 257 LEU B CA 1
ATOM 5892 C C . LEU B 1 257 ? 1.913 -35.25 -3.973 1 97.12 257 LEU B C 1
ATOM 5894 O O . LEU B 1 257 ? 2.486 -36.344 -3.975 1 97.12 257 LEU B O 1
ATOM 5898 N N . HIS B 1 258 ? 1.717 -34.562 -2.871 1 96.44 258 HIS B N 1
ATOM 5899 C CA . HIS B 1 258 ? 2.092 -35 -1.532 1 96.44 258 HIS B CA 1
ATOM 5900 C C . HIS B 1 258 ? 0.916 -34.906 -0.567 1 96.44 258 HIS B C 1
ATOM 5902 O O . HIS B 1 258 ? -0.118 -34.312 -0.904 1 96.44 258 HIS B O 1
ATOM 5908 N N . ASN B 1 259 ? 1.073 -35.594 0.588 1 95.75 259 ASN B N 1
ATOM 5909 C CA . ASN B 1 259 ? 0.036 -35.406 1.602 1 95.75 259 ASN B CA 1
ATOM 5910 C C . ASN B 1 259 ? 0.069 -34.031 2.215 1 95.75 259 ASN B C 1
ATOM 5912 O O . ASN B 1 259 ? 1.013 -33.25 1.987 1 95.75 259 ASN B O 1
ATOM 5916 N N . PHE B 1 260 ? -0.934 -33.719 2.908 1 97.75 260 PHE B N 1
ATOM 5917 C CA . PHE B 1 260 ? -1.117 -32.375 3.424 1 97.75 260 PHE B CA 1
ATOM 5918 C C . PHE B 1 260 ? 0.018 -31.984 4.371 1 97.75 260 PHE B C 1
ATOM 5920 O O . PHE B 1 260 ? 0.542 -30.875 4.305 1 97.75 260 PHE B O 1
ATOM 5927 N N . ASP B 1 261 ? 0.403 -32.875 5.25 1 97.19 261 ASP B N 1
ATOM 5928 C CA . ASP B 1 261 ? 1.424 -32.562 6.246 1 97.19 261 ASP B CA 1
ATOM 5929 C C . ASP B 1 261 ? 2.74 -32.188 5.582 1 97.19 261 ASP B C 1
ATOM 5931 O O . ASP B 1 261 ? 3.391 -31.219 6 1 97.19 261 ASP B O 1
ATOM 5935 N N . TYR B 1 262 ? 3.066 -32.906 4.578 1 96.81 262 TYR B N 1
ATOM 5936 C CA . TYR B 1 262 ? 4.297 -32.594 3.863 1 96.81 262 TYR B CA 1
ATOM 5937 C C . TYR B 1 262 ? 4.211 -31.203 3.217 1 96.81 262 TYR B C 1
ATOM 5939 O O . TYR B 1 262 ? 5.129 -30.391 3.35 1 96.81 262 TYR B O 1
ATOM 5947 N N . VAL B 1 263 ? 3.131 -30.953 2.525 1 98.31 263 VAL B N 1
ATOM 5948 C CA . VAL B 1 263 ? 2.934 -29.672 1.832 1 98.31 263 VAL B CA 1
ATOM 5949 C C . VAL B 1 263 ? 2.945 -28.531 2.84 1 98.31 263 VAL B C 1
ATOM 5951 O O . VAL B 1 263 ? 3.607 -27.516 2.623 1 98.31 263 VAL B O 1
ATOM 5954 N N . TYR B 1 264 ? 2.268 -28.734 3.914 1 98.44 264 TYR B N 1
ATOM 5955 C CA . TYR B 1 264 ? 2.18 -27.719 4.957 1 98.44 264 TYR B CA 1
ATOM 5956 C C . TYR B 1 264 ? 3.559 -27.391 5.516 1 98.44 264 TYR B C 1
ATOM 5958 O O . TYR B 1 264 ? 3.943 -26.219 5.582 1 98.44 264 TYR B O 1
ATOM 5966 N N . ASP B 1 265 ? 4.289 -28.391 5.883 1 97.56 265 ASP B N 1
ATOM 5967 C CA . ASP B 1 265 ? 5.609 -28.203 6.473 1 97.56 265 ASP B CA 1
ATOM 5968 C C . ASP B 1 265 ? 6.57 -27.562 5.473 1 97.56 265 ASP B C 1
ATOM 5970 O O . ASP B 1 265 ? 7.379 -26.719 5.836 1 97.56 265 ASP B O 1
ATOM 5974 N N . PHE B 1 266 ? 6.445 -28 4.238 1 98 266 PHE B N 1
ATOM 5975 C CA . PHE B 1 266 ? 7.305 -27.469 3.182 1 98 266 PHE B CA 1
ATOM 5976 C C . PHE B 1 266 ? 7.09 -25.984 2.996 1 98 266 PHE B C 1
ATOM 5978 O O . PHE B 1 266 ? 8.055 -25.203 3 1 98 266 PHE B O 1
ATOM 5985 N N . LEU B 1 267 ? 5.891 -25.562 2.922 1 98.5 267 LEU B N 1
ATOM 5986 C CA . LEU B 1 267 ? 5.562 -24.188 2.598 1 98.5 267 LEU B CA 1
ATOM 5987 C C . LEU B 1 267 ? 5.73 -23.281 3.818 1 98.5 267 LEU B C 1
ATOM 5989 O O . LEU B 1 267 ? 6.301 -22.188 3.721 1 98.5 267 LEU B O 1
ATOM 5993 N N . MET B 1 268 ? 5.293 -23.75 4.969 1 96.88 268 MET B N 1
ATOM 5994 C CA . MET B 1 268 ? 5.359 -22.953 6.184 1 96.88 268 MET B CA 1
ATOM 5995 C C . MET B 1 268 ? 6.793 -22.828 6.688 1 96.88 268 MET B C 1
ATOM 5997 O O . MET B 1 268 ? 7.152 -21.844 7.332 1 96.88 268 MET B O 1
ATOM 6001 N N . GLY B 1 269 ? 7.52 -23.797 6.32 1 96 269 GLY B N 1
ATOM 6002 C CA . GLY B 1 269 ? 8.891 -23.812 6.809 1 96 269 GLY B CA 1
ATOM 6003 C C . GLY B 1 269 ? 9.859 -23.094 5.895 1 96 269 GLY B C 1
ATOM 6004 O O . GLY B 1 269 ? 11.023 -22.891 6.242 1 96 269 GLY B O 1
ATOM 6005 N N . SER B 1 270 ? 9.414 -22.672 4.77 1 96.38 270 SER B N 1
ATOM 6006 C CA . SER B 1 270 ? 10.312 -22.062 3.795 1 96.38 270 SER B CA 1
ATOM 6007 C C . SER B 1 270 ? 10.477 -20.578 4.062 1 96.38 270 SER B C 1
ATOM 6009 O O . SER B 1 270 ? 9.539 -19.891 4.48 1 96.38 270 SER B O 1
ATOM 6011 N N . ARG B 1 271 ? 11.656 -20.062 3.693 1 94.56 271 ARG B N 1
ATOM 6012 C CA . ARG B 1 271 ? 11.922 -18.625 3.781 1 94.56 271 ARG B CA 1
ATOM 6013 C C . ARG B 1 271 ? 11.609 -17.922 2.463 1 94.56 271 ARG B C 1
ATOM 6015 O O . ARG B 1 271 ? 11.664 -16.703 2.377 1 94.56 271 ARG B O 1
ATOM 6022 N N . HIS B 1 272 ? 11.227 -18.734 1.45 1 97.75 272 HIS B N 1
ATOM 6023 C CA . HIS B 1 272 ? 11.055 -18.188 0.11 1 97.75 272 HIS B CA 1
ATOM 6024 C C . HIS B 1 272 ? 9.617 -18.359 -0.379 1 97.75 272 HIS B C 1
ATOM 6026 O O . HIS B 1 272 ? 8.898 -19.25 0.094 1 97.75 272 HIS B O 1
ATOM 6032 N N . SER B 1 273 ? 9.219 -17.438 -1.181 1 98.5 273 SER B N 1
ATOM 6033 C CA . SER B 1 273 ? 8.062 -17.672 -2.047 1 98.5 273 SER B CA 1
ATOM 6034 C C . SER B 1 273 ? 8.469 -18.438 -3.301 1 98.5 273 SER B C 1
ATOM 6036 O O . SER B 1 273 ? 9.617 -18.359 -3.746 1 98.5 273 SER B O 1
ATOM 6038 N N . PHE B 1 274 ? 7.555 -19.188 -3.799 1 98.75 274 PHE B N 1
ATOM 6039 C CA . PHE B 1 274 ? 7.84 -20.031 -4.949 1 98.75 274 PHE B CA 1
ATOM 6040 C C . PHE B 1 274 ? 7.129 -19.516 -6.195 1 98.75 274 PHE B C 1
ATOM 6042 O O . PHE B 1 274 ? 5.945 -19.797 -6.398 1 98.75 274 PHE B O 1
ATOM 6049 N N . LEU B 1 275 ? 7.832 -18.812 -6.996 1 97.31 275 LEU B N 1
ATOM 6050 C CA . LEU B 1 275 ? 7.387 -18.266 -8.273 1 97.31 275 LEU B CA 1
ATOM 6051 C C . LEU B 1 275 ? 8.453 -18.453 -9.344 1 97.31 275 LEU B C 1
ATOM 6053 O O . LEU B 1 275 ? 9.641 -18.25 -9.086 1 97.31 275 LEU B O 1
ATOM 6057 N N . ASP B 1 276 ? 7.992 -18.891 -10.445 1 97.25 276 ASP B N 1
ATOM 6058 C CA . ASP B 1 276 ? 8.883 -19.062 -11.594 1 97.25 276 ASP B CA 1
ATOM 6059 C C . ASP B 1 276 ? 9.391 -17.703 -12.094 1 97.25 276 ASP B C 1
ATOM 6061 O O . ASP B 1 276 ? 8.609 -16.766 -12.234 1 97.25 276 ASP B O 1
ATOM 6065 N N . CYS B 1 277 ? 10.672 -17.578 -12.25 1 98.12 277 CYS B N 1
ATOM 6066 C CA . CYS B 1 277 ? 11.273 -16.328 -12.664 1 98.12 277 CYS B CA 1
ATOM 6067 C C . CYS B 1 277 ? 12.609 -16.562 -13.359 1 98.12 277 CYS B C 1
ATOM 6069 O O . CYS B 1 277 ? 13.555 -17.047 -12.742 1 98.12 277 CYS B O 1
ATOM 6071 N N . PHE B 1 278 ? 12.758 -16.203 -14.586 1 97.88 278 PHE B N 1
ATOM 6072 C CA . PHE B 1 278 ? 14.016 -16.344 -15.305 1 97.88 278 PHE B CA 1
ATOM 6073 C C . PHE B 1 278 ? 14.117 -15.336 -16.438 1 97.88 278 PHE B C 1
ATOM 6075 O O . PHE B 1 278 ? 13.117 -14.711 -16.812 1 97.88 278 PHE B O 1
ATOM 6082 N N . HIS B 1 279 ? 15.305 -15.07 -16.875 1 97.38 279 HIS B N 1
ATOM 6083 C CA . HIS B 1 279 ? 15.555 -14.188 -18.016 1 97.38 279 HIS B CA 1
ATOM 6084 C C . HIS B 1 279 ? 15.469 -14.945 -19.328 1 97.38 279 HIS B C 1
ATOM 6086 O O . HIS B 1 279 ? 16.219 -15.898 -19.547 1 97.38 279 HIS B O 1
ATOM 6092 N N . ASP B 1 280 ? 14.555 -14.641 -20.156 1 97.38 280 ASP B N 1
ATOM 6093 C CA . ASP B 1 280 ? 14.414 -15.18 -21.516 1 97.38 280 ASP B CA 1
ATOM 6094 C C . ASP B 1 280 ? 14.664 -14.102 -22.562 1 97.38 280 ASP B C 1
ATOM 6096 O O . ASP B 1 280 ? 13.812 -13.242 -22.797 1 97.38 280 ASP B O 1
ATOM 6100 N N . PRO B 1 281 ? 15.766 -14.117 -23.188 1 96.19 281 PRO B N 1
ATOM 6101 C CA . PRO B 1 281 ? 16.109 -13.078 -24.172 1 96.19 281 PRO B CA 1
ATOM 6102 C C . PRO B 1 281 ? 15.328 -13.219 -25.469 1 96.19 281 PRO B C 1
ATOM 6104 O O . PRO B 1 281 ? 15.453 -12.375 -26.359 1 96.19 281 PRO B O 1
ATOM 6107 N N . GLY B 1 282 ? 14.461 -14.195 -25.609 1 94.62 282 GLY B N 1
ATOM 6108 C CA . GLY B 1 282 ? 13.805 -14.516 -26.875 1 94.62 282 GLY B CA 1
ATOM 6109 C C . GLY B 1 282 ? 12.414 -13.922 -26.984 1 94.62 282 GLY B C 1
ATOM 6110 O O . GLY B 1 282 ? 12.07 -12.984 -26.266 1 94.62 282 GLY B O 1
ATOM 6111 N N . PRO B 1 283 ? 11.672 -14.414 -27.969 1 92.44 283 PRO B N 1
ATOM 6112 C CA . PRO B 1 283 ? 10.359 -13.852 -28.312 1 92.44 283 PRO B CA 1
ATOM 6113 C C . PRO B 1 283 ? 9.336 -14.023 -27.203 1 92.44 283 PRO B C 1
ATOM 6115 O O . PRO B 1 283 ? 8.367 -13.266 -27.125 1 92.44 283 PRO B O 1
ATOM 6118 N N . HIS B 1 284 ? 9.547 -15 -26.344 1 92.44 284 HIS B N 1
ATOM 6119 C CA . HIS B 1 284 ? 8.57 -15.227 -25.281 1 92.44 284 HIS B CA 1
ATOM 6120 C C . HIS B 1 284 ? 8.961 -14.492 -24.016 1 92.44 284 HIS B C 1
ATOM 6122 O O . HIS B 1 284 ? 8.219 -14.5 -23.031 1 92.44 284 HIS B O 1
ATOM 6128 N N . GLY B 1 285 ? 10.102 -13.883 -24.031 1 94.88 285 GLY B N 1
ATOM 6129 C CA . GLY B 1 285 ? 10.594 -13.148 -22.875 1 94.88 285 GLY B CA 1
ATOM 6130 C C . GLY B 1 285 ? 10.734 -11.656 -23.141 1 94.88 285 GLY B C 1
ATOM 6131 O O . GLY B 1 285 ? 9.742 -10.938 -23.234 1 94.88 285 GLY B O 1
ATOM 6132 N N . VAL B 1 286 ? 11.953 -11.219 -23.438 1 94.38 286 VAL B N 1
ATOM 6133 C CA . VAL B 1 286 ? 12.305 -9.805 -23.516 1 94.38 286 VAL B CA 1
ATOM 6134 C C . VAL B 1 286 ? 11.594 -9.156 -24.688 1 94.38 286 VAL B C 1
ATOM 6136 O O . VAL B 1 286 ? 11.25 -7.969 -24.641 1 94.38 286 VAL B O 1
ATOM 6139 N N . TYR B 1 287 ? 11.281 -9.906 -25.75 1 93.69 287 TYR B N 1
ATOM 6140 C CA . TYR B 1 287 ? 10.633 -9.312 -26.906 1 93.69 287 TYR B CA 1
ATOM 6141 C C . TYR B 1 287 ? 9.195 -8.922 -26.594 1 93.69 287 TYR B C 1
ATOM 6143 O O . TYR B 1 287 ? 8.57 -8.172 -27.344 1 93.69 287 TYR B O 1
ATOM 6151 N N . ARG B 1 288 ? 8.711 -9.422 -25.562 1 95.69 288 ARG B N 1
ATOM 6152 C CA . ARG B 1 288 ? 7.359 -9.062 -25.156 1 95.69 288 ARG B CA 1
ATOM 6153 C C . ARG B 1 288 ? 7.355 -7.754 -24.359 1 95.69 288 ARG B C 1
ATOM 6155 O O . ARG B 1 288 ? 6.293 -7.195 -24.078 1 95.69 288 ARG B O 1
ATOM 6162 N N . TYR B 1 289 ? 8.492 -7.199 -24.078 1 96.25 289 TYR B N 1
ATOM 6163 C CA . TYR B 1 289 ? 8.648 -5.961 -23.312 1 96.25 289 TYR B CA 1
ATOM 6164 C C . TYR B 1 289 ? 8.219 -4.758 -24.156 1 96.25 289 TYR B C 1
ATOM 6166 O O . TYR B 1 289 ? 8.469 -4.711 -25.359 1 96.25 289 TYR B O 1
ATOM 6174 N N . SER B 1 290 ? 7.574 -3.797 -23.5 1 95.44 290 SER B N 1
ATOM 6175 C CA . SER B 1 290 ? 7.207 -2.531 -24.125 1 95.44 290 SER B CA 1
ATOM 6176 C C . SER B 1 290 ? 8.008 -1.372 -23.547 1 95.44 290 SER B C 1
ATOM 6178 O O . SER B 1 290 ? 8.094 -1.22 -22.328 1 95.44 290 SER B O 1
ATOM 6180 N N . LYS B 1 291 ? 8.492 -0.501 -24.375 1 94.38 291 LYS B N 1
ATOM 6181 C CA . LYS B 1 291 ? 9.25 0.669 -23.938 1 94.38 291 LYS B CA 1
ATOM 6182 C C . LYS B 1 291 ? 8.359 1.638 -23.156 1 94.38 291 LYS B C 1
ATOM 6184 O O . LYS B 1 291 ? 8.867 2.508 -22.438 1 94.38 291 LYS B O 1
ATOM 6189 N N . ASN B 1 292 ? 7.078 1.492 -23.328 1 95.25 292 ASN B N 1
ATOM 6190 C CA . ASN B 1 292 ? 6.141 2.35 -22.609 1 95.25 292 ASN B CA 1
ATOM 6191 C C . ASN B 1 292 ? 6.16 2.064 -21.109 1 95.25 292 ASN B C 1
ATOM 6193 O O . ASN B 1 292 ? 5.621 2.842 -20.312 1 95.25 292 ASN B O 1
ATOM 6197 N N . MET B 1 293 ? 6.82 1.026 -20.703 1 96.5 293 MET B N 1
ATOM 6198 C CA . MET B 1 293 ? 6.922 0.683 -19.281 1 96.5 293 MET B CA 1
ATOM 6199 C C . MET B 1 293 ? 7.973 1.539 -18.594 1 96.5 293 MET B C 1
ATOM 6201 O O . MET B 1 293 ? 8.023 1.586 -17.359 1 96.5 293 MET B O 1
ATOM 6205 N N . LEU B 1 294 ? 8.812 2.158 -19.406 1 95.94 294 LEU B N 1
ATOM 6206 C CA . LEU B 1 294 ? 9.82 3.061 -18.859 1 95.94 294 LEU B CA 1
ATOM 6207 C C . LEU B 1 294 ? 9.164 4.289 -18.234 1 95.94 294 LEU B C 1
ATOM 6209 O O . LEU B 1 294 ? 8.094 4.719 -18.672 1 95.94 294 LEU B O 1
ATOM 6213 N N . PRO B 1 295 ? 9.836 4.832 -17.141 1 96.44 295 PRO B N 1
ATOM 6214 C CA . PRO B 1 295 ? 11.109 4.434 -16.547 1 96.44 295 PRO B CA 1
ATOM 6215 C C . PRO B 1 295 ? 10.938 3.404 -15.43 1 96.44 295 PRO B C 1
ATOM 6217 O O . PRO B 1 295 ? 11.93 2.93 -14.859 1 96.44 295 PRO B O 1
ATOM 6220 N N . GLU B 1 296 ? 9.703 2.994 -15.078 1 97.25 296 GLU B N 1
ATOM 6221 C CA . GLU B 1 296 ? 9.438 2.193 -13.883 1 97.25 296 GLU B CA 1
ATOM 6222 C C . GLU B 1 296 ? 9.961 0.768 -14.047 1 97.25 296 GLU B C 1
ATOM 6224 O O . GLU B 1 296 ? 10.461 0.17 -13.094 1 97.25 296 GLU B O 1
ATOM 6229 N N . VAL B 1 297 ? 9.805 0.274 -15.258 1 97.81 297 VAL B N 1
ATOM 6230 C CA . VAL B 1 297 ? 10.281 -1.071 -15.562 1 97.81 297 VAL B CA 1
ATOM 6231 C C . VAL B 1 297 ? 11.25 -1.024 -16.734 1 97.81 297 VAL B C 1
ATOM 6233 O O . VAL B 1 297 ? 10.844 -0.796 -17.875 1 97.81 297 VAL B O 1
ATOM 6236 N N . ARG B 1 298 ? 12.43 -1.281 -16.484 1 96.75 298 ARG B N 1
ATOM 6237 C CA . ARG B 1 298 ? 13.438 -1.322 -17.547 1 96.75 298 ARG B CA 1
ATOM 6238 C C . ARG B 1 298 ? 13.453 -2.686 -18.234 1 96.75 298 ARG B C 1
ATOM 6240 O O . ARG B 1 298 ? 13.078 -3.693 -17.625 1 96.75 298 ARG B O 1
ATOM 6247 N N . GLU B 1 299 ? 13.906 -2.723 -19.375 1 96.81 299 GLU B N 1
ATOM 6248 C CA . GLU B 1 299 ? 13.969 -3.955 -20.156 1 96.81 299 GLU B CA 1
ATOM 6249 C C . GLU B 1 299 ? 14.82 -5.008 -19.453 1 96.81 299 GLU B C 1
ATOM 6251 O O . GLU B 1 299 ? 14.484 -6.191 -19.453 1 96.81 299 GLU B O 1
ATOM 6256 N N . SER B 1 300 ? 15.883 -4.555 -18.844 1 96.25 300 SER B N 1
ATOM 6257 C CA . SER B 1 300 ? 16.812 -5.465 -18.188 1 96.25 300 SER B CA 1
ATOM 6258 C C . SER B 1 300 ? 16.172 -6.129 -16.969 1 96.25 300 SER B C 1
ATOM 6260 O O . SER B 1 300 ? 16.656 -7.16 -16.5 1 96.25 300 SER B O 1
ATOM 6262 N N . GLU B 1 301 ? 15.148 -5.566 -16.469 1 97.5 301 GLU B N 1
ATOM 6263 C CA . GLU B 1 301 ? 14.477 -6.062 -15.273 1 97.5 301 GLU B CA 1
ATOM 6264 C C . GLU B 1 301 ? 13.32 -6.988 -15.625 1 97.5 301 GLU B C 1
ATOM 6266 O O . GLU B 1 301 ? 12.805 -7.711 -14.766 1 97.5 301 GLU B O 1
ATOM 6271 N N . PHE B 1 302 ? 12.914 -6.996 -16.891 1 98.19 302 PHE B N 1
ATOM 6272 C CA . PHE B 1 302 ? 11.773 -7.77 -17.375 1 98.19 302 PHE B CA 1
ATOM 6273 C C . PHE B 1 302 ? 12.055 -9.266 -17.281 1 98.19 302 PHE B C 1
ATOM 6275 O O . PHE B 1 302 ? 13.109 -9.727 -17.719 1 98.19 302 PHE B O 1
ATOM 6282 N N . ARG B 1 303 ? 11.164 -10.039 -16.656 1 98.44 303 ARG B N 1
ATOM 6283 C CA . ARG B 1 303 ? 11.352 -11.469 -16.406 1 98.44 303 ARG B CA 1
ATOM 6284 C C . ARG B 1 303 ? 10.133 -12.258 -16.891 1 98.44 303 ARG B C 1
ATOM 6286 O O . ARG B 1 303 ? 9.055 -11.695 -17.078 1 98.44 303 ARG B O 1
ATOM 6293 N N . LYS B 1 304 ? 10.375 -13.492 -17.094 1 97.69 304 LYS B N 1
ATOM 6294 C CA . LYS B 1 304 ? 9.344 -14.453 -17.484 1 97.69 304 LYS B CA 1
ATOM 6295 C C . LYS B 1 304 ? 9.188 -15.547 -16.438 1 97.69 304 LYS B C 1
ATOM 6297 O O . LYS B 1 304 ? 10.148 -15.898 -15.742 1 97.69 304 LYS B O 1
ATOM 6302 N N . GLY B 1 305 ? 7.973 -16.031 -16.266 1 96.62 305 GLY B N 1
ATOM 6303 C CA . GLY B 1 305 ? 7.66 -17.172 -15.406 1 96.62 305 GLY B CA 1
ATOM 6304 C C . GLY B 1 305 ? 6.305 -17.781 -15.703 1 96.62 305 GLY B C 1
ATOM 6305 O O . GLY B 1 305 ? 5.727 -17.531 -16.766 1 96.62 305 GLY B O 1
ATOM 6306 N N . SER B 1 306 ? 5.934 -18.703 -14.891 1 94.56 306 SER B N 1
ATOM 6307 C CA . SER B 1 306 ? 4.594 -19.281 -14.969 1 94.56 306 SER B CA 1
ATOM 6308 C C . SER B 1 306 ? 3.605 -18.5 -14.117 1 94.56 306 SER B C 1
ATOM 6310 O O . SER B 1 306 ? 4.008 -17.672 -13.289 1 94.56 306 SER B O 1
ATOM 6312 N N . GLN B 1 307 ? 2.369 -18.719 -14.352 1 95.88 307 GLN B N 1
ATOM 6313 C CA . GLN B 1 307 ? 1.305 -18.062 -13.594 1 95.88 307 GLN B CA 1
ATOM 6314 C C . GLN B 1 307 ? 1.239 -18.594 -12.164 1 95.88 307 GLN B C 1
ATOM 6316 O O . GLN B 1 307 ? 0.838 -17.875 -11.25 1 95.88 307 GLN B O 1
ATOM 6321 N N . TRP B 1 308 ? 1.661 -19.812 -11.977 1 98.19 308 TRP B N 1
ATOM 6322 C CA . TRP B 1 308 ? 1.396 -20.516 -10.734 1 98.19 308 TRP B CA 1
ATOM 6323 C C . TRP B 1 308 ? 2.424 -20.156 -9.664 1 98.19 308 TRP B C 1
ATOM 6325 O O . TRP B 1 308 ? 3.631 -20.297 -9.883 1 98.19 308 TRP B O 1
ATOM 6335 N N . PHE B 1 309 ? 1.912 -19.641 -8.578 1 98.69 309 PHE B N 1
ATOM 6336 C CA . PHE B 1 309 ? 2.799 -19.203 -7.504 1 98.69 309 PHE B CA 1
ATOM 6337 C C . PHE B 1 309 ? 2.324 -19.75 -6.16 1 98.69 309 PHE B C 1
ATOM 6339 O O . PHE B 1 309 ? 1.167 -20.156 -6.023 1 98.69 309 PHE B O 1
ATOM 6346 N N . SER B 1 310 ? 3.184 -19.922 -5.27 1 98.81 310 SER B N 1
ATOM 6347 C CA . SER B 1 310 ? 2.988 -20.016 -3.824 1 98.81 310 SER B CA 1
ATOM 6348 C C . SER B 1 310 ? 3.818 -18.969 -3.086 1 98.81 310 SER B C 1
ATOM 6350 O O . SER B 1 310 ? 5.031 -18.875 -3.287 1 98.81 310 SER B O 1
ATOM 6352 N N . MET B 1 311 ? 3.137 -18.172 -2.312 1 98.38 311 MET B N 1
ATOM 6353 C CA . MET B 1 311 ? 3.955 -17.094 -1.774 1 98.38 311 MET B CA 1
ATOM 6354 C C . MET B 1 311 ? 3.623 -16.828 -0.308 1 98.38 311 MET B C 1
ATOM 6356 O O . MET B 1 311 ? 2.516 -17.141 0.144 1 98.38 311 MET B O 1
ATOM 6360 N N . LYS B 1 312 ? 4.598 -16.359 0.344 1 97.5 312 LYS B N 1
ATOM 6361 C CA . LYS B 1 312 ? 4.473 -15.953 1.741 1 97.5 312 LYS B CA 1
ATOM 6362 C C . LYS B 1 312 ? 3.584 -14.719 1.882 1 97.5 312 LYS B C 1
ATOM 6364 O O . LYS B 1 312 ? 3.383 -13.984 0.916 1 97.5 312 LYS B O 1
ATOM 6369 N N . ARG B 1 313 ? 3.143 -14.539 3.039 1 96.94 313 ARG B N 1
ATOM 6370 C CA . ARG B 1 313 ? 2.186 -13.469 3.318 1 96.94 313 ARG B CA 1
ATOM 6371 C C . ARG B 1 313 ? 2.76 -12.109 2.945 1 96.94 313 ARG B C 1
ATOM 6373 O O . ARG B 1 313 ? 2.057 -11.266 2.385 1 96.94 313 ARG B O 1
ATOM 6380 N N . GLN B 1 314 ? 4.035 -11.828 3.248 1 96 314 GLN B N 1
ATOM 6381 C CA . GLN B 1 314 ? 4.656 -10.539 2.947 1 96 314 GLN B CA 1
ATOM 6382 C C . GLN B 1 314 ? 4.621 -10.25 1.449 1 96 314 GLN B C 1
ATOM 6384 O O . GLN B 1 314 ? 4.324 -9.125 1.035 1 96 314 GLN B O 1
ATOM 6389 N N . HIS B 1 315 ? 4.895 -11.289 0.687 1 98.44 315 HIS B N 1
ATOM 6390 C CA . HIS B 1 315 ? 4.883 -11.102 -0.759 1 98.44 315 HIS B CA 1
ATOM 6391 C C . HIS B 1 315 ? 3.463 -10.898 -1.276 1 98.44 315 HIS B C 1
ATOM 6393 O O . HIS B 1 315 ? 3.234 -10.078 -2.17 1 98.44 315 HIS B O 1
ATOM 6399 N N . ALA B 1 316 ? 2.547 -11.648 -0.731 1 98.56 316 ALA B N 1
ATOM 6400 C CA . ALA B 1 316 ? 1.148 -11.43 -1.086 1 98.56 316 ALA B CA 1
ATOM 6401 C C . ALA B 1 316 ? 0.733 -9.984 -0.804 1 98.56 316 ALA B C 1
ATOM 6403 O O . ALA B 1 316 ? 0.048 -9.359 -1.616 1 98.56 316 ALA B O 1
ATOM 6404 N N . MET B 1 317 ? 1.163 -9.477 0.311 1 97.56 317 MET B N 1
ATOM 6405 C CA . MET B 1 317 ? 0.861 -8.102 0.704 1 97.56 317 MET B CA 1
ATOM 6406 C C . MET B 1 317 ? 1.461 -7.109 -0.285 1 97.56 317 MET B C 1
ATOM 6408 O O . MET B 1 317 ? 0.818 -6.125 -0.647 1 97.56 317 MET B O 1
ATOM 6412 N N . VAL B 1 318 ? 2.672 -7.359 -0.719 1 98.38 318 VAL B N 1
ATOM 6413 C CA . VAL B 1 318 ? 3.33 -6.496 -1.693 1 98.38 318 VAL B CA 1
ATOM 6414 C C . VAL B 1 318 ? 2.514 -6.457 -2.982 1 98.38 318 VAL B C 1
ATOM 6416 O O . VAL B 1 318 ? 2.314 -5.391 -3.568 1 98.38 318 VAL B O 1
ATOM 6419 N N . VAL B 1 319 ? 2.004 -7.602 -3.395 1 98.69 319 VAL B N 1
ATOM 6420 C CA . VAL B 1 319 ? 1.232 -7.688 -4.629 1 98.69 319 VAL B CA 1
ATOM 6421 C C . VAL B 1 319 ? -0.026 -6.832 -4.516 1 98.69 319 VAL B C 1
ATOM 6423 O O . VAL B 1 319 ? -0.356 -6.074 -5.43 1 98.69 319 VAL B O 1
ATOM 6426 N N . ILE B 1 320 ? -0.656 -6.938 -3.379 1 98.12 320 ILE B N 1
ATOM 6427 C CA . ILE B 1 320 ? -1.931 -6.254 -3.197 1 98.12 320 ILE B CA 1
ATOM 6428 C C . ILE B 1 320 ? -1.689 -4.762 -2.986 1 98.12 320 ILE B C 1
ATOM 6430 O O . ILE B 1 320 ? -2.518 -3.932 -3.371 1 98.12 320 ILE B O 1
ATOM 6434 N N . ALA B 1 321 ? -0.549 -4.379 -2.494 1 97.81 321 ALA B N 1
ATOM 6435 C CA . ALA B 1 321 ? -0.198 -2.982 -2.256 1 97.81 321 ALA B CA 1
ATOM 6436 C C . ALA B 1 321 ? 0.271 -2.309 -3.541 1 97.81 321 ALA B C 1
ATOM 6438 O O . ALA B 1 321 ? 0.292 -1.078 -3.633 1 97.81 321 ALA B O 1
ATOM 6439 N N . ASP B 1 322 ? 0.672 -3.074 -4.535 1 98.06 322 ASP B N 1
ATOM 6440 C CA . ASP B 1 322 ? 1.296 -2.529 -5.738 1 98.06 322 ASP B CA 1
ATOM 6441 C C . ASP B 1 322 ? 0.25 -1.921 -6.668 1 98.06 322 ASP B C 1
ATOM 6443 O O . ASP B 1 322 ? -0.65 -2.619 -7.141 1 98.06 322 ASP B O 1
ATOM 6447 N N . SER B 1 323 ? 0.399 -0.659 -6.906 1 95.5 323 SER B N 1
ATOM 6448 C CA . SER B 1 323 ? -0.439 -0.007 -7.91 1 95.5 323 SER B CA 1
ATOM 6449 C C . SER B 1 323 ? 0.396 0.514 -9.078 1 95.5 323 SER B C 1
ATOM 6451 O O . SER B 1 323 ? -0.109 0.659 -10.188 1 95.5 323 SER B O 1
ATOM 6453 N N . VAL B 1 324 ? 1.66 0.722 -8.852 1 96.88 324 VAL B N 1
ATOM 6454 C CA . VAL B 1 324 ? 2.518 1.374 -9.836 1 96.88 324 VAL B CA 1
ATOM 6455 C C . VAL B 1 324 ? 2.898 0.38 -10.93 1 96.88 324 VAL B C 1
ATOM 6457 O O . VAL B 1 324 ? 2.607 0.601 -12.109 1 96.88 324 VAL B O 1
ATOM 6460 N N . TYR B 1 325 ? 3.484 -0.676 -10.555 1 98.19 325 TYR B N 1
ATOM 6461 C CA . TYR B 1 325 ? 3.969 -1.648 -11.531 1 98.19 325 TYR B CA 1
ATOM 6462 C C . TYR B 1 325 ? 2.812 -2.439 -12.133 1 98.19 325 TYR B C 1
ATOM 6464 O O . TYR B 1 325 ? 2.814 -2.742 -13.328 1 98.19 325 TYR B O 1
ATOM 6472 N N . TYR B 1 326 ? 1.851 -2.762 -11.305 1 98 326 TYR B N 1
ATOM 6473 C CA . TYR B 1 326 ? 0.64 -3.416 -11.789 1 98 326 TYR B CA 1
ATOM 6474 C C . TYR B 1 326 ? 0.006 -2.621 -12.922 1 98 326 TYR B C 1
ATOM 6476 O O . TYR B 1 326 ? -0.396 -3.191 -13.938 1 98 326 TYR B O 1
ATOM 6484 N N . THR B 1 327 ? -0.041 -1.276 -12.734 1 96.94 327 THR B N 1
ATOM 6485 C CA . THR B 1 327 ? -0.645 -0.415 -13.742 1 96.94 327 THR B CA 1
ATOM 6486 C C . THR B 1 327 ? 0.17 -0.44 -15.031 1 96.94 327 THR B C 1
ATOM 6488 O O . THR B 1 327 ? -0.393 -0.425 -16.125 1 96.94 327 THR B O 1
ATOM 6491 N N . LYS B 1 328 ? 1.436 -0.468 -14.922 1 97.62 328 LYS B N 1
ATOM 6492 C CA . LYS B 1 328 ? 2.279 -0.552 -16.109 1 97.62 328 LYS B CA 1
ATOM 6493 C C . LYS B 1 328 ? 1.984 -1.821 -16.906 1 97.62 328 LYS B C 1
ATOM 6495 O O . LYS B 1 328 ? 1.867 -1.778 -18.141 1 97.62 328 LYS B O 1
ATOM 6500 N N . PHE B 1 329 ? 1.829 -2.918 -16.234 1 98.06 329 PHE B N 1
ATOM 6501 C CA . PHE B 1 329 ? 1.547 -4.172 -16.922 1 98.06 329 PHE B CA 1
ATOM 6502 C C . PHE B 1 329 ? 0.127 -4.18 -17.484 1 98.06 329 PHE B C 1
ATOM 6504 O O . PHE B 1 329 ? -0.131 -4.766 -18.531 1 98.06 329 PHE B O 1
ATOM 6511 N N . ARG B 1 330 ? -0.761 -3.574 -16.766 1 96.94 330 ARG B N 1
ATOM 6512 C CA . ARG B 1 330 ? -2.135 -3.457 -17.25 1 96.94 330 ARG B CA 1
ATOM 6513 C C . ARG B 1 330 ? -2.191 -2.684 -18.562 1 96.94 330 ARG B C 1
ATOM 6515 O O . ARG B 1 330 ? -2.898 -3.08 -19.5 1 96.94 330 ARG B O 1
ATOM 6522 N N . LEU B 1 331 ? -1.38 -1.69 -18.688 1 95.94 331 LEU B N 1
ATOM 6523 C CA . LEU B 1 331 ? -1.464 -0.787 -19.828 1 95.94 331 LEU B CA 1
ATOM 6524 C C . LEU B 1 331 ? -0.599 -1.287 -20.984 1 95.94 331 LEU B C 1
ATOM 6526 O O . LEU B 1 331 ? -0.964 -1.135 -22.156 1 95.94 331 LEU B O 1
ATOM 6530 N N . TYR B 1 332 ? 0.522 -1.98 -20.594 1 96.56 332 TYR B N 1
ATOM 6531 C CA . TYR B 1 332 ? 1.517 -2.123 -21.656 1 96.56 332 TYR B CA 1
ATOM 6532 C C . TYR B 1 332 ? 1.923 -3.58 -21.828 1 96.56 332 TYR B C 1
ATOM 6534 O O . TYR B 1 332 ? 2.924 -3.879 -22.484 1 96.56 332 TYR B O 1
ATOM 6542 N N . CYS B 1 333 ? 1.252 -4.535 -21.266 1 96.75 333 CYS B N 1
ATOM 6543 C CA . CYS B 1 333 ? 1.477 -5.961 -21.469 1 96.75 333 CYS B CA 1
ATOM 6544 C C . CYS B 1 333 ? 0.168 -6.684 -21.766 1 96.75 333 CYS B C 1
ATOM 6546 O O . CYS B 1 333 ? -0.49 -7.191 -20.859 1 96.75 333 CYS B O 1
ATOM 6548 N N . ARG B 1 334 ? -0.097 -6.734 -23.109 1 94.38 334 ARG B N 1
ATOM 6549 C CA . ARG B 1 334 ? -1.332 -7.355 -23.578 1 94.38 334 ARG B CA 1
ATOM 6550 C C . ARG B 1 334 ? -1.127 -8.023 -24.938 1 94.38 334 ARG B C 1
ATOM 6552 O O . ARG B 1 334 ? -0.146 -7.75 -25.625 1 94.38 334 ARG B O 1
ATOM 6559 N N . PRO B 1 335 ? -2.074 -8.961 -25.156 1 91.81 335 PRO B N 1
ATOM 6560 C CA . PRO B 1 335 ? -2.012 -9.5 -26.516 1 91.81 335 PRO B CA 1
ATOM 6561 C C . PRO B 1 335 ? -2.344 -8.461 -27.578 1 91.81 335 PRO B C 1
ATOM 6563 O O . PRO B 1 335 ? -3.158 -7.566 -27.344 1 91.81 335 PRO B O 1
ATOM 6566 N N . GLY B 1 336 ? -1.722 -8.555 -28.734 1 87.75 336 GLY B N 1
ATOM 6567 C CA . GLY B 1 336 ? -2.039 -7.703 -29.875 1 87.75 336 GLY B CA 1
ATOM 6568 C C . GLY B 1 336 ? -1.496 -6.293 -29.734 1 87.75 336 GLY B C 1
ATOM 6569 O O . GLY B 1 336 ? -2.176 -5.324 -30.078 1 87.75 336 GLY B O 1
ATOM 6570 N N . MET B 1 337 ? -0.391 -6.191 -29.094 1 86.38 337 MET B N 1
ATOM 6571 C CA . MET B 1 337 ? 0.223 -4.875 -28.938 1 86.38 337 MET B CA 1
ATOM 6572 C C . MET B 1 337 ? 0.812 -4.391 -30.266 1 86.38 337 MET B C 1
ATOM 6574 O O . MET B 1 337 ? 0.684 -5.062 -31.281 1 86.38 337 MET B O 1
ATOM 6578 N N . GLU B 1 338 ? 1.369 -3.188 -30.125 1 77.25 338 GLU B N 1
ATOM 6579 C CA . GLU B 1 338 ? 1.929 -2.557 -31.312 1 77.25 338 GLU B CA 1
ATOM 6580 C C . GLU B 1 338 ? 2.994 -3.441 -31.969 1 77.25 338 GLU B C 1
ATOM 6582 O O . GLU B 1 338 ? 3.695 -4.18 -31.266 1 77.25 338 GLU B O 1
ATOM 6587 N N . GLU B 1 339 ? 3.053 -3.436 -33.281 1 76.75 339 GLU B N 1
ATOM 6588 C CA . GLU B 1 339 ? 4.07 -4.109 -34.094 1 76.75 339 GLU B CA 1
ATOM 6589 C C . GLU B 1 339 ? 3.934 -5.625 -34 1 76.75 339 GLU B C 1
ATOM 6591 O O . GLU B 1 339 ? 4.93 -6.352 -34.062 1 76.75 339 GLU B O 1
ATOM 6596 N N . GLY B 1 340 ? 2.723 -6.031 -33.562 1 78.69 340 GLY B N 1
ATOM 6597 C CA . GLY B 1 340 ? 2.469 -7.465 -33.562 1 78.69 340 GLY B CA 1
ATOM 6598 C C . GLY B 1 340 ? 3.008 -8.148 -32.312 1 78.69 340 GLY B C 1
ATOM 6599 O O . GLY B 1 340 ? 3.105 -9.375 -32.25 1 78.69 340 GLY B O 1
ATOM 6600 N N . ARG B 1 341 ? 3.385 -7.426 -31.375 1 86.25 341 ARG B N 1
ATOM 6601 C CA . ARG B 1 341 ? 3.918 -7.969 -30.141 1 86.25 341 ARG B CA 1
ATOM 6602 C C . ARG B 1 341 ? 2.795 -8.445 -29.219 1 86.25 341 ARG B C 1
ATOM 6604 O O . ARG B 1 341 ? 1.741 -7.809 -29.141 1 86.25 341 ARG B O 1
ATOM 6611 N N . ASN B 1 342 ? 3.012 -9.734 -28.625 1 91.88 342 ASN B N 1
ATOM 6612 C CA . ASN B 1 342 ? 2.08 -10.273 -27.656 1 91.88 342 ASN B CA 1
ATOM 6613 C C . ASN B 1 342 ? 2.719 -10.367 -26.266 1 91.88 342 ASN B C 1
ATOM 6615 O O . ASN B 1 342 ? 3.871 -10.789 -26.141 1 91.88 342 ASN B O 1
ATOM 6619 N N . CYS B 1 343 ? 2.043 -9.844 -25.344 1 95.56 343 CYS B N 1
ATOM 6620 C CA . CYS B 1 343 ? 2.498 -9.984 -23.969 1 95.56 343 CYS B CA 1
ATOM 6621 C C . CYS B 1 343 ? 1.396 -10.555 -23.078 1 95.56 343 CYS B C 1
ATOM 6623 O O . CYS B 1 343 ? 0.223 -10.211 -23.234 1 95.56 343 CYS B O 1
ATOM 6625 N N . TYR B 1 344 ? 1.771 -11.469 -22.234 1 95.69 344 TYR B N 1
ATOM 6626 C CA . TYR B 1 344 ? 0.854 -12.102 -21.281 1 95.69 344 TYR B CA 1
ATOM 6627 C C . TYR B 1 344 ? 1.215 -11.742 -19.859 1 95.69 344 TYR B C 1
ATOM 6629 O O . TYR B 1 344 ? 2.146 -12.312 -19.281 1 95.69 344 TYR B O 1
ATOM 6637 N N . ALA B 1 345 ? 0.478 -10.898 -19.25 1 96.75 345 ALA B N 1
ATOM 6638 C CA . ALA B 1 345 ? 0.828 -10.258 -17.984 1 96.75 345 ALA B CA 1
ATOM 6639 C C . ALA B 1 345 ? 1 -11.289 -16.875 1 96.75 345 ALA B C 1
ATOM 6641 O O . ALA B 1 345 ? 1.831 -11.117 -15.984 1 96.75 345 ALA B O 1
ATOM 6642 N N . ASP B 1 346 ? 0.213 -12.414 -16.906 1 96.5 346 ASP B N 1
ATOM 6643 C CA . ASP B 1 346 ? 0.268 -13.422 -15.852 1 96.5 346 ASP B CA 1
ATOM 6644 C C . ASP B 1 346 ? 1.626 -14.125 -15.828 1 96.5 346 ASP B C 1
ATOM 6646 O O . ASP B 1 346 ? 2.01 -14.711 -14.82 1 96.5 346 ASP B O 1
ATOM 6650 N N . GLU B 1 347 ? 2.406 -14.016 -16.875 1 96.44 347 GLU B N 1
ATOM 6651 C CA . GLU B 1 347 ? 3.691 -14.703 -16.984 1 96.44 347 GLU B CA 1
ATOM 6652 C C . GLU B 1 347 ? 4.848 -13.75 -16.688 1 96.44 347 GLU B C 1
ATOM 6654 O O . GLU B 1 347 ? 6 -14.172 -16.578 1 96.44 347 GLU B O 1
ATOM 6659 N N . HIS B 1 348 ? 4.531 -12.461 -16.609 1 98.25 348 HIS B N 1
ATOM 6660 C CA . HIS B 1 348 ? 5.637 -11.516 -16.578 1 98.25 348 HIS B CA 1
ATOM 6661 C C . HIS B 1 348 ? 5.531 -10.586 -15.375 1 98.25 348 HIS B C 1
ATOM 6663 O O . HIS B 1 348 ? 6.543 -10.078 -14.883 1 98.25 348 HIS B O 1
ATOM 6669 N N . TYR B 1 349 ? 4.344 -10.32 -14.906 1 98.56 349 TYR B N 1
ATOM 6670 C CA . TYR B 1 349 ? 4.137 -9.305 -13.875 1 98.56 349 TYR B CA 1
ATOM 6671 C C . TYR B 1 349 ? 4.832 -9.695 -12.578 1 98.56 349 TYR B C 1
ATOM 6673 O O . TYR B 1 349 ? 5.77 -9.031 -12.141 1 98.56 349 TYR B O 1
ATOM 6681 N N . LEU B 1 350 ? 4.508 -10.836 -11.992 1 98.75 350 LEU B N 1
ATOM 6682 C CA . LEU B 1 350 ? 5.02 -11.211 -10.68 1 98.75 350 LEU B CA 1
ATOM 6683 C C . LEU B 1 350 ? 6.512 -11.523 -10.75 1 98.75 350 LEU B C 1
ATOM 6685 O O . LEU B 1 350 ? 7.281 -11.078 -9.891 1 98.75 350 LEU B O 1
ATOM 6689 N N . PRO B 1 351 ? 6.953 -12.281 -11.789 1 98.56 351 PRO B N 1
ATOM 6690 C CA . PRO B 1 351 ? 8.398 -12.508 -11.875 1 98.56 351 PRO B CA 1
ATOM 6691 C C . PRO B 1 351 ? 9.203 -11.211 -11.953 1 98.56 351 PRO B C 1
ATOM 6693 O O . PRO B 1 351 ? 10.219 -11.07 -11.273 1 98.56 351 PRO B O 1
ATOM 6696 N N . THR B 1 352 ? 8.711 -10.258 -12.711 1 98.75 352 THR B N 1
ATOM 6697 C CA . THR B 1 352 ? 9.406 -8.984 -12.867 1 98.75 352 THR B CA 1
ATOM 6698 C C . THR B 1 352 ? 9.359 -8.188 -11.57 1 98.75 352 THR B C 1
ATOM 6700 O O . THR B 1 352 ? 10.391 -7.68 -11.109 1 98.75 352 THR B O 1
ATOM 6703 N N . LEU B 1 353 ? 8.188 -8.133 -10.969 1 98.69 353 LEU B N 1
ATOM 6704 C CA . LEU B 1 353 ? 8.008 -7.375 -9.734 1 98.69 353 LEU B CA 1
ATOM 6705 C C . LEU B 1 353 ? 8.977 -7.848 -8.656 1 98.69 353 LEU B C 1
ATOM 6707 O O . LEU B 1 353 ? 9.695 -7.043 -8.07 1 98.69 353 LEU B O 1
ATOM 6711 N N . PHE B 1 354 ? 9.07 -9.109 -8.453 1 98.62 354 PHE B N 1
ATOM 6712 C CA . PHE B 1 354 ? 9.828 -9.602 -7.309 1 98.62 354 PHE B CA 1
ATOM 6713 C C . PHE B 1 354 ? 11.305 -9.719 -7.652 1 98.62 354 PHE B C 1
ATOM 6715 O O . PHE B 1 354 ? 12.156 -9.672 -6.762 1 98.62 354 PHE B O 1
ATOM 6722 N N . HIS B 1 355 ? 11.586 -9.875 -8.938 1 98.44 355 HIS B N 1
ATOM 6723 C CA . HIS B 1 355 ? 12.992 -9.711 -9.312 1 98.44 355 HIS B CA 1
ATOM 6724 C C . HIS B 1 355 ? 13.508 -8.328 -8.938 1 98.44 355 HIS B C 1
ATOM 6726 O O . HIS B 1 355 ? 14.641 -8.188 -8.469 1 98.44 355 HIS B O 1
ATOM 6732 N N . MET B 1 356 ? 12.672 -7.348 -9.109 1 97.75 356 MET B N 1
ATOM 6733 C CA . MET B 1 356 ? 13.047 -5.965 -8.828 1 97.75 356 MET B CA 1
ATOM 6734 C C . MET B 1 356 ? 13.016 -5.684 -7.332 1 97.75 356 MET B C 1
ATOM 6736 O O . MET B 1 356 ? 13.883 -4.988 -6.805 1 97.75 356 MET B O 1
ATOM 6740 N N . MET B 1 357 ? 12.086 -6.242 -6.598 1 97.69 357 MET B N 1
ATOM 6741 C CA . MET B 1 357 ? 11.781 -5.754 -5.258 1 97.69 357 MET B CA 1
ATOM 6742 C C . MET B 1 357 ? 12.375 -6.668 -4.195 1 97.69 357 MET B C 1
ATOM 6744 O O . MET B 1 357 ? 12.703 -6.219 -3.096 1 97.69 357 MET B O 1
ATOM 6748 N N . ASP B 1 358 ? 12.445 -7.957 -4.512 1 97.88 358 ASP B N 1
ATOM 6749 C CA . ASP B 1 358 ? 12.938 -8.898 -3.506 1 97.88 358 ASP B CA 1
ATOM 6750 C C . ASP B 1 358 ? 13.469 -10.172 -4.156 1 97.88 358 ASP B C 1
ATOM 6752 O O . ASP B 1 358 ? 12.961 -11.266 -3.895 1 97.88 358 ASP B O 1
ATOM 6756 N N . PRO B 1 359 ? 14.508 -10.039 -4.941 1 97.44 359 PRO B N 1
ATOM 6757 C CA . PRO B 1 359 ? 15.031 -11.211 -5.645 1 97.44 359 PRO B CA 1
ATOM 6758 C C . PRO B 1 359 ? 15.508 -12.312 -4.691 1 97.44 359 PRO B C 1
ATOM 6760 O O . PRO B 1 359 ? 15.445 -13.492 -5.023 1 97.44 359 PRO B O 1
ATOM 6763 N N . ALA B 1 360 ? 15.906 -11.93 -3.514 1 96.19 360 ALA B N 1
ATOM 6764 C CA . ALA B 1 360 ? 16.406 -12.906 -2.551 1 96.19 360 ALA B CA 1
ATOM 6765 C C . ALA B 1 360 ? 15.258 -13.648 -1.872 1 96.19 360 ALA B C 1
ATOM 6767 O O . ALA B 1 360 ? 15.469 -14.695 -1.252 1 96.19 360 ALA B O 1
ATOM 6768 N N . GLY B 1 361 ? 14.055 -13.117 -2.025 1 97.56 361 GLY B N 1
ATOM 6769 C CA . GLY B 1 361 ? 12.922 -13.68 -1.311 1 97.56 361 GLY B CA 1
ATOM 6770 C C . GLY B 1 361 ? 12.156 -14.703 -2.125 1 97.56 361 GLY B C 1
ATOM 6771 O O . GLY B 1 361 ? 11.25 -15.359 -1.61 1 97.56 361 GLY B O 1
ATOM 6772 N N . ILE B 1 362 ? 12.555 -14.883 -3.365 1 98 362 ILE B N 1
ATOM 6773 C CA . ILE B 1 362 ? 11.836 -15.844 -4.203 1 98 362 ILE B CA 1
ATOM 6774 C C . ILE B 1 362 ? 12.781 -16.969 -4.621 1 98 362 ILE B C 1
ATOM 6776 O O . ILE B 1 362 ? 13.984 -16.75 -4.793 1 98 362 ILE B O 1
ATOM 6780 N N . ALA B 1 363 ? 12.203 -18.141 -4.863 1 97.88 363 ALA B N 1
ATOM 6781 C CA . ALA B 1 363 ? 12.984 -19.328 -5.18 1 97.88 363 ALA B CA 1
ATOM 6782 C C . ALA B 1 363 ? 13.305 -19.391 -6.668 1 97.88 363 ALA B C 1
ATOM 6784 O O . ALA B 1 363 ? 14.203 -20.141 -7.086 1 97.88 363 ALA B O 1
ATOM 6785 N N . ASN B 1 364 ? 12.523 -18.641 -7.516 1 97.25 364 ASN B N 1
ATOM 6786 C CA . ASN B 1 364 ? 12.688 -18.562 -8.961 1 97.25 364 ASN B CA 1
ATOM 6787 C C . ASN B 1 364 ? 12.188 -19.828 -9.656 1 97.25 364 ASN B C 1
ATOM 6789 O O . ASN B 1 364 ? 12.594 -20.141 -10.773 1 97.25 364 ASN B O 1
ATOM 6793 N N . TRP B 1 365 ? 11.461 -20.625 -9.016 1 97.62 365 TRP B N 1
ATOM 6794 C CA . TRP B 1 365 ? 10.703 -21.734 -9.586 1 97.62 365 TRP B CA 1
ATOM 6795 C C . TRP B 1 365 ? 9.352 -21.891 -8.898 1 97.62 365 TRP B C 1
ATOM 6797 O O . TRP B 1 365 ? 9.148 -21.375 -7.801 1 97.62 365 TRP B O 1
ATOM 6807 N N . SER B 1 366 ? 8.398 -22.547 -9.586 1 98 366 SER B N 1
ATOM 6808 C CA . SER B 1 366 ? 7.066 -22.828 -9.055 1 98 366 SER B CA 1
ATOM 6809 C C . SER B 1 366 ? 6.988 -24.219 -8.453 1 98 366 SER B C 1
ATOM 6811 O O . SER B 1 366 ? 7.672 -25.141 -8.922 1 98 366 SER B O 1
ATOM 6813 N N . VAL B 1 367 ? 6.125 -24.391 -7.477 1 98.44 367 VAL B N 1
ATOM 6814 C CA . VAL B 1 367 ? 5.945 -25.703 -6.859 1 98.44 367 VAL B CA 1
ATOM 6815 C C . VAL B 1 367 ? 4.875 -26.484 -7.617 1 98.44 367 VAL B C 1
ATOM 6817 O O . VAL B 1 367 ? 4.48 -27.578 -7.195 1 98.44 367 VAL B O 1
ATOM 6820 N N . THR B 1 368 ? 4.383 -25.969 -8.695 1 98.69 368 THR B N 1
ATOM 6821 C CA . THR B 1 368 ? 3.4 -26.641 -9.531 1 98.69 368 THR B CA 1
ATOM 6822 C C . THR B 1 368 ? 4.051 -27.203 -10.797 1 98.69 368 THR B C 1
ATOM 6824 O O . THR B 1 368 ? 4.527 -26.438 -11.633 1 98.69 368 THR B O 1
ATOM 6827 N N . TYR B 1 369 ? 4.016 -28.469 -10.906 1 97.88 369 TYR B N 1
ATOM 6828 C CA . TYR B 1 369 ? 4.578 -29.141 -12.07 1 97.88 369 TYR B CA 1
ATOM 6829 C C . TYR B 1 369 ? 3.676 -28.969 -13.289 1 97.88 369 TYR B C 1
ATOM 6831 O O . TYR B 1 369 ? 2.469 -29.219 -13.211 1 97.88 369 TYR B O 1
ATOM 6839 N N . VAL B 1 370 ? 4.23 -28.562 -14.336 1 97.06 370 VAL B N 1
ATOM 6840 C CA . VAL B 1 370 ? 3.576 -28.469 -15.641 1 97.06 370 VAL B CA 1
ATOM 6841 C C . VAL B 1 370 ? 4.453 -29.125 -16.703 1 97.06 370 VAL B C 1
ATOM 6843 O O . VAL B 1 370 ? 5.637 -28.812 -16.828 1 97.06 370 VAL B O 1
ATOM 6846 N N . ASP B 1 371 ? 3.887 -30.047 -17.453 1 95.56 371 ASP B N 1
ATOM 6847 C CA . ASP B 1 371 ? 4.645 -30.781 -18.469 1 95.56 371 ASP B CA 1
ATOM 6848 C C . ASP B 1 371 ? 4.633 -30.031 -19.797 1 95.56 371 ASP B C 1
ATOM 6850 O O . ASP B 1 371 ? 3.637 -30.078 -20.531 1 95.56 371 ASP B O 1
ATOM 6854 N N . TRP B 1 372 ? 5.738 -29.469 -20.141 1 91.88 372 TRP B N 1
ATOM 6855 C CA . TRP B 1 372 ? 5.863 -28.734 -21.391 1 91.88 372 TRP B CA 1
ATOM 6856 C C . TRP B 1 372 ? 6.711 -29.5 -22.406 1 91.88 372 TRP B C 1
ATOM 6858 O O . TRP B 1 372 ? 7.184 -28.938 -23.391 1 91.88 372 TRP B O 1
ATOM 6868 N N . SER B 1 373 ? 6.93 -30.734 -22.203 1 88.44 373 SER B N 1
ATOM 6869 C CA . SER B 1 373 ? 7.848 -31.547 -22.984 1 88.44 373 SER B CA 1
ATOM 6870 C C . SER B 1 373 ? 7.395 -31.656 -24.438 1 88.44 373 SER B C 1
ATOM 6872 O O . SER B 1 373 ? 8.211 -31.922 -25.328 1 88.44 373 SER B O 1
ATOM 6874 N N . GLU B 1 374 ? 6.164 -31.406 -24.688 1 89.25 374 GLU B N 1
ATOM 6875 C CA . GLU B 1 374 ? 5.633 -31.547 -26.047 1 89.25 374 GLU B CA 1
ATOM 6876 C C . GLU B 1 374 ? 5.941 -30.312 -26.875 1 89.25 374 GLU B C 1
ATOM 6878 O O . GLU B 1 374 ? 5.773 -30.328 -28.094 1 89.25 374 GLU B O 1
ATOM 6883 N N . GLY B 1 375 ? 6.297 -29.203 -26.266 1 81.56 375 GLY B N 1
ATOM 6884 C CA . GLY B 1 375 ? 6.699 -28 -26.969 1 81.56 375 GLY B CA 1
ATOM 6885 C C . GLY B 1 375 ? 5.539 -27.281 -27.641 1 81.56 375 GLY B C 1
ATOM 6886 O O . GLY B 1 375 ? 5.727 -26.594 -28.641 1 81.56 375 GLY B O 1
ATOM 6887 N N . LYS B 1 376 ? 4.34 -27.547 -27.172 1 83.5 376 LYS B N 1
ATOM 6888 C CA . LYS B 1 376 ? 3.146 -26.922 -27.75 1 83.5 376 LYS B CA 1
ATOM 6889 C C . LYS B 1 376 ? 2.76 -25.672 -26.969 1 83.5 376 LYS B C 1
ATOM 6891 O O . LYS B 1 376 ? 3.479 -25.25 -26.062 1 83.5 376 LYS B O 1
ATOM 6896 N N . TRP B 1 377 ? 1.706 -25.016 -27.531 1 81.12 377 TRP B N 1
ATOM 6897 C CA . TRP B 1 377 ? 1.243 -23.781 -26.938 1 81.12 377 TRP B CA 1
ATOM 6898 C C . TRP B 1 377 ? 0.531 -24.047 -25.609 1 81.12 377 TRP B C 1
ATOM 6900 O O . TRP B 1 377 ? 0.331 -23.141 -24.812 1 81.12 377 TRP B O 1
ATOM 6910 N N . HIS B 1 378 ? 0.169 -25.312 -25.469 1 87.56 378 HIS B N 1
ATOM 6911 C CA . HIS B 1 378 ? -0.434 -25.766 -24.219 1 87.56 378 HIS B CA 1
ATOM 6912 C C . HIS B 1 378 ? 0.346 -26.938 -23.625 1 87.56 378 HIS B C 1
ATOM 6914 O O . HIS B 1 378 ? 0.931 -27.734 -24.359 1 87.56 378 HIS B O 1
ATOM 6920 N N . PRO B 1 379 ? 0.335 -26.953 -22.328 1 93.62 379 PRO B N 1
ATOM 6921 C CA . PRO B 1 379 ? 1.051 -28.062 -21.703 1 93.62 379 PRO B CA 1
ATOM 6922 C C . PRO B 1 379 ? 0.373 -29.406 -21.938 1 93.62 379 PRO B C 1
ATOM 6924 O O . PRO B 1 379 ? -0.798 -29.453 -22.328 1 93.62 379 PRO B O 1
ATOM 6927 N N . ARG B 1 380 ? 1.146 -30.422 -21.719 1 94.94 380 ARG B N 1
ATOM 6928 C CA . ARG B 1 380 ? 0.611 -31.766 -21.828 1 94.94 380 ARG B CA 1
ATOM 6929 C C . ARG B 1 380 ? -0.501 -32 -20.812 1 94.94 380 ARG B C 1
ATOM 6931 O O . ARG B 1 380 ? -0.393 -31.578 -19.656 1 94.94 380 ARG B O 1
ATOM 6938 N N . SER B 1 381 ? -1.557 -32.656 -21.266 1 96.12 381 SER B N 1
ATOM 6939 C CA . SER B 1 381 ? -2.652 -33.031 -20.391 1 96.12 381 SER B CA 1
ATOM 6940 C C . SER B 1 381 ? -2.574 -34.531 -20 1 96.12 381 SER B C 1
ATOM 6942 O O . SER B 1 381 ? -2.217 -35.375 -20.828 1 96.12 381 SER B O 1
ATOM 6944 N N . PHE B 1 382 ? -2.953 -34.844 -18.797 1 97.5 382 PHE B N 1
ATOM 6945 C CA . PHE B 1 382 ? -2.92 -36.219 -18.297 1 97.5 382 PHE B CA 1
ATOM 6946 C C . PHE B 1 382 ? -4.328 -36.781 -18.188 1 97.5 382 PHE B C 1
ATOM 6948 O O . PHE B 1 382 ? -5.172 -36.25 -17.469 1 97.5 382 PHE B O 1
ATOM 6955 N N . ARG B 1 383 ? -4.516 -37.844 -18.891 1 97.06 383 ARG B N 1
ATOM 6956 C CA . ARG B 1 383 ? -5.789 -38.531 -18.875 1 97.06 383 ARG B CA 1
ATOM 6957 C C . ARG B 1 383 ? -5.77 -39.688 -17.859 1 97.06 383 ARG B C 1
ATOM 6959 O O . ARG B 1 383 ? -4.773 -39.875 -17.156 1 97.06 383 ARG B O 1
ATOM 6966 N N . ALA B 1 384 ? -6.887 -40.406 -17.781 1 96.75 384 ALA B N 1
ATOM 6967 C CA . ALA B 1 384 ? -7.012 -41.469 -16.812 1 96.75 384 ALA B CA 1
ATOM 6968 C C . ALA B 1 384 ? -5.891 -42.5 -16.969 1 96.75 384 ALA B C 1
ATOM 6970 O O . ALA B 1 384 ? -5.309 -42.969 -15.984 1 96.75 384 ALA B O 1
ATOM 6971 N N . LYS B 1 385 ? -5.605 -42.781 -18.188 1 95 385 LYS B N 1
ATOM 6972 C CA . LYS B 1 385 ? -4.605 -43.812 -18.484 1 95 385 LYS B CA 1
ATOM 6973 C C . LYS B 1 385 ? -3.205 -43.344 -18.094 1 95 385 LYS B C 1
ATOM 6975 O O . LYS B 1 385 ? -2.299 -44.156 -17.906 1 95 385 LYS B O 1
ATOM 6980 N N . ASP B 1 386 ? -3.029 -42.031 -18 1 95.31 386 ASP B N 1
ATOM 6981 C CA . ASP B 1 386 ? -1.72 -41.469 -17.719 1 95.31 386 ASP B CA 1
ATOM 6982 C C . ASP B 1 386 ? -1.447 -41.438 -16.219 1 95.31 386 ASP B C 1
ATOM 6984 O O . ASP B 1 386 ? -0.321 -41.156 -15.797 1 95.31 386 ASP B O 1
ATOM 6988 N N . VAL B 1 387 ? -2.502 -41.688 -15.461 1 95.88 387 VAL B N 1
ATOM 6989 C CA . VAL B 1 387 ? -2.371 -41.656 -14.008 1 95.88 387 VAL B CA 1
ATOM 6990 C C . VAL B 1 387 ? -1.882 -43 -13.492 1 95.88 387 VAL B C 1
ATOM 6992 O O . VAL B 1 387 ? -2.672 -43.938 -13.32 1 95.88 387 VAL B O 1
ATOM 6995 N N . THR B 1 388 ? -0.609 -43.094 -13.312 1 94.88 388 THR B N 1
ATOM 6996 C CA . THR B 1 388 ? 0.031 -44.281 -12.758 1 94.88 388 THR B CA 1
ATOM 6997 C C . THR B 1 388 ? 0.906 -43.906 -11.562 1 94.88 388 THR B C 1
ATOM 6999 O O . THR B 1 388 ? 1.345 -42.781 -11.438 1 94.88 388 THR B O 1
ATOM 7002 N N . TYR B 1 389 ? 1.103 -44.906 -10.688 1 93.75 389 TYR B N 1
ATOM 7003 C CA . TYR B 1 389 ? 1.953 -44.688 -9.523 1 93.75 389 TYR B CA 1
ATOM 7004 C C . TYR B 1 389 ? 3.34 -44.219 -9.938 1 93.75 389 TYR B C 1
ATOM 7006 O O . TYR B 1 389 ? 3.885 -43.281 -9.344 1 93.75 389 TYR B O 1
ATOM 7014 N N . GLU B 1 390 ? 3.891 -44.812 -10.93 1 93.75 390 GLU B N 1
ATOM 7015 C CA . GLU B 1 390 ? 5.238 -44.5 -11.398 1 93.75 390 GLU B CA 1
ATOM 7016 C C . GLU B 1 390 ? 5.336 -43.062 -11.891 1 93.75 390 GLU B C 1
ATOM 7018 O O . GLU B 1 390 ? 6.293 -42.375 -11.57 1 93.75 390 GLU B O 1
ATOM 7023 N N . ARG B 1 391 ? 4.375 -42.625 -12.602 1 94.88 391 ARG B N 1
ATOM 7024 C CA . ARG B 1 391 ? 4.383 -41.25 -13.148 1 94.88 391 ARG B CA 1
ATOM 7025 C C . ARG B 1 391 ? 4.262 -40.219 -12.039 1 94.88 391 ARG B C 1
ATOM 7027 O O . ARG B 1 391 ? 4.98 -39.219 -12.039 1 94.88 391 ARG B O 1
ATOM 7034 N N . LEU B 1 392 ? 3.379 -40.438 -11.195 1 95.19 392 LEU B N 1
ATOM 7035 C CA . LEU B 1 392 ? 3.191 -39.531 -10.078 1 95.19 392 LEU B CA 1
ATOM 7036 C C . LEU B 1 392 ? 4.438 -39.469 -9.203 1 95.19 392 LEU B C 1
ATOM 7038 O O . LEU B 1 392 ? 4.855 -38.406 -8.773 1 95.19 392 LEU B O 1
ATOM 7042 N N . LYS B 1 393 ? 5.062 -40.562 -8.961 1 92.88 393 LYS B N 1
ATOM 7043 C CA . LYS B 1 393 ? 6.297 -40.656 -8.188 1 92.88 393 LYS B CA 1
ATOM 7044 C C . LYS B 1 393 ? 7.43 -39.906 -8.891 1 92.88 393 LYS B C 1
ATOM 7046 O O . LYS B 1 393 ? 8.234 -39.219 -8.234 1 92.88 393 LYS B O 1
ATOM 7051 N N . ASN B 1 394 ? 7.461 -40.062 -10.164 1 94.5 394 ASN B N 1
ATOM 7052 C CA . ASN B 1 394 ? 8.469 -39.344 -10.938 1 94.5 394 ASN B CA 1
ATOM 7053 C C . ASN B 1 394 ? 8.336 -37.844 -10.781 1 94.5 394 ASN B C 1
ATOM 7055 O O . ASN B 1 394 ? 9.328 -37.125 -10.633 1 94.5 394 ASN B O 1
ATOM 7059 N N . MET B 1 395 ? 7.141 -37.344 -10.781 1 95.38 395 MET B N 1
ATOM 7060 C CA . MET B 1 395 ? 6.898 -35.938 -10.609 1 95.38 395 MET B CA 1
ATOM 7061 C C . MET B 1 395 ? 7.41 -35.438 -9.25 1 95.38 395 MET B C 1
ATOM 7063 O O . MET B 1 395 ? 7.934 -34.344 -9.141 1 95.38 395 MET B O 1
ATOM 7067 N N . THR B 1 396 ? 7.301 -36.281 -8.242 1 94.56 396 THR B N 1
ATOM 7068 C CA . THR B 1 396 ? 7.652 -35.906 -6.879 1 94.56 396 THR B CA 1
ATOM 7069 C C . THR B 1 396 ? 9.156 -36.031 -6.656 1 94.56 396 THR B C 1
ATOM 7071 O O . THR B 1 396 ? 9.68 -35.594 -5.625 1 94.56 396 THR B O 1
ATOM 7074 N N . SER B 1 397 ? 9.867 -36.531 -7.617 1 94.69 397 SER B N 1
ATOM 7075 C CA . SER B 1 397 ? 11.289 -36.812 -7.426 1 94.69 397 SER B CA 1
ATOM 7076 C C . SER B 1 397 ? 12.141 -35.75 -8.141 1 94.69 397 SER B C 1
ATOM 7078 O O . SER B 1 397 ? 13.352 -35.688 -7.914 1 94.69 397 SER B O 1
ATOM 7080 N N . ILE B 1 398 ? 11.508 -34.969 -8.938 1 96.88 398 ILE B N 1
ATOM 7081 C CA . ILE B 1 398 ? 12.25 -33.969 -9.695 1 96.88 398 ILE B CA 1
ATOM 7082 C C . ILE B 1 398 ? 12.82 -32.906 -8.742 1 96.88 398 ILE B C 1
ATOM 7084 O O . ILE B 1 398 ? 12.078 -32.312 -7.953 1 96.88 398 ILE B O 1
ATOM 7088 N N . ASP B 1 399 ? 14.133 -32.656 -8.805 1 97.25 399 ASP B N 1
ATOM 7089 C CA . ASP B 1 399 ? 14.75 -31.719 -7.863 1 97.25 399 ASP B CA 1
ATOM 7090 C C . ASP B 1 399 ? 15.539 -30.641 -8.594 1 97.25 399 ASP B C 1
ATOM 7092 O O . ASP B 1 399 ? 16.391 -29.969 -7.996 1 97.25 399 ASP B O 1
ATOM 7096 N N . VAL B 1 400 ? 15.305 -30.562 -9.898 1 97.44 400 VAL B N 1
ATOM 7097 C CA . VAL B 1 400 ? 15.922 -29.516 -10.727 1 97.44 400 VAL B CA 1
ATOM 7098 C C . VAL B 1 400 ? 14.852 -28.828 -11.562 1 97.44 400 VAL B C 1
ATOM 7100 O O . VAL B 1 400 ? 14.016 -29.484 -12.188 1 97.44 400 VAL B O 1
ATOM 7103 N N . SER B 1 401 ? 14.844 -27.547 -11.477 1 96.12 401 SER B N 1
ATOM 7104 C CA . SER B 1 401 ? 13.977 -26.75 -12.344 1 96.12 401 SER B CA 1
ATOM 7105 C C . SER B 1 401 ? 14.648 -26.438 -13.672 1 96.12 401 SER B C 1
ATOM 7107 O O . SER B 1 401 ? 15.797 -26.016 -13.711 1 96.12 401 SER B O 1
ATOM 7109 N N . ARG B 1 402 ? 13.906 -26.672 -14.75 1 94.25 402 ARG B N 1
ATOM 7110 C CA . ARG B 1 402 ? 14.484 -26.516 -16.078 1 94.25 402 ARG B CA 1
ATOM 7111 C C . ARG B 1 402 ? 13.656 -25.562 -16.922 1 94.25 402 ARG B C 1
ATOM 7113 O O . ARG B 1 402 ? 12.422 -25.562 -16.859 1 94.25 402 ARG B O 1
ATOM 7120 N N . HIS B 1 403 ? 14.383 -24.672 -17.656 1 94.06 403 HIS B N 1
ATOM 7121 C CA . HIS B 1 403 ? 13.773 -23.797 -18.656 1 94.06 403 HIS B CA 1
ATOM 7122 C C . HIS B 1 403 ? 14.602 -23.781 -19.938 1 94.06 403 HIS B C 1
ATOM 7124 O O . HIS B 1 403 ? 15.82 -23.969 -19.906 1 94.06 403 HIS B O 1
ATOM 7130 N N . ILE B 1 404 ? 13.906 -23.625 -21.016 1 93.62 404 ILE B N 1
ATOM 7131 C CA . ILE B 1 404 ? 14.57 -23.438 -22.297 1 93.62 404 ILE B CA 1
ATOM 7132 C C . ILE B 1 404 ? 14.258 -22.047 -22.828 1 93.62 404 ILE B C 1
ATOM 7134 O O . ILE B 1 404 ? 13.086 -21.656 -22.922 1 93.62 404 ILE B O 1
ATOM 7138 N N . THR B 1 405 ? 15.25 -21.266 -23.109 1 94.75 405 THR B N 1
ATOM 7139 C CA . THR B 1 405 ? 15.031 -19.922 -23.641 1 94.75 405 THR B CA 1
ATOM 7140 C C . THR B 1 405 ? 14.375 -19.984 -25.016 1 94.75 405 THR B C 1
ATOM 7142 O O . THR B 1 405 ? 14.531 -20.953 -25.75 1 94.75 405 THR B O 1
ATOM 7145 N N . SER B 1 406 ? 13.68 -19 -25.375 1 93.56 406 SER B N 1
ATOM 7146 C CA . SER B 1 406 ? 12.859 -19.031 -26.578 1 93.56 406 SER B CA 1
ATOM 7147 C C . SER B 1 406 ? 13.602 -18.453 -27.766 1 93.56 406 SER B C 1
ATOM 7149 O O . SER B 1 406 ? 13.086 -18.438 -28.891 1 93.56 406 SER B O 1
ATOM 7151 N N . ASP B 1 407 ? 14.789 -17.969 -27.516 1 94.31 407 ASP B N 1
ATOM 7152 C CA . ASP B 1 407 ? 15.578 -17.453 -28.625 1 94.31 407 ASP B CA 1
ATOM 7153 C C . ASP B 1 407 ? 16.125 -18.594 -29.484 1 94.31 407 ASP B C 1
ATOM 7155 O O . ASP B 1 407 ? 15.82 -19.766 -29.25 1 94.31 407 ASP B O 1
ATOM 7159 N N . GLU B 1 408 ? 16.875 -18.219 -30.469 1 94.69 408 GLU B N 1
ATOM 7160 C CA . GLU B 1 408 ? 17.391 -19.203 -31.422 1 94.69 408 GLU B CA 1
ATOM 7161 C C . GLU B 1 408 ? 18.359 -20.156 -30.75 1 94.69 408 GLU B C 1
ATOM 7163 O O . GLU B 1 408 ? 18.453 -21.328 -31.125 1 94.69 408 GLU B O 1
ATOM 7168 N N . LYS B 1 409 ? 19 -19.703 -29.734 1 94.25 409 LYS B N 1
ATOM 7169 C CA . LYS B 1 409 ? 20 -20.531 -29.047 1 94.25 409 LYS B CA 1
ATOM 7170 C C . LYS B 1 409 ? 19.328 -21.641 -28.25 1 94.25 409 LYS B C 1
ATOM 7172 O O . LYS B 1 409 ? 19.906 -22.719 -28.078 1 94.25 409 LYS B O 1
ATOM 7177 N N . LYS B 1 410 ? 18.156 -21.516 -27.812 1 93.5 410 LYS B N 1
ATOM 7178 C CA . LYS B 1 410 ? 17.422 -22.5 -27.016 1 93.5 410 LYS B CA 1
ATOM 7179 C C . LYS B 1 410 ? 18.281 -23.031 -25.875 1 93.5 410 LYS B C 1
ATOM 7181 O O . LYS B 1 410 ? 18.422 -24.234 -25.703 1 93.5 410 LYS B O 1
ATOM 7186 N N . GLU B 1 411 ? 18.781 -22.094 -25.141 1 94.69 411 GLU B N 1
ATOM 7187 C CA . GLU B 1 411 ? 19.656 -22.453 -24.016 1 94.69 411 GLU B CA 1
ATOM 7188 C C . GLU B 1 411 ? 18.859 -23.109 -22.891 1 94.69 411 GLU B C 1
ATOM 7190 O O . GLU B 1 411 ? 17.781 -22.641 -22.516 1 94.69 411 GLU B O 1
ATOM 7195 N N . LEU B 1 412 ? 19.375 -24.266 -22.438 1 95.06 412 LEU B N 1
ATOM 7196 C CA . LEU B 1 412 ? 18.766 -24.969 -21.312 1 95.06 412 LEU B CA 1
ATOM 7197 C C . LEU B 1 412 ? 19.25 -24.375 -20 1 95.06 412 LEU B C 1
ATOM 7199 O O . LEU B 1 412 ? 20.438 -24.469 -19.672 1 95.06 412 LEU B O 1
ATOM 7203 N N . LEU B 1 413 ? 18.328 -23.766 -19.297 1 95.06 413 LEU B N 1
ATOM 7204 C CA . LEU B 1 413 ? 18.609 -23.234 -17.969 1 95.06 413 LEU B CA 1
ATOM 7205 C C . LEU B 1 413 ? 18.219 -24.25 -16.891 1 95.06 413 LEU B C 1
ATOM 7207 O O . LEU B 1 413 ? 17.078 -24.719 -16.875 1 95.06 413 LEU B O 1
ATOM 7211 N N . GLN B 1 414 ? 19.156 -24.672 -16.078 1 95.75 414 GLN B N 1
ATOM 7212 C CA . GLN B 1 414 ? 18.875 -25.625 -15.016 1 95.75 414 GLN B CA 1
ATOM 7213 C C . GLN B 1 414 ? 19.281 -25.062 -13.656 1 95.75 414 GLN B C 1
ATOM 7215 O O . GLN B 1 414 ? 20.359 -24.469 -13.523 1 95.75 414 GLN B O 1
ATOM 7220 N N . ARG B 1 415 ? 18.422 -25.203 -12.711 1 94.56 415 ARG B N 1
ATOM 7221 C CA . ARG B 1 415 ? 18.688 -24.766 -11.344 1 94.56 415 ARG B CA 1
ATOM 7222 C C . ARG B 1 415 ? 18.172 -25.797 -10.336 1 94.56 415 ARG B C 1
ATOM 7224 O O . ARG B 1 415 ? 17.031 -26.25 -10.438 1 94.56 415 ARG B O 1
ATOM 7231 N N . PRO B 1 416 ? 19.016 -26.156 -9.391 1 97.25 416 PRO B N 1
ATOM 7232 C CA . PRO B 1 416 ? 18.516 -27.047 -8.352 1 97.25 416 PRO B CA 1
ATOM 7233 C C . PRO B 1 416 ? 17.422 -26.391 -7.492 1 97.25 416 PRO B C 1
ATOM 7235 O O . PRO B 1 416 ? 17.516 -25.203 -7.191 1 97.25 416 PRO B O 1
ATOM 7238 N N . CYS B 1 417 ? 16.453 -27.109 -7.121 1 98.06 417 CYS B N 1
ATOM 7239 C CA . CYS B 1 417 ? 15.438 -26.625 -6.207 1 98.06 417 CYS B CA 1
ATOM 7240 C C . CYS B 1 417 ? 15.938 -26.641 -4.766 1 98.06 417 CYS B C 1
ATOM 7242 O O . CYS B 1 417 ? 15.977 -27.703 -4.133 1 98.06 417 CYS B O 1
ATOM 7244 N N . LEU B 1 418 ? 16.234 -25.453 -4.32 1 96.94 418 LEU B N 1
ATOM 7245 C CA . LEU B 1 418 ? 16.797 -25.328 -2.98 1 96.94 418 LEU B CA 1
ATOM 7246 C C . LEU B 1 418 ? 15.742 -24.875 -1.982 1 96.94 418 LEU B C 1
ATOM 7248 O O . LEU B 1 418 ? 15.07 -23.859 -2.203 1 96.94 418 LEU B O 1
ATOM 7252 N N . TRP B 1 419 ? 15.539 -25.656 -0.989 1 96.56 419 TRP B N 1
ATOM 7253 C CA . TRP B 1 419 ? 14.68 -25.328 0.146 1 96.56 419 TRP B CA 1
ATOM 7254 C C . TRP B 1 419 ? 15.516 -24.891 1.349 1 96.56 419 TRP B C 1
ATOM 7256 O O . TRP B 1 419 ? 16.078 -25.734 2.053 1 96.56 419 TRP B O 1
ATOM 7266 N N . ASN B 1 420 ? 15.578 -23.625 1.574 1 95.75 420 ASN B N 1
ATOM 7267 C CA . ASN B 1 420 ? 16.422 -23.062 2.635 1 95.75 420 ASN B CA 1
ATOM 7268 C C . ASN B 1 420 ? 17.844 -23.578 2.533 1 95.75 420 ASN B C 1
ATOM 7270 O O . ASN B 1 420 ? 18.438 -23.984 3.535 1 95.75 420 ASN B O 1
ATOM 7274 N N . GLY B 1 421 ? 18.281 -23.734 1.367 1 93.56 421 GLY B N 1
ATOM 7275 C CA . GLY B 1 421 ? 19.672 -24.109 1.127 1 93.56 421 GLY B CA 1
ATOM 7276 C C . GLY B 1 421 ? 19.844 -25.594 0.897 1 93.56 421 GLY B C 1
ATOM 7277 O O . GLY B 1 421 ? 20.922 -26.047 0.477 1 93.56 421 GLY B O 1
ATOM 7278 N N . LEU B 1 422 ? 18.812 -26.375 1.141 1 96.19 422 LEU B N 1
ATOM 7279 C CA . LEU B 1 422 ? 18.875 -27.828 0.953 1 96.19 422 LEU B CA 1
ATOM 7280 C C . LEU B 1 422 ? 18.141 -28.234 -0.322 1 96.19 422 LEU B C 1
ATOM 7282 O O . LEU B 1 422 ? 17.047 -27.75 -0.6 1 96.19 422 LEU B O 1
ATOM 7286 N N . LYS B 1 423 ? 18.75 -29.094 -0.979 1 96.62 423 LYS B N 1
ATOM 7287 C CA . LYS B 1 423 ? 18.109 -29.594 -2.193 1 96.62 423 LYS B CA 1
ATOM 7288 C C . LYS B 1 423 ? 16.906 -30.469 -1.861 1 96.62 423 LYS B C 1
ATOM 7290 O O . LYS B 1 423 ? 17.016 -31.391 -1.042 1 96.62 423 LYS B O 1
ATOM 7295 N N . ARG B 1 424 ? 15.789 -30.219 -2.398 1 95.56 424 ARG B N 1
ATOM 7296 C CA . ARG B 1 424 ? 14.547 -30.969 -2.236 1 95.56 424 ARG B CA 1
ATOM 7297 C C . ARG B 1 424 ? 13.797 -31.078 -3.559 1 95.56 424 ARG B C 1
ATOM 7299 O O . ARG B 1 424 ? 14.094 -30.344 -4.508 1 95.56 424 ARG B O 1
ATOM 7306 N N . PRO B 1 425 ? 12.906 -32.094 -3.58 1 96.56 425 PRO B N 1
ATOM 7307 C CA . PRO B 1 425 ? 12.047 -32.125 -4.766 1 96.56 425 PRO B CA 1
ATOM 7308 C C . PRO B 1 425 ? 11.305 -30.797 -4.988 1 96.56 425 PRO B C 1
ATOM 7310 O O . PRO B 1 425 ? 10.867 -30.156 -4.027 1 96.56 425 PRO B O 1
ATOM 7313 N N . CYS B 1 426 ? 11.117 -30.453 -6.234 1 98 426 CYS B N 1
ATOM 7314 C CA . CYS B 1 426 ? 10.641 -29.125 -6.594 1 98 426 CYS B CA 1
ATOM 7315 C C . CYS B 1 426 ? 9.133 -29 -6.375 1 98 426 CYS B C 1
ATOM 7317 O O . CYS B 1 426 ? 8.648 -27.969 -5.918 1 98 426 CYS B O 1
ATOM 7319 N N . TYR B 1 427 ? 8.445 -30.094 -6.672 1 98.31 427 TYR B N 1
ATOM 7320 C CA . TYR B 1 427 ? 7.035 -29.875 -6.988 1 98.31 427 TYR B CA 1
ATOM 7321 C C . TYR B 1 427 ? 6.137 -30.453 -5.902 1 98.31 427 TYR B C 1
ATOM 7323 O O . TYR B 1 427 ? 6.379 -31.562 -5.414 1 98.31 427 TYR B O 1
ATOM 7331 N N . LEU B 1 428 ? 5.133 -29.672 -5.508 1 98.31 428 LEU B N 1
ATOM 7332 C CA . LEU B 1 428 ? 4.129 -30.062 -4.523 1 98.31 428 LEU B CA 1
ATOM 7333 C C . LEU B 1 428 ? 2.795 -30.359 -5.199 1 98.31 428 LEU B C 1
ATOM 7335 O O . LEU B 1 428 ? 1.97 -31.094 -4.652 1 98.31 428 LEU B O 1
ATOM 7339 N N . PHE B 1 429 ? 2.566 -29.766 -6.328 1 98.56 429 PHE B N 1
ATOM 7340 C CA . PHE B 1 429 ? 1.342 -29.891 -7.109 1 98.56 429 PHE B CA 1
ATOM 7341 C C . PHE B 1 429 ? 1.662 -30.172 -8.57 1 98.56 429 PHE B C 1
ATOM 7343 O O . PHE B 1 429 ? 2.814 -30.047 -8.992 1 98.56 429 PHE B O 1
ATOM 7350 N N . ALA B 1 430 ? 0.59 -30.625 -9.305 1 98.38 430 ALA B N 1
ATOM 7351 C CA . ALA B 1 430 ? 0.799 -30.875 -10.734 1 98.38 430 ALA B CA 1
ATOM 7352 C C . ALA B 1 430 ? -0.452 -30.547 -11.539 1 98.38 430 ALA B C 1
ATOM 7354 O O . ALA B 1 430 ? -1.569 -30.625 -11.023 1 98.38 430 ALA B O 1
ATOM 7355 N N . ARG B 1 431 ? -0.22 -30.172 -12.625 1 97.75 431 ARG B N 1
ATOM 7356 C CA . ARG B 1 431 ? -1.239 -29.938 -13.641 1 97.75 431 ARG B CA 1
ATOM 7357 C C . ARG B 1 431 ? -0.717 -30.281 -15.031 1 97.75 431 ARG B C 1
ATOM 7359 O O . ARG B 1 431 ? 0.493 -30.391 -15.234 1 97.75 431 ARG B O 1
ATOM 7366 N N . LYS B 1 432 ? -1.466 -30.578 -16.125 1 97.19 432 LYS B N 1
ATOM 7367 C CA . LYS B 1 432 ? -2.914 -30.438 -16.25 1 97.19 432 LYS B CA 1
ATOM 7368 C C . LYS B 1 432 ? -3.6 -31.797 -16.312 1 97.19 432 LYS B C 1
ATOM 7370 O O . LYS B 1 432 ? -3.363 -32.562 -17.25 1 97.19 432 LYS B O 1
ATOM 7375 N N . PHE B 1 433 ? -4.551 -32.062 -15.367 1 98.25 433 PHE B N 1
ATOM 7376 C CA . PHE B 1 433 ? -5.227 -33.344 -15.344 1 98.25 433 PHE B CA 1
ATOM 7377 C C . PHE B 1 433 ? -6.668 -33.219 -15.812 1 98.25 433 PHE B C 1
ATOM 7379 O O . PHE B 1 433 ? -7.355 -32.25 -15.461 1 98.25 433 PHE B O 1
ATOM 7386 N N . TYR B 1 434 ? -7.07 -34.188 -16.625 1 97.5 434 TYR B N 1
ATOM 7387 C CA . TYR B 1 434 ? -8.453 -34.219 -17.078 1 97.5 434 TYR B CA 1
ATOM 7388 C C . TYR B 1 434 ? -9.375 -34.781 -15.992 1 97.5 434 TYR B C 1
ATOM 7390 O O . TYR B 1 434 ? -8.969 -35.625 -15.203 1 97.5 434 TYR B O 1
ATOM 7398 N N . PRO B 1 435 ? -10.602 -34.344 -16.062 1 96.62 435 PRO B N 1
ATOM 7399 C CA . PRO B 1 435 ? -11.555 -34.781 -15.055 1 96.62 435 PRO B CA 1
ATOM 7400 C C . PRO B 1 435 ? -11.672 -36.312 -14.984 1 96.62 435 PRO B C 1
ATOM 7402 O O . PRO B 1 435 ? -11.906 -36.875 -13.906 1 96.62 435 PRO B O 1
ATOM 7405 N N . GLU B 1 436 ? -11.508 -37 -16.031 1 97.12 436 GLU B N 1
ATOM 7406 C CA . GLU B 1 436 ? -11.672 -38.438 -16.078 1 97.12 436 GLU B CA 1
ATOM 7407 C C . GLU B 1 436 ? -10.609 -39.156 -15.234 1 97.12 436 GLU B C 1
ATOM 7409 O O . GLU B 1 436 ? -10.727 -40.344 -14.945 1 97.12 436 GLU B O 1
ATOM 7414 N N . ALA B 1 437 ? -9.625 -38.406 -14.852 1 97.06 437 ALA B N 1
ATOM 7415 C CA . ALA B 1 437 ? -8.531 -39 -14.086 1 97.06 437 ALA B CA 1
ATOM 7416 C C . ALA B 1 437 ? -8.898 -39.125 -12.609 1 97.06 437 ALA B C 1
ATOM 7418 O O . ALA B 1 437 ? -8.156 -39.719 -11.82 1 97.06 437 ALA B O 1
ATOM 7419 N N . LEU B 1 438 ? -10.023 -38.625 -12.164 1 96.81 438 LEU B N 1
ATOM 7420 C CA . LEU B 1 438 ? -10.383 -38.469 -10.758 1 96.81 438 LEU B CA 1
ATOM 7421 C C . LEU B 1 438 ? -10.336 -39.812 -10.031 1 96.81 438 LEU B C 1
ATOM 7423 O O . LEU B 1 438 ? -9.672 -39.938 -9 1 96.81 438 LEU B O 1
ATOM 7427 N N . ASP B 1 439 ? -10.977 -40.844 -10.586 1 95.88 439 ASP B N 1
ATOM 7428 C CA . ASP B 1 439 ? -11.078 -42.125 -9.898 1 95.88 439 ASP B CA 1
ATOM 7429 C C . ASP B 1 439 ? -9.703 -42.75 -9.695 1 95.88 439 ASP B C 1
ATOM 7431 O O . ASP B 1 439 ? -9.414 -43.281 -8.617 1 95.88 439 ASP B O 1
ATOM 7435 N N . ASN B 1 440 ? -8.93 -42.656 -10.711 1 96.06 440 ASN B N 1
ATOM 7436 C CA . ASN B 1 440 ? -7.582 -43.219 -10.594 1 96.06 440 ASN B CA 1
ATOM 7437 C C . ASN B 1 440 ? -6.75 -42.438 -9.562 1 96.06 440 ASN B C 1
ATOM 7439 O O . ASN B 1 440 ? -5.984 -43.062 -8.812 1 96.06 440 ASN B O 1
ATOM 7443 N N . LEU B 1 441 ? -6.918 -41.156 -9.562 1 96.5 441 LEU B N 1
ATOM 7444 C CA . LEU B 1 441 ? -6.18 -40.312 -8.617 1 96.5 441 LEU B CA 1
ATOM 7445 C C . LEU B 1 441 ? -6.598 -40.625 -7.184 1 96.5 441 LEU B C 1
ATOM 7447 O O . LEU B 1 441 ? -5.75 -40.719 -6.297 1 96.5 441 LEU B O 1
ATOM 7451 N N . VAL B 1 442 ? -7.895 -40.781 -6.949 1 95.25 442 VAL B N 1
ATOM 7452 C CA . VAL B 1 442 ? -8.422 -41.062 -5.617 1 95.25 442 VAL B CA 1
ATOM 7453 C C . VAL B 1 442 ? -7.93 -42.438 -5.145 1 95.25 442 VAL B C 1
ATOM 7455 O O . VAL B 1 442 ? -7.523 -42.562 -3.992 1 95.25 442 VAL B O 1
ATOM 7458 N N . ASN B 1 443 ? -7.883 -43.344 -6.035 1 93.06 443 ASN B N 1
ATOM 7459 C CA . ASN B 1 443 ? -7.461 -44.688 -5.703 1 93.06 443 ASN B CA 1
ATOM 7460 C C . ASN B 1 443 ? -5.98 -44.75 -5.336 1 93.06 443 ASN B C 1
ATOM 7462 O O . ASN B 1 443 ? -5.582 -45.5 -4.457 1 93.06 443 ASN B O 1
ATOM 7466 N N . LEU B 1 444 ? -5.246 -43.938 -5.992 1 92.12 444 LEU B N 1
ATOM 7467 C CA . LEU B 1 444 ? -3.801 -44 -5.805 1 92.12 444 LEU B CA 1
ATOM 7468 C C . LEU B 1 444 ? -3.357 -43 -4.723 1 92.12 444 LEU B C 1
ATOM 7470 O O . LEU B 1 444 ? -2.184 -42.969 -4.344 1 92.12 444 LEU B O 1
ATOM 7474 N N . PHE B 1 445 ? -4.199 -42.219 -4.215 1 89.38 445 PHE B N 1
ATOM 7475 C CA . PHE B 1 445 ? -3.836 -41.062 -3.385 1 89.38 445 PHE B CA 1
ATOM 7476 C C . PHE B 1 445 ? -3.027 -41.5 -2.172 1 89.38 445 PHE B C 1
ATOM 7478 O O . PHE B 1 445 ? -1.976 -40.938 -1.877 1 89.38 445 PHE B O 1
ATOM 7485 N N . SER B 1 446 ? -3.498 -42.5 -1.455 1 81.94 446 SER B N 1
ATOM 7486 C CA . SER B 1 446 ? -2.83 -42.969 -0.24 1 81.94 446 SER B CA 1
ATOM 7487 C C . SER B 1 446 ? -1.474 -43.594 -0.555 1 81.94 446 SER B C 1
ATOM 7489 O O . SER B 1 446 ? -0.594 -43.625 0.307 1 81.94 446 SER B O 1
ATOM 7491 N N . ASN B 1 447 ? -1.317 -43.938 -1.746 1 76.62 447 ASN B N 1
ATOM 7492 C CA . ASN B 1 447 ? -0.098 -44.656 -2.125 1 76.62 447 ASN B CA 1
ATOM 7493 C C . ASN B 1 447 ? 1.005 -43.688 -2.539 1 76.62 447 ASN B C 1
ATOM 7495 O O . ASN B 1 447 ? 2.158 -43.844 -2.133 1 76.62 447 ASN B O 1
ATOM 7499 N N . TYR B 1 448 ? 0.647 -42.719 -3.227 1 75.31 448 TYR B N 1
ATOM 7500 C CA . TYR B 1 448 ? 1.724 -41.938 -3.789 1 75.31 448 TYR B CA 1
ATOM 7501 C C . TYR B 1 448 ? 2.031 -40.719 -2.895 1 75.31 448 TYR B C 1
ATOM 7503 O O . TYR B 1 448 ? 3.029 -40.031 -3.096 1 75.31 448 TYR B O 1
ATOM 7511 N N . THR B 1 449 ? 1.292 -40.531 -1.797 1 78.75 449 THR B N 1
ATOM 7512 C CA . THR B 1 449 ? 1.533 -39.406 -0.927 1 78.75 449 THR B CA 1
ATOM 7513 C C . THR B 1 449 ? 2.17 -39.844 0.388 1 78.75 449 THR B C 1
ATOM 7515 O O . THR B 1 449 ? 2.246 -39.062 1.341 1 78.75 449 THR B O 1
ATOM 7518 N N . ILE B 1 450 ? 2.523 -41 0.496 1 63.09 450 ILE B N 1
ATOM 7519 C CA . ILE B 1 450 ? 3.113 -41.562 1.713 1 63.09 450 ILE B CA 1
ATOM 7520 C C . ILE B 1 450 ? 4.527 -41 1.894 1 63.09 450 ILE B C 1
ATOM 7522 O O . ILE B 1 450 ? 5.039 -40.938 3.014 1 63.09 450 ILE B O 1
ATOM 7526 N N . PHE B 1 451 ? 5.074 -40.312 0.908 1 53.81 451 PHE B N 1
ATOM 7527 C CA . PHE B 1 451 ? 6.469 -39.906 1.036 1 53.81 451 PHE B CA 1
ATOM 7528 C C . PHE B 1 451 ? 6.578 -38.438 1.364 1 53.81 451 PHE B C 1
ATOM 7530 O O . PHE B 1 451 ? 5.734 -37.625 0.948 1 53.81 451 PHE B O 1
#

Solvent-accessible surface area (backbone atoms only — not comparable to full-atom values): 51088 Å² total; per-residue (Å²): 132,77,82,76,64,67,74,66,60,68,69,62,71,72,57,70,71,79,75,52,64,68,59,57,49,55,58,49,48,54,52,46,49,53,44,48,50,50,48,49,49,47,46,52,49,47,52,50,51,48,60,64,62,60,67,66,78,78,75,74,76,79,75,74,82,82,88,76,83,83,74,83,82,72,83,74,78,76,80,71,74,81,78,81,73,80,69,75,77,73,75,77,63,73,63,60,60,49,49,52,52,51,50,52,50,48,50,50,48,48,50,48,43,41,66,74,54,51,57,89,83,55,78,65,75,56,75,70,63,54,82,60,67,82,75,70,82,69,52,72,66,50,44,24,48,50,48,49,42,49,50,49,70,67,46,76,76,81,84,51,94,53,56,16,37,29,43,32,32,53,24,57,30,63,57,69,43,41,65,50,49,48,62,49,50,59,92,44,82,70,43,52,46,65,40,32,34,35,29,73,35,83,56,82,70,85,39,74,86,54,58,88,26,65,50,95,54,60,69,56,48,90,49,28,48,41,46,45,51,51,51,47,50,50,49,35,60,50,54,69,41,78,34,38,45,30,40,36,55,39,45,46,33,46,44,76,53,43,33,48,68,57,53,48,52,54,58,72,66,40,82,47,21,25,32,18,38,45,80,23,87,9,64,80,24,48,57,28,60,45,79,80,32,51,86,85,46,48,73,89,53,52,25,26,34,53,69,47,35,32,34,34,43,54,57,52,48,41,59,51,56,46,59,63,65,56,47,40,37,60,75,52,19,34,67,75,34,80,95,74,31,51,17,44,26,47,26,27,47,63,27,18,51,36,54,73,76,40,52,87,41,43,64,43,39,35,36,58,40,68,45,55,86,80,72,56,100,56,63,50,71,37,45,43,87,61,62,42,69,68,54,55,50,50,55,48,60,38,37,61,48,75,46,64,35,60,36,93,78,48,49,76,45,76,43,74,26,58,55,86,81,38,81,36,54,44,34,48,28,36,36,41,45,41,64,75,21,41,65,52,50,53,71,41,42,77,66,60,23,72,106,135,78,80,76,63,67,75,66,61,67,70,62,69,71,58,70,72,80,74,52,64,67,58,57,51,52,60,50,48,55,52,46,50,53,46,48,51,50,48,50,50,48,47,53,50,47,54,51,51,46,62,64,61,64,69,67,85,72,86,72,80,81,76,90,83,80,86,85,74,83,73,72,90,74,80,77,78,78,82,76,78,82,82,82,76,80,73,79,81,74,76,78,64,71,64,61,59,50,47,51,51,50,48,52,50,48,49,50,49,48,50,48,42,41,66,75,54,52,57,89,83,54,76,65,76,58,74,72,64,56,82,60,68,82,75,71,82,69,51,72,64,51,44,25,49,50,47,48,41,49,50,48,69,66,46,77,77,80,83,50,96,52,57,16,38,29,42,31,34,53,22,58,29,63,56,67,44,42,66,50,50,47,62,48,48,59,92,44,82,70,43,52,48,64,39,32,36,34,31,73,34,83,56,82,70,85,40,74,88,53,57,88,27,66,50,94,53,60,71,57,48,90,50,28,47,40,46,46,50,51,51,46,50,49,49,35,60,50,55,68,40,77,35,38,46,30,38,36,57,41,46,44,33,47,44,75,52,43,32,46,67,57,52,49,51,54,59,72,67,40,82,47,21,24,33,18,39,44,81,25,85,10,65,79,26,48,57,29,60,45,79,80,33,50,86,85,47,48,74,90,55,53,24,27,34,55,72,48,35,32,34,36,43,54,56,53,47,42,58,52,57,47,58,64,65,54,48,40,37,61,75,52,19,34,66,76,35,79,94,74,29,51,17,42,26,47,27,25,48,65,26,19,52,36,53,74,75,40,52,88,41,41,64,44,37,38,37,57,40,67,44,56,86,80,72,56,99,57,61,49,71,37,45,44,88,62,62,40,70,67,54,56,49,51,53,47,60,39,37,60,49,76,45,64,34,60,34,92,78,47,50,76,45,74,45,72,26,60,57,84,82,38,80,37,54,42,33,49,28,34,37,41,44,42,65,75,20,42,66,53,49,55,71,42,44,77,67,61,24,72,106

Sequence (902 aa):
MRGFLAVSWIASRLLLPDLRQCYFAEVFIEAKRKLLLFSLLEFVVQHFLSQVESNDGGVLQCARPKRGMKWYQVWKLRFSDMKGVTVPRIRASPRRRIWISVVVIFIIITVLWAYLYPPQDYTYPVRDWFPSEPTRELTDAETAARVVFRHILSTPPFISRNPKIAFMFLTPGQLPFEKLWELFFKGHEGRYTIYVHASQEKPEHISPIFVGRDIHSEKVAWGMISMVDAERRLLAKALEDIDNQHFVLLSESCIPLHNFDYVYDFLMGSRHSFLDCFHDPGPHGVYRYSKNMLPEVRESEFRKGSQWFSMKRQHAMVVIADSVYYTKFRLYCRPGMEEGRNCYADEHYLPTLFHMMDPAGIANWSVTYVDWSEGKWHPRSFRAKDVTYERLKNMTSIDVSRHITSDEKKELLQRPCLWNGLKRPCYLFARKFYPEALDNLVNLFSNYTIFMRGFLAVSWIASRLLLPDLRQCYFAEVFIEAKRKLLLFSLLEFVVQHFLSQVESNDGGVLQCARPKRGMKWYQVWKLRFSDMKGVTVPRIRASPRRRIWISVVVIFIIITVLWAYLYPPQDYTYPVRDWFPSEPTRELTDAETAARVVFRHILSTPPFISRNPKIAFMFLTPGQLPFEKLWELFFKGHEGRYTIYVHASQEKPEHISPIFVGRDIHSEKVAWGMISMVDAERRLLAKALEDIDNQHFVLLSESCIPLHNFDYVYDFLMGSRHSFLDCFHDPGPHGVYRYSKNMLPEVRESEFRKGSQWFSMKRQHAMVVIADSVYYTKFRLYCRPGMEEGRNCYADEHYLPTLFHMMDPAGIANWSVTYVDWSEGKWHPRSFRAKDVTYERLKNMTSIDVSRHITSDEKKELLQRPCLWNGLKRPCYLFARKFYPEALDNLVNLFSNYTIF

InterPro domains:
  IPR003406 Glycosyl transferase, family 14 [PF02485] (165-395)
  IPR044174 Glycosyltransferase BC10-like [PTHR31042] (104-443)

Nearest PDB structures (foldseek):
  2gam-assembly2_D  TM=5.540E-01  e=1.468E-09  Mus musculus
  4ayj-assembly1_A  TM=5.814E-01  e=3.579E-04  Bacteroides ovatus
  4cjb-assembly4_D  TM=5.821E-01  e=7.383E-03  Bacteroides ovatus
  4ayl-assembly1_A  TM=5.167E-01  e=5.823E-03  Bacteroides ovatus
  2gam-assembly2_D  TM=5.500E-01  e=6.572E-10  Mus musculus

Foldseek 3Di:
DPPPPPVPPPVPPPPDPPVPPPPVVVVVVVVVVVVVVVVVVVVVVVVVVCVVPPPPDPPVPPPDDDDDDDDDPDDPPPPDDDDCPVPPPPPPPCVVVVVVVVVVVVVVVVVVCCVVPPPPPDPPPCVVPDPPPVPPDDDPLLVVLLVVLCVLVPDDADDDPQAAAEEEEEEQEEQLQLVQVCVQCPPVPRRYAYAYAHAHYHYDDPDPNCPPRYDDHHHDDALALVLVVRVLRRLVVQVVDSNHFKYWYHYSQKHFLAHNVVVSCLQVVFQAKEWAWDAFPALQWLVLDDPQLPPVADSVLWIFTALTIMGGNSLSVSSNSDDNLSVSCNVRAAQPDPPRHHGRCSTTRSNSVCSVNPVPRHQNHHQEDFACVVVDPHTDEAEQVNQDLVNSLVLQQAQKDWDFHPHPVRDIDIDGRAGVNHTGGRHGMYDRYDSNNNVVCSVCVVPSHPD/DPPPPPPPPPVPPPPDPPVPPPPVVVVVVVVVVVVVVVVVVVVVVVVVVVVVPPPDDPPPPDPDDDDDPCPDDPDPPCPDDDDDPPPPPPPPPPVVVVVVVVVVVVVVVVVVCCVVPPPPPDPPPCVVPDPPPVPDDDDPQLVVLLVVLCVLVVDDADDDPQAAAEEEEEEQEEQLQLVQVCVQCPPVPSRYAYAYAHAHYHYDDPDPNCPPRYDDHHHDDALALVLVVRVLRRLVVQVVDSNHFKYWYHYSQKHFLAHNVVVSCLQVVFQAKEWAWDAFPAQQWLVLDDPQLPPVADSVLWIFTALTIMGGNSLSVSSNSDDNLSVSCNVRAAQPDPPRHHGRCSTTRSNSVCSVNPVPRHQNHHQEDFACVVVDPHTDEAEQVNDDLVNSLVLQQAQKDWDFHPHPVRDIDIDGRAGVNHTGGRHGMYDRYDSNNNVVCNVCVVPSRPD